Protein AF-A0A3N5LPF8-F1 (afdb_monomer_lite)

pLDDT: mean 89.68, std 9.03, range [42.31, 98.75]

Secondary structure (DSSP, 8-state):
---SS-HHHHHHHHHH-HHHHHHHHHHHHHHHHHHH-SS-SEEE---GGGTT-SS-SEEEEESS-BTTTB-SEEEEEEE--STTHHHHHHHHHHHHHHHS-HHHHHTSEEEEE--S-SSS--TT---HHHHHHHHHHHHTTT-SSEEEEE-HHHHHHHHTT-HHHHHHHHHHHHTPPTTSEE-HHHHHHHHHHTTTTSPPPTHHHHTT-HHHHHHHHHHHTTS-SEEEEE-S-TTHHHHHHHHHHHTS-HHHHHHHHHHEEEE--HHHHHHHTT-SS--EEEE-TTS--SSHHHHHHHHHHHHTT-EEEEEE-S-SS--TTEEE-PPPPHHHHHHHHHHTT--HHHHHHHHHHHTT-HHHHHHHHHT--PPPHHHHSTTHHHHHHHHHH-EEETT-HHHHHHHHHHHTS-HHHHHHHHHHHHTSTT-SEEEETTEEEE--HHHHHHHHGGG--HHHHHHHHHHHHHHHTPPPGGGGS-GGGGGGTTTTT---SS-HHHHHHHHHHHHHHHH-GGG-TTSPTTHHHHHHHHHHHHHSTT--HHHHHHTGGGHHHHHHH-HHHHHHHHHHHHTSSS-HHHHHHHT----TTT---SSHHHHHHHHHHHTSTTTHHHHHHHHHHHHHH----S-S--HHHHHHHHH-SSS-SS-S-HHHHHHHHHHHHHHSHHHHHHHHHHHS--TT------PPPSSS--S-TT--SS--HHHHHHHHHHHHHHHHHHHTT-HHHHHHHHTTGGGS-HHHHHHHHHHHTSHHHHTS-HHHHHHHHHHHHHHHHHHHH-TTSTT--

Radius of gyration: 37.41 Å; chains: 1; bounding box: 87×64×112 Å

Sequence (793 aa):
MLILITENQLDEWVRGNAEDAQGVIVELIWRLVAASSPNPRERRFPLPDSVGQPGPDGILDAVIGLEPFVPEGRSLWEIGTGLKAGAKATSDYKDVTKAVPEDTRRDATFIFVTPLSGRREWPHTWKGNAQAAWVKKRLKLNEWKDVRVIEATKMIDWLHHFPAVEVWLAQKIRNLPSGQVEIPEQRWNDLRSIGEPLPLIVDIFLANREPACAKLKDVLADTVVQLKLATHYPDQVTDFVAAYVASLDIESQVDAATRCLIVSGVDAWNTVCSYKTKHILIADAALDLNGDAGTKLIQKARRAGHSVVFGGPQGGIPDPASAPLPMPRPNQLREALVKSGYGEERARTLAQRSDGNLASLLRCLQNLSLLPEWAETSGAAELAIAAILGSWCDKLDGDRAAVEGLAGKQYGEWIGTMREIALRPGTPLVQRDGNWKFIARYEGWYTLGPKLFDEHLNRLLDIAISVLREDDPQFALPPEERYAASIHGKVLTHSHLLRNGIAESLALVGSHSRALESCTFGKAESTAALAVRKILAEADWVHWASVDSLLPLLAEAAPGEFLDAVERALHRNPCPFDALFAQEGRGITGGTNYLTGLLWALETLAWDGDYLVRVAICLAELAARDPGGQWANRPANSLTTVLLPWLPQTCASMSKRVAAARAVLVELPEVGWELLLGLLPQYHSVSFGTRKPAWRASIHDNWQQGVTNREYREQITAYSELAIGEARKDVSKLTALIEHLENLPQPAYDNLLQHLSSDPIAAMPEADRLRVWTGLVEFVTKHKKFPDAKWAM

Foldseek 3Di:
DDQLDDLCLLQVLLVVCVPCNQQLVLVLLLVLCCVQAVDWPDWDADHSVGPPDPDANIWTAGCDADPPNGDHGIEGEHEDADLQQVVSVVVVVVVNLVVDDQVVQLRYEYEYEYSHDLPDPDPSRVHPVNQVVSQVVVVVVSSHVGYYYQYNVNSSVSCVVPVVSSVVSSCVSLVADPPFKDALQVVQVVQQCLQPVLGAALLLLCAPFVQVLVLVVCQLVVVAQEAEAADLAFQSQSVNNSSSLVPDDPVSVVSRRVAEMEGQDPVRLVSVLPDLDEHEYEYHPNPDLPDPVNVVSSVSSVVSVYGYYGYDHPDDDDDPNYDYRDFHALVSQLVSVVVSVFFNLLSNQLSLLCRRPVVSSSCVSNVDPDQDPLCVDPCNLLVLLLLLQQKFAQVFVLRQVLSCLLNVHHSVVSVVSVVVQCNHRPAQWHDDPRMIGRHSSNSSLLSSLCSDELSNLVSLLVSLLVQLLDFQQLVVDDLVCSVVCVVVVRGGSTDPGRNQSSLQSLLCLQAVVVSNVRYDPCSSNVSSLSSLLSSLPVDALRSLLRCLQSLLSSCSNHVVSSLVSLVVLLPDVVRRLLVQLVQQDPDPVDGDRSCNSVLQNLLQCCQALVCVLSSLQSLLSQVVSRPDDDDPSHSLNSSLLCLAQFFHSYPHDLVSSLVSLVSSCVVPVVSSLVSLVSNFDDPPDDDPHGRHDSRHPSDPSPDHGTDDPVSSLVSNQSSLVVLLVVCLVDLVSLLVVLLCLLRHDPVSNVVNVPSCVDPVLVPDDPVSNVSNVVSNVVSVVVLVVCVVDPSRD

Structure (mmCIF, N/CA/C/O backbone):
data_AF-A0A3N5LPF8-F1
#
_entry.id   AF-A0A3N5LPF8-F1
#
loop_
_atom_site.group_PDB
_atom_site.id
_atom_site.type_symbol
_atom_site.label_atom_id
_atom_site.label_alt_id
_atom_site.label_comp_id
_atom_site.label_asym_id
_atom_site.label_entity_id
_atom_site.label_seq_id
_atom_site.pdbx_PDB_ins_code
_atom_site.Cartn_x
_atom_site.Cartn_y
_atom_site.Cartn_z
_atom_site.occupancy
_atom_site.B_iso_or_equiv
_atom_site.auth_seq_id
_atom_site.auth_comp_id
_atom_site.auth_asym_id
_atom_site.auth_atom_id
_atom_site.pdbx_PDB_model_num
ATOM 1 N N . MET A 1 1 ? -0.919 10.526 30.960 1.00 42.31 1 MET A N 1
ATOM 2 C CA . MET A 1 1 ? -0.931 9.457 31.974 1.00 42.31 1 MET A CA 1
ATOM 3 C C . MET A 1 1 ? -2.385 9.307 32.350 1.00 42.31 1 MET A C 1
ATOM 5 O O . MET A 1 1 ? -2.955 10.304 32.776 1.00 42.31 1 MET A O 1
ATOM 9 N N . LEU A 1 2 ? -2.981 8.156 32.030 1.00 47.66 2 LEU A N 1
ATOM 10 C CA . LEU A 1 2 ? -4.408 7.896 32.236 1.00 47.66 2 LEU A CA 1
ATOM 11 C C . LEU A 1 2 ? -4.765 8.098 33.712 1.00 47.66 2 LEU A C 1
ATOM 13 O O . LEU A 1 2 ? -4.044 7.604 34.572 1.00 47.66 2 LEU A O 1
ATOM 17 N N . ILE A 1 3 ? -5.866 8.801 33.980 1.00 59.84 3 ILE A N 1
ATOM 18 C CA . ILE A 1 3 ? -6.476 8.896 35.313 1.00 59.84 3 ILE A CA 1
ATOM 19 C C . ILE A 1 3 ? -7.918 8.399 35.171 1.00 59.84 3 ILE A C 1
ATOM 21 O O . ILE A 1 3 ? -8.792 9.127 34.701 1.00 59.84 3 ILE A O 1
ATOM 25 N N . LEU A 1 4 ? -8.169 7.145 35.545 1.00 65.06 4 LEU A N 1
ATOM 26 C CA . LEU A 1 4 ? -9.486 6.498 35.477 1.00 65.06 4 LEU A CA 1
ATOM 27 C C . LEU A 1 4 ? -10.303 6.722 36.753 1.00 65.06 4 LEU A C 1
ATOM 29 O O . LEU A 1 4 ? -11.541 6.783 36.700 1.00 65.06 4 LEU A O 1
ATOM 33 N N . ILE A 1 5 ? -9.617 6.830 37.895 1.00 75.88 5 ILE A N 1
ATOM 34 C CA . ILE A 1 5 ? -10.211 7.174 39.187 1.00 75.88 5 ILE A CA 1
ATOM 35 C C . ILE A 1 5 ? -9.432 8.311 39.829 1.00 75.88 5 ILE A C 1
ATOM 37 O O . ILE A 1 5 ? -8.234 8.233 40.074 1.00 75.88 5 ILE A O 1
ATOM 41 N N . THR A 1 6 ? -10.158 9.362 40.182 1.00 81.19 6 THR A N 1
ATOM 42 C CA . THR A 1 6 ? -9.629 10.464 40.980 1.00 81.19 6 THR A CA 1
ATOM 43 C C . THR A 1 6 ? -9.803 10.205 42.475 1.00 81.19 6 THR A C 1
ATOM 45 O O . THR A 1 6 ? -10.701 9.481 42.906 1.00 81.19 6 THR A O 1
ATOM 48 N N . GLU A 1 7 ? -9.001 10.899 43.285 1.00 85.25 7 GLU A N 1
ATOM 49 C CA . GLU A 1 7 ? -9.123 10.921 44.751 1.00 85.25 7 GLU A CA 1
ATOM 50 C C . GLU A 1 7 ? -10.566 11.222 45.198 1.00 85.25 7 GLU A C 1
ATOM 52 O O . GLU A 1 7 ? -11.069 10.636 46.153 1.00 85.25 7 GLU A O 1
ATOM 57 N N . ASN A 1 8 ? -11.252 12.106 44.466 1.00 81.25 8 ASN A N 1
ATOM 58 C CA . ASN A 1 8 ? -12.615 12.530 44.785 1.00 81.25 8 ASN A CA 1
ATOM 59 C C . ASN A 1 8 ? -13.629 11.429 44.522 1.00 81.25 8 ASN A C 1
ATOM 61 O O . ASN A 1 8 ? -14.480 11.187 45.364 1.00 81.25 8 ASN A O 1
ATOM 65 N N . GLN A 1 9 ? -13.520 10.761 43.373 1.00 81.62 9 GLN A N 1
ATOM 66 C CA . GLN A 1 9 ? -14.418 9.664 43.019 1.00 81.62 9 GLN A CA 1
ATOM 67 C C . GLN A 1 9 ? -14.288 8.514 44.017 1.00 81.62 9 GLN A C 1
ATOM 69 O O . GLN A 1 9 ? -15.295 7.918 44.387 1.00 81.62 9 GLN A O 1
ATOM 74 N N . LEU A 1 10 ? -13.067 8.236 44.487 1.00 87.69 10 LEU A N 1
ATOM 75 C CA . LEU A 1 10 ? -12.833 7.238 45.525 1.00 87.69 10 LEU A CA 1
ATOM 76 C C . LEU A 1 10 ? -13.474 7.644 46.865 1.00 87.69 10 LEU A C 1
ATOM 78 O O . LEU A 1 10 ? -14.215 6.848 47.438 1.00 87.69 10 LEU A O 1
ATOM 82 N N . ASP A 1 11 ? -13.244 8.873 47.345 1.00 88.00 11 ASP A N 1
ATOM 83 C CA . ASP A 1 11 ? -13.813 9.362 48.616 1.00 88.00 11 ASP A CA 1
ATOM 84 C C . ASP A 1 11 ? -15.355 9.426 48.558 1.00 88.00 11 ASP A C 1
ATOM 86 O O . ASP A 1 11 ? -16.041 8.873 49.419 1.00 88.00 11 ASP A O 1
ATOM 90 N N . GLU A 1 12 ? -15.916 10.024 47.500 1.00 85.31 12 GLU A N 1
ATOM 91 C CA . GLU A 1 12 ? -17.363 10.094 47.248 1.00 85.31 12 GLU A CA 1
ATOM 92 C C . GLU A 1 12 ? -18.008 8.711 47.247 1.00 85.31 12 GLU A C 1
ATOM 94 O O . GLU A 1 12 ? -19.018 8.497 47.924 1.00 85.31 12 GLU A O 1
ATOM 99 N N . TRP A 1 13 ? -17.409 7.761 46.526 1.00 86.62 13 TRP A N 1
ATOM 100 C CA . TRP A 1 13 ? -17.940 6.411 46.438 1.00 86.62 13 TRP A CA 1
ATOM 101 C C . TRP A 1 13 ? -17.911 5.699 47.789 1.00 86.62 13 TRP A C 1
ATOM 103 O O . TRP A 1 13 ? -18.925 5.124 48.183 1.00 86.62 13 TRP A O 1
ATOM 113 N N . VAL A 1 14 ? -16.806 5.784 48.537 1.00 88.19 14 VAL A N 1
ATOM 114 C CA . VAL A 1 14 ? -16.706 5.155 49.864 1.00 88.19 14 VAL A CA 1
ATOM 115 C C . VAL A 1 14 ? -17.751 5.719 50.823 1.00 88.19 14 VAL A C 1
ATOM 117 O O . VAL A 1 14 ? -18.382 4.964 51.562 1.00 88.19 14 VAL A O 1
ATOM 120 N N . ARG A 1 15 ? -17.992 7.035 50.796 1.00 85.94 15 ARG A N 1
ATOM 121 C CA . ARG A 1 15 ? -19.023 7.649 51.648 1.00 85.94 15 ARG A CA 1
ATOM 122 C C . ARG A 1 15 ? -20.441 7.288 51.234 1.00 85.94 15 ARG A C 1
ATOM 124 O O . ARG A 1 15 ? -21.304 7.196 52.104 1.00 85.94 15 ARG A O 1
ATOM 131 N N . GLY A 1 16 ? -20.680 7.105 49.938 1.00 82.50 16 GLY A N 1
ATOM 132 C CA . GLY A 1 16 ? -21.976 6.697 49.400 1.00 82.50 16 GLY A CA 1
ATOM 133 C C . GLY A 1 16 ? -22.294 5.210 49.583 1.00 82.50 16 GLY A C 1
ATOM 134 O O . GLY A 1 16 ? -23.467 4.855 49.570 1.00 82.50 16 GLY A O 1
ATOM 135 N N . ASN A 1 17 ? -21.281 4.356 49.772 1.00 83.25 17 ASN A N 1
ATOM 136 C CA . ASN A 1 17 ? -21.407 2.893 49.731 1.00 83.25 17 ASN A CA 1
ATOM 137 C C . ASN A 1 17 ? -20.705 2.224 50.925 1.00 83.25 17 ASN A C 1
ATOM 139 O O . ASN A 1 17 ? -19.929 1.287 50.762 1.00 83.25 17 ASN A O 1
ATOM 143 N N . ALA A 1 18 ? -20.946 2.726 52.140 1.00 79.00 18 ALA A N 1
ATOM 144 C CA . ALA A 1 18 ? -20.208 2.320 53.340 1.00 79.00 18 ALA A CA 1
ATOM 145 C C . ALA A 1 18 ? -20.266 0.807 53.656 1.00 79.00 18 ALA A C 1
ATOM 147 O O . ALA A 1 18 ? -19.317 0.288 54.241 1.00 79.00 18 ALA A O 1
ATOM 148 N N . GLU A 1 19 ? -21.345 0.111 53.279 1.00 72.44 19 GLU A N 1
ATOM 149 C CA . GLU A 1 19 ? -21.497 -1.340 53.490 1.00 72.44 19 GLU A CA 1
ATOM 150 C C . GLU A 1 19 ? -20.545 -2.156 52.597 1.00 72.44 19 GLU A C 1
ATOM 152 O O . GLU A 1 19 ? -19.872 -3.063 53.085 1.00 72.44 19 GLU A O 1
ATOM 157 N N . ASP A 1 20 ? -20.407 -1.777 51.324 1.00 76.69 20 ASP A N 1
ATOM 158 C CA . ASP A 1 20 ? -19.570 -2.485 50.344 1.00 76.69 20 ASP A CA 1
ATOM 159 C C . ASP A 1 20 ? -18.111 -1.999 50.340 1.00 76.69 20 ASP A C 1
ATOM 161 O O . ASP A 1 20 ? -17.184 -2.736 49.980 1.00 76.69 20 ASP A O 1
ATOM 165 N N . ALA A 1 21 ? -17.882 -0.747 50.749 1.00 85.06 21 ALA A N 1
ATOM 166 C CA . ALA A 1 21 ? -16.589 -0.084 50.636 1.00 85.06 21 ALA A CA 1
ATOM 167 C C . ALA A 1 21 ? -15.471 -0.813 51.389 1.00 85.06 21 ALA A C 1
ATOM 169 O O . ALA A 1 21 ? -14.359 -0.905 50.874 1.00 85.06 21 ALA A O 1
ATOM 170 N N . GLN A 1 22 ? -15.740 -1.366 52.576 1.00 84.62 22 GLN A N 1
ATOM 171 C CA . GLN A 1 22 ? -14.713 -2.074 53.348 1.00 84.62 22 GLN A CA 1
ATOM 172 C C . GLN A 1 22 ? -14.136 -3.257 52.557 1.00 84.62 22 GLN A C 1
ATOM 174 O O . GLN A 1 22 ? -12.918 -3.366 52.438 1.00 84.62 22 GLN A O 1
ATOM 179 N N . GLY A 1 23 ? -14.987 -4.100 51.964 1.00 82.56 23 GLY A N 1
ATOM 180 C CA . GLY A 1 23 ? -14.537 -5.259 51.189 1.00 82.56 23 GLY A CA 1
ATOM 181 C C . GLY A 1 23 ? -13.732 -4.852 49.953 1.00 82.56 23 GLY A C 1
ATOM 182 O O . GLY A 1 23 ? -12.638 -5.368 49.722 1.00 82.56 23 GLY A O 1
ATOM 183 N N . VAL A 1 24 ? -14.230 -3.869 49.197 1.00 86.69 24 VAL A N 1
ATOM 184 C CA . VAL A 1 24 ? -13.565 -3.390 47.973 1.00 86.69 24 VAL A CA 1
ATOM 185 C C . VAL A 1 24 ? -12.205 -2.761 48.274 1.00 86.69 24 VAL A C 1
ATOM 187 O O . VAL A 1 24 ? -11.245 -3.014 47.549 1.00 86.69 24 VAL A O 1
ATOM 190 N N . ILE A 1 25 ? -12.084 -1.974 49.346 1.00 91.12 25 ILE A N 1
ATOM 191 C CA . ILE A 1 25 ? -10.814 -1.327 49.701 1.00 91.12 25 ILE A CA 1
ATOM 192 C C . ILE A 1 25 ? -9.795 -2.341 50.232 1.00 91.12 25 ILE A C 1
ATOM 194 O O . ILE A 1 25 ? -8.613 -2.229 49.912 1.00 91.12 25 ILE A O 1
ATOM 198 N N . VAL A 1 26 ? -10.220 -3.367 50.973 1.00 88.50 26 VAL A N 1
ATOM 199 C CA . VAL A 1 26 ? -9.312 -4.448 51.390 1.00 88.50 26 VAL A CA 1
ATOM 200 C C . VAL A 1 26 ? -8.789 -5.223 50.173 1.00 88.50 26 VAL A C 1
ATOM 202 O O . VAL A 1 26 ? -7.582 -5.449 50.063 1.00 88.50 26 VAL A O 1
ATOM 205 N N . GLU A 1 27 ? -9.658 -5.563 49.214 1.00 87.19 27 GLU A N 1
ATOM 206 C CA . GLU A 1 27 ? -9.239 -6.219 47.968 1.00 87.19 27 GLU A CA 1
ATOM 207 C C . GLU A 1 27 ? -8.318 -5.320 47.125 1.00 87.19 27 GLU A C 1
ATOM 209 O O . GLU A 1 27 ? -7.317 -5.797 46.588 1.00 87.19 27 GLU A O 1
ATOM 214 N N . LEU A 1 28 ? -8.601 -4.014 47.054 1.00 90.56 28 LEU A N 1
ATOM 215 C CA . LEU A 1 28 ? -7.752 -3.029 46.383 1.00 90.56 28 LEU A CA 1
ATOM 216 C C . LEU A 1 28 ? -6.326 -3.041 46.946 1.00 90.56 28 LEU A C 1
ATOM 218 O O . LEU A 1 28 ? -5.365 -3.138 46.183 1.00 90.56 28 LEU A O 1
ATOM 222 N N . ILE A 1 29 ? -6.183 -2.977 48.273 1.00 92.75 29 ILE A N 1
ATOM 223 C CA . ILE A 1 29 ? -4.870 -3.002 48.928 1.00 92.75 29 ILE A CA 1
ATOM 224 C C . ILE A 1 29 ? -4.173 -4.338 48.701 1.00 92.75 29 ILE A C 1
ATOM 226 O O . ILE A 1 29 ? -2.986 -4.348 48.384 1.00 92.75 29 ILE A O 1
ATOM 230 N N . TRP A 1 30 ? -4.894 -5.459 48.766 1.00 89.50 30 TRP A N 1
ATOM 231 C CA . TRP A 1 30 ? -4.316 -6.760 48.439 1.00 89.50 30 TRP A CA 1
ATOM 232 C C . TRP A 1 30 ? -3.772 -6.809 47.002 1.00 89.50 30 TRP A C 1
ATOM 234 O O . TRP A 1 30 ? -2.640 -7.253 46.802 1.00 89.50 30 TRP A O 1
ATOM 244 N N . ARG A 1 31 ? -4.527 -6.312 46.011 1.00 85.25 31 ARG A N 1
ATOM 245 C CA . ARG A 1 31 ? -4.098 -6.249 44.600 1.00 85.25 31 ARG A CA 1
ATOM 246 C C . ARG A 1 31 ? -2.869 -5.360 44.421 1.00 85.25 31 ARG A C 1
ATOM 248 O O . ARG A 1 31 ? -1.916 -5.773 43.763 1.00 85.25 31 ARG A O 1
ATOM 255 N N . LEU A 1 32 ? -2.868 -4.175 45.033 1.00 88.56 32 LEU A N 1
ATOM 256 C CA . LEU A 1 32 ? -1.749 -3.232 44.980 1.00 88.56 32 LEU A CA 1
ATOM 257 C C . LEU A 1 32 ? -0.483 -3.808 45.630 1.00 88.56 32 LEU A C 1
ATOM 259 O O . LEU A 1 32 ? 0.592 -3.758 45.033 1.00 88.56 32 LEU A O 1
ATOM 263 N N . VAL A 1 33 ? -0.603 -4.431 46.805 1.00 88.69 33 VAL A N 1
ATOM 264 C CA . VAL A 1 33 ? 0.505 -5.129 47.475 1.00 88.69 33 VAL A CA 1
ATOM 265 C C . VAL A 1 33 ? 1.011 -6.298 46.632 1.00 88.69 33 VAL A C 1
ATOM 267 O O . VAL A 1 33 ? 2.219 -6.467 46.489 1.00 88.69 33 VAL A O 1
ATOM 270 N N . ALA A 1 34 ? 0.111 -7.095 46.052 1.00 82.06 34 ALA A N 1
ATOM 271 C CA . ALA A 1 34 ? 0.480 -8.239 45.227 1.00 82.06 34 ALA A CA 1
ATOM 272 C C . ALA A 1 34 ? 1.228 -7.836 43.952 1.00 82.06 34 ALA A C 1
ATOM 274 O O . ALA A 1 34 ? 2.175 -8.520 43.569 1.00 82.06 34 ALA A O 1
ATOM 275 N N . ALA A 1 35 ? 0.830 -6.724 43.333 1.00 75.88 35 ALA A N 1
ATOM 276 C CA . ALA A 1 35 ? 1.513 -6.166 42.174 1.00 75.88 35 ALA A CA 1
ATOM 277 C C . ALA A 1 35 ? 2.862 -5.522 42.546 1.00 75.88 35 ALA A C 1
ATOM 279 O O . ALA A 1 35 ? 3.827 -5.628 41.795 1.00 75.88 35 ALA A O 1
ATOM 280 N N . SER A 1 36 ? 2.948 -4.907 43.730 1.00 82.25 36 SER A N 1
ATOM 281 C CA . SER A 1 36 ? 4.159 -4.227 44.217 1.00 82.25 36 SER A CA 1
ATOM 282 C C . SER A 1 36 ? 5.222 -5.178 44.764 1.00 82.25 36 SER A C 1
ATOM 284 O O . SER A 1 36 ? 6.409 -4.873 44.709 1.00 82.25 36 SER A O 1
ATOM 286 N N . SER A 1 37 ? 4.811 -6.323 45.313 1.00 81.06 37 SER A N 1
ATOM 287 C CA . SER A 1 37 ? 5.696 -7.344 45.872 1.00 81.06 37 SER A CA 1
ATOM 288 C C . SER A 1 37 ? 5.219 -8.728 45.414 1.00 81.06 37 SER A C 1
ATOM 290 O O . SER A 1 37 ? 4.397 -9.359 46.087 1.00 81.06 37 SER A O 1
ATOM 292 N N . PRO A 1 38 ? 5.681 -9.203 44.242 1.00 65.50 38 PRO A N 1
ATOM 293 C CA . PRO A 1 38 ? 5.199 -10.453 43.658 1.00 65.50 38 PRO A CA 1
ATOM 294 C C . PRO A 1 38 ? 5.647 -11.701 44.437 1.00 65.50 38 PRO A C 1
ATOM 296 O O . PRO A 1 38 ? 4.899 -12.675 44.478 1.00 65.50 38 PRO A O 1
ATOM 299 N N . ASN A 1 39 ? 6.808 -11.657 45.109 1.00 72.00 39 ASN A N 1
ATOM 300 C CA . ASN A 1 39 ? 7.384 -12.782 45.866 1.00 72.00 39 ASN A CA 1
ATOM 301 C C . ASN A 1 39 ? 7.747 -12.400 47.320 1.00 72.00 39 ASN A C 1
ATOM 303 O O . ASN A 1 39 ? 8.930 -12.369 47.673 1.00 72.00 39 ASN A O 1
ATOM 307 N N . PRO A 1 40 ? 6.764 -12.073 48.174 1.00 86.94 40 PRO A N 1
ATOM 308 C CA . PRO A 1 40 ? 7.018 -11.793 49.580 1.00 86.94 40 PRO A CA 1
ATOM 309 C C . PRO A 1 40 ? 7.271 -13.099 50.351 1.00 86.94 40 PRO A C 1
ATOM 311 O O . PRO A 1 40 ? 6.819 -14.171 49.948 1.00 86.94 40 PRO A O 1
ATOM 314 N N . ARG A 1 41 ? 7.960 -13.013 51.492 1.00 88.62 41 ARG A N 1
ATOM 315 C CA . ARG A 1 41 ? 8.117 -14.135 52.437 1.00 88.62 41 ARG A CA 1
ATOM 316 C C . ARG A 1 41 ? 6.791 -14.506 53.100 1.00 88.62 41 ARG A C 1
ATOM 318 O O . ARG A 1 41 ? 6.573 -15.665 53.435 1.00 88.62 41 ARG A O 1
ATOM 325 N N . GLU A 1 42 ? 5.907 -13.529 53.266 1.00 91.06 42 GLU A N 1
ATOM 326 C CA . GLU A 1 42 ? 4.578 -13.697 53.848 1.00 91.06 42 GLU A CA 1
ATOM 327 C C . GLU A 1 42 ? 3.617 -12.673 53.232 1.00 91.06 42 GLU A C 1
ATOM 329 O O . GLU A 1 42 ? 3.978 -11.510 53.078 1.00 91.06 42 GLU A O 1
ATOM 334 N N . ARG A 1 43 ? 2.391 -13.081 52.882 1.00 89.19 43 ARG A N 1
ATOM 335 C CA . ARG A 1 43 ? 1.317 -12.171 52.446 1.00 89.19 43 ARG A CA 1
ATOM 336 C C . ARG A 1 43 ? -0.039 -12.717 52.873 1.00 89.19 43 ARG A C 1
ATOM 338 O O . ARG A 1 43 ? -0.498 -13.722 52.334 1.00 89.19 43 ARG A O 1
ATOM 345 N N . ARG A 1 44 ? -0.703 -12.017 53.788 1.00 88.94 44 ARG A N 1
ATOM 346 C CA . ARG A 1 44 ? -2.048 -12.320 54.283 1.00 88.94 44 ARG A CA 1
ATOM 347 C C . ARG A 1 44 ? -2.871 -11.039 54.291 1.00 88.94 44 ARG A C 1
ATOM 349 O O . ARG A 1 44 ? -2.606 -10.168 55.101 1.00 88.94 44 ARG A O 1
ATOM 356 N N . PHE A 1 45 ? -3.895 -10.963 53.451 1.00 86.19 45 PHE A N 1
ATOM 357 C CA . PHE A 1 45 ? -4.961 -9.962 53.544 1.00 86.19 45 PHE A CA 1
ATOM 358 C C . PHE A 1 45 ? -6.284 -10.724 53.379 1.00 86.19 45 PHE A C 1
ATOM 360 O O . PHE A 1 45 ? -6.430 -11.416 52.367 1.00 86.19 45 PHE A O 1
ATOM 367 N N . PRO A 1 46 ? -7.204 -10.703 54.359 1.00 75.88 46 PRO A N 1
ATOM 368 C CA . PRO A 1 46 ? -8.484 -11.393 54.245 1.00 75.88 46 PRO A CA 1
ATOM 369 C C . PRO A 1 46 ? -9.323 -10.749 53.137 1.00 75.88 46 PRO A C 1
ATOM 371 O O . PRO A 1 46 ? -9.643 -9.569 53.206 1.00 75.88 46 PRO A O 1
ATOM 374 N N . LEU A 1 47 ? -9.665 -11.516 52.103 1.00 71.50 47 LEU A N 1
ATOM 375 C CA . LEU A 1 47 ? -10.548 -11.065 51.023 1.00 71.50 47 LEU A CA 1
ATOM 376 C C . LEU A 1 47 ? -11.999 -10.872 51.535 1.00 71.50 47 LEU A C 1
ATOM 378 O O . LEU A 1 47 ? -12.299 -11.309 52.650 1.00 71.50 47 LEU A O 1
ATOM 382 N N . PRO A 1 48 ? -12.901 -10.225 50.763 1.00 58.38 48 PRO A N 1
ATOM 383 C CA . PRO A 1 48 ? -14.203 -9.733 51.241 1.00 58.38 48 PRO A CA 1
ATOM 384 C C . PRO A 1 48 ? -15.063 -10.748 52.017 1.00 58.38 48 PRO A C 1
ATOM 386 O O . PRO A 1 48 ? -15.689 -10.381 53.008 1.00 58.38 48 PRO A O 1
ATOM 389 N N . ASP A 1 49 ? -15.013 -12.032 51.650 1.00 58.44 49 ASP A N 1
ATOM 390 C CA . ASP A 1 49 ? -15.776 -13.115 52.295 1.00 58.44 49 ASP A CA 1
ATOM 391 C C . ASP A 1 49 ? -15.185 -13.583 53.646 1.00 58.44 49 ASP A C 1
ATOM 393 O O . ASP A 1 49 ? -15.631 -14.566 54.237 1.00 58.44 49 ASP A O 1
ATOM 397 N N . SER A 1 50 ? -14.125 -12.935 54.135 1.00 58.91 50 SER A N 1
ATOM 398 C CA . SER A 1 50 ? -13.398 -13.294 55.364 1.00 58.91 50 SER A CA 1
ATOM 399 C C . SER A 1 50 ? -13.030 -12.083 56.230 1.00 58.91 50 SER A C 1
ATOM 401 O O . SER A 1 50 ? -12.146 -12.172 57.086 1.00 58.91 50 SER A O 1
ATOM 403 N N . VAL A 1 51 ? -13.703 -10.948 56.027 1.00 59.88 51 VAL A N 1
ATOM 404 C CA . VAL A 1 51 ? -13.528 -9.741 56.848 1.00 59.88 51 VAL A CA 1
ATOM 405 C C . VAL A 1 51 ? -14.074 -9.988 58.264 1.00 59.88 51 VAL A C 1
ATOM 407 O O . VAL A 1 51 ? -15.136 -10.584 58.435 1.00 59.88 51 VAL A O 1
ATOM 410 N N . GLY A 1 52 ? -13.341 -9.547 59.295 1.00 60.25 52 GLY A N 1
ATOM 411 C CA . GLY A 1 52 ? -13.716 -9.723 60.710 1.00 60.25 52 GLY A CA 1
ATOM 412 C C . GLY A 1 52 ? -12.997 -10.860 61.450 1.00 60.25 52 GLY A C 1
ATOM 413 O O . GLY A 1 52 ? -13.354 -11.176 62.585 1.00 60.25 52 GLY A O 1
ATOM 414 N N . GLN A 1 53 ? -11.982 -11.477 60.838 1.00 66.69 53 GLN A N 1
ATOM 415 C CA . GLN A 1 53 ? -11.108 -12.422 61.536 1.00 66.69 53 GLN A CA 1
ATOM 416 C C . GLN A 1 53 ? -10.245 -11.724 62.602 1.00 66.69 53 GLN A C 1
ATOM 418 O O . GLN A 1 53 ? -9.838 -10.580 62.411 1.00 66.69 53 GLN A O 1
ATOM 423 N N . PRO A 1 54 ? -9.910 -12.408 63.712 1.00 64.88 54 PRO A N 1
ATOM 424 C CA . PRO A 1 54 ? -9.017 -11.854 64.720 1.00 64.88 54 PRO A CA 1
ATOM 425 C C . PRO A 1 54 ? -7.600 -11.614 64.161 1.00 64.88 54 PRO A C 1
ATOM 427 O O . PRO A 1 54 ? -7.030 -12.453 63.451 1.00 64.88 54 PRO A O 1
ATOM 430 N N . GLY A 1 55 ? -7.013 -10.472 64.526 1.00 76.31 55 GLY A N 1
ATOM 431 C CA . GLY A 1 55 ? -5.692 -10.020 64.074 1.00 76.31 55 GLY A CA 1
ATOM 432 C C . GLY A 1 55 ? -5.771 -8.815 63.125 1.00 76.31 55 GLY A C 1
ATOM 433 O O . GLY A 1 55 ? -6.862 -8.297 62.916 1.00 76.31 55 GLY A O 1
ATOM 434 N N . PRO A 1 56 ? -4.630 -8.363 62.575 1.00 83.31 56 PRO A N 1
ATOM 435 C CA . PRO A 1 56 ? -4.595 -7.216 61.671 1.00 83.31 56 PRO A CA 1
ATOM 436 C C . PRO A 1 56 ? -5.274 -7.513 60.327 1.00 83.31 56 PRO A C 1
ATOM 438 O O . PRO A 1 56 ? -5.273 -8.664 59.860 1.00 83.31 56 PRO A O 1
ATOM 441 N N . ASP A 1 57 ? -5.781 -6.458 59.683 1.00 86.12 57 ASP A N 1
ATOM 442 C CA . ASP A 1 57 ? -6.403 -6.508 58.349 1.00 86.12 57 ASP A CA 1
ATOM 443 C C . ASP A 1 57 ? -5.414 -6.945 57.253 1.00 86.12 57 ASP A C 1
ATOM 445 O O . ASP A 1 57 ? -5.818 -7.432 56.197 1.00 86.12 57 ASP A O 1
ATOM 449 N N . GLY A 1 58 ? -4.106 -6.831 57.495 1.00 89.94 58 GLY A N 1
ATOM 450 C CA . GLY A 1 58 ? -3.092 -7.406 56.622 1.00 89.94 58 GLY A CA 1
ATOM 451 C C . GLY A 1 58 ? -1.737 -7.644 57.285 1.00 89.94 58 GLY A C 1
ATOM 452 O O . GLY A 1 58 ? -1.346 -6.956 58.225 1.00 89.94 58 GLY A O 1
ATOM 453 N N . ILE A 1 59 ? -1.001 -8.628 56.772 1.00 92.88 59 ILE A N 1
ATOM 454 C CA . ILE A 1 59 ? 0.386 -8.940 57.130 1.00 92.88 59 ILE A CA 1
ATOM 455 C C . ILE A 1 59 ? 1.165 -9.148 55.835 1.00 92.88 59 ILE A C 1
ATOM 457 O O . ILE A 1 59 ? 0.739 -9.903 54.957 1.00 92.88 59 ILE A O 1
ATOM 461 N N . LEU A 1 60 ? 2.313 -8.491 55.717 1.00 93.75 60 LEU A N 1
ATOM 462 C CA . LEU A 1 60 ? 3.202 -8.613 54.569 1.00 93.75 60 LEU A CA 1
ATOM 463 C C . LEU A 1 60 ? 4.655 -8.636 55.040 1.00 93.75 60 LEU A C 1
ATOM 465 O O . LEU A 1 60 ? 5.057 -7.747 55.779 1.00 93.75 60 LEU A O 1
ATOM 469 N N . ASP A 1 61 ? 5.446 -9.600 54.583 1.00 94.12 61 ASP A N 1
ATOM 470 C CA . ASP A 1 61 ? 6.905 -9.611 54.733 1.00 94.12 61 ASP A CA 1
ATOM 471 C C . ASP A 1 61 ? 7.546 -9.523 53.344 1.00 94.12 61 ASP A C 1
ATOM 473 O O . ASP A 1 61 ? 7.655 -10.519 52.625 1.00 94.12 61 ASP A O 1
ATOM 477 N N . ALA A 1 62 ? 7.882 -8.302 52.927 1.00 90.75 62 ALA A N 1
ATOM 478 C CA . ALA A 1 62 ? 8.382 -8.014 51.587 1.00 90.75 62 ALA A CA 1
ATOM 479 C C . ALA A 1 62 ? 9.912 -8.128 51.528 1.00 90.75 62 ALA A C 1
ATOM 481 O O . ALA A 1 62 ? 10.619 -7.538 52.340 1.00 90.75 62 ALA A O 1
ATOM 482 N N . VAL A 1 63 ? 10.434 -8.844 50.526 1.00 85.00 63 VAL A N 1
ATOM 483 C CA . VAL A 1 63 ? 11.889 -8.971 50.304 1.00 85.00 63 VAL A CA 1
ATOM 484 C C . VAL A 1 63 ? 12.491 -7.679 49.747 1.00 85.00 63 VAL A C 1
ATOM 486 O O . VAL A 1 63 ? 13.617 -7.337 50.078 1.00 85.00 63 VAL A O 1
ATOM 489 N N . ILE A 1 64 ? 11.740 -6.978 48.895 1.00 83.25 64 ILE A N 1
ATOM 490 C CA . ILE A 1 64 ? 12.096 -5.679 48.319 1.00 83.25 64 ILE A CA 1
ATOM 491 C C . ILE A 1 64 ? 10.879 -4.771 48.501 1.00 83.25 64 ILE A C 1
ATOM 493 O O . ILE A 1 64 ? 9.760 -5.168 48.158 1.00 83.25 64 ILE A O 1
ATOM 497 N N . GLY A 1 65 ? 11.094 -3.587 49.075 1.00 86.25 65 GLY A N 1
ATOM 498 C CA . GLY A 1 65 ? 10.057 -2.569 49.238 1.00 86.25 65 GLY A CA 1
ATOM 499 C C . GLY A 1 65 ? 9.798 -1.765 47.958 1.00 86.25 65 GLY A C 1
ATOM 500 O O . GLY A 1 65 ? 10.657 -1.663 47.084 1.00 86.25 65 GLY A O 1
ATOM 501 N N . LEU A 1 66 ? 8.620 -1.150 47.880 1.00 88.00 66 LEU A N 1
ATOM 502 C CA . LEU A 1 66 ? 8.250 -0.140 46.890 1.00 88.00 66 LEU A CA 1
ATOM 503 C C . LEU A 1 66 ? 7.878 1.144 47.636 1.00 88.00 66 LEU A C 1
ATOM 505 O O . LEU A 1 66 ? 6.729 1.336 48.034 1.00 88.00 66 LEU A O 1
ATOM 509 N N . GLU A 1 67 ? 8.858 2.009 47.871 1.00 89.06 67 GLU A N 1
ATOM 510 C CA . GLU A 1 67 ? 8.644 3.270 48.584 1.00 89.06 67 GLU A CA 1
ATOM 511 C C . GLU A 1 67 ? 7.782 4.249 47.758 1.00 89.06 67 GLU A C 1
ATOM 513 O O . GLU A 1 67 ? 7.982 4.353 46.549 1.00 89.06 67 GLU A O 1
ATOM 518 N N . PRO A 1 68 ? 6.845 4.998 48.377 1.00 88.94 68 PRO A N 1
ATOM 519 C CA . PRO A 1 68 ? 6.540 5.049 49.812 1.00 88.94 68 PRO A CA 1
ATOM 520 C C . PRO A 1 68 ? 5.508 4.006 50.298 1.00 88.94 68 PRO A C 1
ATOM 522 O O . PRO A 1 68 ? 5.139 4.016 51.477 1.00 88.94 68 PRO A O 1
ATOM 525 N N . PHE A 1 69 ? 4.996 3.151 49.409 1.00 91.81 69 PHE A N 1
ATOM 526 C CA . PHE A 1 69 ? 3.790 2.342 49.625 1.00 91.81 69 PHE A CA 1
ATOM 527 C C . PHE A 1 69 ? 4.033 1.062 50.432 1.00 91.81 69 PHE A C 1
ATOM 529 O O . PHE A 1 69 ? 3.309 0.787 51.386 1.00 91.81 69 PHE A O 1
ATOM 536 N N . VAL A 1 70 ? 5.059 0.290 50.071 1.00 93.00 70 VAL A N 1
ATOM 537 C CA . VAL A 1 70 ? 5.380 -1.012 50.666 1.00 93.00 70 VAL A CA 1
ATOM 538 C C . VAL A 1 70 ? 6.789 -0.957 51.260 1.00 93.00 70 VAL A C 1
ATOM 540 O O . VAL A 1 70 ? 7.745 -0.854 50.495 1.00 93.00 70 VAL A O 1
ATOM 543 N N . PRO A 1 71 ? 6.961 -1.023 52.592 1.00 93.56 71 PRO A N 1
ATOM 544 C CA . PRO A 1 71 ? 8.287 -1.069 53.201 1.00 93.56 71 PRO A CA 1
ATOM 545 C C . PRO A 1 71 ? 8.956 -2.433 52.990 1.00 93.56 71 PRO A C 1
ATOM 547 O O . PRO A 1 71 ? 8.284 -3.454 52.846 1.00 93.56 71 PRO A O 1
ATOM 550 N N . GLU A 1 72 ? 10.287 -2.457 53.035 1.00 93.00 72 GLU A N 1
ATOM 551 C CA . GLU A 1 72 ? 11.057 -3.702 53.089 1.00 93.00 72 GLU A CA 1
ATOM 552 C C . GLU A 1 72 ? 10.971 -4.360 54.482 1.00 93.00 72 GLU A C 1
ATOM 554 O O . GLU A 1 72 ? 11.132 -3.706 55.524 1.00 93.00 72 GLU A O 1
ATOM 559 N N . GLY A 1 73 ? 10.764 -5.678 54.492 1.00 92.94 73 GLY A N 1
ATOM 560 C CA . GLY A 1 73 ? 10.572 -6.499 55.684 1.00 92.94 73 GLY A CA 1
ATOM 561 C C . GLY A 1 73 ? 9.108 -6.622 56.110 1.00 92.94 73 GLY A C 1
ATOM 562 O O . GLY A 1 73 ? 8.178 -6.407 55.328 1.00 92.94 73 GLY A O 1
ATOM 563 N N . ARG A 1 74 ? 8.898 -6.999 57.377 1.00 95.56 74 ARG A N 1
ATOM 564 C CA . ARG A 1 74 ? 7.569 -7.270 57.932 1.00 95.56 74 ARG A CA 1
ATOM 565 C C . ARG A 1 74 ? 6.773 -5.982 58.171 1.00 95.56 74 ARG A C 1
ATOM 567 O O . ARG A 1 74 ? 7.270 -5.015 58.740 1.00 95.56 74 ARG A O 1
ATOM 574 N N . SER A 1 75 ? 5.502 -5.991 57.792 1.00 96.06 75 SER A N 1
ATOM 575 C CA . SER A 1 75 ? 4.547 -4.904 57.991 1.00 96.06 75 SER A CA 1
ATOM 576 C C . SER A 1 75 ? 3.162 -5.435 58.352 1.00 96.06 75 SER A C 1
ATOM 578 O O . SER A 1 75 ? 2.738 -6.488 57.868 1.00 96.06 75 SER A O 1
ATOM 580 N N . LEU A 1 76 ? 2.473 -4.714 59.237 1.00 95.50 76 LEU A N 1
ATOM 581 C CA . LEU A 1 76 ? 1.112 -5.006 59.680 1.00 95.50 76 LEU A CA 1
ATOM 582 C C . LEU A 1 76 ? 0.197 -3.857 59.269 1.00 95.50 76 LEU A C 1
ATOM 584 O O . LEU A 1 76 ? 0.532 -2.690 59.477 1.00 95.50 76 LEU A O 1
ATOM 588 N N . TRP A 1 77 ? -0.939 -4.207 58.680 1.00 94.75 77 TRP A N 1
ATOM 589 C CA . TRP A 1 77 ? -1.831 -3.292 57.986 1.00 94.75 77 TRP A CA 1
ATOM 590 C C . TRP A 1 77 ? -3.197 -3.258 58.662 1.00 94.75 77 TRP A C 1
ATOM 592 O O . TRP A 1 77 ? -3.767 -4.302 58.963 1.00 94.75 77 TRP A O 1
ATOM 602 N N . GLU A 1 78 ? -3.717 -2.052 58.851 1.00 94.25 78 GLU A N 1
ATOM 603 C CA . GLU A 1 78 ? -5.055 -1.761 59.370 1.00 94.25 78 GLU A CA 1
ATOM 604 C C . GLU A 1 78 ? -5.784 -0.873 58.360 1.00 94.25 78 GLU A C 1
ATOM 606 O O . GLU A 1 78 ? -5.228 0.134 57.907 1.00 94.25 78 GLU A O 1
ATOM 611 N N . ILE A 1 79 ? -7.006 -1.240 57.973 1.00 91.75 79 ILE A N 1
ATOM 612 C CA . ILE A 1 79 ? -7.735 -0.618 56.863 1.00 91.75 79 ILE A CA 1
ATOM 613 C C . ILE A 1 79 ? -9.056 -0.045 57.384 1.00 91.75 79 ILE A C 1
ATOM 615 O O . ILE A 1 79 ? -10.008 -0.760 57.696 1.00 91.75 79 ILE A O 1
ATOM 619 N N . GLY A 1 80 ? -9.140 1.286 57.453 1.00 89.50 80 GLY A N 1
ATOM 620 C CA . GLY A 1 80 ? -10.326 1.994 57.930 1.00 89.50 80 GLY A CA 1
ATOM 621 C C . GLY A 1 80 ? -11.044 2.764 56.828 1.00 89.50 80 GLY A C 1
ATOM 622 O O . GLY A 1 80 ? -10.545 3.788 56.372 1.00 89.50 80 GLY A O 1
ATOM 623 N N . THR A 1 81 ? -12.260 2.344 56.466 1.00 86.62 81 THR A N 1
ATOM 624 C CA . THR A 1 81 ? -13.117 3.060 55.492 1.00 86.62 81 THR A CA 1
ATOM 625 C C . THR A 1 81 ? -14.121 4.033 56.131 1.00 86.62 81 THR A C 1
ATOM 627 O O . THR A 1 81 ? -14.781 4.805 55.441 1.00 86.62 81 THR A O 1
ATOM 630 N N . GLY A 1 82 ? -14.226 4.041 57.465 1.00 85.25 82 GLY A N 1
ATOM 631 C CA . GLY A 1 82 ? -15.187 4.867 58.199 1.00 85.25 82 GLY A CA 1
ATOM 632 C C . GLY A 1 82 ? -14.814 6.352 58.304 1.00 85.25 82 GLY A C 1
ATOM 633 O O . GLY A 1 82 ? -13.645 6.728 58.372 1.00 85.25 82 GLY A O 1
ATOM 634 N N . LEU A 1 83 ? -15.833 7.208 58.454 1.00 85.00 83 LEU A N 1
ATOM 635 C CA . LEU A 1 83 ? -15.705 8.677 58.478 1.00 85.00 83 LEU A CA 1
ATOM 636 C C . LEU A 1 83 ? -14.740 9.231 59.544 1.00 85.00 83 LEU A C 1
ATOM 638 O O . LEU A 1 83 ? -14.214 10.326 59.385 1.00 85.00 83 LEU A O 1
ATOM 642 N N . LYS A 1 84 ? -14.500 8.509 60.648 1.00 87.81 84 LYS A N 1
ATOM 643 C CA . LYS A 1 84 ? -13.611 8.934 61.749 1.00 87.81 84 LYS A CA 1
ATOM 644 C C . LYS A 1 84 ? -12.221 8.286 61.654 1.00 87.81 84 LYS A C 1
ATOM 646 O O . LYS A 1 84 ? -11.726 7.750 62.647 1.00 87.81 84 LYS A O 1
ATOM 651 N N . ALA A 1 85 ? -11.585 8.363 60.483 1.00 88.56 85 ALA A N 1
ATOM 652 C CA . ALA A 1 85 ? -10.321 7.681 60.176 1.00 88.56 85 ALA A CA 1
ATOM 653 C C . ALA A 1 85 ? -9.221 7.881 61.240 1.00 88.56 85 ALA A C 1
ATOM 655 O O . ALA A 1 85 ? -8.646 6.909 61.713 1.00 88.56 85 ALA A O 1
ATOM 656 N N . GLY A 1 86 ? -8.979 9.111 61.712 1.00 90.06 86 GLY A N 1
ATOM 657 C CA . GLY A 1 86 ? -7.938 9.364 62.724 1.00 90.06 86 GLY A CA 1
ATOM 658 C C . GLY A 1 86 ? -8.224 8.755 64.108 1.00 90.06 86 GLY A C 1
ATOM 659 O O . GLY A 1 86 ? -7.297 8.378 64.835 1.00 90.06 86 GLY A O 1
ATOM 660 N N . ALA A 1 87 ? -9.502 8.628 64.483 1.00 90.62 87 ALA A N 1
ATOM 661 C CA . ALA A 1 87 ? -9.895 7.946 65.716 1.00 90.62 87 ALA A CA 1
ATOM 662 C C . ALA A 1 87 ? -9.735 6.425 65.573 1.00 90.62 87 ALA A C 1
ATOM 664 O O . ALA A 1 87 ? -9.188 5.799 66.479 1.00 90.62 87 ALA A O 1
ATOM 665 N N . LYS A 1 88 ? -10.130 5.865 64.419 1.00 91.25 88 LYS A N 1
ATOM 666 C CA . LYS A 1 88 ? -9.943 4.447 64.073 1.00 91.25 88 LYS A CA 1
ATOM 667 C C . LYS A 1 88 ? -8.459 4.073 64.069 1.00 91.25 88 LYS A C 1
ATOM 669 O O . LYS A 1 88 ? -8.068 3.242 64.876 1.00 91.25 88 LYS A O 1
ATOM 674 N N . ALA A 1 89 ? -7.621 4.826 63.350 1.00 93.00 89 ALA A N 1
ATOM 675 C CA . ALA A 1 89 ? -6.165 4.655 63.342 1.00 93.00 89 ALA A CA 1
ATOM 676 C C . ALA A 1 89 ? -5.558 4.631 64.751 1.00 93.00 89 ALA A C 1
ATOM 678 O O . ALA A 1 89 ? -4.654 3.857 65.049 1.00 93.00 89 ALA A O 1
ATOM 679 N N . THR A 1 90 ? -6.057 5.487 65.649 1.00 94.06 90 THR A N 1
ATOM 680 C CA . THR A 1 90 ? -5.591 5.535 67.040 1.00 94.06 90 THR A CA 1
ATOM 681 C C . THR A 1 90 ? -6.025 4.321 67.858 1.00 94.06 90 THR A C 1
ATOM 683 O O . THR A 1 90 ? -5.263 3.909 68.734 1.00 94.06 90 THR A O 1
ATOM 686 N N . SER A 1 91 ? -7.234 3.804 67.628 1.00 93.25 91 SER A N 1
ATOM 687 C CA . SER A 1 91 ? -7.721 2.583 68.278 1.00 93.25 91 SER A CA 1
ATOM 688 C C . SER A 1 91 ? -6.907 1.388 67.806 1.00 93.25 91 SER A C 1
ATOM 690 O O . SER A 1 91 ? -6.250 0.752 68.622 1.00 93.25 91 SER A O 1
ATOM 692 N N . ASP A 1 92 ? -6.829 1.189 66.492 1.00 92.50 92 ASP A N 1
ATOM 693 C CA . ASP A 1 92 ? -6.181 0.020 65.898 1.00 92.50 92 ASP A CA 1
ATOM 694 C C . ASP A 1 92 ? -4.701 -0.032 66.237 1.00 92.50 92 ASP A C 1
ATOM 696 O O . ASP A 1 92 ? -4.193 -1.061 66.664 1.00 92.50 92 ASP A O 1
ATOM 700 N N . TYR A 1 93 ? -4.012 1.112 66.175 1.00 94.31 93 TYR A N 1
ATOM 701 C CA . TYR A 1 93 ? -2.622 1.186 66.608 1.00 94.31 93 TYR A CA 1
ATOM 702 C C . TYR A 1 93 ? -2.454 0.680 68.048 1.00 94.31 93 TYR A C 1
ATOM 704 O O . TYR A 1 93 ? -1.521 -0.068 68.325 1.00 94.31 93 TYR A O 1
ATOM 712 N N . LYS A 1 94 ? -3.335 1.065 68.983 1.00 93.31 94 LYS A N 1
ATOM 713 C CA . LYS A 1 94 ? -3.248 0.602 70.380 1.00 93.31 94 LYS A CA 1
ATOM 714 C C . LYS A 1 94 ? -3.546 -0.888 70.498 1.00 93.31 94 LYS A C 1
ATOM 716 O O . LYS A 1 94 ? -2.839 -1.577 71.232 1.00 93.31 94 LYS A O 1
ATOM 721 N N . ASP A 1 95 ? -4.570 -1.360 69.798 1.00 91.25 95 ASP A N 1
ATOM 722 C CA . ASP A 1 95 ? -5.026 -2.745 69.869 1.00 91.25 95 ASP A CA 1
ATOM 723 C C . ASP A 1 95 ? -3.969 -3.694 69.286 1.00 91.25 95 ASP A C 1
ATOM 725 O O . ASP A 1 95 ? -3.558 -4.642 69.958 1.00 91.25 95 ASP A O 1
ATOM 729 N N . VAL A 1 96 ? -3.413 -3.366 68.115 1.00 90.50 96 VAL A N 1
ATOM 730 C CA . VAL A 1 96 ? -2.308 -4.114 67.497 1.00 90.50 96 VAL A CA 1
ATOM 731 C C . VAL A 1 96 ? -1.036 -4.015 68.342 1.00 90.50 96 VAL A C 1
ATOM 733 O O . VAL A 1 96 ? -0.378 -5.026 68.573 1.00 90.50 96 VAL A O 1
ATOM 736 N N . THR A 1 97 ? -0.696 -2.836 68.882 1.00 92.44 97 THR A N 1
ATOM 737 C CA . THR A 1 97 ? 0.492 -2.683 69.750 1.00 92.44 97 THR A CA 1
ATOM 738 C C . THR A 1 97 ? 0.397 -3.544 71.009 1.00 92.44 97 THR A C 1
ATOM 740 O O . THR A 1 97 ? 1.400 -4.098 71.457 1.00 92.44 97 THR A O 1
ATOM 743 N N . LYS A 1 98 ? -0.808 -3.688 71.573 1.00 91.38 98 LYS A N 1
ATOM 744 C CA . LYS A 1 98 ? -1.064 -4.550 72.731 1.00 91.38 98 LYS A CA 1
ATOM 745 C C . LYS A 1 98 ? -1.035 -6.037 72.367 1.00 91.38 98 LYS A C 1
ATOM 747 O O . LYS A 1 98 ? -0.601 -6.843 73.185 1.00 91.38 98 LYS A O 1
ATOM 752 N N . ALA A 1 99 ? -1.526 -6.400 71.183 1.00 88.00 99 ALA A N 1
ATOM 753 C CA . ALA A 1 99 ? -1.643 -7.788 70.746 1.00 88.00 99 ALA A CA 1
ATOM 754 C C . ALA A 1 99 ? -0.325 -8.384 70.219 1.00 88.00 99 ALA A C 1
ATOM 756 O O . ALA A 1 99 ? -0.123 -9.593 70.318 1.00 88.00 99 ALA A O 1
ATOM 757 N N . VAL A 1 100 ? 0.570 -7.561 69.663 1.00 90.38 100 VAL A N 1
ATOM 758 C CA . VAL A 1 100 ? 1.808 -8.021 69.016 1.00 90.38 100 VAL A CA 1
ATOM 759 C C . VAL A 1 100 ? 3.003 -7.935 69.984 1.00 90.38 100 VAL A C 1
ATOM 761 O O . VAL A 1 100 ? 3.242 -6.868 70.565 1.00 90.38 100 VAL A O 1
ATOM 764 N N . PRO A 1 101 ? 3.790 -9.020 70.156 1.00 92.00 101 PRO A N 1
ATOM 765 C CA . PRO A 1 101 ? 4.974 -9.030 71.019 1.00 92.00 101 PRO A CA 1
ATOM 766 C C . PRO A 1 101 ? 6.000 -7.956 70.650 1.00 92.00 101 PRO A C 1
ATOM 768 O O . PRO A 1 101 ? 6.199 -7.652 69.475 1.00 92.00 101 PRO A O 1
ATOM 771 N N . GLU A 1 102 ? 6.688 -7.409 71.655 1.00 90.00 102 GLU A N 1
ATOM 772 C CA . GLU A 1 102 ? 7.617 -6.285 71.477 1.00 90.00 102 GLU A CA 1
ATOM 773 C C . GLU A 1 102 ? 8.731 -6.567 70.462 1.00 90.00 102 GLU A C 1
ATOM 775 O O . GLU A 1 102 ? 8.968 -5.728 69.594 1.00 90.00 102 GLU A O 1
ATOM 780 N N . ASP A 1 103 ? 9.338 -7.754 70.505 1.00 89.06 103 ASP A N 1
ATOM 781 C CA . ASP A 1 103 ? 10.403 -8.144 69.572 1.00 89.06 103 ASP A CA 1
ATOM 782 C C . ASP A 1 103 ? 9.920 -8.115 68.114 1.00 89.06 103 ASP A C 1
ATOM 784 O O . ASP A 1 103 ? 10.617 -7.637 67.228 1.00 89.06 103 ASP A O 1
ATOM 788 N N . THR A 1 104 ? 8.675 -8.537 67.863 1.00 87.62 104 THR A N 1
ATOM 789 C CA . THR A 1 104 ? 8.082 -8.483 66.517 1.00 87.62 104 THR A CA 1
ATOM 790 C C . THR A 1 104 ? 7.778 -7.051 66.088 1.00 87.62 104 THR A C 1
ATOM 792 O O . THR A 1 104 ? 7.962 -6.716 64.921 1.00 87.62 104 THR A O 1
ATOM 795 N N . ARG A 1 105 ? 7.321 -6.188 67.007 1.00 92.56 105 ARG A N 1
ATOM 796 C CA . ARG A 1 105 ? 7.009 -4.788 66.676 1.00 92.56 105 ARG A CA 1
ATOM 797 C C . ARG A 1 105 ? 8.262 -3.987 66.339 1.00 92.56 105 ARG A C 1
ATOM 799 O O . ARG A 1 105 ? 8.235 -3.200 65.396 1.00 92.56 105 ARG A O 1
ATOM 806 N N . ARG A 1 106 ? 9.365 -4.205 67.062 1.00 91.88 106 ARG A N 1
ATOM 807 C CA . ARG A 1 106 ? 10.644 -3.511 66.818 1.00 91.88 106 ARG A CA 1
ATOM 808 C C . ARG A 1 106 ? 11.238 -3.799 65.437 1.00 91.88 106 ARG A C 1
ATOM 810 O O . ARG A 1 106 ? 11.941 -2.940 64.913 1.00 91.88 106 ARG A O 1
ATOM 817 N N . ASP A 1 107 ? 10.878 -4.932 64.834 1.00 92.00 107 ASP A N 1
ATOM 818 C CA . ASP A 1 107 ? 11.315 -5.335 63.493 1.00 92.00 107 ASP A CA 1
ATOM 819 C C . ASP A 1 107 ? 10.249 -5.132 62.397 1.00 92.00 107 ASP A C 1
ATOM 821 O O . ASP A 1 107 ? 10.533 -5.367 61.219 1.00 92.00 107 ASP A O 1
ATOM 825 N N . ALA A 1 108 ? 9.043 -4.661 62.746 1.00 95.00 108 ALA A N 1
ATOM 826 C CA . ALA A 1 108 ? 7.922 -4.509 61.818 1.00 95.00 108 ALA A CA 1
ATOM 827 C C . ALA A 1 108 ? 7.416 -3.062 61.677 1.00 95.00 108 ALA A C 1
ATOM 829 O O . ALA A 1 108 ? 7.479 -2.257 62.607 1.00 95.00 108 ALA A O 1
ATOM 830 N N . THR A 1 109 ? 6.859 -2.738 60.509 1.00 96.56 109 THR A N 1
ATOM 831 C CA . THR A 1 109 ? 6.224 -1.441 60.223 1.00 96.56 109 THR A CA 1
ATOM 832 C C . THR A 1 109 ? 4.709 -1.512 60.416 1.00 96.56 109 THR A C 1
ATOM 834 O O . THR A 1 109 ? 4.052 -2.373 59.834 1.00 96.56 109 THR A O 1
ATOM 837 N N . PHE A 1 110 ? 4.131 -0.583 61.177 1.00 96.88 110 PHE A N 1
ATOM 838 C CA . PHE A 1 110 ? 2.675 -0.425 61.264 1.00 96.88 110 PHE A CA 1
ATOM 839 C C . PHE A 1 110 ? 2.168 0.487 60.141 1.00 96.88 110 PHE A C 1
ATOM 841 O O . PHE A 1 110 ? 2.680 1.595 59.963 1.00 96.88 110 PHE A O 1
ATOM 848 N N . ILE A 1 111 ? 1.143 0.060 59.405 1.00 96.75 111 ILE A N 1
ATOM 849 C CA . ILE A 1 111 ? 0.567 0.814 58.289 1.00 96.75 111 ILE A CA 1
ATOM 850 C C . ILE A 1 111 ? -0.935 0.960 58.488 1.00 96.75 111 ILE A C 1
ATOM 852 O O . ILE A 1 111 ? -1.657 -0.025 58.597 1.00 96.75 111 ILE A O 1
ATOM 856 N N . PHE A 1 112 ? -1.412 2.202 58.486 1.00 96.25 112 PHE A N 1
ATOM 857 C CA . PHE A 1 112 ? -2.840 2.494 58.460 1.00 96.25 112 PHE A CA 1
ATOM 858 C C . PHE A 1 112 ? -3.266 3.000 57.083 1.00 96.25 112 PHE A C 1
ATOM 860 O O . PHE A 1 112 ? -2.671 3.940 56.548 1.00 96.25 112 PHE A O 1
ATOM 867 N N . VAL A 1 113 ? -4.320 2.411 56.529 1.00 95.12 113 VAL A N 1
ATOM 868 C CA . VAL A 1 113 ? -4.885 2.776 55.230 1.00 95.12 113 VAL A CA 1
ATOM 869 C C . VAL A 1 113 ? -6.256 3.413 55.414 1.00 95.12 113 VAL A C 1
ATOM 871 O O . VAL A 1 113 ? -7.099 2.906 56.154 1.00 95.12 113 VAL A O 1
ATOM 874 N N . THR A 1 114 ? -6.499 4.511 54.701 1.00 93.12 114 THR A N 1
ATOM 875 C CA . THR A 1 114 ? -7.815 5.148 54.603 1.00 93.12 114 THR A CA 1
ATOM 876 C C . THR A 1 114 ? -8.089 5.583 53.162 1.00 93.12 114 THR A C 1
ATOM 878 O O . THR A 1 114 ? -7.300 6.341 52.606 1.00 93.12 114 THR A O 1
ATOM 881 N N . PRO A 1 115 ? -9.221 5.198 52.551 1.00 90.88 115 PRO A N 1
ATOM 882 C CA . PRO A 1 115 ? -9.585 5.652 51.209 1.00 90.88 115 PRO A CA 1
ATOM 883 C C . PRO A 1 115 ? -10.188 7.068 51.198 1.00 90.88 115 PRO A C 1
ATOM 885 O O . PRO A 1 115 ? -10.566 7.563 50.142 1.00 90.88 115 PRO A O 1
ATOM 888 N N . LEU A 1 116 ? -10.320 7.713 52.365 1.00 89.88 116 LEU A N 1
ATOM 889 C CA . LEU A 1 116 ? -10.787 9.095 52.488 1.00 89.88 116 LEU A CA 1
ATOM 890 C C . LEU A 1 116 ? -9.657 10.088 52.189 1.00 89.88 116 LEU A C 1
ATOM 892 O O . LEU A 1 116 ? -8.517 9.890 52.623 1.00 89.88 116 LEU A O 1
ATOM 896 N N . SER A 1 117 ? -9.995 11.181 51.506 1.00 85.00 117 SER A N 1
ATOM 897 C CA . SER A 1 117 ? -9.079 12.268 51.164 1.00 85.00 117 SER A CA 1
ATOM 898 C C . SER A 1 117 ? -8.512 12.938 52.410 1.00 85.00 117 SER A C 1
ATOM 900 O O . SER A 1 117 ? -9.255 13.343 53.303 1.00 85.00 117 SER A O 1
ATOM 902 N N . GLY A 1 118 ? -7.192 13.147 52.453 1.00 78.25 118 GLY A N 1
ATOM 903 C CA . GLY A 1 118 ? -6.547 13.986 53.472 1.00 78.25 118 GLY A CA 1
ATOM 904 C C . GLY A 1 118 ? -6.575 15.491 53.167 1.00 78.25 118 GLY A C 1
ATOM 905 O O . GLY A 1 118 ? -6.113 16.296 53.986 1.00 78.25 118 GLY A O 1
ATOM 906 N N . ARG A 1 119 ? -7.069 15.893 51.990 1.00 76.25 119 ARG A N 1
ATOM 907 C CA . ARG A 1 119 ? -6.958 17.264 51.461 1.00 76.25 119 ARG A CA 1
ATOM 908 C C . ARG A 1 119 ? -8.297 18.003 51.437 1.00 76.25 119 ARG A C 1
ATOM 910 O O . ARG A 1 119 ? -8.324 19.218 51.644 1.00 76.25 119 ARG A O 1
ATOM 917 N N . ARG A 1 120 ? -9.413 17.290 51.280 1.00 74.06 120 ARG A N 1
ATOM 918 C CA . ARG A 1 120 ? -10.762 17.869 51.146 1.00 74.06 120 ARG A CA 1
ATOM 919 C C . ARG A 1 120 ? -11.307 18.519 52.420 1.00 74.06 120 ARG A C 1
ATOM 921 O O . ARG A 1 120 ? -10.835 18.280 53.530 1.00 74.06 120 ARG A O 1
ATOM 928 N N . GLU A 1 121 ? -12.293 19.400 52.259 1.00 74.06 121 GLU A N 1
ATOM 929 C CA . GLU A 1 121 ? -13.001 20.103 53.348 1.00 74.06 121 GLU A CA 1
ATOM 930 C C . GLU A 1 121 ? -14.317 19.414 53.728 1.00 74.06 121 GLU A C 1
ATOM 932 O O . GLU A 1 121 ? -15.312 20.050 54.062 1.00 74.06 121 GLU A O 1
ATOM 937 N N . TRP A 1 122 ? -14.358 18.090 53.643 1.00 71.81 122 TRP A N 1
ATOM 938 C CA . TRP A 1 122 ? -15.554 17.343 54.001 1.00 71.81 122 TRP A CA 1
ATOM 939 C C . TRP A 1 122 ? -15.668 17.152 55.519 1.00 71.81 122 TRP A C 1
ATOM 941 O O . TRP A 1 122 ? -14.635 17.072 56.203 1.00 71.81 122 TRP A O 1
ATOM 951 N N . PRO A 1 123 ? -16.889 17.025 56.075 1.00 67.94 123 PRO A N 1
ATOM 952 C CA . PRO A 1 123 ? -17.071 16.682 57.479 1.00 67.94 123 PRO A CA 1
ATOM 953 C C . PRO A 1 123 ? -16.263 15.432 57.855 1.00 67.94 123 PRO A C 1
ATOM 955 O O . PRO A 1 123 ? -16.241 14.442 57.119 1.00 67.94 123 PRO A O 1
ATOM 958 N N . HIS A 1 124 ? -15.584 15.496 59.003 1.00 75.44 124 HIS A N 1
ATOM 959 C CA . HIS A 1 124 ? -14.731 14.432 59.556 1.00 75.44 124 HIS A CA 1
ATOM 960 C C . HIS A 1 124 ? -13.449 14.090 58.772 1.00 75.44 124 HIS A C 1
ATOM 962 O O . HIS A 1 124 ? -12.792 13.098 59.081 1.00 75.44 124 HIS A O 1
ATOM 968 N N . THR A 1 125 ? -13.025 14.930 57.825 1.00 81.62 125 THR A N 1
ATOM 969 C CA . THR A 1 125 ? -11.764 14.724 57.094 1.00 81.62 125 THR A CA 1
ATOM 970 C C . THR A 1 125 ? -10.542 14.734 58.018 1.00 81.62 125 THR A C 1
ATOM 972 O O . THR A 1 125 ? -10.286 15.706 58.735 1.00 81.62 125 THR A O 1
ATOM 975 N N . TRP A 1 126 ? -9.732 13.675 57.961 1.00 87.69 126 TRP A N 1
ATOM 976 C CA . TRP A 1 126 ? -8.463 13.607 58.681 1.00 87.69 126 TRP A CA 1
ATOM 977 C C . TRP A 1 126 ? -7.365 14.301 57.868 1.00 87.69 126 TRP A C 1
ATOM 979 O O . TRP A 1 126 ? -6.715 13.690 57.029 1.00 87.69 126 TRP A O 1
ATOM 989 N N . LYS A 1 127 ? -7.187 15.608 58.087 1.00 88.06 127 LYS A N 1
ATOM 990 C CA . LYS A 1 127 ? -6.289 16.458 57.285 1.00 88.06 127 LYS A CA 1
ATOM 991 C C . LYS A 1 127 ? -4.824 15.995 57.306 1.00 88.06 127 LYS A C 1
ATOM 993 O O . LYS A 1 127 ? -4.324 15.573 58.349 1.00 88.06 127 LYS A O 1
ATOM 998 N N . GLY A 1 128 ? -4.100 16.207 56.204 1.00 85.06 128 GLY A N 1
ATOM 999 C CA . GLY A 1 128 ? -2.685 15.822 56.055 1.00 85.06 128 GLY A CA 1
ATOM 1000 C C . GLY A 1 128 ? -1.757 16.298 57.186 1.00 85.06 128 GLY A C 1
ATOM 1001 O O . GLY A 1 128 ? -0.965 15.516 57.705 1.00 85.06 128 GLY A O 1
ATOM 1002 N N . ASN A 1 129 ? -1.910 17.537 57.669 1.00 87.38 129 ASN A N 1
ATOM 1003 C CA . ASN A 1 129 ? -1.116 18.047 58.801 1.00 87.38 129 ASN A CA 1
ATOM 1004 C C . ASN A 1 129 ? -1.394 17.274 60.104 1.00 87.38 129 ASN A C 1
ATOM 1006 O O . ASN A 1 129 ? -0.481 17.014 60.887 1.00 87.38 129 ASN A O 1
ATOM 1010 N N . ALA A 1 130 ? -2.652 16.883 60.329 1.00 89.69 130 ALA A N 1
ATOM 1011 C CA . ALA A 1 130 ? -3.049 16.087 61.486 1.00 89.69 130 ALA A CA 1
ATOM 1012 C C . ALA A 1 130 ? -2.562 14.634 61.366 1.00 89.69 130 ALA A C 1
ATOM 1014 O O . ALA A 1 130 ? -2.154 14.053 62.371 1.00 89.69 130 ALA A O 1
ATOM 1015 N N . GLN A 1 131 ? -2.545 14.067 60.155 1.00 90.88 131 GLN A N 1
ATOM 1016 C CA . GLN A 1 131 ? -1.936 12.761 59.880 1.00 90.88 131 GLN A CA 1
ATOM 1017 C C . GLN A 1 131 ? -0.427 12.781 60.160 1.00 90.88 131 GLN A C 1
ATOM 1019 O O . GLN A 1 131 ? 0.078 11.943 60.903 1.00 90.88 131 GLN A O 1
ATOM 1024 N N . ALA A 1 132 ? 0.293 13.784 59.646 1.00 90.81 132 ALA A N 1
ATOM 1025 C CA . ALA A 1 132 ? 1.731 13.935 59.868 1.00 90.81 132 ALA A CA 1
ATOM 1026 C C . ALA A 1 132 ? 2.071 14.114 61.359 1.00 90.81 132 ALA A C 1
ATOM 1028 O O . ALA A 1 132 ? 3.005 13.493 61.871 1.00 90.81 132 ALA A O 1
ATOM 1029 N N . ALA A 1 133 ? 1.285 14.919 62.084 1.00 92.50 133 ALA A N 1
ATOM 1030 C CA . ALA A 1 133 ? 1.426 15.070 63.530 1.00 92.50 133 ALA A CA 1
ATOM 1031 C C . ALA A 1 133 ? 1.166 13.750 64.280 1.00 92.50 133 ALA A C 1
ATOM 1033 O O . ALA A 1 133 ? 1.878 13.438 65.239 1.00 92.50 133 ALA A O 1
ATOM 1034 N N . TRP A 1 134 ? 0.180 12.965 63.835 1.00 95.44 134 TRP A N 1
ATOM 1035 C CA . TRP A 1 134 ? -0.142 11.658 64.404 1.00 95.44 134 TRP A CA 1
ATOM 1036 C C . TRP A 1 134 ? 1.001 10.653 64.210 1.00 95.44 134 TRP A C 1
ATOM 1038 O O . TRP A 1 134 ? 1.468 10.082 65.197 1.00 95.44 134 TRP A O 1
ATOM 1048 N N . VAL A 1 135 ? 1.527 10.523 62.987 1.00 94.62 135 VAL A N 1
ATOM 1049 C CA . VAL A 1 135 ? 2.676 9.652 62.674 1.00 94.62 135 VAL A CA 1
ATOM 1050 C C . VAL A 1 135 ? 3.897 10.053 63.502 1.00 94.62 135 VAL A C 1
ATOM 1052 O O . VAL A 1 135 ? 4.465 9.227 64.216 1.00 94.62 135 VAL A O 1
ATOM 1055 N N . LYS A 1 136 ? 4.248 11.347 63.515 1.00 94.06 136 LYS A N 1
ATOM 1056 C CA . LYS A 1 136 ? 5.391 11.866 64.287 1.00 94.06 136 LYS A CA 1
ATOM 1057 C C . LYS A 1 136 ? 5.267 11.573 65.783 1.00 94.06 136 LYS A C 1
ATOM 1059 O O . LYS A 1 136 ? 6.271 11.321 66.447 1.00 94.06 136 LYS A O 1
ATOM 1064 N N . LYS A 1 137 ? 4.051 11.626 66.336 1.00 94.00 137 LYS A N 1
ATOM 1065 C CA . LYS A 1 137 ? 3.802 11.298 67.744 1.00 94.00 137 LYS A CA 1
ATOM 1066 C C . LYS A 1 137 ? 4.017 9.809 68.029 1.00 94.00 137 LYS A C 1
ATOM 1068 O O . LYS A 1 137 ? 4.532 9.503 69.098 1.00 94.00 137 LYS A O 1
ATOM 1073 N N . ARG A 1 138 ? 3.637 8.909 67.116 1.00 94.94 138 ARG A N 1
ATOM 1074 C CA . ARG A 1 138 ? 3.790 7.452 67.288 1.00 94.94 138 ARG A CA 1
ATOM 1075 C C . ARG A 1 138 ? 5.211 6.964 67.065 1.00 94.94 138 ARG A C 1
ATOM 1077 O O . ARG A 1 138 ? 5.697 6.198 67.885 1.00 94.94 138 ARG A O 1
ATOM 1084 N N . LEU A 1 139 ? 5.913 7.507 66.074 1.00 92.94 139 LEU A N 1
ATOM 1085 C CA . LEU A 1 139 ? 7.335 7.218 65.874 1.00 92.94 139 LEU A CA 1
ATOM 1086 C C . LEU A 1 139 ? 8.169 7.530 67.127 1.00 92.94 139 LEU A C 1
ATOM 1088 O O . LEU A 1 139 ? 9.033 6.752 67.499 1.00 92.94 139 LEU A O 1
ATOM 1092 N N . LYS A 1 140 ? 7.854 8.613 67.856 1.00 93.31 140 LYS A N 1
ATOM 1093 C CA . LYS A 1 140 ? 8.534 8.965 69.120 1.00 93.31 140 LYS A CA 1
ATOM 1094 C C . LYS A 1 140 ? 8.330 7.970 70.265 1.00 93.31 140 LYS A C 1
ATOM 1096 O O . LYS A 1 140 ? 9.061 8.052 71.248 1.00 93.31 140 LYS A O 1
ATOM 1101 N N . LEU A 1 141 ? 7.326 7.098 70.185 1.00 91.31 141 LEU A N 1
ATOM 1102 C CA . LEU A 1 141 ? 7.093 6.076 71.205 1.00 91.31 141 LEU A CA 1
ATOM 1103 C C . LEU A 1 141 ? 8.047 4.887 71.046 1.00 91.31 141 LEU A C 1
ATOM 1105 O O . LEU A 1 141 ? 8.165 4.107 71.983 1.00 91.31 141 LEU A O 1
ATOM 1109 N N . ASN A 1 142 ? 8.738 4.769 69.901 1.00 89.94 142 ASN A N 1
ATOM 1110 C CA . ASN A 1 142 ? 9.668 3.679 69.583 1.00 89.94 142 ASN A CA 1
ATOM 1111 C C . ASN A 1 142 ? 9.063 2.277 69.796 1.00 89.94 142 ASN A C 1
ATOM 1113 O O . ASN A 1 142 ? 9.764 1.329 70.139 1.00 89.94 142 ASN A O 1
ATOM 1117 N N . GLU A 1 143 ? 7.746 2.148 69.619 1.00 92.44 143 GLU A N 1
ATOM 1118 C CA . GLU A 1 143 ? 7.033 0.879 69.788 1.00 92.44 143 GLU A CA 1
ATOM 1119 C C . GLU A 1 143 ? 7.109 -0.008 68.541 1.00 92.44 143 GLU A C 1
ATOM 1121 O O . GLU A 1 143 ? 6.941 -1.215 68.673 1.00 92.44 143 GLU A O 1
ATOM 1126 N N . TRP A 1 144 ? 7.350 0.576 67.364 1.00 96.12 144 TRP A N 1
ATOM 1127 C CA . TRP A 1 144 ? 7.428 -0.093 66.062 1.00 96.12 144 TRP A CA 1
ATOM 1128 C C . TRP A 1 144 ? 8.672 0.367 65.300 1.00 96.12 144 TRP A C 1
ATOM 1130 O O . TRP A 1 144 ? 9.147 1.479 65.547 1.00 96.12 144 TRP A O 1
ATOM 1140 N N . LYS A 1 145 ? 9.160 -0.438 64.346 1.00 94.50 145 LYS A N 1
ATOM 1141 C CA . LYS A 1 145 ? 10.270 -0.058 63.449 1.00 94.50 145 LYS A CA 1
ATOM 1142 C C . LYS A 1 145 ? 9.969 1.238 62.691 1.00 94.50 145 LYS A C 1
ATOM 1144 O O . LYS A 1 145 ? 10.826 2.106 62.569 1.00 94.50 145 LYS A O 1
ATOM 1149 N N . ASP A 1 146 ? 8.746 1.342 62.172 1.00 95.31 146 ASP A N 1
ATOM 1150 C CA . ASP A 1 146 ? 8.232 2.500 61.438 1.00 95.31 146 ASP A CA 1
ATOM 1151 C C . ASP A 1 146 ? 6.691 2.544 61.521 1.00 95.31 146 ASP A C 1
ATOM 1153 O O . ASP A 1 146 ? 6.043 1.543 61.843 1.00 95.31 146 ASP A O 1
ATOM 1157 N N . VAL A 1 147 ? 6.096 3.705 61.239 1.00 96.00 147 VAL A N 1
ATOM 1158 C CA . VAL A 1 147 ? 4.646 3.946 61.260 1.00 96.00 147 VAL A CA 1
ATOM 1159 C C . VAL A 1 147 ? 4.254 4.774 60.038 1.00 96.00 147 VAL A C 1
ATOM 1161 O O . VAL A 1 147 ? 4.703 5.911 59.889 1.00 96.00 147 VAL A O 1
ATOM 1164 N N . ARG A 1 148 ? 3.363 4.251 59.188 1.00 95.50 148 ARG A N 1
ATOM 1165 C CA . ARG A 1 148 ? 2.934 4.913 57.944 1.00 95.50 148 ARG A CA 1
ATOM 1166 C C . ARG A 1 148 ? 1.422 5.069 57.851 1.00 95.50 148 ARG A C 1
ATOM 1168 O O . ARG A 1 148 ? 0.655 4.287 58.405 1.00 95.50 148 ARG A O 1
ATOM 1175 N N . VAL A 1 149 ? 1.008 6.093 57.105 1.00 94.94 149 VAL A N 1
ATOM 1176 C CA . VAL A 1 149 ? -0.386 6.314 56.702 1.00 94.94 149 VAL A CA 1
ATOM 1177 C C . VAL A 1 149 ? -0.453 6.416 55.182 1.00 94.94 149 VAL A C 1
ATOM 1179 O O . VAL A 1 149 ? 0.288 7.209 54.581 1.00 94.94 149 VAL A O 1
ATOM 1182 N N . ILE A 1 150 ? -1.343 5.628 54.582 1.00 94.00 150 ILE A N 1
ATOM 1183 C CA . ILE A 1 150 ? -1.696 5.670 53.162 1.00 94.00 150 ILE A CA 1
ATOM 1184 C C . ILE A 1 150 ? -3.130 6.198 53.065 1.00 94.00 150 ILE A C 1
ATOM 1186 O O . ILE A 1 150 ? -4.074 5.513 53.448 1.00 94.00 150 ILE A O 1
ATOM 1190 N N . GLU A 1 151 ? -3.278 7.444 52.612 1.00 91.62 151 GLU A N 1
ATOM 1191 C CA . GLU A 1 151 ? -4.583 8.070 52.369 1.00 91.62 151 GLU A CA 1
ATOM 1192 C C . GLU A 1 151 ? -4.926 8.100 50.874 1.00 91.62 151 GLU A C 1
ATOM 1194 O O . GLU A 1 151 ? -4.085 7.737 50.049 1.00 91.62 151 GLU A O 1
ATOM 1199 N N . ALA A 1 152 ? -6.143 8.523 50.525 1.00 90.25 152 ALA A N 1
ATOM 1200 C CA . ALA A 1 152 ? -6.664 8.463 49.161 1.00 90.25 152 ALA A CA 1
ATOM 1201 C C . ALA A 1 152 ? -5.696 9.013 48.102 1.00 90.25 152 ALA A C 1
ATOM 1203 O O . ALA A 1 152 ? -5.487 8.356 47.088 1.00 90.25 152 ALA A O 1
ATOM 1204 N N . THR A 1 153 ? -5.045 10.160 48.342 1.00 89.25 153 THR A N 1
ATOM 1205 C CA . THR A 1 153 ? -4.094 10.734 47.370 1.00 89.25 153 THR A CA 1
ATOM 1206 C C . THR A 1 153 ? -2.943 9.768 47.089 1.00 89.25 153 THR A C 1
ATOM 1208 O O . THR A 1 153 ? -2.613 9.518 45.933 1.00 89.25 153 THR A O 1
ATOM 1211 N N . LYS A 1 154 ? -2.352 9.185 48.141 1.00 91.19 154 LYS A N 1
ATOM 1212 C CA . LYS A 1 154 ? -1.305 8.161 48.006 1.00 91.19 154 LYS A CA 1
ATOM 1213 C C . LYS A 1 154 ? -1.817 6.878 47.355 1.00 91.19 154 LYS A C 1
ATOM 1215 O O . LYS A 1 154 ? -1.050 6.224 46.667 1.00 91.19 154 LYS A O 1
ATOM 1220 N N . MET A 1 155 ? -3.077 6.499 47.563 1.00 92.06 155 MET A N 1
ATOM 1221 C CA . MET A 1 155 ? -3.659 5.329 46.894 1.00 92.06 155 MET A CA 1
ATOM 1222 C C . MET A 1 155 ? -3.811 5.553 45.391 1.00 92.06 155 MET A C 1
ATOM 1224 O O . MET A 1 155 ? -3.496 4.653 44.622 1.00 92.06 155 MET A O 1
ATOM 1228 N N . ILE A 1 156 ? -4.251 6.743 44.971 1.00 89.94 156 ILE A N 1
ATOM 1229 C CA . ILE A 1 156 ? -4.309 7.102 43.548 1.00 89.94 156 ILE A CA 1
ATOM 1230 C C . ILE A 1 156 ? -2.902 7.119 42.944 1.00 89.94 156 ILE A C 1
ATOM 1232 O O . ILE A 1 156 ? -2.676 6.521 41.898 1.00 89.94 156 ILE A O 1
ATOM 1236 N N . ASP A 1 157 ? -1.931 7.708 43.646 1.00 89.69 157 ASP A N 1
ATOM 1237 C CA . ASP A 1 157 ? -0.525 7.677 43.227 1.00 89.69 157 ASP A CA 1
ATOM 1238 C C . ASP A 1 157 ? 0.029 6.242 43.141 1.00 89.69 157 ASP A C 1
ATOM 1240 O O . ASP A 1 157 ? 0.813 5.914 42.257 1.00 89.69 157 ASP A O 1
ATOM 1244 N N . TRP A 1 158 ? -0.426 5.334 44.004 1.00 91.94 158 TRP A N 1
ATOM 1245 C CA . TRP A 1 158 ? -0.071 3.920 43.917 1.00 91.94 158 TRP A CA 1
ATOM 1246 C C . TRP A 1 158 ? -0.729 3.227 42.712 1.00 91.94 158 TRP A C 1
ATOM 1248 O O . TRP A 1 158 ? -0.061 2.496 41.984 1.00 91.94 158 TRP A O 1
ATOM 1258 N N . LEU A 1 159 ? -2.016 3.486 42.457 1.00 87.25 159 LEU A N 1
ATOM 1259 C CA . LEU A 1 159 ? -2.776 2.932 41.324 1.00 87.25 159 LEU A CA 1
ATOM 1260 C C . LEU A 1 159 ? -2.176 3.303 39.972 1.00 87.25 159 LEU A C 1
ATOM 1262 O O . LEU A 1 159 ? -2.112 2.468 39.076 1.00 87.25 159 LEU A O 1
ATOM 1266 N N . HIS A 1 160 ? -1.657 4.517 39.866 1.00 81.81 160 HIS A N 1
ATOM 1267 C CA . HIS A 1 160 ? -0.923 5.017 38.712 1.00 81.81 160 HIS A CA 1
ATOM 1268 C C . HIS A 1 160 ? 0.294 4.165 38.306 1.00 81.81 160 HIS A C 1
ATOM 1270 O O . HIS A 1 160 ? 0.683 4.166 37.139 1.00 81.81 160 HIS A O 1
ATOM 1276 N N . HIS A 1 161 ? 0.889 3.421 39.243 1.00 77.56 161 HIS A N 1
ATOM 1277 C CA . HIS A 1 161 ? 1.967 2.475 38.942 1.00 77.56 161 HIS A CA 1
ATOM 1278 C C . HIS A 1 161 ? 1.432 1.134 38.403 1.00 77.56 161 HIS A C 1
ATOM 1280 O O . HIS A 1 161 ? 2.189 0.365 37.812 1.00 77.56 161 HIS A O 1
ATOM 1286 N N . PHE A 1 162 ? 0.136 0.849 38.583 1.00 78.00 162 PHE A N 1
ATOM 1287 C CA . PHE A 1 162 ? -0.508 -0.428 38.259 1.00 78.00 162 PHE A CA 1
ATOM 1288 C C . PHE A 1 162 ? -1.867 -0.241 37.547 1.00 78.00 162 PHE A C 1
ATOM 1290 O O . PHE A 1 162 ? -2.917 -0.528 38.136 1.00 78.00 162 PHE A O 1
ATOM 1297 N N . PRO A 1 163 ? -1.875 0.142 36.252 1.00 68.00 163 PRO A N 1
ATOM 1298 C CA . PRO A 1 163 ? -3.100 0.443 35.498 1.00 68.00 163 PRO A CA 1
ATOM 1299 C C . PRO A 1 163 ? -4.158 -0.672 35.514 1.00 68.00 163 PRO A C 1
ATOM 1301 O O . PRO A 1 163 ? -5.354 -0.402 35.579 1.00 68.00 163 PRO A O 1
ATOM 1304 N N . ALA A 1 164 ? -3.743 -1.944 35.532 1.00 62.59 164 ALA A N 1
ATOM 1305 C CA . ALA A 1 164 ? -4.667 -3.080 35.610 1.00 62.59 164 ALA A CA 1
ATOM 1306 C C . ALA A 1 164 ? -5.504 -3.093 36.908 1.00 62.59 164 ALA A C 1
ATOM 1308 O O . ALA A 1 164 ? -6.658 -3.523 36.906 1.00 62.59 164 ALA A O 1
ATOM 1309 N N . VAL A 1 165 ? -4.937 -2.613 38.021 1.00 76.94 165 VAL A N 1
ATOM 1310 C CA . VAL A 1 165 ? -5.642 -2.504 39.308 1.00 76.94 165 VAL A CA 1
ATOM 1311 C C . VAL A 1 165 ? -6.567 -1.286 39.312 1.00 76.94 165 VAL A C 1
ATOM 1313 O O . VAL A 1 165 ? -7.672 -1.362 39.849 1.00 76.94 165 VAL A O 1
ATOM 1316 N N . GLU A 1 166 ? -6.159 -0.195 38.662 1.00 80.31 166 GLU A N 1
ATOM 1317 C CA . GLU A 1 166 ? -6.987 1.001 38.485 1.00 80.31 166 GLU A CA 1
ATOM 1318 C C . GLU A 1 166 ? -8.245 0.708 37.652 1.00 80.31 166 GLU A C 1
ATOM 1320 O O . GLU A 1 166 ? -9.351 1.061 38.064 1.00 80.31 166 GLU A O 1
ATOM 1325 N N . VAL A 1 167 ? -8.106 -0.028 36.542 1.00 70.00 167 VAL A N 1
ATOM 1326 C CA . VAL A 1 167 ? -9.235 -0.492 35.713 1.00 70.00 167 VAL A CA 1
ATOM 1327 C C . VAL A 1 167 ? -10.195 -1.363 36.526 1.00 70.00 167 VAL A C 1
ATOM 1329 O O . VAL A 1 167 ? -11.409 -1.160 36.473 1.00 70.00 167 VAL A O 1
ATOM 1332 N N . TRP A 1 168 ? -9.673 -2.309 37.314 1.00 81.19 168 TRP A N 1
ATOM 1333 C CA . TRP A 1 168 ? -10.502 -3.144 38.189 1.00 81.19 168 TRP A CA 1
ATOM 1334 C C . TRP A 1 168 ? -11.286 -2.300 39.204 1.00 81.19 168 TRP A C 1
ATOM 1336 O O . TRP A 1 168 ? -12.490 -2.502 39.380 1.00 81.19 168 TRP A O 1
ATOM 1346 N N . LEU A 1 169 ? -10.636 -1.322 39.842 1.00 84.38 169 LEU A N 1
ATOM 1347 C CA . LEU A 1 169 ? -11.299 -0.452 40.810 1.00 84.38 169 LEU A CA 1
ATOM 1348 C C . LEU A 1 169 ? -12.365 0.410 40.124 1.00 84.38 169 LEU A C 1
ATOM 1350 O O . LEU A 1 169 ? -13.452 0.581 40.671 1.00 84.38 169 LEU A O 1
ATOM 1354 N N . ALA A 1 170 ? -12.100 0.892 38.907 1.00 78.06 170 ALA A N 1
ATOM 1355 C CA . ALA A 1 170 ? -13.065 1.646 38.111 1.00 78.06 170 ALA A CA 1
ATOM 1356 C C . ALA A 1 170 ? -14.302 0.802 37.795 1.00 78.06 170 ALA A C 1
ATOM 1358 O O . ALA A 1 170 ? -15.422 1.292 37.930 1.00 78.06 170 ALA A O 1
ATOM 1359 N N . GLN A 1 171 ? -14.121 -0.479 37.466 1.00 72.88 171 GLN A N 1
ATOM 1360 C CA . GLN A 1 171 ? -15.227 -1.415 37.258 1.00 72.88 171 GLN A CA 1
ATOM 1361 C C . GLN A 1 171 ? -16.041 -1.639 38.539 1.00 72.88 171 GLN A C 1
ATOM 1363 O O . GLN A 1 171 ? -17.269 -1.638 38.476 1.00 72.88 171 GLN A O 1
ATOM 1368 N N . LYS A 1 172 ? -15.384 -1.769 39.702 1.00 77.31 172 LYS A N 1
ATOM 1369 C CA . LYS A 1 172 ? -16.058 -1.938 41.003 1.00 77.31 172 LYS A CA 1
ATOM 1370 C C . LYS 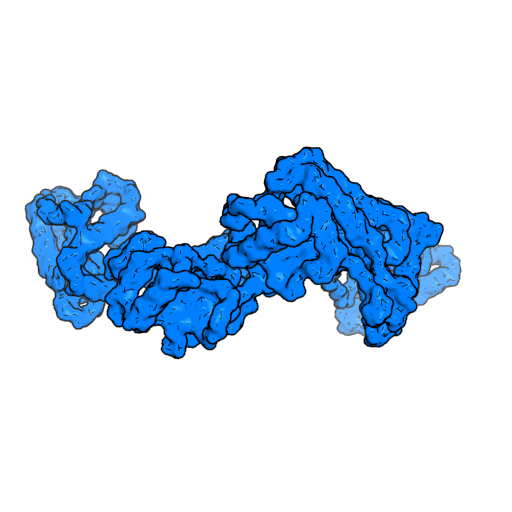A 1 172 ? -16.829 -0.694 41.436 1.00 77.31 172 LYS A C 1
ATOM 1372 O O . LYS A 1 172 ? -18.003 -0.800 41.769 1.00 77.31 172 LYS A O 1
ATOM 1377 N N . ILE A 1 173 ? -16.199 0.478 41.378 1.00 78.12 173 ILE A N 1
ATOM 1378 C CA . ILE A 1 173 ? -16.803 1.757 41.777 1.00 78.12 173 ILE A CA 1
ATOM 1379 C C . ILE A 1 173 ? -17.971 2.130 40.861 1.00 78.12 173 ILE A C 1
ATOM 1381 O O . ILE A 1 173 ? -18.971 2.682 41.318 1.00 78.12 173 ILE A O 1
ATOM 1385 N N . ARG A 1 174 ? -17.864 1.813 39.566 1.00 70.81 174 ARG A N 1
ATOM 1386 C CA . ARG A 1 174 ? -18.908 2.114 38.582 1.00 70.81 174 ARG A CA 1
ATOM 1387 C C . ARG A 1 174 ? -19.939 0.988 38.445 1.00 70.81 174 ARG A C 1
ATOM 1389 O O . ARG A 1 174 ? -20.976 1.223 37.848 1.00 70.81 174 ARG A O 1
ATOM 1396 N N . ASN A 1 175 ? -19.729 -0.198 39.017 1.00 64.88 175 ASN A N 1
ATOM 1397 C CA . ASN A 1 175 ? -20.595 -1.376 38.849 1.00 64.88 175 ASN A CA 1
ATOM 1398 C C . ASN A 1 175 ? -20.753 -1.823 37.377 1.00 64.88 175 ASN A C 1
ATOM 1400 O O . ASN A 1 175 ? -21.842 -2.184 36.937 1.00 64.88 175 ASN A O 1
ATOM 1404 N N . LEU A 1 176 ? -19.675 -1.751 36.589 1.00 62.69 176 LEU A N 1
ATOM 1405 C CA . LEU A 1 176 ? -19.681 -2.126 35.170 1.00 62.69 176 LEU A CA 1
ATOM 1406 C C . LEU A 1 176 ? -19.378 -3.627 34.998 1.00 62.69 176 LEU A C 1
ATOM 1408 O O . LEU A 1 176 ? -18.465 -4.126 35.662 1.00 62.69 176 LEU A O 1
ATOM 1412 N N . PRO A 1 177 ? -20.069 -4.355 34.096 1.00 60.97 177 PRO A N 1
ATOM 1413 C CA . PRO A 1 177 ? -19.704 -5.729 33.754 1.00 60.97 177 PRO A CA 1
ATOM 1414 C C . PRO A 1 177 ? -18.253 -5.803 33.259 1.00 60.97 177 PRO A C 1
ATOM 1416 O O . PRO A 1 177 ? -17.848 -5.038 32.379 1.00 60.97 177 PRO A O 1
ATOM 1419 N N . SER A 1 178 ? -17.458 -6.707 33.838 1.00 60.19 178 SER A N 1
ATOM 1420 C CA . SER A 1 178 ? -16.022 -6.815 33.558 1.00 60.19 178 SER A CA 1
ATOM 1421 C C . SER A 1 178 ? -15.762 -7.077 32.072 1.00 60.19 178 SER A C 1
ATOM 1423 O O . SER A 1 178 ? -16.247 -8.069 31.531 1.00 60.19 178 SER A O 1
ATOM 1425 N N . GLY A 1 179 ? -14.974 -6.210 31.432 1.00 70.12 179 GLY A N 1
ATOM 1426 C CA . GLY A 1 179 ? -14.497 -6.397 30.055 1.00 70.12 179 GLY A CA 1
ATOM 1427 C C . GLY A 1 179 ? -15.457 -5.982 28.933 1.00 70.12 179 GLY A C 1
ATOM 1428 O O . GLY A 1 179 ? -15.123 -6.192 27.774 1.00 70.12 179 GLY A O 1
ATOM 1429 N N . GLN A 1 180 ? -16.620 -5.392 29.241 1.00 81.94 180 GLN A N 1
ATOM 1430 C CA . GLN A 1 180 ? -17.580 -4.918 28.224 1.00 81.94 180 GLN A CA 1
ATOM 1431 C C . GLN A 1 180 ? -17.628 -3.390 28.060 1.00 81.94 180 GLN A C 1
ATOM 1433 O O . GLN A 1 180 ? -18.430 -2.883 27.272 1.00 81.94 180 GLN A O 1
ATOM 1438 N N . VAL A 1 181 ? -16.816 -2.656 28.829 1.00 83.06 181 VAL A N 1
ATOM 1439 C CA . VAL A 1 181 ? -16.722 -1.192 28.769 1.00 83.06 181 VAL A CA 1
ATOM 1440 C C . VAL A 1 181 ? -15.268 -0.752 28.748 1.00 83.06 181 VAL A C 1
ATOM 1442 O O . VAL A 1 181 ? -14.465 -1.202 29.564 1.00 83.06 181 VAL A O 1
ATOM 1445 N N . GLU A 1 182 ? -14.974 0.169 27.842 1.00 84.50 182 GLU A N 1
ATOM 1446 C CA . GLU A 1 182 ? -13.678 0.804 27.627 1.00 84.50 182 GLU A CA 1
ATOM 1447 C C . GLU A 1 182 ? -13.877 2.327 27.495 1.00 84.50 182 GLU A C 1
ATOM 1449 O O . GLU A 1 182 ? -14.973 2.793 27.173 1.00 84.50 182 GLU A O 1
ATOM 1454 N N . ILE A 1 183 ? -12.841 3.131 27.754 1.00 82.88 183 ILE A N 1
ATOM 1455 C CA . ILE A 1 183 ? -12.862 4.572 27.454 1.00 82.88 183 ILE A CA 1
ATOM 1456 C C . ILE A 1 183 ? -12.045 4.893 26.190 1.00 82.88 183 ILE A C 1
ATOM 1458 O O . ILE A 1 183 ? -11.049 4.218 25.929 1.00 82.88 183 ILE A O 1
ATOM 1462 N N . PRO A 1 184 ? -12.386 5.955 25.430 1.00 85.94 184 PRO A N 1
ATOM 1463 C CA . PRO A 1 184 ? -11.671 6.306 24.198 1.00 85.94 184 PRO A CA 1
ATOM 1464 C C . PRO A 1 184 ? -10.153 6.479 24.358 1.00 85.94 184 PRO A C 1
ATOM 1466 O O . PRO A 1 184 ? -9.402 6.124 23.456 1.00 85.94 184 PRO A O 1
ATOM 1469 N N . GLU A 1 185 ? -9.687 6.988 25.503 1.00 80.88 185 GLU A N 1
ATOM 1470 C CA . GLU A 1 185 ? -8.251 7.150 25.774 1.00 80.88 185 GLU A CA 1
ATOM 1471 C C . GLU A 1 185 ? -7.523 5.801 25.879 1.00 80.88 185 GLU A C 1
ATOM 1473 O O . GLU A 1 185 ? -6.411 5.662 25.371 1.00 80.88 185 GLU A O 1
ATOM 1478 N N . GLN A 1 186 ? -8.146 4.798 26.504 1.00 82.25 186 GLN A N 1
ATOM 1479 C CA . GLN A 1 186 ? -7.591 3.446 26.584 1.00 82.25 186 GLN A CA 1
ATOM 1480 C C . GLN A 1 186 ? -7.488 2.843 25.179 1.00 82.25 186 GLN A C 1
ATOM 1482 O O . GLN A 1 186 ? -6.389 2.480 24.761 1.00 82.25 186 GLN A O 1
ATOM 1487 N N . ARG A 1 187 ? -8.583 2.900 24.410 1.00 89.31 187 ARG A N 1
ATOM 1488 C CA . ARG A 1 187 ? -8.625 2.419 23.023 1.00 89.31 187 ARG A CA 1
ATOM 1489 C C . ARG A 1 187 ? -7.555 3.076 22.157 1.00 89.31 187 ARG A C 1
ATOM 1491 O O . ARG A 1 187 ? -6.885 2.411 21.373 1.00 89.31 187 ARG A O 1
ATOM 1498 N N . TRP A 1 188 ? -7.376 4.391 22.301 1.00 92.75 188 TRP A N 1
ATOM 1499 C CA . TRP A 1 188 ? -6.357 5.128 21.559 1.00 92.75 188 TRP A CA 1
ATOM 1500 C C . TRP A 1 188 ? -4.934 4.715 21.946 1.00 92.75 188 TRP A C 1
ATOM 1502 O O . TRP A 1 188 ? -4.072 4.609 21.074 1.00 92.75 188 TRP A O 1
ATOM 1512 N N . ASN A 1 189 ? -4.672 4.472 23.234 1.00 87.31 189 ASN A N 1
ATOM 1513 C CA . ASN A 1 189 ? -3.358 4.022 23.684 1.00 87.31 189 ASN A CA 1
ATOM 1514 C C . ASN A 1 189 ? -3.014 2.619 23.173 1.00 87.31 189 ASN A C 1
ATOM 1516 O O . ASN A 1 189 ? -1.879 2.401 22.744 1.00 87.31 189 ASN A O 1
ATOM 1520 N N . ASP A 1 190 ? -3.995 1.724 23.106 1.00 89.38 190 ASP A N 1
ATOM 1521 C CA . ASP A 1 190 ? -3.808 0.411 22.496 1.00 89.38 190 ASP A CA 1
ATOM 1522 C C . ASP A 1 190 ? -3.531 0.554 20.991 1.00 89.38 190 ASP A C 1
ATOM 1524 O O . ASP A 1 190 ? -2.520 0.052 20.497 1.00 89.38 190 ASP A O 1
ATOM 1528 N N . LEU A 1 191 ? -4.335 1.342 20.266 1.00 92.00 191 LEU A N 1
ATOM 1529 C CA . LEU A 1 191 ? -4.153 1.575 18.827 1.00 92.00 191 LEU A CA 1
ATOM 1530 C C . LEU A 1 191 ? -2.801 2.196 18.476 1.00 92.00 191 LEU A C 1
ATOM 1532 O O . LEU A 1 191 ? -2.122 1.713 17.571 1.00 92.00 191 LEU A O 1
ATOM 1536 N N . ARG A 1 192 ? -2.378 3.259 19.172 1.00 93.06 192 ARG A N 1
ATOM 1537 C CA . ARG A 1 192 ? -1.084 3.899 18.883 1.00 93.06 192 ARG A CA 1
ATOM 1538 C C . ARG A 1 192 ? 0.088 2.955 19.142 1.00 93.06 192 ARG A C 1
ATOM 1540 O O . ARG A 1 192 ? 1.078 3.045 18.419 1.00 93.06 192 ARG A O 1
ATOM 1547 N N . SER A 1 193 ? -0.029 2.060 20.132 1.00 89.94 193 SER A N 1
ATOM 1548 C CA . SER A 1 193 ? 1.035 1.120 20.508 1.00 89.94 193 SER A CA 1
ATOM 1549 C C . SER A 1 193 ? 1.290 0.052 19.440 1.00 89.94 193 SER A C 1
ATOM 1551 O O . SER A 1 193 ? 2.408 -0.438 19.317 1.00 89.94 193 SER A O 1
ATOM 1553 N N . ILE A 1 194 ? 0.302 -0.237 18.582 1.00 90.94 194 ILE A N 1
ATOM 1554 C CA . ILE A 1 194 ? 0.451 -1.171 17.453 1.00 90.94 194 ILE A CA 1
ATOM 1555 C C . ILE A 1 194 ? 1.585 -0.747 16.503 1.00 90.94 194 ILE A C 1
ATOM 1557 O O . ILE A 1 194 ? 2.224 -1.594 15.881 1.00 90.94 194 ILE A O 1
ATOM 1561 N N . GLY A 1 195 ? 1.844 0.558 16.385 1.00 86.50 195 GLY A N 1
ATOM 1562 C CA . GLY A 1 195 ? 2.919 1.085 15.544 1.00 86.50 195 GLY A CA 1
ATOM 1563 C C . GLY A 1 195 ? 4.324 0.987 16.151 1.00 86.50 195 GLY A C 1
ATOM 1564 O O . GLY A 1 195 ? 5.299 1.254 15.444 1.00 86.50 195 GLY A O 1
ATOM 1565 N N . GLU A 1 196 ? 4.465 0.632 17.436 1.00 85.44 196 GLU A N 1
ATOM 1566 C CA . GLU A 1 196 ? 5.750 0.700 18.142 1.00 85.44 196 GLU A CA 1
ATOM 1567 C C . GLU A 1 196 ? 6.888 -0.034 17.398 1.00 85.44 196 GLU A C 1
ATOM 1569 O O . GLU A 1 196 ? 6.694 -1.132 16.868 1.00 85.44 196 GLU A O 1
ATOM 1574 N N . PRO A 1 197 ? 8.094 0.572 17.311 1.00 83.88 197 PRO A N 1
ATOM 1575 C CA . PRO A 1 197 ? 8.563 1.758 18.045 1.00 83.88 197 PRO A CA 1
ATOM 1576 C C . PRO A 1 197 ? 8.099 3.115 17.478 1.00 83.88 197 PRO A C 1
ATOM 1578 O O . PRO A 1 197 ? 8.400 4.145 18.075 1.00 83.88 197 PRO A O 1
ATOM 1581 N N . LEU A 1 198 ? 7.391 3.141 16.343 1.00 89.69 198 LEU A N 1
ATOM 1582 C CA . LEU A 1 198 ? 6.866 4.358 15.713 1.00 89.69 198 LEU A CA 1
ATOM 1583 C C . LEU A 1 198 ? 5.352 4.458 15.968 1.00 89.69 198 LEU A C 1
ATOM 1585 O O . LEU A 1 198 ? 4.567 3.959 15.162 1.00 89.69 198 LEU A O 1
ATOM 1589 N N . PRO A 1 199 ? 4.910 5.060 17.087 1.00 91.19 199 PRO A N 1
ATOM 1590 C CA . PRO A 1 199 ? 3.502 5.042 17.466 1.00 91.19 199 PRO A CA 1
ATOM 1591 C C . PRO A 1 199 ? 2.625 5.690 16.392 1.00 91.19 199 PRO A C 1
ATOM 1593 O O . PRO A 1 199 ? 2.995 6.722 15.829 1.00 91.19 199 PRO A O 1
ATOM 1596 N N . LEU A 1 200 ? 1.452 5.106 16.140 1.00 95.25 200 LEU A N 1
ATOM 1597 C CA . LEU A 1 200 ? 0.507 5.643 15.158 1.00 95.25 200 LEU A CA 1
ATOM 1598 C C . LEU A 1 200 ? -0.049 6.996 15.616 1.00 95.25 200 LEU A C 1
ATOM 1600 O O . LEU A 1 200 ? -0.316 7.214 16.800 1.00 95.25 200 LEU A O 1
ATOM 1604 N N . ILE A 1 201 ? -0.257 7.898 14.659 1.00 96.25 201 ILE A N 1
ATOM 1605 C CA . ILE A 1 201 ? -0.823 9.231 14.895 1.00 96.25 201 ILE A CA 1
ATOM 1606 C C . ILE A 1 201 ? -2.299 9.298 14.494 1.00 96.25 201 ILE A C 1
ATOM 1608 O O . ILE A 1 201 ? -2.755 8.558 13.619 1.00 96.25 201 ILE A O 1
ATOM 1612 N N . VAL A 1 202 ? -3.046 10.221 15.108 1.00 96.75 202 VAL A N 1
ATOM 1613 C CA . VAL A 1 202 ? -4.496 10.388 14.886 1.00 96.75 202 VAL A CA 1
ATOM 1614 C C . VAL A 1 202 ? -4.851 10.630 13.414 1.00 96.75 202 VAL A C 1
ATOM 1616 O O . VAL A 1 202 ? -5.877 10.144 12.947 1.00 96.75 202 VAL A O 1
ATOM 1619 N N . ASP A 1 203 ? -3.972 11.290 12.652 1.00 96.38 203 ASP A N 1
ATOM 1620 C CA . ASP A 1 203 ? -4.182 11.613 11.233 1.00 96.38 203 ASP A CA 1
ATOM 1621 C C . ASP A 1 203 ? -4.475 10.376 10.369 1.00 96.38 203 ASP A C 1
ATOM 1623 O O . ASP A 1 203 ? -5.247 10.462 9.415 1.00 96.38 203 ASP A O 1
ATOM 1627 N N . ILE A 1 204 ? -3.921 9.211 10.730 1.00 96.38 204 ILE A N 1
ATOM 1628 C CA . ILE A 1 204 ? -4.155 7.936 10.033 1.00 96.38 204 ILE A CA 1
ATOM 1629 C C . ILE A 1 204 ? -5.639 7.541 10.095 1.00 96.38 204 ILE A C 1
ATOM 1631 O O . ILE A 1 204 ? -6.198 7.054 9.113 1.00 96.38 204 ILE A O 1
ATOM 1635 N N . PHE A 1 205 ? -6.290 7.782 11.234 1.00 96.62 205 PHE A N 1
ATOM 1636 C CA . PHE A 1 205 ? -7.668 7.367 11.511 1.00 96.62 205 PHE A CA 1
ATOM 1637 C C . PHE A 1 205 ? -8.705 8.458 11.216 1.00 96.62 205 PHE A C 1
ATOM 1639 O O . PHE A 1 205 ? -9.903 8.161 11.194 1.00 96.62 205 PHE A O 1
ATOM 1646 N N . LEU A 1 206 ? -8.261 9.699 10.982 1.00 96.69 206 LEU A N 1
ATOM 1647 C CA . LEU A 1 206 ? -9.112 10.861 10.698 1.00 96.69 206 LEU A CA 1
ATOM 1648 C C . LEU A 1 206 ? -9.088 11.303 9.226 1.00 96.69 206 LEU A C 1
ATOM 1650 O O . LEU A 1 206 ? -9.975 12.045 8.801 1.00 96.69 206 LEU A O 1
ATOM 1654 N N . ALA A 1 207 ? -8.116 10.849 8.431 1.00 95.19 207 ALA A N 1
ATOM 1655 C CA . ALA A 1 207 ? -8.025 11.190 7.014 1.00 95.19 207 ALA A CA 1
ATOM 1656 C C . ALA A 1 207 ? -9.299 10.802 6.237 1.00 95.19 207 ALA A C 1
ATOM 1658 O O . ALA A 1 207 ? -9.798 9.682 6.366 1.00 95.19 207 ALA A O 1
ATOM 1659 N N . ASN A 1 208 ? -9.791 11.720 5.389 1.00 94.81 208 ASN A N 1
ATOM 1660 C CA . ASN A 1 208 ? -10.996 11.558 4.557 1.00 94.81 208 ASN A CA 1
ATOM 1661 C C . ASN A 1 208 ? -12.315 11.454 5.359 1.00 94.81 208 ASN A C 1
ATOM 1663 O O . ASN A 1 208 ? -13.306 10.936 4.846 1.00 94.81 208 ASN A O 1
ATOM 1667 N N . ARG A 1 209 ? -12.343 11.893 6.629 1.00 96.06 209 ARG A N 1
ATOM 1668 C CA . ARG A 1 209 ? -13.484 11.718 7.557 1.00 96.06 209 ARG A CA 1
ATOM 1669 C C . ARG A 1 209 ? -13.998 13.030 8.157 1.00 96.06 209 ARG A C 1
ATOM 1671 O O . ARG A 1 209 ? -14.674 13.024 9.183 1.00 96.06 209 ARG A O 1
ATOM 1678 N N . GLU A 1 210 ? -13.750 14.159 7.502 1.00 96.12 210 GLU A N 1
ATOM 1679 C CA . GLU A 1 210 ? -14.129 15.498 7.972 1.00 96.12 210 GLU A CA 1
ATOM 1680 C C . GLU A 1 210 ? -15.634 15.634 8.302 1.00 96.12 210 GLU A C 1
ATOM 1682 O O . GLU A 1 210 ? -15.954 16.195 9.356 1.00 96.12 210 GLU A O 1
ATOM 1687 N N . PRO A 1 211 ? -16.581 15.082 7.506 1.00 95.50 211 PRO A N 1
ATOM 1688 C CA . PRO A 1 211 ? -18.004 15.120 7.854 1.00 95.50 211 PRO A CA 1
ATOM 1689 C C . PRO A 1 211 ? -18.341 14.352 9.141 1.00 95.50 211 PRO A C 1
ATOM 1691 O O . PRO A 1 211 ? -19.184 14.796 9.923 1.00 95.50 211 PRO A O 1
ATOM 1694 N N . ALA A 1 212 ? -17.679 13.214 9.379 1.00 96.81 212 ALA A N 1
ATOM 1695 C CA . ALA A 1 212 ? -17.851 12.433 10.601 1.00 96.81 212 ALA A CA 1
ATOM 1696 C C . ALA A 1 212 ? -17.267 13.173 11.814 1.00 96.81 212 ALA A C 1
ATOM 1698 O O . ALA A 1 212 ? -17.915 13.224 12.857 1.00 96.81 212 ALA A O 1
ATOM 1699 N N . CYS A 1 213 ? -16.102 13.817 11.662 1.00 96.94 213 CYS A N 1
ATOM 1700 C CA . CYS A 1 213 ? -15.496 14.656 12.701 1.00 96.94 213 CYS A CA 1
ATOM 1701 C C . CYS A 1 213 ? -16.426 15.805 13.116 1.00 96.94 213 CYS A C 1
ATOM 1703 O O . CYS A 1 213 ? -16.619 16.048 14.305 1.00 96.94 213 CYS A O 1
ATOM 1705 N N . ALA A 1 214 ? -17.041 16.489 12.145 1.00 95.75 214 ALA A N 1
ATOM 1706 C CA . ALA A 1 214 ? -17.980 17.577 12.416 1.00 95.75 214 ALA A CA 1
ATOM 1707 C C . ALA A 1 214 ? -19.207 17.096 13.210 1.00 95.75 214 ALA A C 1
ATOM 1709 O O . ALA A 1 214 ? -19.588 17.722 14.194 1.00 95.75 214 ALA A O 1
ATOM 1710 N N . LYS A 1 215 ? -19.789 15.950 12.838 1.00 95.75 215 LYS A N 1
ATOM 1711 C CA . LYS A 1 215 ? -20.940 15.388 13.559 1.00 95.75 215 LYS A CA 1
ATOM 1712 C C . LYS A 1 215 ? -20.583 14.839 14.935 1.00 95.75 215 LYS A C 1
ATOM 1714 O O . LYS A 1 215 ? -21.388 14.950 15.853 1.00 95.75 215 LYS A O 1
ATOM 1719 N N . LEU A 1 216 ? -19.395 14.265 15.106 1.00 95.44 216 LEU A N 1
ATOM 1720 C CA . LEU A 1 216 ? -18.946 13.809 16.419 1.00 95.44 216 LEU A CA 1
ATOM 1721 C C . LEU A 1 216 ? -18.720 14.993 17.369 1.00 95.44 216 LEU A C 1
ATOM 1723 O O . LEU A 1 216 ? -19.090 14.911 18.538 1.00 95.44 216 LEU A O 1
ATOM 1727 N N . LYS A 1 217 ? -18.221 16.126 16.854 1.00 94.00 217 LYS A N 1
ATOM 1728 C CA . LYS A 1 217 ? -18.151 17.391 17.600 1.00 94.00 217 LYS A CA 1
ATOM 1729 C C . LYS A 1 217 ? -19.519 17.819 18.134 1.00 94.00 217 LYS A C 1
ATOM 1731 O O . LYS A 1 217 ? -19.629 18.178 19.303 1.00 94.00 217 LYS A O 1
ATOM 1736 N N . ASP A 1 218 ? -20.552 17.749 17.296 1.00 93.38 218 ASP A N 1
ATOM 1737 C CA . ASP A 1 218 ? -21.931 18.078 17.678 1.00 93.38 218 ASP A CA 1
ATOM 1738 C C . ASP A 1 218 ? -22.455 17.158 18.799 1.00 93.38 218 ASP A C 1
ATOM 1740 O O . ASP A 1 218 ? -23.150 17.604 19.713 1.00 93.38 218 ASP A O 1
ATOM 1744 N N . VAL A 1 219 ? -22.080 15.873 18.778 1.00 93.00 219 VAL A N 1
ATOM 1745 C CA . VAL A 1 219 ? -22.432 14.924 19.847 1.00 93.00 219 VAL A CA 1
ATOM 1746 C C . VAL A 1 219 ? -21.736 15.269 21.164 1.00 93.00 219 VAL A C 1
ATOM 1748 O O . VAL A 1 219 ? -22.391 15.288 22.206 1.00 93.00 219 VAL A O 1
ATOM 1751 N N . LEU A 1 220 ? -20.434 15.579 21.138 1.00 87.00 220 LEU A N 1
ATOM 1752 C CA . LEU A 1 220 ? -19.684 15.986 22.338 1.00 87.00 220 LEU A CA 1
ATOM 1753 C C . LEU A 1 220 ? -20.236 17.291 22.941 1.00 87.00 220 LEU A C 1
ATOM 1755 O O . LEU A 1 220 ? -20.337 17.421 24.165 1.00 87.00 220 LEU A O 1
ATOM 1759 N N . ALA A 1 221 ? -20.661 18.217 22.076 1.00 87.12 221 ALA A N 1
ATOM 1760 C CA . ALA A 1 221 ? -21.301 19.482 22.432 1.00 87.12 221 ALA A CA 1
ATOM 1761 C C . ALA A 1 221 ? -22.784 19.348 22.834 1.00 87.12 221 ALA A C 1
ATOM 1763 O O . ALA A 1 221 ? -23.442 20.361 23.067 1.00 87.12 221 ALA A O 1
ATOM 1764 N N . ASP A 1 222 ? -23.324 18.125 22.906 1.00 83.50 222 ASP A N 1
ATOM 1765 C CA . ASP A 1 222 ? -24.718 17.831 23.255 1.00 83.50 222 ASP A CA 1
ATOM 1766 C C . ASP A 1 222 ? -25.783 18.443 22.322 1.00 83.50 222 ASP A C 1
ATOM 1768 O O . ASP A 1 222 ? -26.973 18.439 22.651 1.00 83.50 222 ASP A O 1
ATOM 1772 N N . THR A 1 223 ? -25.400 18.923 21.135 1.00 87.19 223 THR A N 1
ATOM 1773 C CA . THR A 1 223 ? -26.342 19.452 20.132 1.00 87.19 223 THR A CA 1
ATOM 1774 C C . THR A 1 223 ? -27.019 18.331 19.344 1.00 87.19 223 THR A C 1
ATOM 1776 O O . THR A 1 223 ? -28.125 18.504 18.829 1.00 87.19 223 THR A O 1
ATOM 1779 N N . VAL A 1 224 ? -26.384 17.157 19.295 1.00 89.12 224 VAL A N 1
ATOM 1780 C CA . VAL A 1 224 ? -26.889 15.944 18.653 1.00 89.12 224 VAL A CA 1
ATOM 1781 C C . VAL A 1 224 ? -26.840 14.781 19.649 1.00 89.12 224 VAL A C 1
ATOM 1783 O O . VAL A 1 224 ? -25.806 14.475 20.227 1.00 89.12 224 VAL A O 1
ATOM 1786 N N . VAL A 1 225 ? -27.971 14.099 19.848 1.00 90.25 225 VAL A N 1
ATOM 1787 C CA . VAL A 1 225 ? -28.098 12.996 20.829 1.00 90.25 225 VAL A CA 1
ATOM 1788 C C . VAL A 1 225 ? -27.932 11.602 20.216 1.00 90.25 225 VAL A C 1
ATOM 1790 O O . VAL A 1 225 ? -27.997 10.592 20.910 1.00 90.25 225 VAL A O 1
ATOM 1793 N N . GLN A 1 226 ? -27.762 11.520 18.901 1.00 93.25 226 GLN A N 1
ATOM 1794 C CA . GLN A 1 226 ? -27.601 10.266 18.175 1.00 93.25 226 GLN A CA 1
ATOM 1795 C C . GLN A 1 226 ? -26.721 10.517 16.954 1.00 93.25 226 GLN A C 1
ATOM 1797 O O . GLN A 1 226 ? -26.931 11.506 16.266 1.00 93.25 226 GLN A O 1
ATOM 1802 N N . LEU A 1 227 ? -25.778 9.628 16.663 1.00 95.00 227 LEU A N 1
ATOM 1803 C CA . LEU A 1 227 ? -24.965 9.672 15.456 1.00 95.00 227 LEU A CA 1
ATOM 1804 C C . LEU A 1 227 ? -24.803 8.268 14.873 1.00 95.00 227 LEU A C 1
ATOM 1806 O O . LEU A 1 227 ? -24.207 7.395 15.503 1.00 95.00 227 LEU A O 1
ATOM 1810 N N . LYS A 1 228 ? -25.298 8.072 13.649 1.00 94.06 228 LYS A N 1
ATOM 1811 C CA . LYS A 1 228 ? -25.019 6.876 12.846 1.00 94.06 228 LYS A CA 1
ATOM 1812 C C . LYS A 1 228 ? -23.848 7.147 11.903 1.00 94.06 228 LYS A C 1
ATOM 1814 O O . LYS A 1 228 ? -23.982 7.918 10.948 1.00 94.06 228 LYS A O 1
ATOM 1819 N N . LEU A 1 229 ? -22.734 6.460 12.113 1.00 95.06 229 LEU A N 1
ATOM 1820 C CA . LEU A 1 229 ? -21.606 6.450 11.187 1.00 95.06 229 LEU A CA 1
ATOM 1821 C C . LEU A 1 229 ? -21.846 5.391 10.108 1.00 95.06 229 LEU A C 1
ATOM 1823 O O . LEU A 1 229 ? -21.875 4.190 10.375 1.00 95.06 229 LEU A O 1
ATOM 1827 N N . ALA A 1 230 ? -22.066 5.851 8.879 1.00 92.69 230 ALA A N 1
ATOM 1828 C CA . ALA A 1 230 ? -22.386 5.000 7.748 1.00 92.69 230 ALA A CA 1
ATOM 1829 C C . ALA A 1 230 ? -21.100 4.414 7.144 1.00 92.69 230 ALA A C 1
ATOM 1831 O O . ALA A 1 230 ? -20.343 5.115 6.463 1.00 92.69 230 ALA A O 1
ATOM 1832 N N . THR A 1 231 ? -20.862 3.128 7.395 1.00 90.00 231 THR A N 1
ATOM 1833 C CA . THR A 1 231 ? -19.651 2.396 7.001 1.00 90.00 231 THR A CA 1
ATOM 1834 C C . THR A 1 231 ? -19.965 0.931 6.716 1.00 90.00 231 THR A C 1
ATOM 1836 O O . THR A 1 231 ? -20.901 0.366 7.273 1.00 90.00 231 THR A O 1
ATOM 1839 N N . HIS A 1 232 ? -19.164 0.311 5.851 1.00 85.94 232 HIS A N 1
ATOM 1840 C CA . HIS A 1 232 ? -19.161 -1.147 5.684 1.00 85.94 232 HIS A CA 1
ATOM 1841 C C . HIS A 1 232 ? -18.226 -1.832 6.694 1.00 85.94 232 HIS A C 1
ATOM 1843 O O . HIS A 1 232 ? -18.226 -3.050 6.784 1.00 85.94 232 HIS A O 1
ATOM 1849 N N . TYR A 1 233 ? -17.457 -1.067 7.475 1.00 87.50 233 TYR A N 1
ATOM 1850 C CA . TYR A 1 233 ? -16.441 -1.549 8.413 1.00 87.50 233 TYR A CA 1
ATOM 1851 C C . TYR A 1 233 ? -16.771 -1.057 9.831 1.00 87.50 233 TYR A C 1
ATOM 1853 O O . TYR A 1 233 ? -16.211 -0.045 10.267 1.00 87.50 233 TYR A O 1
ATOM 1861 N N . PRO A 1 234 ? -17.728 -1.700 10.529 1.00 86.06 234 PRO A N 1
ATOM 1862 C CA . PRO A 1 234 ? -18.210 -1.241 11.834 1.00 86.06 234 PRO A CA 1
ATOM 1863 C C . PRO A 1 234 ? -17.113 -1.223 12.907 1.00 86.06 234 PRO A C 1
ATOM 1865 O O . PRO A 1 234 ? -17.110 -0.310 13.728 1.00 86.06 234 PRO A O 1
ATOM 1868 N N . ASP A 1 235 ? -16.136 -2.133 12.837 1.00 85.06 235 ASP A N 1
ATOM 1869 C CA . ASP A 1 235 ? -15.003 -2.217 13.776 1.00 85.06 235 ASP A CA 1
ATOM 1870 C C . ASP A 1 235 ? -14.188 -0.918 13.865 1.00 85.06 235 ASP A C 1
ATOM 1872 O O . ASP A 1 235 ? -13.528 -0.654 14.862 1.00 85.06 235 ASP A O 1
ATOM 1876 N N . GLN A 1 236 ? -14.249 -0.066 12.837 1.00 91.25 236 GLN A N 1
ATOM 1877 C CA . GLN A 1 236 ? -13.494 1.188 12.800 1.00 91.25 236 GLN A CA 1
ATOM 1878 C C . GLN A 1 236 ? -14.174 2.349 13.518 1.00 91.25 236 GLN A C 1
ATOM 1880 O O . GLN A 1 236 ? -13.584 3.425 13.622 1.00 91.25 236 GLN A O 1
ATOM 1885 N N . VAL A 1 237 ? -15.422 2.187 13.958 1.00 94.75 237 VAL A N 1
ATOM 1886 C CA . VAL A 1 237 ? -16.166 3.261 14.625 1.00 94.75 237 VAL A CA 1
ATOM 1887 C C . VAL A 1 237 ? -15.505 3.638 15.942 1.00 94.75 237 VAL A C 1
ATOM 1889 O O . VAL A 1 237 ? -15.287 4.823 16.196 1.00 94.75 237 VAL A O 1
ATOM 1892 N N . THR A 1 238 ? -15.151 2.645 16.753 1.00 95.19 238 THR A N 1
ATOM 1893 C CA . THR A 1 238 ? -14.492 2.859 18.044 1.00 95.19 238 THR A CA 1
ATOM 1894 C C . THR A 1 238 ? -13.095 3.442 17.851 1.00 95.19 238 THR A C 1
ATOM 1896 O O . THR A 1 238 ? -12.760 4.420 18.518 1.00 95.19 238 THR A O 1
ATOM 1899 N N . ASP A 1 239 ? -12.338 2.948 16.867 1.00 95.94 239 ASP A N 1
ATOM 1900 C CA . ASP A 1 239 ? -11.012 3.474 16.513 1.00 95.94 239 ASP A CA 1
ATOM 1901 C C . ASP A 1 239 ? -11.065 4.936 16.054 1.00 95.94 239 ASP A C 1
ATOM 1903 O O . ASP A 1 239 ? -10.261 5.765 16.482 1.00 95.94 239 ASP A O 1
ATOM 1907 N N . PHE A 1 240 ? -12.041 5.273 15.208 1.00 97.50 240 PHE A N 1
ATOM 1908 C CA . PHE A 1 240 ? -12.269 6.638 14.743 1.00 97.50 240 PHE A CA 1
ATOM 1909 C C . PHE A 1 240 ? -12.610 7.581 15.900 1.00 97.50 240 PHE A C 1
ATOM 1911 O O . PHE A 1 240 ? -12.022 8.657 16.005 1.00 97.50 240 PHE A O 1
ATOM 1918 N N . VAL A 1 241 ? -13.544 7.189 16.775 1.00 96.94 241 VAL A N 1
ATOM 1919 C CA . VAL A 1 241 ? -13.936 8.014 17.926 1.00 96.94 241 VAL A CA 1
ATOM 1920 C C . VAL A 1 241 ? -12.755 8.203 18.879 1.00 96.94 241 VAL A C 1
ATOM 1922 O O . VAL A 1 241 ? -12.512 9.326 19.316 1.00 96.94 241 VAL A O 1
ATOM 1925 N N . ALA A 1 242 ? -11.997 7.141 19.164 1.00 95.62 242 ALA A N 1
ATOM 1926 C CA . ALA A 1 242 ? -10.807 7.194 20.009 1.00 95.62 242 ALA A CA 1
ATOM 1927 C C . ALA A 1 242 ? -9.748 8.158 19.454 1.00 95.62 242 ALA A C 1
ATOM 1929 O O . ALA A 1 242 ? -9.285 9.046 20.173 1.00 95.62 242 ALA A O 1
ATOM 1930 N N . ALA A 1 243 ? -9.436 8.052 18.160 1.00 97.00 243 ALA A N 1
ATOM 1931 C CA . ALA A 1 243 ? -8.510 8.960 17.490 1.00 97.00 243 ALA A CA 1
ATOM 1932 C C . ALA A 1 243 ? -9.020 10.410 17.467 1.00 97.00 243 ALA A C 1
ATOM 1934 O O . ALA A 1 243 ? -8.241 11.341 17.663 1.00 97.00 243 ALA A O 1
ATOM 1935 N N . TYR A 1 244 ? -10.326 10.617 17.264 1.00 97.44 244 TYR A N 1
ATOM 1936 C CA . TYR A 1 244 ? -10.916 11.954 17.278 1.00 97.44 244 TYR A CA 1
ATOM 1937 C C . TYR A 1 244 ? -10.803 12.595 18.659 1.00 97.44 244 TYR A C 1
ATOM 1939 O O . TYR A 1 244 ? -10.318 13.719 18.759 1.00 97.44 244 TYR A O 1
ATOM 1947 N N . VAL A 1 245 ? -11.177 11.879 19.725 1.00 91.94 245 VAL A N 1
ATOM 1948 C CA . VAL A 1 245 ? -11.038 12.373 21.103 1.00 91.94 245 VAL A CA 1
ATOM 1949 C C . VAL A 1 245 ? -9.578 12.709 21.410 1.00 91.94 245 VAL A C 1
ATOM 1951 O O . VAL A 1 245 ? -9.304 13.793 21.913 1.00 91.94 245 VAL A O 1
ATOM 1954 N N . ALA A 1 246 ? -8.633 11.847 21.026 1.00 91.75 246 ALA A N 1
ATOM 1955 C CA . ALA A 1 246 ? -7.203 12.093 21.215 1.00 91.75 246 ALA A CA 1
ATOM 1956 C C . ALA A 1 246 ? -6.646 13.282 20.404 1.00 91.75 246 ALA A C 1
ATOM 1958 O O . ALA A 1 246 ? -5.564 13.779 20.715 1.00 91.75 246 ALA A O 1
ATOM 1959 N N . SER A 1 247 ? -7.362 13.744 19.373 1.00 95.00 247 SER A N 1
ATOM 1960 C CA . SER A 1 247 ? -6.987 14.924 18.579 1.00 95.00 247 SER A CA 1
ATOM 1961 C C . SER A 1 247 ? -7.433 16.257 19.194 1.00 95.00 247 SER A C 1
ATOM 1963 O O . SER A 1 247 ? -6.996 17.314 18.736 1.00 95.00 247 SER A O 1
ATOM 1965 N N . LEU A 1 248 ? -8.304 16.224 20.210 1.00 89.31 248 LEU A N 1
ATOM 1966 C CA . LEU A 1 248 ? -8.818 17.421 20.879 1.00 89.31 248 LEU A CA 1
ATOM 1967 C C . LEU A 1 248 ? -7.771 18.049 21.809 1.00 89.31 248 LEU A C 1
ATOM 1969 O O . LEU A 1 248 ? -6.746 17.446 22.122 1.00 89.31 248 LEU A O 1
ATOM 1973 N N . ASP A 1 249 ? -8.044 19.263 22.281 1.00 81.81 249 ASP A N 1
ATOM 1974 C CA . ASP A 1 249 ? -7.269 19.896 23.345 1.00 81.81 249 ASP A CA 1
ATOM 1975 C C . ASP A 1 249 ? -7.457 19.173 24.695 1.00 81.81 249 ASP A C 1
ATOM 1977 O O . ASP A 1 249 ? -8.415 18.426 24.895 1.00 81.81 249 ASP A O 1
ATOM 1981 N N . ILE A 1 250 ? -6.534 19.398 25.634 1.00 69.94 250 ILE A N 1
ATOM 1982 C CA . ILE A 1 250 ? -6.469 18.663 26.909 1.00 69.94 250 ILE A CA 1
ATOM 1983 C C . ILE A 1 250 ? -7.767 18.795 27.724 1.00 69.94 250 ILE A C 1
ATOM 1985 O O . ILE A 1 250 ? -8.195 17.817 28.333 1.00 69.94 250 ILE A O 1
ATOM 1989 N N . GLU A 1 251 ? -8.411 19.967 27.738 1.00 66.81 251 GLU A N 1
ATOM 1990 C CA . GLU A 1 251 ? -9.648 20.165 28.507 1.00 66.81 251 GLU A CA 1
ATOM 1991 C C . GLU A 1 251 ? -10.791 19.330 27.920 1.00 66.81 251 GLU A C 1
ATOM 1993 O O . GLU A 1 251 ? -11.466 18.595 28.644 1.00 66.81 251 GLU A O 1
ATOM 1998 N N . SER A 1 252 ? -10.947 19.365 26.595 1.00 72.62 252 SER A N 1
ATOM 1999 C CA . SER A 1 252 ? -11.934 18.553 25.878 1.00 72.62 252 SER A CA 1
ATOM 2000 C C . SER A 1 252 ? -11.660 17.048 25.981 1.00 72.62 252 SER A C 1
ATOM 2002 O O . SER A 1 252 ? -12.602 16.257 26.036 1.00 72.62 252 SER A O 1
ATOM 2004 N N . GLN A 1 253 ? -10.391 16.628 26.036 1.00 66.94 253 GLN A N 1
ATOM 2005 C CA . GLN A 1 253 ? -10.022 15.227 26.274 1.00 66.94 253 GLN A CA 1
ATOM 2006 C C . GLN A 1 253 ? -10.479 14.751 27.653 1.00 66.94 253 GLN A C 1
ATOM 2008 O O . GLN A 1 253 ? -11.051 13.668 27.768 1.00 66.94 253 GLN A O 1
ATOM 2013 N N . VAL A 1 254 ? -10.265 15.566 28.691 1.00 63.62 254 VAL A N 1
ATOM 2014 C CA . VAL A 1 254 ? -10.697 15.248 30.058 1.00 63.62 254 VAL A CA 1
ATOM 2015 C C . VAL A 1 254 ? -12.224 15.184 30.142 1.00 63.62 254 VAL A C 1
ATOM 2017 O O . VAL A 1 254 ? -12.754 14.234 30.720 1.00 63.62 254 VAL A O 1
ATOM 2020 N N . ASP A 1 255 ? -12.947 16.124 29.522 1.00 67.00 255 ASP A N 1
ATOM 2021 C CA . ASP A 1 255 ? -14.416 16.059 29.450 1.00 67.00 255 ASP A CA 1
ATOM 2022 C C . ASP A 1 255 ? -14.881 14.768 28.758 1.00 67.00 255 ASP A C 1
ATOM 2024 O O . ASP A 1 255 ? -15.671 13.998 29.317 1.00 67.00 255 ASP A O 1
ATOM 2028 N N . ALA A 1 256 ? -14.315 14.461 27.587 1.00 69.25 256 ALA A N 1
ATOM 2029 C CA . ALA A 1 256 ? -14.638 13.255 26.838 1.00 69.25 256 ALA A CA 1
ATOM 2030 C C . ALA A 1 256 ? -14.333 11.974 27.632 1.00 69.25 256 ALA A C 1
ATOM 2032 O O . ALA A 1 256 ? -15.164 11.069 27.640 1.00 69.25 256 ALA A O 1
ATOM 2033 N N . ALA A 1 257 ? -13.210 11.899 28.354 1.00 65.00 257 ALA A N 1
ATOM 2034 C CA . ALA A 1 257 ? -12.840 10.742 29.176 1.00 65.00 257 ALA A CA 1
ATOM 2035 C C . ALA A 1 257 ? -13.835 10.468 30.320 1.00 65.00 257 ALA A C 1
ATOM 2037 O O . ALA A 1 257 ? -13.999 9.324 30.749 1.00 65.00 257 ALA A O 1
ATOM 2038 N N . THR A 1 258 ? -14.531 11.501 30.804 1.00 64.12 258 THR A N 1
ATOM 2039 C CA . THR A 1 258 ? -15.551 11.347 31.855 1.00 64.12 258 THR A CA 1
ATOM 2040 C C . THR A 1 258 ? -16.934 10.981 31.320 1.00 64.12 258 THR A C 1
ATOM 2042 O O . THR A 1 258 ? -17.722 10.374 32.047 1.00 64.12 258 THR A O 1
ATOM 2045 N N . ARG A 1 259 ? -17.237 11.321 30.061 1.00 76.06 259 ARG A N 1
ATOM 2046 C CA . ARG A 1 259 ? -18.582 11.187 29.476 1.00 76.06 259 ARG A CA 1
ATOM 2047 C C . ARG A 1 259 ? -18.696 10.085 28.428 1.00 76.06 259 ARG A C 1
ATOM 2049 O O . ARG A 1 259 ? -19.794 9.568 28.242 1.00 76.06 259 ARG A O 1
ATOM 2056 N N . CYS A 1 260 ? -17.615 9.729 27.742 1.00 84.31 260 CYS A N 1
ATOM 2057 C CA . CYS A 1 260 ? -17.620 8.769 26.641 1.00 84.31 260 CYS A CA 1
ATOM 2058 C C . CYS A 1 260 ? -17.287 7.359 27.123 1.00 84.31 260 CYS A C 1
ATOM 2060 O O . CYS A 1 260 ? -16.263 7.141 27.767 1.00 84.31 260 CYS A O 1
ATOM 2062 N N . LEU A 1 261 ? -18.129 6.394 26.756 1.00 88.12 261 LEU A N 1
ATOM 2063 C CA . LEU A 1 261 ? -17.948 4.983 27.082 1.00 88.12 261 LEU A CA 1
ATOM 2064 C C . LEU A 1 261 ? -18.115 4.150 25.812 1.00 88.12 261 LEU A C 1
ATOM 2066 O O . LEU A 1 261 ? -19.165 4.208 25.172 1.00 88.12 261 LEU A O 1
ATOM 2070 N N . ILE A 1 262 ? -17.089 3.381 25.460 1.00 92.56 262 ILE A N 1
ATOM 2071 C CA . ILE A 1 262 ? -17.154 2.342 24.432 1.00 92.56 262 ILE A CA 1
ATOM 2072 C C . ILE A 1 262 ? -17.767 1.105 25.081 1.00 92.56 262 ILE A C 1
ATOM 2074 O O . ILE A 1 262 ? -17.293 0.662 26.125 1.00 92.56 262 ILE A O 1
ATOM 2078 N N . VAL A 1 263 ? -18.838 0.570 24.499 1.00 92.19 263 VAL A N 1
ATOM 2079 C CA . VAL A 1 263 ? -19.615 -0.529 25.083 1.00 92.19 263 VAL A CA 1
ATOM 2080 C C . VAL A 1 263 ? -19.785 -1.649 24.063 1.00 92.19 263 VAL A C 1
ATOM 2082 O O . VAL A 1 263 ? -20.332 -1.424 22.985 1.00 92.19 263 VAL A O 1
ATOM 2085 N N . SER A 1 264 ? -19.360 -2.860 24.427 1.00 91.94 264 SER A N 1
ATOM 2086 C CA . SER A 1 264 ? -19.391 -4.048 23.559 1.00 91.94 264 SER A CA 1
ATOM 2087 C C . SER A 1 264 ? -20.454 -5.081 23.934 1.00 91.94 264 SER A C 1
ATOM 2089 O O . SER A 1 264 ? -20.693 -6.014 23.174 1.00 91.94 264 SER A O 1
ATOM 2091 N N . GLY A 1 265 ? -21.132 -4.923 25.078 1.00 90.62 265 GLY A N 1
ATOM 2092 C CA . GLY A 1 265 ? -22.119 -5.887 25.573 1.00 90.62 265 GLY A CA 1
ATOM 2093 C C . GLY A 1 265 ? -23.467 -5.279 25.963 1.00 90.62 265 GLY A C 1
ATOM 2094 O O . GLY A 1 265 ? -23.554 -4.152 26.454 1.00 90.62 265 GLY A O 1
ATOM 2095 N N . VAL A 1 266 ? -24.537 -6.058 25.770 1.00 91.06 266 VAL A N 1
ATOM 2096 C CA . VAL A 1 266 ? -25.923 -5.652 26.068 1.00 91.06 266 VAL A CA 1
ATOM 2097 C C . VAL A 1 266 ? -26.133 -5.400 27.564 1.00 91.06 266 VAL A C 1
ATOM 2099 O O . VAL A 1 266 ? -26.822 -4.448 27.937 1.00 91.06 266 VAL A O 1
ATOM 2102 N N . ASP A 1 267 ? -25.525 -6.214 28.427 1.00 87.69 267 ASP A N 1
ATOM 2103 C CA . ASP A 1 267 ? -25.623 -6.051 29.880 1.00 87.69 267 ASP A CA 1
ATOM 2104 C C . ASP A 1 267 ? -24.957 -4.752 30.328 1.00 87.69 267 ASP A C 1
ATOM 2106 O O . ASP A 1 267 ? -25.577 -3.953 31.029 1.00 87.69 267 ASP A O 1
ATOM 2110 N N . ALA A 1 268 ? -23.744 -4.479 29.839 1.00 86.19 268 ALA A N 1
ATOM 2111 C CA . ALA A 1 268 ? -23.060 -3.218 30.096 1.00 86.19 268 ALA A CA 1
ATOM 2112 C C . ALA A 1 268 ? -23.861 -2.014 29.591 1.00 86.19 268 ALA A C 1
ATOM 2114 O O . ALA A 1 268 ? -24.033 -1.042 30.327 1.00 86.19 268 ALA A O 1
ATOM 2115 N N . TRP A 1 269 ? -24.432 -2.099 28.388 1.00 90.69 269 TRP A N 1
ATOM 2116 C CA . TRP A 1 269 ? -25.297 -1.053 27.844 1.00 90.69 269 TRP A CA 1
ATOM 2117 C C . TRP A 1 269 ? -26.486 -0.765 28.765 1.00 90.69 269 TRP A C 1
ATOM 2119 O O . TRP A 1 269 ? -26.781 0.386 29.092 1.00 90.69 269 TRP A O 1
ATOM 2129 N N . ASN A 1 270 ? -27.163 -1.822 29.218 1.00 88.38 270 ASN A N 1
ATOM 2130 C CA . ASN A 1 270 ? -28.308 -1.724 30.115 1.00 88.38 270 ASN A CA 1
ATOM 2131 C C . ASN A 1 270 ? -27.943 -1.122 31.474 1.00 88.38 270 ASN A C 1
ATOM 2133 O O . ASN A 1 270 ? -28.731 -0.332 31.999 1.00 88.38 270 ASN A O 1
ATOM 2137 N N . THR A 1 271 ? -26.778 -1.481 32.010 1.00 82.25 271 THR A N 1
ATOM 2138 C CA . THR A 1 271 ? -26.248 -0.949 33.265 1.00 82.25 271 THR A CA 1
ATOM 2139 C C . THR A 1 271 ? -25.930 0.534 33.144 1.00 82.25 271 THR A C 1
ATOM 2141 O O . THR A 1 271 ? -26.396 1.313 33.974 1.00 82.25 271 THR A O 1
ATOM 2144 N N . VAL A 1 272 ? -25.237 0.966 32.084 1.00 81.12 272 VAL A N 1
ATOM 2145 C CA . VAL A 1 272 ? -24.934 2.394 31.899 1.00 81.12 272 VAL A CA 1
ATOM 2146 C C . VAL A 1 272 ? -26.216 3.212 31.726 1.00 81.12 272 VAL A C 1
ATOM 2148 O O . VAL A 1 272 ? -26.336 4.283 32.314 1.00 81.12 272 VAL A O 1
ATOM 2151 N N . CYS A 1 273 ? -27.221 2.667 31.029 1.00 85.38 273 CYS A N 1
ATOM 2152 C CA . CYS A 1 273 ? -28.542 3.297 30.898 1.00 85.38 273 CYS A CA 1
ATOM 2153 C C . CYS A 1 273 ? -29.304 3.475 32.227 1.00 85.38 273 CYS A C 1
ATOM 2155 O O . CYS A 1 273 ? -30.353 4.117 32.241 1.00 85.38 273 CYS A O 1
ATOM 2157 N N . SER A 1 274 ? -28.857 2.856 33.325 1.00 77.62 274 SER A N 1
ATOM 2158 C CA . SER A 1 274 ? -29.448 3.045 34.658 1.00 77.62 274 SER A CA 1
ATOM 2159 C C . SER A 1 274 ? -28.848 4.226 35.427 1.00 77.62 274 SER A C 1
ATOM 2161 O O . SER A 1 274 ? -29.408 4.645 36.444 1.00 77.62 274 SER A O 1
ATOM 2163 N N . TYR A 1 275 ? -27.724 4.778 34.961 1.00 72.25 275 TYR A N 1
ATOM 2164 C CA . TYR A 1 275 ? -27.076 5.905 35.617 1.00 72.25 275 TYR A CA 1
ATOM 2165 C C . TYR A 1 275 ? -27.855 7.202 35.414 1.00 72.25 275 TYR A C 1
ATOM 2167 O O . TYR A 1 275 ? -28.403 7.476 34.353 1.00 72.25 275 TYR A O 1
ATOM 2175 N N . LYS A 1 276 ? -27.862 8.044 36.453 1.00 64.50 276 LYS A N 1
ATOM 2176 C CA . LYS A 1 276 ? -28.489 9.376 36.407 1.00 64.50 276 LYS A CA 1
ATOM 2177 C C . LYS A 1 276 ? -27.643 10.408 35.661 1.00 64.50 276 LYS A C 1
ATOM 2179 O O . LYS A 1 276 ? -28.162 11.442 35.252 1.00 64.50 276 LYS A O 1
ATOM 2184 N N . THR A 1 277 ? -26.340 10.166 35.548 1.00 63.09 277 THR A N 1
ATOM 2185 C CA . THR A 1 277 ? -25.409 11.050 34.851 1.00 63.09 277 THR A CA 1
ATOM 2186 C C . THR A 1 277 ? -25.458 10.791 33.353 1.00 63.09 277 THR A C 1
ATOM 2188 O O . THR A 1 277 ? -25.476 9.649 32.889 1.00 63.09 277 THR A O 1
ATOM 2191 N N . LYS A 1 278 ? -25.481 11.878 32.582 1.00 76.56 278 LYS A N 1
ATOM 2192 C CA . LYS A 1 278 ? -25.472 11.817 31.124 1.00 76.56 278 LYS A CA 1
ATOM 2193 C C . LYS A 1 278 ? -24.117 11.311 30.627 1.00 76.56 278 LYS A C 1
ATOM 2195 O O . LYS A 1 278 ? -23.076 11.772 31.079 1.00 76.56 278 LYS A O 1
ATOM 2200 N N . HIS A 1 279 ? -24.163 10.403 29.657 1.00 84.56 279 HIS A N 1
ATOM 2201 C CA . HIS A 1 279 ? -22.995 9.803 29.010 1.00 84.56 279 HIS A CA 1
ATOM 2202 C C . HIS A 1 279 ? -23.207 9.773 27.493 1.00 84.56 279 HIS A C 1
ATOM 2204 O O . HIS A 1 279 ? -24.333 9.934 27.013 1.00 84.56 279 HIS A O 1
ATOM 2210 N N . ILE A 1 280 ? -22.126 9.541 26.760 1.00 90.75 280 ILE A N 1
ATOM 2211 C CA . ILE A 1 280 ? -22.087 9.302 25.323 1.00 90.75 280 ILE A CA 1
ATOM 2212 C C . ILE A 1 280 ? -21.664 7.845 25.136 1.00 90.75 280 ILE A C 1
ATOM 2214 O O . ILE A 1 280 ? -20.531 7.472 25.436 1.00 90.75 280 ILE A O 1
ATOM 2218 N N . LEU A 1 281 ? -22.599 7.015 24.684 1.00 94.31 281 LEU A N 1
ATOM 2219 C CA . LEU A 1 281 ? -22.384 5.592 24.458 1.00 94.31 281 LEU A CA 1
ATOM 2220 C C . LEU A 1 281 ? -21.900 5.361 23.032 1.00 94.31 281 LEU A C 1
ATOM 2222 O O . LEU A 1 281 ? -22.619 5.671 22.083 1.00 94.31 281 LEU A O 1
ATOM 2226 N N . ILE A 1 282 ? -20.706 4.802 22.887 1.00 95.75 282 ILE A N 1
ATOM 2227 C CA . ILE A 1 282 ? -20.128 4.412 21.604 1.00 95.75 282 ILE A CA 1
ATOM 2228 C C . ILE A 1 282 ? -20.258 2.898 21.489 1.00 95.75 282 ILE A C 1
ATOM 2230 O O . ILE A 1 282 ? -19.658 2.158 22.264 1.00 95.75 282 ILE A O 1
ATOM 2234 N N . ALA A 1 283 ? -21.080 2.436 20.556 1.00 95.19 283 ALA A N 1
ATOM 2235 C CA . ALA A 1 283 ? -21.274 1.011 20.339 1.00 95.19 283 ALA A CA 1
ATOM 2236 C C . ALA A 1 283 ? -20.053 0.412 19.634 1.00 95.19 283 ALA A C 1
ATOM 2238 O O . ALA A 1 283 ? -19.684 0.857 18.544 1.00 95.19 283 ALA A O 1
ATOM 2239 N N . ASP A 1 284 ? -19.447 -0.592 20.262 1.00 93.44 284 ASP A N 1
ATOM 2240 C CA . ASP A 1 284 ? -18.480 -1.463 19.601 1.00 93.44 284 ASP A CA 1
ATOM 2241 C C . ASP A 1 284 ? -19.193 -2.394 18.607 1.00 93.44 284 ASP A C 1
ATOM 2243 O O . ASP A 1 284 ? -20.384 -2.674 18.754 1.00 93.44 284 ASP A O 1
ATOM 2247 N N . ALA A 1 285 ? -18.480 -2.876 17.589 1.00 87.75 285 ALA A N 1
ATOM 2248 C CA . ALA A 1 285 ? -19.055 -3.715 16.541 1.00 87.75 285 ALA A CA 1
ATOM 2249 C C . ALA A 1 285 ? -19.622 -5.048 17.056 1.00 87.75 285 ALA A C 1
ATOM 2251 O O . ALA A 1 285 ? -20.564 -5.571 16.460 1.00 87.75 285 ALA A O 1
ATOM 2252 N N . ALA A 1 286 ? -19.120 -5.560 18.188 1.00 86.44 286 ALA A N 1
ATOM 2253 C CA . ALA A 1 286 ? -19.697 -6.729 18.854 1.00 86.44 286 ALA A CA 1
ATOM 2254 C C . ALA A 1 286 ? -21.145 -6.495 19.336 1.00 86.44 286 ALA A C 1
ATOM 2256 O O . ALA A 1 286 ? -21.916 -7.444 19.501 1.00 86.44 286 ALA A O 1
ATOM 2257 N N . LEU A 1 287 ? -21.534 -5.232 19.543 1.00 86.31 287 LEU A N 1
ATOM 2258 C CA . LEU A 1 287 ? -22.880 -4.825 19.917 1.00 86.31 287 LEU A CA 1
ATOM 2259 C C . LEU A 1 287 ? -23.672 -4.447 18.655 1.00 86.31 287 LEU A C 1
ATOM 2261 O O . LEU A 1 287 ? -23.788 -3.272 18.310 1.00 86.31 287 LEU A O 1
ATOM 2265 N N . ASP A 1 288 ? -24.232 -5.438 17.954 1.00 79.62 288 ASP A N 1
ATOM 2266 C CA . ASP A 1 288 ? -25.018 -5.175 16.741 1.00 79.62 288 ASP A CA 1
ATOM 2267 C C . ASP A 1 288 ? -26.284 -4.351 17.049 1.00 79.62 288 ASP A C 1
ATOM 2269 O O . ASP A 1 288 ? -27.274 -4.837 17.609 1.00 79.62 288 ASP A O 1
ATOM 2273 N N . LEU A 1 289 ? -26.250 -3.073 16.658 1.00 84.12 289 LEU A N 1
ATOM 2274 C CA . LEU A 1 289 ? -27.352 -2.132 16.835 1.00 84.12 289 LEU A CA 1
ATOM 2275 C C . LEU A 1 289 ? -28.227 -1.948 15.584 1.00 84.12 289 LEU A C 1
ATOM 2277 O O . LEU A 1 289 ? -29.172 -1.158 15.624 1.00 84.12 289 LEU A O 1
ATOM 2281 N N . ASN A 1 290 ? -27.962 -2.665 14.488 1.00 78.12 290 ASN A N 1
ATOM 2282 C CA . ASN A 1 290 ? -28.639 -2.437 13.207 1.00 78.12 290 ASN A CA 1
ATOM 2283 C C . ASN A 1 290 ? -29.999 -3.153 13.072 1.00 78.12 290 ASN A C 1
ATOM 2285 O O . ASN A 1 290 ? -30.693 -2.955 12.075 1.00 78.12 290 ASN A O 1
ATOM 2289 N N . GLY A 1 291 ? -30.408 -3.940 14.074 1.00 81.19 291 GLY A N 1
ATOM 2290 C CA . GLY A 1 291 ? -31.691 -4.657 14.109 1.00 81.19 291 GLY A CA 1
ATOM 2291 C C . GLY A 1 291 ? -32.717 -4.135 15.129 1.00 81.19 291 GLY A C 1
ATOM 2292 O O . GLY A 1 291 ? -32.516 -3.137 15.829 1.00 81.19 291 GLY A O 1
ATOM 2293 N N . ASP A 1 292 ? -33.829 -4.864 15.269 1.00 83.88 292 ASP A N 1
ATOM 2294 C CA . ASP A 1 292 ? -34.924 -4.534 16.200 1.00 83.88 292 ASP A CA 1
ATOM 2295 C C . ASP A 1 292 ? -34.469 -4.480 17.666 1.00 83.88 292 ASP A C 1
ATOM 2297 O O . ASP A 1 292 ? -34.895 -3.614 18.437 1.00 83.88 292 ASP A O 1
ATOM 2301 N N . ALA A 1 293 ? -33.593 -5.407 18.066 1.00 85.62 293 ALA A N 1
ATOM 2302 C CA . ALA A 1 293 ? -32.996 -5.415 19.400 1.00 85.62 293 ALA A CA 1
ATOM 2303 C C . ALA A 1 293 ? -32.130 -4.164 19.624 1.00 85.62 293 ALA A C 1
ATOM 2305 O O . ALA A 1 293 ? -32.276 -3.488 20.645 1.00 85.62 293 ALA A O 1
ATOM 2306 N N . GLY A 1 294 ? -31.319 -3.802 18.628 1.00 87.38 294 GLY A N 1
ATOM 2307 C CA . GLY A 1 294 ? -30.503 -2.591 18.620 1.00 87.38 294 GLY A CA 1
ATOM 2308 C C . GLY A 1 294 ? -31.324 -1.314 18.758 1.00 87.38 294 GLY A C 1
ATOM 2309 O O . GLY A 1 294 ? -31.045 -0.469 19.609 1.00 87.38 294 GLY A O 1
ATOM 2310 N N . THR A 1 295 ? -32.425 -1.218 18.014 1.00 87.75 295 THR A N 1
ATOM 2311 C CA . THR A 1 295 ? -33.350 -0.079 18.090 1.00 87.75 295 THR A CA 1
ATOM 2312 C C . THR A 1 295 ? -33.903 0.107 19.507 1.00 87.75 295 THR A C 1
ATOM 2314 O O . THR A 1 295 ? -33.978 1.234 20.004 1.00 87.75 295 THR A O 1
ATOM 2317 N N . LYS A 1 296 ? -34.240 -0.986 20.209 1.00 92.00 296 LYS A N 1
ATOM 2318 C CA . LYS A 1 296 ? -34.684 -0.925 21.613 1.00 92.00 296 LYS A CA 1
ATOM 2319 C C . LYS A 1 296 ? -33.579 -0.411 22.541 1.00 92.00 296 LYS A C 1
ATOM 2321 O O . LYS A 1 296 ? -33.877 0.388 23.429 1.00 92.00 296 LYS A O 1
ATOM 2326 N N . LEU A 1 297 ? -32.327 -0.820 22.329 1.00 93.88 297 LEU A N 1
ATOM 2327 C CA . LEU A 1 297 ? -31.173 -0.365 23.116 1.00 93.88 297 LEU A CA 1
ATOM 2328 C C . LEU A 1 297 ? -30.880 1.124 22.905 1.00 93.88 297 LEU A C 1
ATOM 2330 O O . LEU A 1 297 ? -30.706 1.854 23.885 1.00 93.88 297 LEU A O 1
ATOM 2334 N N . ILE A 1 298 ? -30.919 1.595 21.655 1.00 93.00 298 ILE A N 1
ATOM 2335 C CA . ILE A 1 298 ? -30.766 3.018 21.315 1.00 93.00 298 ILE A CA 1
ATOM 2336 C C . ILE A 1 298 ? -31.866 3.843 21.994 1.00 93.00 298 ILE A C 1
ATOM 2338 O O . ILE A 1 298 ? -31.589 4.850 22.645 1.00 93.00 298 ILE A O 1
ATOM 2342 N N . GLN A 1 299 ? -33.126 3.405 21.899 1.00 92.31 299 GLN A N 1
ATOM 2343 C CA . GLN A 1 299 ? -34.248 4.102 22.536 1.00 92.31 299 GLN A CA 1
ATOM 2344 C C . GLN A 1 299 ? -34.140 4.112 24.062 1.00 92.31 299 GLN A C 1
ATOM 2346 O O . GLN A 1 299 ? -34.463 5.121 24.691 1.00 92.31 299 GLN A O 1
ATOM 2351 N N . LYS A 1 300 ? -33.668 3.019 24.670 1.00 93.44 300 LYS A N 1
ATOM 2352 C CA . LYS A 1 300 ? -33.439 2.944 26.116 1.00 93.44 300 LYS A CA 1
ATOM 2353 C C . LYS A 1 300 ? -32.391 3.965 26.568 1.00 93.44 300 LYS A C 1
ATOM 2355 O O . LYS A 1 300 ? -32.672 4.725 27.490 1.00 93.44 300 LYS A O 1
ATOM 2360 N N . ALA A 1 301 ? -31.251 4.040 25.878 1.00 93.19 301 ALA A N 1
ATOM 2361 C CA . ALA A 1 301 ? -30.198 5.013 26.169 1.00 93.19 301 ALA A CA 1
ATOM 2362 C C . ALA A 1 301 ? -30.702 6.458 26.049 1.00 93.19 301 ALA A C 1
ATOM 2364 O O . ALA A 1 301 ? -30.508 7.269 26.954 1.00 93.19 301 ALA A O 1
ATOM 2365 N N . ARG A 1 302 ? -31.444 6.758 24.977 1.00 93.56 302 ARG A N 1
ATOM 2366 C CA . ARG A 1 302 ? -32.016 8.091 24.755 1.00 93.56 302 ARG A CA 1
ATOM 2367 C C . ARG A 1 302 ? -33.047 8.484 25.812 1.00 93.56 302 ARG A C 1
ATOM 2369 O O . ARG A 1 302 ? -33.051 9.628 26.255 1.00 93.56 302 ARG A O 1
ATOM 2376 N N . ARG A 1 303 ? -33.909 7.556 26.244 1.00 92.94 303 ARG A N 1
ATOM 2377 C CA . ARG A 1 303 ? -34.881 7.802 27.330 1.00 92.94 303 ARG A CA 1
ATOM 2378 C C . ARG A 1 303 ? -34.204 8.068 28.673 1.00 92.94 303 ARG A C 1
ATOM 2380 O O . ARG A 1 303 ? -34.746 8.825 29.469 1.00 92.94 303 ARG A O 1
ATOM 2387 N N . ALA A 1 304 ? -33.036 7.475 28.901 1.00 86.62 304 ALA A N 1
ATOM 2388 C CA . ALA A 1 304 ? -32.197 7.746 30.063 1.00 86.62 304 ALA A CA 1
ATOM 2389 C C . ALA A 1 304 ? -31.355 9.036 29.924 1.00 86.62 304 ALA A C 1
ATOM 2391 O O . ALA A 1 304 ? -30.651 9.414 30.853 1.00 86.62 304 ALA A O 1
ATOM 2392 N N . GLY A 1 305 ? -31.457 9.753 28.797 1.00 85.94 305 GLY A N 1
ATOM 2393 C CA . GLY A 1 305 ? -30.783 11.034 28.571 1.00 85.94 305 GLY A CA 1
ATOM 2394 C C . GLY A 1 305 ? -29.364 10.926 28.005 1.00 85.94 305 GLY A C 1
ATOM 2395 O O . GLY A 1 305 ? -28.694 11.951 27.893 1.00 85.94 305 GLY A O 1
ATOM 2396 N N . HIS A 1 306 ? -28.907 9.726 27.632 1.00 89.12 306 HIS A N 1
ATOM 2397 C CA . HIS A 1 306 ? -27.596 9.513 27.013 1.00 89.12 306 HIS A CA 1
ATOM 2398 C C . HIS A 1 306 ? -27.610 9.826 25.512 1.00 89.12 306 HIS A C 1
ATOM 2400 O O . HIS A 1 306 ? -28.634 9.668 24.837 1.00 89.12 306 HIS A O 1
ATOM 2406 N N . SER A 1 307 ? -26.447 10.215 24.989 1.00 94.06 307 SER A N 1
ATOM 2407 C CA . SER A 1 307 ? -26.197 10.293 23.548 1.00 94.06 307 SER A CA 1
ATOM 2408 C C . SER A 1 307 ? -25.638 8.964 23.035 1.00 94.06 307 SER A C 1
ATOM 2410 O O . SER A 1 307 ? -24.993 8.237 23.790 1.00 94.06 307 SER A O 1
ATOM 2412 N N . VAL A 1 308 ? -25.865 8.635 21.761 1.00 95.81 308 VAL A N 1
ATOM 2413 C CA . VAL A 1 308 ? -25.443 7.349 21.176 1.00 95.81 308 VAL A CA 1
ATOM 2414 C C . VAL A 1 308 ? -24.674 7.548 19.871 1.00 95.81 308 VAL A C 1
ATOM 2416 O O . VAL A 1 308 ? -25.161 8.238 18.981 1.00 95.81 308 VAL A O 1
ATOM 2419 N N . VAL A 1 309 ? -23.519 6.900 19.727 1.00 96.25 309 VAL A N 1
ATOM 2420 C CA . VAL A 1 309 ? -22.732 6.808 18.488 1.00 96.25 309 VAL A CA 1
ATOM 2421 C C . VAL A 1 309 ? -22.622 5.338 18.090 1.00 96.25 309 VAL A C 1
ATOM 2423 O O . VAL A 1 309 ? -22.256 4.506 18.915 1.00 96.25 309 VAL A O 1
ATOM 2426 N N . PHE A 1 310 ? -22.941 4.999 16.843 1.00 94.44 310 PHE A N 1
ATOM 2427 C CA . PHE A 1 310 ? -22.892 3.612 16.370 1.00 94.44 310 PHE A CA 1
ATOM 2428 C C . PHE A 1 310 ? -22.604 3.510 14.872 1.00 94.44 310 PHE A C 1
ATOM 2430 O O . PHE A 1 310 ? -22.838 4.454 14.112 1.00 94.44 310 PHE A O 1
ATOM 2437 N N . GLY A 1 311 ? -22.093 2.351 14.457 1.00 92.00 311 GLY A N 1
ATOM 2438 C CA . GLY A 1 311 ? -21.829 2.012 13.062 1.00 92.00 311 GLY A CA 1
ATOM 2439 C C . GLY A 1 311 ? -22.973 1.255 12.407 1.00 92.00 311 GLY A C 1
ATOM 2440 O O . GLY A 1 311 ? -23.628 0.425 13.034 1.00 92.00 311 GLY A O 1
ATOM 2441 N N . GLY A 1 312 ? -23.177 1.493 11.117 1.00 87.62 312 GLY A N 1
ATOM 2442 C CA . GLY A 1 312 ? -24.086 0.675 10.324 1.00 87.62 312 GLY A CA 1
ATOM 2443 C C . GLY A 1 312 ? -23.890 0.856 8.825 1.00 87.62 312 GLY A C 1
ATOM 2444 O O . GLY A 1 312 ? -23.300 1.856 8.402 1.00 87.62 312 GLY A O 1
ATOM 2445 N N . PRO A 1 313 ? -24.418 -0.071 8.010 1.00 83.19 313 PRO A N 1
ATOM 2446 C CA . PRO A 1 313 ? -24.299 0.004 6.564 1.00 83.19 313 PRO A CA 1
ATOM 2447 C C . PRO A 1 313 ? -24.957 1.273 6.015 1.00 83.19 313 PRO A C 1
ATOM 2449 O O . PRO A 1 313 ? -25.860 1.873 6.625 1.00 83.19 313 PRO A O 1
ATOM 2452 N N . GLN A 1 314 ? -24.497 1.677 4.832 1.00 78.81 314 GLN A N 1
ATOM 2453 C CA . GLN A 1 314 ? -25.148 2.734 4.066 1.00 78.81 314 GLN A CA 1
ATOM 2454 C C . GLN A 1 314 ? -26.546 2.284 3.627 1.00 78.81 314 GLN A C 1
ATOM 2456 O O . GLN A 1 314 ? -26.760 1.121 3.295 1.00 78.81 314 GLN A O 1
ATOM 2461 N N . GLY A 1 315 ? -27.496 3.220 3.627 1.00 75.38 315 GLY A N 1
ATOM 2462 C CA . GLY A 1 315 ? -28.895 2.963 3.288 1.00 75.38 315 GLY A CA 1
ATOM 2463 C C . GLY A 1 315 ? -29.855 3.172 4.460 1.00 75.38 315 GLY A C 1
ATOM 2464 O O . GLY A 1 315 ? -29.464 3.602 5.551 1.00 75.38 315 GLY A O 1
ATOM 2465 N N . GLY A 1 316 ? -31.130 2.879 4.203 1.00 77.62 316 GLY A N 1
ATOM 2466 C CA . GLY A 1 316 ? -32.249 3.207 5.086 1.00 77.62 316 GLY A CA 1
ATOM 2467 C C . GLY A 1 316 ? -32.852 4.585 4.798 1.00 77.62 316 GLY A C 1
ATOM 2468 O O . GLY A 1 316 ? -32.495 5.254 3.828 1.00 77.62 316 GLY A O 1
ATOM 2469 N N . ILE A 1 317 ? -33.802 4.994 5.641 1.00 78.56 317 ILE A N 1
ATOM 2470 C CA . ILE A 1 317 ? -34.422 6.322 5.559 1.00 78.56 317 ILE A CA 1
ATOM 2471 C C . ILE A 1 317 ? -33.342 7.375 5.863 1.00 78.56 317 ILE A C 1
ATOM 2473 O O . ILE A 1 317 ? -32.627 7.208 6.854 1.00 78.56 317 ILE A O 1
ATOM 2477 N N . PRO A 1 318 ? -33.207 8.441 5.048 1.00 81.31 318 PRO A N 1
ATOM 2478 C CA . PRO A 1 318 ? -32.245 9.505 5.309 1.00 81.31 318 PRO A CA 1
ATOM 2479 C C . PRO A 1 318 ? -32.404 10.077 6.720 1.00 81.31 318 PRO A C 1
ATOM 2481 O O . PRO A 1 318 ? -33.469 10.578 7.078 1.00 81.31 318 PRO A O 1
ATOM 2484 N N . ASP A 1 319 ? -31.330 10.011 7.503 1.00 81.75 319 ASP A N 1
ATOM 2485 C CA . ASP A 1 319 ? -31.270 10.539 8.863 1.00 81.75 319 ASP A CA 1
ATOM 2486 C C . ASP A 1 319 ? -30.252 11.695 8.913 1.00 81.75 319 ASP A C 1
ATOM 2488 O O . ASP A 1 319 ? -29.067 11.470 8.646 1.00 81.75 319 ASP A O 1
ATOM 2492 N N . PRO A 1 320 ? -30.659 12.936 9.249 1.00 85.19 320 PRO A N 1
ATOM 2493 C CA . PRO A 1 320 ? -29.733 14.062 9.417 1.00 85.19 320 PRO A CA 1
ATOM 2494 C C . PRO A 1 320 ? -28.728 13.867 10.569 1.00 85.19 320 PRO A C 1
ATOM 2496 O O . PRO A 1 320 ? -27.741 14.607 10.664 1.00 85.19 320 PRO A O 1
ATOM 2499 N N . ALA A 1 321 ? -28.952 12.870 11.427 1.00 87.50 321 ALA A N 1
ATOM 2500 C CA . ALA A 1 321 ? -28.013 12.372 12.422 1.00 87.50 321 ALA A CA 1
ATOM 2501 C C . ALA A 1 321 ? -27.063 11.281 11.876 1.00 87.50 321 ALA A C 1
ATOM 2503 O O . ALA A 1 321 ? -26.449 10.552 12.652 1.00 87.50 321 ALA A O 1
ATOM 2504 N N . SER A 1 322 ? -26.908 11.151 10.554 1.00 93.06 322 SER A N 1
ATOM 2505 C CA . SER A 1 322 ? -25.940 10.240 9.937 1.00 93.06 322 SER A CA 1
ATOM 2506 C C . SER A 1 322 ? -24.799 10.976 9.227 1.00 93.06 322 SER A C 1
ATOM 2508 O O . SER A 1 322 ? -24.995 12.044 8.647 1.00 93.06 322 SER A O 1
ATOM 2510 N N . ALA A 1 323 ? -23.600 10.390 9.261 1.00 94.94 323 ALA A N 1
ATOM 2511 C CA . ALA A 1 323 ? -22.433 10.845 8.507 1.00 94.94 323 ALA A CA 1
ATOM 2512 C C . ALA A 1 323 ? -21.699 9.662 7.859 1.00 94.94 323 ALA A C 1
ATOM 2514 O O . ALA A 1 323 ? -21.624 8.594 8.469 1.00 94.94 323 ALA A O 1
ATOM 2515 N N . PRO A 1 324 ? -21.130 9.825 6.651 1.00 94.12 324 PRO A N 1
ATOM 2516 C CA . PRO A 1 324 ? -20.294 8.796 6.047 1.00 94.12 324 PRO A CA 1
ATOM 2517 C C . PRO A 1 324 ? -18.977 8.649 6.816 1.00 94.12 324 PRO A C 1
ATOM 2519 O O . PRO A 1 324 ? -18.362 9.645 7.193 1.00 94.12 324 PRO A O 1
ATOM 2522 N N . LEU A 1 325 ? -18.516 7.410 6.981 1.00 94.38 325 LEU A N 1
ATOM 2523 C CA . LEU A 1 325 ? -17.205 7.091 7.545 1.00 94.38 325 LEU A CA 1
ATOM 2524 C C . LEU A 1 325 ? -16.396 6.272 6.521 1.00 94.38 325 LEU A C 1
ATOM 2526 O O . LEU A 1 325 ? -16.345 5.044 6.611 1.00 94.38 325 LEU A O 1
ATOM 2530 N N . PRO A 1 326 ? -15.826 6.921 5.487 1.00 92.38 326 PRO A N 1
ATOM 2531 C CA . PRO A 1 326 ? -15.075 6.229 4.445 1.00 92.38 326 PRO A CA 1
ATOM 2532 C C . PRO A 1 326 ? -13.662 5.839 4.913 1.00 92.38 326 PRO A C 1
ATOM 2534 O O . PRO A 1 326 ? -13.134 6.342 5.910 1.00 92.38 326 PRO A O 1
ATOM 2537 N N . MET A 1 327 ? -13.027 4.946 4.155 1.00 90.56 327 MET A N 1
ATOM 2538 C CA . MET A 1 327 ? -11.599 4.649 4.297 1.00 90.56 327 MET A CA 1
ATOM 2539 C C . MET A 1 327 ? -10.738 5.816 3.790 1.00 90.56 327 MET A C 1
ATOM 2541 O O . MET A 1 327 ? -11.158 6.524 2.861 1.00 90.56 327 MET A O 1
ATOM 2545 N N . PRO A 1 328 ? -9.533 6.021 4.350 1.00 93.06 328 PRO A N 1
ATOM 2546 C CA . PRO A 1 328 ? -8.547 6.903 3.740 1.00 93.06 328 PRO A CA 1
ATOM 2547 C C . PRO A 1 328 ? -8.127 6.377 2.365 1.00 93.06 328 PRO A C 1
ATOM 2549 O O . PRO A 1 328 ? -8.118 5.173 2.111 1.00 93.06 328 PRO A O 1
ATOM 2552 N N . ARG A 1 329 ? -7.747 7.281 1.459 1.00 92.56 329 ARG A N 1
ATOM 2553 C CA . ARG A 1 329 ? -7.134 6.880 0.183 1.00 92.56 329 ARG A CA 1
ATOM 2554 C C . ARG A 1 329 ? -5.691 6.412 0.426 1.00 92.56 329 ARG A C 1
ATOM 2556 O O . ARG A 1 329 ? -5.036 6.988 1.297 1.00 92.56 329 ARG A O 1
ATOM 2563 N N . PRO A 1 330 ? -5.137 5.487 -0.382 1.00 91.81 330 PRO A N 1
ATOM 2564 C CA . PRO A 1 330 ? -3.755 5.021 -0.218 1.00 91.81 330 PRO A CA 1
ATOM 2565 C C . PRO A 1 330 ? -2.719 6.154 -0.123 1.00 91.81 330 PRO A C 1
ATOM 2567 O O . PRO A 1 330 ? -1.852 6.127 0.743 1.00 91.81 330 PRO A O 1
ATOM 2570 N N . ASN A 1 331 ? -2.847 7.212 -0.931 1.00 93.44 331 ASN A N 1
ATOM 2571 C CA . ASN A 1 331 ? -1.924 8.354 -0.866 1.00 93.44 331 ASN A CA 1
ATOM 2572 C C . ASN A 1 331 ? -2.006 9.119 0.464 1.00 93.44 331 ASN A C 1
ATOM 2574 O O . ASN A 1 331 ? -0.970 9.470 1.020 1.00 93.44 331 ASN A O 1
ATOM 2578 N N . GLN A 1 332 ? -3.216 9.319 0.996 1.00 95.25 332 GLN A N 1
ATOM 2579 C CA . GLN A 1 332 ? -3.421 9.978 2.291 1.00 95.25 332 GLN A CA 1
ATOM 2580 C C . GLN A 1 332 ? -2.859 9.122 3.429 1.00 95.25 332 GLN A C 1
ATOM 2582 O O . GLN A 1 332 ? -2.219 9.639 4.340 1.00 95.25 332 GLN A O 1
ATOM 2587 N N . LEU A 1 333 ? -3.053 7.801 3.350 1.00 95.56 333 LEU A N 1
ATOM 2588 C CA . LEU A 1 333 ? -2.496 6.870 4.323 1.00 95.56 333 LEU A CA 1
ATOM 2589 C C . LEU A 1 333 ? -0.960 6.871 4.288 1.00 95.56 333 LEU A C 1
ATOM 2591 O O . LEU A 1 333 ? -0.324 6.935 5.338 1.00 95.56 333 LEU A O 1
ATOM 2595 N N . ARG A 1 334 ? -0.356 6.868 3.093 1.00 95.56 334 ARG A N 1
ATOM 2596 C CA . ARG A 1 334 ? 1.099 6.989 2.919 1.00 95.56 334 ARG A CA 1
ATOM 2597 C C . ARG A 1 334 ? 1.628 8.272 3.563 1.00 95.56 334 ARG A C 1
ATOM 2599 O O . ARG A 1 334 ? 2.586 8.212 4.324 1.00 95.56 334 ARG A O 1
ATOM 2606 N N . GLU A 1 335 ? 1.008 9.415 3.280 1.00 95.69 335 GLU A N 1
ATOM 2607 C CA . GLU A 1 335 ? 1.403 10.713 3.844 1.00 95.69 335 GLU A CA 1
ATOM 2608 C C . GLU A 1 335 ? 1.307 10.731 5.375 1.00 95.69 335 GLU A C 1
ATOM 2610 O O . GLU A 1 335 ? 2.239 11.178 6.047 1.00 95.69 335 GLU A O 1
ATOM 2615 N N . ALA A 1 336 ? 0.228 10.178 5.935 1.00 95.75 336 ALA A N 1
ATOM 2616 C CA . ALA A 1 336 ? 0.047 10.076 7.380 1.00 95.75 336 ALA A CA 1
ATOM 2617 C C . ALA A 1 336 ? 1.094 9.156 8.039 1.00 95.75 336 ALA A C 1
ATOM 2619 O O . ALA A 1 336 ? 1.638 9.496 9.089 1.00 95.75 336 ALA A O 1
ATOM 2620 N N . LEU A 1 337 ? 1.442 8.029 7.408 1.00 95.38 337 LEU A N 1
ATOM 2621 C CA . LEU A 1 337 ? 2.499 7.131 7.888 1.00 95.38 337 LEU A CA 1
ATOM 2622 C C . LEU A 1 337 ? 3.884 7.794 7.837 1.00 95.38 337 LEU A C 1
ATOM 2624 O O . LEU A 1 337 ? 4.642 7.689 8.799 1.00 95.38 337 LEU A O 1
ATOM 2628 N N . VAL A 1 338 ? 4.206 8.532 6.769 1.00 95.31 338 VAL A N 1
ATOM 2629 C CA . VAL A 1 338 ? 5.459 9.308 6.692 1.00 95.31 338 VAL A CA 1
ATOM 2630 C C . VAL A 1 338 ? 5.515 10.353 7.805 1.00 95.31 338 VAL A C 1
ATOM 2632 O O . VAL A 1 338 ? 6.523 10.464 8.501 1.00 95.31 338 VAL A O 1
ATOM 2635 N N . LYS A 1 339 ? 4.410 11.070 8.050 1.00 94.81 339 LYS A N 1
ATOM 2636 C CA . LYS A 1 339 ? 4.306 12.026 9.163 1.00 94.81 339 LYS A CA 1
ATOM 2637 C C . LYS A 1 339 ? 4.481 11.357 10.535 1.00 94.81 339 LYS A C 1
ATOM 2639 O O . LYS A 1 339 ? 5.001 11.982 11.453 1.00 94.81 339 LYS A O 1
ATOM 2644 N N . SER A 1 340 ? 4.099 10.086 10.657 1.00 92.38 340 SER A N 1
ATOM 2645 C CA . SER A 1 340 ? 4.295 9.248 11.848 1.00 92.38 340 SER A CA 1
ATOM 2646 C C . SER A 1 340 ? 5.741 8.747 12.025 1.00 92.38 340 SER A C 1
ATOM 2648 O O . SER A 1 340 ? 6.032 8.065 13.005 1.00 92.38 340 SER A O 1
ATOM 2650 N N . GLY A 1 341 ? 6.651 9.064 11.094 1.00 92.94 341 GLY A N 1
ATOM 2651 C CA . GLY A 1 341 ? 8.071 8.703 11.147 1.00 92.94 341 GLY A CA 1
ATOM 2652 C C . GLY A 1 341 ? 8.453 7.440 10.370 1.00 92.94 341 GLY A C 1
ATOM 2653 O O . GLY A 1 341 ? 9.612 7.029 10.421 1.00 92.94 341 GLY A O 1
ATOM 2654 N N . TYR A 1 342 ? 7.522 6.812 9.641 1.00 93.00 342 TYR A N 1
ATOM 2655 C CA . TYR A 1 342 ? 7.859 5.686 8.766 1.00 93.00 342 TYR A CA 1
ATOM 2656 C C . TYR A 1 342 ? 8.659 6.175 7.551 1.00 93.00 342 TYR A C 1
ATOM 2658 O O . TYR A 1 342 ? 8.358 7.218 6.972 1.00 93.00 342 TYR A O 1
ATOM 2666 N N . GLY A 1 343 ? 9.657 5.391 7.127 1.00 92.38 343 GLY A N 1
ATOM 2667 C CA . GLY A 1 343 ? 10.375 5.646 5.876 1.00 92.38 343 GLY A CA 1
ATOM 2668 C C . GLY A 1 343 ? 9.431 5.624 4.669 1.00 92.38 343 GLY A C 1
ATOM 2669 O O . GLY A 1 343 ? 8.444 4.884 4.668 1.00 92.38 343 GLY A O 1
ATOM 2670 N N . GLU A 1 344 ? 9.739 6.417 3.639 1.00 90.88 344 GLU A N 1
ATOM 2671 C CA . GLU A 1 344 ? 8.837 6.640 2.501 1.00 90.88 344 GLU A CA 1
ATOM 2672 C C . GLU A 1 344 ? 8.428 5.340 1.791 1.00 90.88 344 GLU A C 1
ATOM 2674 O O . GLU A 1 344 ? 7.244 5.147 1.506 1.00 90.88 344 GLU A O 1
ATOM 2679 N N . GLU A 1 345 ? 9.367 4.410 1.585 1.00 91.00 345 GLU A N 1
ATOM 2680 C CA . GLU A 1 345 ? 9.057 3.119 0.960 1.00 91.00 345 GLU A CA 1
ATOM 2681 C C . GLU A 1 345 ? 8.197 2.225 1.835 1.00 91.00 345 GLU A C 1
ATOM 2683 O O . GLU A 1 345 ? 7.197 1.694 1.361 1.00 91.00 345 GLU A O 1
ATOM 2688 N N . ARG A 1 346 ? 8.514 2.106 3.127 1.00 91.81 346 ARG A N 1
ATOM 2689 C CA . ARG A 1 346 ? 7.683 1.324 4.046 1.00 91.81 346 ARG A CA 1
ATOM 2690 C C . ARG A 1 346 ? 6.261 1.878 4.119 1.00 91.81 346 ARG A C 1
ATOM 2692 O O . ARG A 1 346 ? 5.303 1.108 4.088 1.00 91.81 346 ARG A O 1
ATOM 2699 N N . ALA A 1 347 ? 6.112 3.202 4.184 1.00 93.94 347 ALA A N 1
ATOM 2700 C CA . ALA A 1 347 ? 4.811 3.862 4.172 1.00 93.94 347 ALA A CA 1
ATOM 2701 C C . ALA A 1 347 ? 4.048 3.592 2.864 1.00 93.94 347 ALA A C 1
ATOM 2703 O O . ALA A 1 347 ? 2.853 3.293 2.902 1.00 93.94 347 ALA A O 1
ATOM 2704 N N . ARG A 1 348 ? 4.734 3.644 1.711 1.00 92.69 348 ARG A N 1
ATOM 2705 C CA . ARG A 1 348 ? 4.156 3.312 0.400 1.00 92.69 348 ARG A CA 1
ATOM 2706 C C . ARG A 1 348 ? 3.687 1.858 0.350 1.00 92.69 348 ARG A C 1
ATOM 2708 O O . ARG A 1 348 ? 2.536 1.620 -0.007 1.00 92.69 348 ARG A O 1
ATOM 2715 N N . THR A 1 349 ? 4.534 0.908 0.746 1.00 90.94 349 THR A N 1
ATOM 2716 C CA . THR A 1 349 ? 4.215 -0.527 0.761 1.00 90.94 349 THR A CA 1
ATOM 2717 C C . THR A 1 349 ? 3.015 -0.821 1.660 1.00 90.94 349 THR A C 1
ATOM 2719 O O . THR A 1 349 ? 2.089 -1.512 1.239 1.00 90.94 349 THR A O 1
ATOM 2722 N N . LEU A 1 350 ? 2.977 -0.271 2.879 1.00 91.56 350 LEU A N 1
ATOM 2723 C CA . LEU A 1 350 ? 1.854 -0.460 3.806 1.00 91.56 350 LEU A CA 1
ATOM 2724 C C . LEU A 1 350 ? 0.548 0.128 3.260 1.00 91.56 350 LEU A C 1
ATOM 2726 O O . LEU A 1 350 ? -0.493 -0.530 3.310 1.00 91.56 350 LEU A O 1
ATOM 2730 N N . ALA A 1 351 ? 0.595 1.340 2.704 1.00 92.88 351 ALA A N 1
ATOM 2731 C CA . ALA A 1 351 ? -0.576 1.980 2.115 1.00 92.88 351 ALA A CA 1
ATOM 2732 C C . ALA A 1 351 ? -1.107 1.220 0.892 1.00 92.88 351 ALA A C 1
ATOM 2734 O O . ALA A 1 351 ? -2.317 1.092 0.719 1.00 92.88 351 ALA A O 1
ATOM 2735 N N . GLN A 1 352 ? -0.205 0.680 0.071 1.00 89.31 352 GLN A N 1
ATOM 2736 C CA . GLN A 1 352 ? -0.556 -0.119 -1.095 1.00 89.31 352 GLN A CA 1
ATOM 2737 C C . GLN A 1 352 ? -1.154 -1.477 -0.712 1.00 89.31 352 GLN A C 1
ATOM 2739 O O . GLN A 1 352 ? -2.208 -1.844 -1.224 1.00 89.31 352 GLN A O 1
ATOM 2744 N N . ARG A 1 353 ? -0.523 -2.212 0.213 1.00 88.25 353 ARG A N 1
ATOM 2745 C CA . ARG A 1 353 ? -1.006 -3.533 0.655 1.00 88.25 353 ARG A CA 1
ATOM 2746 C C . ARG A 1 353 ? -2.359 -3.457 1.357 1.00 88.25 353 ARG A C 1
ATOM 2748 O O . ARG A 1 353 ? -3.187 -4.346 1.183 1.00 88.25 353 ARG A O 1
ATOM 2755 N N . SER A 1 354 ? -2.583 -2.399 2.132 1.00 88.88 354 SER A N 1
ATOM 2756 C CA . SER A 1 354 ? -3.861 -2.177 2.813 1.00 88.88 354 SER A CA 1
ATOM 2757 C C . SER A 1 354 ? -4.947 -1.597 1.902 1.00 88.88 354 SER A C 1
ATOM 2759 O O . SER A 1 354 ? -6.118 -1.679 2.257 1.00 88.88 354 SER A O 1
ATOM 2761 N N . ASP A 1 355 ? -4.594 -1.001 0.755 1.00 87.38 355 ASP A N 1
ATOM 2762 C CA . ASP A 1 355 ? -5.512 -0.246 -0.119 1.00 87.38 355 ASP A CA 1
ATOM 2763 C C . ASP A 1 355 ? -6.361 0.784 0.666 1.00 87.38 355 ASP A C 1
ATOM 2765 O O . ASP A 1 355 ? -7.535 1.016 0.382 1.00 87.38 355 ASP A O 1
ATOM 2769 N N . GLY A 1 356 ? -5.778 1.372 1.721 1.00 86.81 356 GLY A N 1
ATOM 2770 C CA . GLY A 1 356 ? -6.466 2.301 2.626 1.00 86.81 356 GLY A CA 1
ATOM 2771 C C . GLY A 1 356 ? -7.339 1.650 3.709 1.00 86.81 356 GLY A C 1
ATOM 2772 O O . GLY A 1 356 ? -7.861 2.356 4.572 1.00 86.81 356 GLY A O 1
ATOM 2773 N N . ASN A 1 357 ? -7.492 0.323 3.730 1.00 88.94 357 ASN A N 1
ATOM 2774 C CA . ASN A 1 357 ? -8.214 -0.375 4.791 1.00 88.94 357 ASN A CA 1
ATOM 2775 C C . ASN A 1 357 ? -7.405 -0.366 6.098 1.00 88.94 357 ASN A C 1
ATOM 2777 O O . ASN A 1 357 ? -6.396 -1.059 6.226 1.00 88.94 357 ASN A O 1
ATOM 2781 N N . LEU A 1 358 ? -7.873 0.392 7.094 1.00 91.31 358 LEU A N 1
ATOM 2782 C CA . LEU A 1 358 ? -7.170 0.525 8.373 1.00 91.31 358 LEU A CA 1
ATOM 2783 C C . LEU A 1 358 ? -7.058 -0.797 9.147 1.00 91.31 358 LEU A C 1
ATOM 2785 O O . LEU A 1 358 ? -6.043 -1.024 9.790 1.00 91.31 358 LEU A O 1
ATOM 2789 N N . ALA A 1 359 ? -8.032 -1.704 9.051 1.00 87.69 359 ALA A N 1
ATOM 2790 C CA . ALA A 1 359 ? -7.932 -2.998 9.726 1.00 87.69 359 ALA A CA 1
ATOM 2791 C C . ALA A 1 359 ? -6.848 -3.876 9.074 1.00 87.69 359 ALA A C 1
ATOM 2793 O O . ALA A 1 359 ? -6.035 -4.485 9.772 1.00 87.69 359 ALA A O 1
ATOM 2794 N N . SER A 1 360 ? -6.782 -3.879 7.737 1.00 87.44 360 SER A N 1
ATOM 2795 C CA . SER A 1 360 ? -5.713 -4.554 6.989 1.00 87.44 360 SER A CA 1
ATOM 2796 C C . SER A 1 360 ? -4.346 -3.919 7.272 1.00 87.44 360 SER A C 1
ATOM 2798 O O . SER A 1 360 ? -3.357 -4.636 7.408 1.00 87.44 360 SER A O 1
ATOM 2800 N N . LEU A 1 361 ? -4.273 -2.589 7.426 1.00 91.25 361 LEU A N 1
ATOM 2801 C CA . LEU A 1 361 ? -3.058 -1.881 7.845 1.00 91.25 361 LEU A CA 1
ATOM 2802 C C . LEU A 1 361 ? -2.576 -2.349 9.223 1.00 91.25 361 LEU A C 1
ATOM 2804 O O . LEU A 1 361 ? -1.398 -2.675 9.361 1.00 91.25 361 LEU A O 1
ATOM 2808 N N . LEU A 1 362 ? -3.461 -2.392 10.225 1.00 90.50 362 LEU A N 1
ATOM 2809 C CA . LEU A 1 362 ? -3.105 -2.835 11.576 1.00 90.50 362 LEU A CA 1
ATOM 2810 C C . LEU A 1 362 ? -2.569 -4.273 11.558 1.00 90.50 362 LEU A C 1
ATOM 2812 O O . LEU A 1 362 ? -1.502 -4.532 12.111 1.00 90.50 362 LEU A O 1
ATOM 2816 N N . ARG A 1 363 ? -3.214 -5.183 10.816 1.00 86.31 363 ARG A N 1
ATOM 2817 C CA . ARG A 1 363 ? -2.713 -6.557 10.633 1.00 86.31 363 ARG A CA 1
ATOM 2818 C C . ARG A 1 363 ? -1.353 -6.604 9.931 1.00 86.31 363 ARG A C 1
ATOM 2820 O O . ARG A 1 363 ? -0.473 -7.343 10.373 1.00 86.31 363 ARG A O 1
ATOM 2827 N N . CYS A 1 364 ? -1.148 -5.782 8.896 1.00 85.81 364 CYS A N 1
ATOM 2828 C CA . CYS A 1 364 ? 0.146 -5.656 8.216 1.00 85.81 364 CYS A CA 1
ATOM 2829 C C . CYS A 1 364 ? 1.253 -5.161 9.159 1.00 85.81 364 CYS A C 1
ATOM 2831 O O . CYS A 1 364 ? 2.383 -5.629 9.062 1.00 85.81 364 CYS A O 1
ATOM 2833 N N . LEU A 1 365 ? 0.950 -4.229 10.066 1.00 88.69 365 LEU A N 1
ATOM 2834 C CA . LEU A 1 365 ? 1.912 -3.709 11.043 1.00 88.69 365 LEU A CA 1
ATOM 2835 C C . LEU A 1 365 ? 2.283 -4.751 12.101 1.00 88.69 365 LEU A C 1
ATOM 2837 O O . LEU A 1 365 ? 3.456 -4.878 12.449 1.00 88.69 365 LEU A O 1
ATOM 2841 N N . GLN A 1 366 ? 1.302 -5.518 12.576 1.00 84.06 366 GLN A N 1
ATOM 2842 C CA . GLN A 1 366 ? 1.497 -6.531 13.616 1.00 84.06 366 GLN A CA 1
ATOM 2843 C C . GLN A 1 366 ? 2.042 -7.863 13.074 1.00 84.06 366 GLN A C 1
ATOM 2845 O O . GLN A 1 366 ? 2.357 -8.753 13.860 1.00 84.06 366 GLN A O 1
ATOM 2850 N N . ASN A 1 367 ? 2.140 -8.022 11.748 1.00 78.56 367 ASN A N 1
ATOM 2851 C CA . ASN A 1 367 ? 2.427 -9.297 11.077 1.00 78.56 367 ASN A CA 1
ATOM 2852 C C . ASN A 1 367 ? 1.494 -10.437 11.531 1.00 78.56 367 ASN A C 1
ATOM 2854 O O . ASN A 1 367 ? 1.891 -11.603 11.583 1.00 78.56 367 ASN A O 1
ATOM 2858 N N . LEU A 1 368 ? 0.248 -10.106 11.880 1.00 73.50 368 LEU A N 1
ATOM 2859 C CA . LEU A 1 368 ? -0.735 -11.090 12.318 1.00 73.50 368 LEU A CA 1
ATOM 2860 C C . LEU A 1 368 ? -1.353 -11.780 11.106 1.00 73.50 368 LEU A C 1
ATOM 2862 O O . LEU A 1 368 ? -1.955 -11.137 10.251 1.00 73.50 368 LEU A O 1
ATOM 2866 N N . SER A 1 369 ? -1.263 -13.108 11.077 1.00 64.19 369 SER A N 1
ATOM 2867 C CA . SER A 1 369 ? -1.951 -13.957 10.094 1.00 64.19 369 SER A CA 1
ATOM 2868 C C . SER A 1 369 ? -3.362 -14.316 10.573 1.00 64.19 369 SER A C 1
ATOM 2870 O O . SER A 1 369 ? -3.739 -15.484 10.604 1.00 64.19 369 SER A O 1
ATOM 2872 N N . LEU A 1 370 ? -4.122 -13.319 11.031 1.00 68.44 370 LEU A N 1
ATOM 2873 C CA . LEU A 1 370 ? -5.517 -13.519 11.417 1.00 68.44 370 LEU A CA 1
ATOM 2874 C C . LEU A 1 370 ? -6.375 -13.529 10.155 1.00 68.44 370 LEU A C 1
ATOM 2876 O O . LEU A 1 370 ? -6.371 -12.553 9.403 1.00 68.44 370 LEU A O 1
ATOM 2880 N N . LEU A 1 371 ? -7.101 -14.625 9.933 1.00 74.69 371 LEU A N 1
ATOM 2881 C CA . LEU A 1 371 ? -8.060 -14.717 8.841 1.00 74.69 371 LEU A CA 1
ATOM 2882 C C . LEU A 1 371 ? -9.268 -13.829 9.172 1.00 74.69 371 LEU A C 1
ATOM 2884 O O . LEU A 1 371 ? -9.870 -13.986 10.235 1.00 74.69 371 LEU A O 1
ATOM 2888 N N . PRO A 1 372 ? -9.632 -12.880 8.297 1.00 78.50 372 PRO A N 1
ATOM 2889 C CA . PRO A 1 372 ? -10.883 -12.157 8.442 1.00 78.50 372 PRO A CA 1
ATOM 2890 C C . PRO A 1 372 ? -12.077 -13.106 8.309 1.00 78.50 372 PRO A C 1
ATOM 2892 O O . PRO A 1 372 ? -12.047 -14.039 7.506 1.00 78.50 372 PRO A O 1
ATOM 2895 N N . GLU A 1 373 ? -13.167 -12.811 9.018 1.00 80.50 373 GLU A N 1
ATOM 2896 C CA . GLU A 1 373 ? -14.379 -13.643 9.041 1.00 80.50 373 GLU A CA 1
ATOM 2897 C C . GLU A 1 373 ? -14.890 -13.989 7.630 1.00 80.50 373 GLU A C 1
ATOM 2899 O O . GLU A 1 373 ? -15.237 -15.135 7.344 1.00 80.50 373 GLU A O 1
ATOM 2904 N N . TRP A 1 374 ? -14.862 -13.024 6.701 1.00 83.56 374 TRP A N 1
ATOM 2905 C CA . TRP A 1 374 ? -15.326 -13.218 5.323 1.00 83.56 374 TRP A CA 1
ATOM 2906 C C . TRP A 1 374 ? -14.580 -14.328 4.567 1.00 83.56 374 TRP A C 1
ATOM 2908 O O . TRP A 1 374 ? -15.156 -14.917 3.650 1.00 83.56 374 TRP A O 1
ATOM 2918 N N . ALA A 1 375 ? -13.348 -14.660 4.960 1.00 81.81 375 ALA A N 1
ATOM 2919 C CA . ALA A 1 375 ? -12.561 -15.725 4.347 1.00 81.81 375 ALA A CA 1
ATOM 2920 C C . ALA A 1 375 ? -12.836 -17.122 4.916 1.00 81.81 375 ALA A C 1
ATOM 2922 O O . ALA A 1 375 ? -12.447 -18.121 4.307 1.00 81.81 375 ALA A O 1
ATOM 2923 N N . GLU A 1 376 ? -13.522 -17.207 6.053 1.00 77.38 376 GLU A N 1
ATOM 2924 C CA . GLU A 1 376 ? -13.897 -18.473 6.686 1.00 77.38 376 GLU A CA 1
ATOM 2925 C C . GLU A 1 376 ? -15.330 -18.903 6.332 1.00 77.38 376 GLU A C 1
ATOM 2927 O O . GLU A 1 376 ? -15.693 -20.070 6.478 1.00 77.38 376 GLU A O 1
ATOM 2932 N N . THR A 1 377 ? -16.154 -17.981 5.821 1.00 72.94 377 THR A N 1
ATOM 2933 C CA . THR A 1 377 ? -17.561 -18.265 5.498 1.00 72.94 377 THR A CA 1
ATOM 2934 C C . THR A 1 377 ? -17.756 -19.178 4.278 1.00 72.94 377 THR A C 1
ATOM 2936 O O . THR A 1 377 ? -16.894 -19.309 3.407 1.00 72.94 377 THR A O 1
ATOM 2939 N N . SER A 1 378 ? -18.965 -19.741 4.144 1.00 68.44 378 SER A N 1
ATOM 2940 C CA . SER A 1 378 ? -19.398 -20.614 3.036 1.00 68.44 378 SER A CA 1
ATOM 2941 C C . SER A 1 378 ? -19.308 -20.002 1.624 1.00 68.44 378 SER A C 1
ATOM 2943 O O . SER A 1 378 ? -19.518 -20.712 0.646 1.00 68.44 378 SER A O 1
ATOM 2945 N N . GLY A 1 379 ? -18.968 -18.713 1.498 1.00 83.81 379 GLY A N 1
ATOM 2946 C CA . GLY A 1 379 ? -18.761 -18.013 0.226 1.00 83.81 379 GLY A CA 1
ATOM 2947 C C . GLY A 1 379 ? -17.295 -17.783 -0.160 1.00 83.81 379 GLY A C 1
ATOM 2948 O O . GLY A 1 379 ? -17.040 -17.224 -1.224 1.00 83.81 379 GLY A O 1
ATOM 2949 N N . ALA A 1 380 ? -16.326 -18.193 0.666 1.00 89.19 380 ALA A N 1
ATOM 2950 C CA . ALA A 1 380 ? -14.915 -17.843 0.480 1.00 89.19 380 ALA A CA 1
ATOM 2951 C C . ALA A 1 380 ? -14.308 -18.356 -0.841 1.00 89.19 380 ALA A C 1
ATOM 2953 O O . ALA A 1 380 ? -13.503 -17.661 -1.453 1.00 89.19 380 ALA A O 1
ATOM 2954 N N . ALA A 1 381 ? -14.712 -19.540 -1.316 1.00 91.62 381 ALA A N 1
ATOM 2955 C CA . ALA A 1 381 ? -14.241 -20.076 -2.599 1.00 91.62 381 ALA A CA 1
ATOM 2956 C C . ALA A 1 381 ? -14.713 -19.222 -3.791 1.00 91.62 381 ALA A C 1
ATOM 2958 O O . ALA A 1 381 ? -13.934 -18.911 -4.687 1.00 91.62 381 ALA A O 1
ATOM 2959 N N . GLU A 1 382 ? -15.967 -18.770 -3.766 1.00 93.56 382 GLU A N 1
ATOM 2960 C CA . GLU A 1 382 ? -16.515 -17.888 -4.802 1.00 93.56 382 GLU A CA 1
ATOM 2961 C C . GLU A 1 382 ? -15.914 -16.479 -4.718 1.00 93.56 382 GLU A C 1
ATOM 2963 O O . GLU A 1 382 ? -15.635 -15.835 -5.729 1.00 93.56 382 GLU A O 1
ATOM 2968 N N . LEU A 1 383 ? -15.639 -16.016 -3.499 1.00 94.75 383 LEU A N 1
ATOM 2969 C CA . LEU A 1 383 ? -14.933 -14.766 -3.261 1.00 94.75 383 LEU A CA 1
ATOM 2970 C C . LEU A 1 383 ? -13.477 -14.826 -3.760 1.00 94.75 383 LEU A C 1
ATOM 2972 O O . LEU A 1 383 ? -12.960 -13.813 -4.225 1.00 94.75 383 LEU A O 1
ATOM 2976 N N . ALA A 1 384 ? -12.831 -15.998 -3.742 1.00 95.25 384 ALA A N 1
ATOM 2977 C CA . ALA A 1 384 ? -11.505 -16.201 -4.331 1.00 95.25 384 ALA A CA 1
ATOM 2978 C C . ALA A 1 384 ? -11.520 -16.007 -5.859 1.00 95.25 384 ALA A C 1
ATOM 2980 O O . ALA A 1 384 ? -10.589 -15.431 -6.417 1.00 95.25 384 ALA A O 1
ATOM 2981 N N . ILE A 1 385 ? -12.606 -16.397 -6.536 1.00 96.31 385 ILE A N 1
ATOM 2982 C CA . ILE A 1 385 ? -12.809 -16.118 -7.966 1.00 96.31 385 ILE A CA 1
ATOM 2983 C C . ILE A 1 385 ? -12.950 -14.607 -8.201 1.00 96.31 385 ILE A C 1
ATOM 2985 O O . ILE A 1 385 ? -12.286 -14.058 -9.082 1.00 96.31 385 ILE A O 1
ATOM 2989 N N . ALA A 1 386 ? -13.726 -13.897 -7.373 1.00 96.56 386 ALA A N 1
ATOM 2990 C CA . ALA A 1 386 ? -13.793 -12.431 -7.425 1.00 96.56 386 ALA A CA 1
ATOM 2991 C C . ALA A 1 386 ? -12.423 -11.776 -7.152 1.00 96.56 386 ALA A C 1
ATOM 2993 O O . ALA A 1 386 ? -12.078 -10.773 -7.779 1.00 96.56 386 ALA A O 1
ATOM 2994 N N . ALA A 1 387 ? -11.610 -12.376 -6.278 1.00 95.88 387 ALA A N 1
ATOM 2995 C CA . ALA A 1 387 ? -10.228 -11.979 -6.032 1.00 95.88 387 ALA A CA 1
ATOM 2996 C C . ALA A 1 387 ? -9.272 -12.323 -7.189 1.00 95.88 387 ALA A C 1
ATOM 2998 O O . ALA A 1 387 ? -8.198 -11.744 -7.260 1.00 95.88 387 ALA A O 1
ATOM 2999 N N . ILE A 1 388 ? -9.619 -13.191 -8.138 1.00 96.94 388 ILE A N 1
ATOM 3000 C CA . ILE A 1 388 ? -8.854 -13.341 -9.388 1.00 96.94 388 ILE A CA 1
ATOM 3001 C C . ILE A 1 388 ? -9.337 -12.338 -10.445 1.00 96.94 388 ILE A C 1
ATOM 3003 O O . ILE A 1 388 ? -8.526 -11.793 -11.188 1.00 96.94 388 ILE A O 1
ATOM 3007 N N . LEU A 1 389 ? -10.633 -12.044 -10.514 1.00 97.19 389 LEU A N 1
ATOM 3008 C CA . LEU A 1 389 ? -11.163 -11.042 -11.451 1.00 97.19 389 LEU A CA 1
ATOM 3009 C C . LEU A 1 389 ? -10.671 -9.634 -11.106 1.00 97.19 389 LEU A C 1
ATOM 3011 O O . LEU A 1 389 ? -10.341 -8.844 -11.984 1.00 97.19 389 LEU A O 1
ATOM 3015 N N . GLY A 1 390 ? -10.633 -9.322 -9.811 1.00 96.38 390 GLY A N 1
ATOM 3016 C CA . GLY A 1 390 ? -10.214 -8.042 -9.253 1.00 96.38 390 GLY A CA 1
ATOM 3017 C C . GLY A 1 390 ? -11.197 -6.912 -9.449 1.00 96.38 390 GLY A C 1
ATOM 3018 O O . GLY A 1 390 ? -11.583 -6.268 -8.476 1.00 96.38 390 GLY A O 1
ATOM 3019 N N . SER A 1 391 ? -11.642 -6.656 -10.668 1.00 97.12 391 SER A N 1
ATOM 3020 C CA . SER A 1 391 ? -12.730 -5.723 -10.945 1.00 97.12 391 SER A CA 1
ATOM 3021 C C . SER A 1 391 ? -13.425 -6.114 -12.241 1.00 97.12 391 SER A C 1
ATOM 3023 O O . SER A 1 391 ? -12.797 -6.701 -13.108 1.00 97.12 391 SER A O 1
ATOM 3025 N N . TRP A 1 392 ? -14.711 -5.812 -12.386 1.00 97.88 392 TRP A N 1
ATOM 3026 C CA . TRP A 1 392 ? -15.444 -6.034 -13.638 1.00 97.88 392 TRP A CA 1
ATOM 3027 C C . TRP A 1 392 ? -16.678 -5.131 -13.709 1.00 97.88 392 TRP A C 1
ATOM 3029 O O . TRP A 1 392 ? -17.134 -4.595 -12.695 1.00 97.88 392 TRP A O 1
ATOM 3039 N N . CYS A 1 393 ? -17.226 -4.966 -14.910 1.00 97.44 393 CYS A N 1
ATOM 3040 C CA . CYS A 1 393 ? -18.458 -4.236 -15.165 1.00 97.44 393 CYS A CA 1
ATOM 3041 C C . CYS A 1 393 ? -19.582 -5.208 -15.531 1.00 97.44 393 CYS A C 1
ATOM 3043 O O . CYS A 1 393 ? -19.559 -5.841 -16.581 1.00 97.44 393 CYS A O 1
ATOM 3045 N N . ASP A 1 394 ? -20.618 -5.293 -14.699 1.00 95.25 394 ASP A N 1
ATOM 3046 C CA . ASP A 1 394 ? -21.766 -6.166 -14.944 1.00 95.25 394 ASP A CA 1
ATOM 3047 C C . ASP A 1 394 ? -22.673 -5.699 -16.086 1.00 95.25 394 ASP A C 1
ATOM 3049 O O . ASP A 1 394 ? -23.622 -6.402 -16.413 1.00 95.25 394 ASP A O 1
ATOM 3053 N N . LYS A 1 395 ? -22.406 -4.540 -16.697 1.00 95.38 395 LYS A N 1
ATOM 3054 C CA . LYS A 1 395 ? -23.164 -4.009 -17.838 1.00 95.38 395 LYS A CA 1
ATOM 3055 C C . LYS A 1 395 ? -22.619 -4.480 -19.186 1.00 95.38 395 LYS A C 1
ATOM 3057 O O . LYS A 1 395 ? -23.343 -4.380 -20.171 1.00 95.38 395 LYS A O 1
ATOM 3062 N N . LEU A 1 396 ? -21.377 -4.969 -19.236 1.00 96.12 396 LEU A N 1
ATOM 3063 C CA . LEU A 1 396 ? -20.745 -5.453 -20.462 1.00 96.12 396 LEU A CA 1
ATOM 3064 C C . LEU A 1 396 ? -20.809 -6.977 -20.530 1.00 96.12 396 LEU A C 1
ATOM 3066 O O . LEU A 1 396 ? -20.393 -7.671 -19.604 1.00 96.12 396 LEU A O 1
ATOM 3070 N N . ASP A 1 397 ? -21.302 -7.503 -21.649 1.00 96.75 397 ASP A N 1
ATOM 3071 C CA . ASP A 1 397 ? -21.431 -8.951 -21.833 1.00 96.75 397 ASP A CA 1
ATOM 3072 C C . ASP A 1 397 ? -20.069 -9.650 -21.956 1.00 96.75 397 ASP A C 1
ATOM 3074 O O . ASP A 1 397 ? -19.939 -10.788 -21.512 1.00 96.75 397 ASP A O 1
ATOM 3078 N N . GLY A 1 398 ? -19.037 -8.960 -22.462 1.00 97.31 398 GLY A N 1
ATOM 3079 C CA . GLY A 1 398 ? -17.661 -9.471 -22.471 1.00 97.31 398 GLY A CA 1
ATOM 3080 C C . GLY A 1 398 ? -17.141 -9.760 -21.063 1.00 97.31 398 GLY A C 1
ATOM 3081 O O . GLY A 1 398 ? -16.610 -10.836 -20.794 1.00 97.31 398 GLY A O 1
ATOM 3082 N N . ASP A 1 399 ? -17.376 -8.839 -20.127 1.00 98.25 399 ASP A N 1
ATOM 3083 C CA . ASP A 1 399 ? -17.002 -9.031 -18.726 1.00 98.25 399 ASP A CA 1
ATOM 3084 C C . ASP A 1 399 ? -17.770 -10.190 -18.090 1.00 98.25 399 ASP A C 1
ATOM 3086 O O . ASP A 1 399 ? -17.176 -11.014 -17.396 1.00 98.25 399 ASP A O 1
ATOM 3090 N N . ARG A 1 400 ? -19.079 -10.294 -18.352 1.00 98.00 400 ARG A N 1
ATOM 3091 C CA . ARG A 1 400 ? -19.895 -11.415 -17.863 1.00 98.00 400 ARG A CA 1
ATOM 3092 C C . ARG A 1 400 ? -19.366 -12.752 -18.376 1.00 98.00 400 ARG A C 1
ATOM 3094 O O . ARG A 1 400 ? -19.198 -13.664 -17.576 1.00 98.00 400 ARG A O 1
ATOM 3101 N N . ALA A 1 401 ? -19.042 -12.851 -19.665 1.00 97.88 401 ALA A N 1
ATOM 3102 C CA . ALA A 1 401 ? -18.500 -14.069 -20.261 1.00 97.88 401 ALA A CA 1
ATOM 3103 C C . ALA A 1 401 ? -17.143 -14.464 -19.649 1.00 97.88 401 ALA A C 1
ATOM 3105 O O . ALA A 1 401 ? -16.903 -15.640 -19.372 1.00 97.88 401 ALA A O 1
ATOM 3106 N N . ALA A 1 402 ? -16.269 -13.491 -19.371 1.00 97.62 402 ALA A N 1
ATOM 3107 C CA . ALA A 1 402 ? -15.008 -13.746 -18.677 1.00 97.62 402 ALA A CA 1
ATOM 3108 C C . ALA A 1 402 ? -15.231 -14.260 -17.242 1.00 97.62 402 ALA A C 1
ATOM 3110 O O . ALA A 1 402 ? -14.574 -15.208 -16.812 1.00 97.62 402 ALA A O 1
ATOM 3111 N N . VAL A 1 403 ? -16.192 -13.685 -16.512 1.00 97.56 403 VAL A N 1
ATOM 3112 C CA . VAL A 1 403 ? -16.582 -14.163 -15.176 1.00 97.56 403 VAL A CA 1
ATOM 3113 C C . VAL A 1 403 ? -17.079 -15.609 -15.235 1.00 97.56 403 VAL A C 1
ATOM 3115 O O . VAL A 1 403 ? -16.639 -16.435 -14.436 1.00 97.56 403 VAL A O 1
ATOM 3118 N N . GLU A 1 404 ? -17.947 -15.934 -16.193 1.00 97.31 404 GLU A N 1
ATOM 3119 C CA . GLU A 1 404 ? -18.473 -17.291 -16.386 1.00 97.31 404 GLU A CA 1
ATOM 3120 C C . GLU A 1 404 ? -17.363 -18.298 -16.690 1.00 97.31 404 GLU A C 1
ATOM 3122 O O . GLU A 1 404 ? -17.329 -19.378 -16.096 1.00 97.31 404 GLU A O 1
ATOM 3127 N N . GLY A 1 405 ? -16.418 -17.923 -17.558 1.00 96.25 405 GLY A N 1
ATOM 3128 C CA . GLY A 1 405 ? -15.261 -18.750 -17.887 1.00 96.25 405 GLY A CA 1
ATOM 3129 C C . GLY A 1 405 ? -14.397 -19.072 -16.666 1.00 96.25 405 GLY A C 1
ATOM 3130 O O . GLY A 1 405 ? -13.876 -20.181 -16.556 1.00 96.25 405 GLY A O 1
ATOM 3131 N N . LEU A 1 406 ? -14.261 -18.129 -15.727 1.00 95.69 406 LEU A N 1
ATOM 3132 C CA . LEU A 1 406 ? -13.423 -18.321 -14.546 1.00 95.69 406 LEU A CA 1
ATOM 3133 C C . LEU A 1 406 ? -14.159 -19.114 -13.466 1.00 95.69 406 LEU A C 1
ATOM 3135 O O . LEU A 1 406 ? -13.622 -20.085 -12.925 1.00 95.69 406 LEU A O 1
ATOM 3139 N N . ALA A 1 407 ? -15.400 -18.715 -13.178 1.00 94.94 407 ALA A N 1
ATOM 3140 C CA . ALA A 1 407 ? -16.240 -19.343 -12.168 1.00 94.94 407 ALA A CA 1
ATOM 3141 C C . ALA A 1 407 ? -16.673 -20.761 -12.567 1.00 94.94 407 ALA A C 1
ATOM 3143 O O . ALA A 1 407 ? -16.878 -21.616 -11.707 1.00 94.94 407 ALA A O 1
ATOM 3144 N N . GLY A 1 408 ? -16.790 -21.039 -13.869 1.00 94.00 408 GLY A N 1
ATOM 3145 C CA . GLY A 1 408 ? -17.360 -22.287 -14.381 1.00 94.00 408 GLY A CA 1
ATOM 3146 C C . GLY A 1 408 ? -18.869 -22.396 -14.133 1.00 94.00 408 GLY A C 1
ATOM 3147 O O . GLY A 1 408 ? -19.398 -23.503 -14.053 1.00 94.00 408 GLY A O 1
ATOM 3148 N N . LYS A 1 409 ? -19.552 -21.257 -13.970 1.00 94.75 409 LYS A N 1
ATOM 3149 C CA . LYS A 1 409 ? -20.990 -21.130 -13.681 1.00 94.75 409 LYS A CA 1
ATOM 3150 C C . LYS A 1 409 ? -21.587 -20.014 -14.521 1.00 94.75 409 LYS A C 1
ATOM 3152 O O . LYS A 1 409 ? -20.864 -19.116 -14.940 1.00 94.75 409 LYS A O 1
ATOM 3157 N N . GLN A 1 410 ? -22.905 -20.035 -14.713 1.00 96.31 410 GLN A N 1
ATOM 3158 C CA . GLN A 1 410 ? -23.599 -18.915 -15.349 1.00 96.31 410 GLN A CA 1
ATOM 3159 C C . GLN A 1 410 ? -23.514 -17.656 -14.482 1.00 96.31 410 GLN A C 1
ATOM 3161 O O . GLN A 1 410 ? -23.604 -17.722 -13.252 1.00 96.31 410 GLN A O 1
ATOM 3166 N N . TYR A 1 411 ? -23.418 -16.493 -15.126 1.00 96.25 411 TYR A N 1
ATOM 3167 C CA . TYR A 1 411 ? -23.203 -15.218 -14.453 1.00 96.25 411 TYR A CA 1
ATOM 3168 C C . TYR A 1 411 ? -24.313 -14.924 -13.446 1.00 96.25 411 TYR A C 1
ATOM 3170 O O . TYR A 1 411 ? -24.045 -14.498 -12.326 1.00 96.25 411 TYR A O 1
ATOM 3178 N N . GLY A 1 412 ? -25.564 -15.200 -13.827 1.00 94.50 412 GLY A N 1
ATOM 3179 C CA . GLY A 1 412 ? -26.737 -14.991 -12.978 1.00 94.50 412 GLY A CA 1
ATOM 3180 C C . GLY A 1 412 ? -26.722 -15.815 -11.687 1.00 94.50 412 GLY A C 1
ATOM 3181 O O . GLY A 1 412 ? -27.178 -15.324 -10.657 1.00 94.50 412 GLY A O 1
ATOM 3182 N N . GLU A 1 413 ? -26.166 -17.029 -11.726 1.00 94.31 413 GLU A N 1
ATOM 3183 C CA . GLU A 1 413 ? -26.003 -17.884 -10.545 1.00 94.31 413 GLU A CA 1
ATOM 3184 C C . GLU A 1 413 ? -24.886 -17.343 -9.646 1.00 94.31 413 GLU A C 1
ATOM 3186 O O . GLU A 1 413 ? -25.089 -17.113 -8.453 1.00 94.31 413 GLU A O 1
ATOM 3191 N N . TRP A 1 414 ? -23.718 -17.070 -10.230 1.00 95.19 414 TRP A N 1
ATOM 3192 C CA . TRP A 1 414 ? -22.540 -16.628 -9.487 1.00 95.19 414 TRP A CA 1
ATOM 3193 C C . TRP A 1 414 ? -22.727 -15.250 -8.833 1.00 95.19 414 TRP A C 1
ATOM 3195 O O . TRP A 1 414 ? -22.407 -15.051 -7.656 1.00 95.19 414 TRP A O 1
ATOM 3205 N N . ILE A 1 415 ? -23.309 -14.295 -9.566 1.00 95.25 415 ILE A N 1
ATOM 3206 C CA . ILE A 1 415 ? -23.508 -12.926 -9.078 1.00 95.25 415 ILE A CA 1
ATOM 3207 C C . ILE A 1 415 ? -24.521 -12.855 -7.926 1.00 95.25 415 ILE A C 1
ATOM 3209 O O . ILE A 1 415 ? -24.460 -11.922 -7.126 1.00 95.25 415 ILE A O 1
ATOM 3213 N N . GLY A 1 416 ? -25.435 -13.829 -7.811 1.00 93.12 416 GLY A N 1
ATOM 3214 C CA . GLY A 1 416 ? -26.355 -13.942 -6.676 1.00 93.12 416 GLY A CA 1
ATOM 3215 C C . GLY A 1 416 ? -25.594 -14.062 -5.356 1.00 93.12 416 GLY A C 1
ATOM 3216 O O . GLY A 1 416 ? -25.778 -13.241 -4.458 1.00 93.12 416 GLY A O 1
ATOM 3217 N N . THR A 1 417 ? -24.642 -14.995 -5.300 1.00 92.56 417 THR A N 1
ATOM 3218 C CA . THR A 1 417 ? -23.748 -15.190 -4.150 1.00 92.56 417 THR A CA 1
ATOM 3219 C C . THR A 1 417 ? -22.900 -13.946 -3.869 1.00 92.56 417 THR A C 1
ATOM 3221 O O . THR A 1 417 ? -22.763 -13.531 -2.720 1.00 92.56 417 THR A O 1
ATOM 3224 N N . MET A 1 418 ? -22.356 -13.300 -4.907 1.00 93.94 418 MET A N 1
ATOM 3225 C CA . MET A 1 418 ? -21.523 -12.099 -4.736 1.00 93.94 418 MET A CA 1
ATOM 3226 C C . MET A 1 418 ? -22.297 -10.903 -4.176 1.00 93.94 418 MET A C 1
ATOM 3228 O O . MET A 1 418 ? -21.755 -10.150 -3.369 1.00 93.94 418 MET A O 1
ATOM 3232 N N . ARG A 1 419 ? -23.568 -10.730 -4.562 1.00 93.00 419 ARG A N 1
ATOM 3233 C CA . ARG A 1 419 ? -24.442 -9.680 -4.012 1.00 93.00 419 ARG A CA 1
ATOM 3234 C C . ARG A 1 419 ? -24.678 -9.867 -2.523 1.00 93.00 419 ARG A C 1
ATOM 3236 O O . ARG A 1 419 ? -24.597 -8.894 -1.782 1.00 93.00 419 ARG A O 1
ATOM 3243 N N . GLU A 1 420 ? -24.908 -11.097 -2.078 1.00 90.19 420 GLU A N 1
ATOM 3244 C CA . GLU A 1 420 ? -25.033 -11.388 -0.649 1.00 90.19 420 GLU A CA 1
ATOM 3245 C C . GLU A 1 420 ? -23.725 -11.123 0.097 1.00 90.19 420 GLU A C 1
ATOM 3247 O O . GLU A 1 420 ? -23.741 -10.509 1.161 1.00 90.19 420 GLU A O 1
ATOM 3252 N N . ILE A 1 421 ? -22.586 -11.534 -0.472 1.00 89.75 421 ILE A N 1
ATOM 3253 C CA . ILE A 1 421 ? -21.265 -11.311 0.130 1.00 89.75 421 ILE A CA 1
ATOM 3254 C C . ILE A 1 421 ? -20.931 -9.819 0.226 1.00 89.75 421 ILE A C 1
ATOM 3256 O O . ILE A 1 421 ? -20.418 -9.399 1.258 1.00 89.75 421 ILE A O 1
ATOM 3260 N N . ALA A 1 422 ? -21.229 -9.015 -0.799 1.00 90.12 422 ALA A N 1
ATOM 3261 C CA . ALA A 1 422 ? -20.947 -7.576 -0.814 1.00 90.12 422 ALA A CA 1
ATOM 3262 C C . ALA A 1 422 ? -21.773 -6.776 0.209 1.00 90.12 422 ALA A C 1
ATOM 3264 O O . ALA A 1 422 ? -21.364 -5.693 0.619 1.00 90.12 422 ALA A O 1
ATOM 3265 N N . LEU A 1 423 ? -22.924 -7.303 0.640 1.00 86.88 423 LEU A N 1
ATOM 3266 C CA . LEU A 1 423 ? -23.754 -6.685 1.679 1.00 86.88 423 LEU A CA 1
ATOM 3267 C C . LEU A 1 423 ? -23.275 -7.002 3.103 1.00 86.88 423 LEU A C 1
ATOM 3269 O O . LEU A 1 423 ? -23.744 -6.373 4.053 1.00 86.88 423 LEU A O 1
ATOM 3273 N N . ARG A 1 424 ? -22.365 -7.971 3.277 1.00 85.19 424 ARG A N 1
ATOM 3274 C CA . ARG A 1 424 ? -21.849 -8.336 4.602 1.00 85.19 424 ARG A CA 1
ATOM 3275 C C . ARG A 1 424 ? -20.884 -7.267 5.124 1.00 85.19 424 ARG A C 1
ATOM 3277 O O . ARG A 1 424 ? -20.057 -6.769 4.356 1.00 85.19 424 ARG A O 1
ATOM 3284 N N . PRO A 1 425 ? -20.926 -6.939 6.426 1.00 82.00 425 PRO A N 1
ATOM 3285 C CA . PRO A 1 425 ? -19.926 -6.071 7.037 1.00 82.00 425 PRO A CA 1
ATOM 3286 C C . PRO A 1 425 ? -18.504 -6.615 6.837 1.00 82.00 425 PRO A C 1
ATOM 3288 O O . PRO A 1 425 ? -18.275 -7.821 6.846 1.00 82.00 425 PRO A O 1
ATOM 3291 N N . GLY A 1 426 ? -17.541 -5.722 6.638 1.00 81.88 426 GLY A N 1
ATOM 3292 C CA . GLY A 1 426 ? -16.115 -6.041 6.580 1.00 81.88 426 GLY A CA 1
ATOM 3293 C C . GLY A 1 426 ? -15.631 -6.717 5.294 1.00 81.88 426 GLY A C 1
ATOM 3294 O O . GLY A 1 426 ? -14.423 -6.886 5.135 1.00 81.88 426 GLY A O 1
ATOM 3295 N N . THR A 1 427 ? -16.528 -7.080 4.372 1.00 87.31 427 THR A N 1
ATOM 3296 C CA . THR A 1 427 ? -16.174 -7.748 3.112 1.00 87.31 427 THR A CA 1
ATOM 3297 C C . THR A 1 427 ? -15.245 -6.883 2.238 1.00 87.31 427 THR A C 1
ATOM 3299 O O . THR A 1 427 ? -15.399 -5.656 2.180 1.00 87.31 427 THR A O 1
ATOM 3302 N N . PRO A 1 428 ? -14.273 -7.485 1.527 1.00 88.94 428 PRO A N 1
ATOM 3303 C CA . PRO A 1 428 ? -13.408 -6.779 0.588 1.00 88.94 428 PRO A CA 1
ATOM 3304 C C . PRO A 1 428 ? -14.076 -6.584 -0.782 1.00 88.94 428 PRO A C 1
ATOM 3306 O O . PRO A 1 428 ? -13.418 -6.160 -1.724 1.00 88.94 428 PRO A O 1
ATOM 3309 N N . LEU A 1 429 ? -15.364 -6.900 -0.937 1.00 92.06 429 LEU A N 1
ATOM 3310 C CA . LEU A 1 429 ? -16.078 -6.761 -2.203 1.00 92.06 429 LEU A CA 1
ATOM 3311 C C . LEU A 1 429 ? -17.000 -5.540 -2.179 1.00 92.06 429 LEU A C 1
ATOM 3313 O O . LEU A 1 429 ? -17.953 -5.492 -1.408 1.00 92.06 429 LEU A O 1
ATOM 3317 N N . VAL A 1 430 ? -16.745 -4.575 -3.061 1.00 90.50 430 VAL A N 1
ATOM 3318 C CA . VAL A 1 430 ? -17.578 -3.375 -3.209 1.00 90.50 430 VAL A CA 1
ATOM 3319 C C . VAL A 1 430 ? -18.250 -3.338 -4.575 1.00 90.50 430 VAL A C 1
ATOM 3321 O O . VAL A 1 430 ? -17.682 -3.773 -5.580 1.00 90.50 430 VAL A O 1
ATOM 3324 N N . GLN A 1 431 ? -19.458 -2.778 -4.611 1.00 91.50 431 GLN A N 1
ATOM 3325 C CA . GLN A 1 431 ? -20.246 -2.619 -5.827 1.00 91.50 431 GLN A CA 1
ATOM 3326 C C . GLN A 1 431 ? -20.801 -1.200 -5.928 1.00 91.50 431 GLN A C 1
ATOM 3328 O O . GLN A 1 431 ? -21.287 -0.635 -4.947 1.00 91.50 431 GLN A O 1
ATOM 3333 N N . ARG A 1 432 ? -20.731 -0.615 -7.128 1.00 90.12 432 ARG A N 1
ATOM 3334 C CA . ARG A 1 432 ? -21.384 0.658 -7.442 1.00 90.12 432 ARG A CA 1
ATOM 3335 C C . ARG A 1 432 ? -21.674 0.778 -8.931 1.00 90.12 432 ARG A C 1
ATOM 3337 O O . ARG A 1 432 ? -20.766 0.689 -9.748 1.00 90.12 432 ARG A O 1
ATOM 3344 N N . ASP A 1 433 ? -22.930 1.060 -9.269 1.00 91.00 433 ASP A N 1
ATOM 3345 C CA . ASP A 1 433 ? -23.383 1.298 -10.650 1.00 91.00 433 ASP A CA 1
ATOM 3346 C C . ASP A 1 433 ? -22.994 0.177 -11.637 1.00 91.00 433 ASP A C 1
ATOM 3348 O O . ASP A 1 433 ? -22.587 0.412 -12.774 1.00 91.00 433 ASP A O 1
ATOM 3352 N N . GLY A 1 434 ? -23.086 -1.068 -11.170 1.00 92.25 434 GLY A N 1
ATOM 3353 C CA . GLY A 1 434 ? -22.718 -2.248 -11.950 1.00 92.25 434 GLY A CA 1
ATOM 3354 C C . GLY A 1 434 ? -21.217 -2.542 -12.001 1.00 92.25 434 GLY A C 1
ATOM 3355 O O . GLY A 1 434 ? -20.809 -3.594 -12.482 1.00 92.25 434 GLY A O 1
ATOM 3356 N N . ASN A 1 435 ? -20.380 -1.661 -11.454 1.00 96.56 435 ASN A N 1
ATOM 3357 C CA . ASN A 1 435 ? -18.953 -1.911 -11.309 1.00 96.56 435 ASN A CA 1
ATOM 3358 C C . ASN A 1 435 ? -18.689 -2.627 -9.991 1.00 96.56 435 ASN A C 1
ATOM 3360 O O . ASN A 1 435 ? -19.107 -2.166 -8.926 1.00 96.56 435 ASN A O 1
ATOM 3364 N N . TRP A 1 436 ? -17.967 -3.730 -10.078 1.00 97.12 436 TRP A N 1
ATOM 3365 C CA . TRP A 1 436 ? -17.547 -4.542 -8.951 1.00 97.12 436 TRP A CA 1
ATOM 3366 C C . TRP A 1 436 ? -16.043 -4.419 -8.779 1.00 97.12 436 TRP A C 1
ATOM 3368 O O . TRP A 1 436 ? -15.306 -4.385 -9.766 1.00 97.12 436 TRP A O 1
ATOM 3378 N N . LYS A 1 437 ? -15.586 -4.351 -7.530 1.00 95.12 437 LYS A N 1
ATOM 3379 C CA . LYS A 1 437 ? -14.164 -4.300 -7.197 1.00 95.12 437 LYS A CA 1
ATOM 3380 C C . LYS A 1 437 ? -13.888 -5.092 -5.928 1.00 95.12 437 LYS A C 1
ATOM 3382 O O . LYS A 1 437 ? -14.526 -4.876 -4.902 1.00 95.12 437 LYS A O 1
ATOM 3387 N N . PHE A 1 438 ? -12.893 -5.963 -6.000 1.00 94.00 438 PHE A N 1
ATOM 3388 C CA . PHE A 1 438 ? -12.250 -6.547 -4.837 1.00 94.00 438 PHE A CA 1
ATOM 3389 C C . PHE A 1 438 ? -11.184 -5.562 -4.332 1.00 94.00 438 PHE A C 1
ATOM 3391 O O . PHE A 1 438 ? -10.215 -5.278 -5.034 1.00 94.00 438 PHE A O 1
ATOM 3398 N N . ILE A 1 439 ? -11.369 -4.996 -3.146 1.00 87.81 439 ILE A N 1
ATOM 3399 C CA . ILE A 1 439 ? -10.401 -4.111 -2.483 1.00 87.81 439 ILE A CA 1
ATOM 3400 C C . ILE A 1 439 ? -9.440 -4.917 -1.598 1.00 87.81 439 ILE A C 1
ATOM 3402 O O . ILE A 1 439 ? -9.677 -6.093 -1.343 1.00 87.81 439 ILE A O 1
ATOM 3406 N N . ALA A 1 440 ? -8.354 -4.300 -1.118 1.00 85.12 440 ALA A N 1
ATOM 3407 C CA . ALA A 1 440 ? -7.355 -4.971 -0.265 1.00 85.12 440 ALA A CA 1
ATOM 3408 C C . ALA A 1 440 ? -6.810 -6.275 -0.892 1.00 85.12 440 ALA A C 1
ATOM 3410 O O . ALA A 1 440 ? -6.703 -7.324 -0.255 1.00 85.12 440 ALA A O 1
ATOM 3411 N N . ARG A 1 441 ? -6.462 -6.190 -2.182 1.00 90.69 441 ARG A N 1
ATOM 3412 C CA . ARG A 1 441 ? -6.028 -7.305 -3.041 1.00 90.69 441 ARG A CA 1
ATOM 3413 C C . ARG A 1 441 ? -4.904 -8.133 -2.420 1.00 90.69 441 ARG A C 1
ATOM 3415 O O . ARG A 1 441 ? -4.945 -9.351 -2.515 1.00 90.69 441 ARG A O 1
ATOM 3422 N N . TYR A 1 442 ? -3.948 -7.486 -1.749 1.00 90.31 442 TYR A N 1
ATOM 3423 C CA . TYR A 1 442 ? -2.838 -8.162 -1.073 1.00 90.31 442 TYR A CA 1
ATOM 3424 C C . TYR A 1 442 ? -3.324 -9.127 0.016 1.00 90.31 442 TYR A C 1
ATOM 3426 O O . TYR A 1 442 ? -2.965 -10.301 0.009 1.00 90.31 442 TYR A O 1
ATOM 3434 N N . GLU A 1 443 ? -4.157 -8.639 0.939 1.00 88.06 443 GLU A N 1
ATOM 3435 C CA . GLU A 1 443 ? -4.723 -9.453 2.016 1.00 88.06 443 GLU A CA 1
ATOM 3436 C C . GLU A 1 443 ? -5.607 -10.558 1.436 1.00 88.06 443 GLU A C 1
ATOM 3438 O O . GLU A 1 443 ? -5.386 -11.730 1.722 1.00 88.06 443 GLU A O 1
ATOM 3443 N N . GLY A 1 444 ? -6.522 -10.202 0.528 1.00 90.38 444 GLY A N 1
ATOM 3444 C CA . GLY A 1 444 ? -7.370 -11.169 -0.167 1.00 90.38 444 GLY A CA 1
ATOM 3445 C C . GLY A 1 444 ? -6.586 -12.298 -0.826 1.00 90.38 444 GLY A C 1
ATOM 3446 O O . GLY A 1 444 ? -6.981 -13.453 -0.709 1.00 90.38 444 GLY A O 1
ATOM 3447 N N . TRP A 1 445 ? -5.455 -11.985 -1.460 1.00 93.31 445 TRP A N 1
ATOM 3448 C CA . TRP A 1 445 ? -4.622 -12.975 -2.135 1.00 93.31 445 TRP A CA 1
ATOM 3449 C C . TRP A 1 445 ? -4.031 -14.003 -1.169 1.00 93.31 445 TRP A C 1
ATOM 3451 O O . TRP A 1 445 ? -4.136 -15.201 -1.416 1.00 93.31 445 TRP A O 1
ATOM 3461 N N . TYR A 1 446 ? -3.464 -13.558 -0.045 1.00 90.75 446 TYR A N 1
ATOM 3462 C CA . TYR A 1 446 ? -2.891 -14.459 0.962 1.00 90.75 446 TYR A CA 1
ATOM 3463 C C . TYR A 1 446 ? -3.953 -15.224 1.752 1.00 90.75 446 TYR A C 1
ATOM 3465 O O . TYR A 1 446 ? -3.746 -16.378 2.111 1.00 90.75 446 TYR A O 1
ATOM 3473 N N . THR A 1 447 ? -5.099 -14.602 2.008 1.00 89.88 447 THR A N 1
ATOM 3474 C CA . THR A 1 447 ? -6.174 -15.211 2.791 1.00 89.88 447 THR A CA 1
ATOM 3475 C C . THR A 1 447 ? -6.990 -16.218 1.967 1.00 89.88 447 THR A C 1
ATOM 3477 O O . THR A 1 447 ? -7.372 -17.269 2.477 1.00 89.88 447 THR A O 1
ATOM 3480 N N . LEU A 1 448 ? -7.253 -15.930 0.687 1.00 93.56 448 LEU A N 1
ATOM 3481 C CA . LEU A 1 448 ? -8.071 -16.775 -0.196 1.00 93.56 448 LEU A CA 1
ATOM 3482 C C . LEU A 1 448 ? -7.241 -17.694 -1.098 1.00 93.56 448 LEU A C 1
ATOM 3484 O O . LEU A 1 448 ? -7.790 -18.640 -1.661 1.00 93.56 448 LEU A O 1
ATOM 3488 N N . GLY A 1 449 ? -5.934 -17.458 -1.217 1.00 94.06 449 GLY A N 1
ATOM 3489 C CA . GLY A 1 449 ? -5.013 -18.255 -2.027 1.00 94.06 449 GLY A CA 1
ATOM 3490 C C . GLY A 1 449 ? -5.071 -19.770 -1.774 1.00 94.06 449 GLY A C 1
ATOM 3491 O O . GLY A 1 449 ? -5.114 -20.519 -2.753 1.00 94.06 449 GLY A O 1
ATOM 3492 N N . PRO A 1 450 ? -5.220 -20.260 -0.524 1.00 93.25 450 PRO A N 1
ATOM 3493 C CA . PRO A 1 450 ? -5.418 -21.688 -0.253 1.00 93.25 450 PRO A CA 1
ATOM 3494 C C . PRO A 1 450 ? -6.691 -22.298 -0.872 1.00 93.25 450 PRO A C 1
ATOM 3496 O O . PRO A 1 450 ? -6.833 -23.520 -0.910 1.00 93.25 450 PRO A O 1
ATOM 3499 N N . LYS A 1 451 ? -7.643 -21.482 -1.344 1.00 94.06 451 LYS A N 1
ATOM 3500 C CA . LYS A 1 451 ? -8.855 -21.931 -2.055 1.00 94.06 451 LYS A CA 1
ATOM 3501 C C . LYS A 1 451 ? -8.667 -22.008 -3.573 1.00 94.06 451 LYS A C 1
ATOM 3503 O O . LYS A 1 451 ? -9.579 -22.450 -4.269 1.00 94.06 451 LYS A O 1
ATOM 3508 N N . LEU A 1 452 ? -7.515 -21.581 -4.087 1.00 96.19 452 LEU A N 1
ATOM 3509 C CA . LEU A 1 452 ? -7.190 -21.590 -5.508 1.00 96.19 452 LEU A CA 1
ATOM 3510 C C . LEU A 1 452 ? -6.370 -22.834 -5.866 1.00 96.19 452 LEU A C 1
ATOM 3512 O O . LEU A 1 452 ? -5.492 -23.261 -5.126 1.00 96.19 452 LEU A O 1
ATOM 3516 N N . PHE A 1 453 ? -6.659 -23.404 -7.032 1.00 96.81 453 PHE A N 1
ATOM 3517 C CA . PHE A 1 453 ? -6.128 -24.691 -7.495 1.00 96.81 453 PHE A CA 1
ATOM 3518 C C . PHE A 1 453 ? -5.679 -24.562 -8.951 1.00 96.81 453 PHE A C 1
ATOM 3520 O O . PHE A 1 453 ? -6.057 -23.606 -9.633 1.00 96.81 453 PHE A O 1
ATOM 3527 N N . ASP A 1 454 ? -4.952 -25.557 -9.456 1.00 98.06 454 ASP A N 1
ATOM 3528 C CA . ASP A 1 454 ? -4.428 -25.586 -10.828 1.00 98.06 454 ASP A CA 1
ATOM 3529 C C . ASP A 1 454 ? -5.491 -25.308 -11.900 1.00 98.06 454 ASP A C 1
ATOM 3531 O O . ASP A 1 454 ? -5.205 -24.649 -12.900 1.00 98.06 454 ASP A O 1
ATOM 3535 N N . GLU A 1 455 ? -6.724 -25.776 -11.690 1.00 97.19 455 GLU A N 1
ATOM 3536 C CA . GLU A 1 455 ? -7.852 -25.509 -12.584 1.00 97.19 455 GLU A CA 1
ATOM 3537 C C . GLU A 1 455 ? -8.172 -24.011 -12.688 1.00 97.19 455 GLU A C 1
ATOM 3539 O O . GLU A 1 455 ? -8.352 -23.497 -13.792 1.00 97.19 455 GLU A O 1
ATOM 3544 N N . HIS A 1 456 ? -8.171 -23.290 -11.564 1.00 97.50 456 HIS A N 1
ATOM 3545 C CA . HIS A 1 456 ? -8.399 -21.846 -11.539 1.00 97.50 456 HIS A CA 1
ATOM 3546 C C . HIS A 1 456 ? -7.289 -21.090 -12.280 1.00 97.50 456 HIS A C 1
ATOM 3548 O O . HIS A 1 456 ? -7.576 -20.140 -13.005 1.00 97.50 456 HIS A O 1
ATOM 3554 N N . LEU A 1 457 ? -6.034 -21.538 -12.161 1.00 98.06 457 LEU A N 1
ATOM 3555 C CA . LEU A 1 457 ? -4.906 -20.947 -12.888 1.00 98.06 457 LEU A CA 1
ATOM 3556 C C . LEU A 1 457 ? -4.969 -21.218 -14.396 1.00 98.06 457 LEU A C 1
ATOM 3558 O O . LEU A 1 457 ? -4.650 -20.332 -15.186 1.00 98.06 457 LEU A O 1
ATOM 3562 N N . ASN A 1 458 ? -5.426 -22.404 -14.809 1.00 98.31 458 ASN A N 1
ATOM 3563 C CA . ASN A 1 458 ? -5.664 -22.700 -16.224 1.00 98.31 458 ASN A CA 1
ATOM 3564 C C . ASN A 1 458 ? -6.761 -21.793 -16.804 1.00 98.31 458 ASN A C 1
ATOM 3566 O O . ASN A 1 458 ? -6.550 -21.173 -17.842 1.00 98.31 458 ASN A O 1
ATOM 3570 N N . ARG A 1 459 ? -7.895 -21.648 -16.104 1.00 98.19 459 ARG A N 1
ATOM 3571 C CA . ARG A 1 459 ? -8.986 -20.758 -16.536 1.00 98.19 459 ARG A CA 1
ATOM 3572 C C . ARG A 1 459 ? -8.548 -19.290 -16.572 1.00 98.19 459 ARG A C 1
ATOM 3574 O O . ARG A 1 459 ? -8.865 -18.584 -17.526 1.00 98.19 459 ARG A O 1
ATOM 3581 N N . LEU A 1 460 ? -7.777 -18.836 -15.577 1.00 98.25 460 LEU A N 1
ATOM 3582 C CA . LEU A 1 460 ? -7.187 -17.494 -15.571 1.00 98.25 460 LEU A CA 1
ATOM 3583 C C . LEU A 1 460 ? -6.290 -17.273 -16.792 1.00 98.25 460 LEU A C 1
ATOM 3585 O O . LEU A 1 460 ? -6.383 -16.220 -17.412 1.00 98.25 460 LEU A O 1
ATOM 3589 N N . LEU A 1 461 ? -5.441 -18.239 -17.153 1.00 98.44 461 LEU A N 1
ATOM 3590 C CA . LEU A 1 461 ? -4.594 -18.137 -18.341 1.00 98.44 461 LEU A CA 1
ATOM 3591 C C . LEU A 1 461 ? -5.426 -17.938 -19.612 1.00 98.44 461 LEU A C 1
ATOM 3593 O O . LEU A 1 461 ? -5.135 -17.030 -20.390 1.00 98.44 461 LEU A O 1
ATOM 3597 N N . ASP A 1 462 ? -6.449 -18.767 -19.811 1.00 98.06 462 ASP A N 1
ATOM 3598 C CA . ASP A 1 462 ? -7.294 -18.714 -21.007 1.00 98.06 462 ASP A CA 1
ATOM 3599 C C . ASP A 1 462 ? -8.018 -17.365 -21.118 1.00 98.06 462 ASP A C 1
ATOM 3601 O O . ASP A 1 462 ? -8.003 -16.721 -22.172 1.00 98.06 462 ASP A O 1
ATOM 3605 N N . ILE A 1 463 ? -8.572 -16.882 -20.005 1.00 97.94 463 ILE A N 1
ATOM 3606 C CA . ILE A 1 463 ? -9.260 -15.588 -19.946 1.00 97.94 463 ILE A CA 1
ATOM 3607 C C . ILE A 1 463 ? -8.278 -14.439 -20.117 1.00 97.94 463 ILE A C 1
ATOM 3609 O O . ILE A 1 463 ? -8.568 -13.505 -20.855 1.00 97.94 463 ILE A O 1
ATOM 3613 N N . ALA A 1 464 ? -7.103 -14.498 -19.494 1.00 98.31 464 ALA A N 1
ATOM 3614 C CA . ALA A 1 464 ? -6.098 -13.457 -19.642 1.00 98.31 464 ALA A CA 1
ATOM 3615 C C . ALA A 1 464 ? -5.666 -13.296 -21.098 1.00 98.31 464 ALA A C 1
ATOM 3617 O O . ALA A 1 464 ? -5.557 -12.172 -21.577 1.00 98.31 464 ALA A O 1
ATOM 3618 N N . ILE A 1 465 ? -5.491 -14.398 -21.827 1.00 98.06 465 ILE A N 1
ATOM 3619 C CA . ILE A 1 465 ? -5.195 -14.344 -23.260 1.00 98.06 465 ILE A CA 1
ATOM 3620 C C . ILE A 1 465 ? -6.379 -13.741 -24.018 1.00 98.06 465 ILE A C 1
ATOM 3622 O O . ILE A 1 465 ? -6.176 -12.817 -24.798 1.00 98.06 465 ILE A O 1
ATOM 3626 N N . SER A 1 466 ? -7.602 -14.223 -23.783 1.00 97.19 466 SER A N 1
ATOM 3627 C CA . SER A 1 466 ? -8.799 -13.744 -24.488 1.00 97.19 466 SER A CA 1
ATOM 3628 C C . SER A 1 466 ? -9.071 -12.253 -24.264 1.00 97.19 466 SER A C 1
ATOM 3630 O O . SER A 1 466 ? -9.425 -11.542 -25.200 1.00 97.19 466 SER A O 1
ATOM 3632 N N . VAL A 1 467 ? -8.916 -11.779 -23.028 1.00 98.12 467 VAL A N 1
ATOM 3633 C CA . VAL A 1 467 ? -9.242 -10.409 -22.619 1.00 98.12 467 VAL A CA 1
ATOM 3634 C C . VAL A 1 467 ? -8.106 -9.448 -22.955 1.00 98.12 467 VAL A C 1
ATOM 3636 O O . VAL A 1 467 ? -8.363 -8.341 -23.417 1.00 98.12 467 VAL A O 1
ATOM 3639 N N . LEU A 1 468 ? -6.847 -9.842 -22.732 1.00 98.25 468 LEU A N 1
ATOM 3640 C CA . LEU A 1 468 ? -5.702 -8.939 -22.882 1.00 98.25 468 LEU A CA 1
ATOM 3641 C C . LEU A 1 468 ? -5.093 -8.950 -24.284 1.00 98.25 468 LEU A C 1
ATOM 3643 O O . LEU A 1 468 ? -4.373 -8.011 -24.595 1.00 98.25 468 LEU A O 1
ATOM 3647 N N . ARG A 1 469 ? -5.407 -9.935 -25.143 1.00 97.38 469 ARG A N 1
ATOM 3648 C CA . ARG A 1 469 ? -5.088 -9.878 -26.585 1.00 97.38 469 ARG A CA 1
ATOM 3649 C C . ARG A 1 469 ? -6.093 -9.084 -27.416 1.00 97.38 469 ARG A C 1
ATOM 3651 O O . ARG A 1 469 ? -5.902 -8.955 -28.619 1.00 97.38 469 ARG A O 1
ATOM 3658 N N . GLU A 1 470 ? -7.163 -8.578 -26.809 1.00 96.69 470 GLU A N 1
ATOM 3659 C CA . GLU A 1 470 ? -8.083 -7.692 -27.511 1.00 96.69 470 GLU A CA 1
ATOM 3660 C C . GLU A 1 470 ? -7.395 -6.350 -27.796 1.00 96.69 470 GLU A C 1
ATOM 3662 O O . GLU A 1 470 ? -7.015 -5.624 -26.865 1.00 96.69 470 GLU A O 1
ATOM 3667 N N . ASP A 1 471 ? -7.279 -6.053 -29.089 1.00 96.75 471 ASP A N 1
ATOM 3668 C CA . ASP A 1 471 ? -6.832 -4.772 -29.617 1.00 96.75 471 ASP A CA 1
ATOM 3669 C C . ASP A 1 471 ? -7.930 -3.723 -29.466 1.00 96.75 471 ASP A C 1
ATOM 3671 O O . ASP A 1 471 ? -9.110 -3.993 -29.699 1.00 96.75 471 ASP A O 1
ATOM 3675 N N . ASP A 1 472 ? -7.541 -2.509 -29.096 1.00 95.50 472 ASP A N 1
ATOM 3676 C CA . ASP A 1 472 ? -8.470 -1.412 -28.905 1.00 95.50 472 ASP A CA 1
ATOM 3677 C C . ASP A 1 472 ? -9.002 -0.924 -30.262 1.00 95.50 472 ASP A C 1
ATOM 3679 O O . ASP A 1 472 ? -8.235 -0.406 -31.090 1.00 95.50 472 ASP A O 1
ATOM 3683 N N . PRO A 1 473 ? -10.323 -1.034 -30.513 1.00 95.50 473 PRO A N 1
ATOM 3684 C CA . PRO A 1 473 ? -10.907 -0.633 -31.784 1.00 95.50 473 PRO A CA 1
ATOM 3685 C C . PRO A 1 473 ? -10.699 0.847 -32.118 1.00 95.50 473 PRO A C 1
ATOM 3687 O O . PRO A 1 473 ? -10.868 1.220 -33.284 1.00 95.50 473 PRO A O 1
ATOM 3690 N N . GLN A 1 474 ? -10.326 1.693 -31.146 1.00 93.50 474 GLN A N 1
ATOM 3691 C CA . GLN A 1 474 ? -9.995 3.097 -31.394 1.00 93.50 474 GLN A CA 1
ATOM 3692 C C . GLN A 1 474 ? -8.863 3.260 -32.419 1.00 93.50 474 GLN A C 1
ATOM 3694 O O . GLN A 1 474 ? -8.854 4.236 -33.164 1.00 93.50 474 GLN A O 1
ATOM 3699 N N . PHE A 1 475 ? -7.928 2.307 -32.517 1.00 92.81 475 PHE A N 1
ATOM 3700 C CA . PHE A 1 475 ? -6.796 2.401 -33.448 1.00 92.81 475 PHE A CA 1
ATOM 3701 C C . PHE A 1 475 ? -7.183 2.159 -34.910 1.00 92.81 475 PHE A C 1
ATOM 3703 O O . PHE A 1 475 ? -6.393 2.447 -35.807 1.00 92.81 475 PHE A O 1
ATOM 3710 N N . ALA A 1 476 ? -8.419 1.717 -35.167 1.00 92.44 476 ALA A N 1
ATOM 3711 C CA . ALA A 1 476 ? -9.003 1.731 -36.505 1.00 92.44 476 ALA A CA 1
ATOM 3712 C C . ALA A 1 476 ? -9.418 3.144 -36.963 1.00 92.44 476 ALA A C 1
ATOM 3714 O O . ALA A 1 476 ? -9.754 3.319 -38.134 1.00 92.44 476 ALA A O 1
ATOM 3715 N N . LEU A 1 477 ? -9.437 4.129 -36.055 1.00 90.75 477 LEU A N 1
ATOM 3716 C CA . LEU A 1 477 ? -9.745 5.526 -36.354 1.00 90.75 477 LEU A CA 1
ATOM 3717 C C . LEU A 1 477 ? -8.463 6.353 -36.560 1.00 90.75 477 LEU A C 1
ATOM 3719 O O . LEU A 1 477 ? -7.431 6.080 -35.921 1.00 90.75 477 LEU A O 1
ATOM 3723 N N . PRO A 1 478 ? -8.527 7.407 -37.397 1.00 88.12 478 PRO A N 1
ATOM 3724 C CA . PRO A 1 478 ? -7.479 8.419 -37.476 1.00 88.12 478 PRO A CA 1
ATOM 3725 C C . PRO A 1 478 ? -7.178 9.034 -36.096 1.00 88.12 478 PRO A C 1
ATOM 3727 O O . PRO A 1 478 ? -8.104 9.170 -35.292 1.00 88.12 478 PRO A O 1
ATOM 3730 N N . PRO A 1 479 ? -5.919 9.415 -35.792 1.00 85.38 479 PRO A N 1
ATOM 3731 C CA . PRO A 1 479 ? -5.525 9.951 -34.483 1.00 85.38 479 PRO A CA 1
ATOM 3732 C C . PRO A 1 479 ? -6.434 11.066 -33.944 1.00 85.38 479 PRO A C 1
ATOM 3734 O O . PRO A 1 479 ? -6.769 11.079 -32.761 1.00 85.38 479 PRO A O 1
ATOM 3737 N N . GLU A 1 480 ? -6.870 11.969 -34.815 1.00 83.94 480 GLU A N 1
ATOM 3738 C CA . GLU A 1 480 ? -7.738 13.103 -34.510 1.00 83.94 480 GLU A CA 1
ATOM 3739 C C . GLU A 1 480 ? -9.185 12.721 -34.169 1.00 83.94 480 GLU A C 1
ATOM 3741 O O . GLU A 1 480 ? -9.880 13.535 -33.575 1.00 83.94 480 GLU A O 1
ATOM 3746 N N . GLU A 1 481 ? -9.640 11.505 -34.479 1.00 86.44 481 GLU A N 1
ATOM 3747 C CA . GLU A 1 481 ? -11.005 11.029 -34.195 1.00 86.44 481 GLU A CA 1
ATOM 3748 C C . GLU A 1 481 ? -11.074 10.103 -32.968 1.00 86.44 481 GLU A C 1
ATOM 3750 O O . GLU A 1 481 ? -12.158 9.823 -32.451 1.00 86.44 481 GLU A O 1
ATOM 3755 N N . ARG A 1 482 ? -9.926 9.649 -32.443 1.00 88.19 482 ARG A N 1
ATOM 3756 C CA . ARG A 1 482 ? -9.872 8.656 -31.350 1.00 88.19 482 ARG A CA 1
ATOM 3757 C C . ARG A 1 482 ? -10.524 9.132 -30.055 1.00 88.19 482 ARG A C 1
ATOM 3759 O O . ARG A 1 482 ? -11.125 8.327 -29.350 1.00 88.19 482 ARG A O 1
ATOM 3766 N N . TYR A 1 483 ? -10.492 10.435 -29.762 1.00 84.38 483 TYR A N 1
ATOM 3767 C CA . TYR A 1 483 ? -11.169 10.996 -28.582 1.00 84.38 483 TYR A CA 1
ATOM 3768 C C . TYR A 1 483 ? -12.693 10.764 -28.601 1.00 84.38 483 TYR A C 1
ATOM 3770 O O . TYR A 1 483 ? -13.334 10.773 -27.551 1.00 84.38 483 TYR A O 1
ATOM 3778 N N . ALA A 1 484 ? -13.270 10.548 -29.788 1.00 87.25 484 ALA A N 1
ATOM 3779 C CA . ALA A 1 484 ? -14.684 10.283 -30.015 1.00 87.25 484 ALA A CA 1
ATOM 3780 C C . ALA A 1 484 ? -14.971 8.801 -30.332 1.00 87.25 484 ALA A C 1
ATOM 3782 O O . ALA A 1 484 ? -16.070 8.481 -30.784 1.00 87.25 484 ALA A O 1
ATOM 3783 N N . ALA A 1 485 ? -14.031 7.878 -30.088 1.00 90.69 485 ALA A N 1
ATOM 3784 C CA . ALA A 1 485 ? -14.152 6.467 -30.474 1.00 90.69 485 ALA A CA 1
ATOM 3785 C C . ALA A 1 485 ? -15.464 5.800 -30.017 1.00 90.69 485 ALA A C 1
ATOM 3787 O O . ALA A 1 485 ? -16.078 5.047 -30.776 1.00 90.69 485 ALA A O 1
ATOM 3788 N N . SER A 1 486 ? -15.958 6.145 -28.823 1.00 90.00 486 SER A N 1
ATOM 3789 C CA . SER A 1 486 ? -17.237 5.644 -28.307 1.00 90.00 486 SER A CA 1
ATOM 3790 C C . SER A 1 486 ? -18.449 6.075 -29.142 1.00 90.00 486 SER A C 1
ATOM 3792 O O . SER A 1 486 ? -19.368 5.280 -29.328 1.00 90.00 486 SER A O 1
ATOM 3794 N N . ILE A 1 487 ? -18.433 7.285 -29.711 1.00 91.69 487 ILE A N 1
ATOM 3795 C CA . ILE A 1 487 ? -19.473 7.787 -30.627 1.00 91.69 487 ILE A CA 1
ATOM 3796 C C . ILE A 1 487 ? -19.458 6.983 -31.935 1.00 91.69 487 ILE A C 1
ATOM 3798 O O . ILE A 1 487 ? -20.512 6.700 -32.500 1.00 91.69 487 ILE A O 1
ATOM 3802 N N . HIS A 1 488 ? -18.276 6.549 -32.377 1.00 87.94 488 HIS A N 1
ATOM 3803 C CA . HIS A 1 488 ? -18.097 5.694 -33.554 1.00 87.94 488 HIS A CA 1
ATOM 3804 C C . HIS A 1 488 ? -18.348 4.199 -33.280 1.00 87.94 488 HIS A C 1
ATOM 3806 O O . HIS A 1 488 ? -18.122 3.370 -34.163 1.00 87.94 488 HIS A O 1
ATOM 3812 N N . GLY A 1 489 ? -18.783 3.826 -32.069 1.00 91.31 489 GLY A N 1
ATOM 3813 C CA . GLY A 1 489 ? -18.973 2.426 -31.673 1.00 91.31 489 GLY A CA 1
ATOM 3814 C C . GLY A 1 489 ? -17.670 1.621 -31.600 1.00 91.31 489 GLY A C 1
ATOM 3815 O O . GLY A 1 489 ? -17.704 0.393 -31.577 1.00 91.31 489 GLY A O 1
ATOM 3816 N N . LYS A 1 490 ? -16.515 2.296 -31.578 1.00 94.06 490 LYS A N 1
ATOM 3817 C CA . LYS A 1 490 ? -15.184 1.701 -31.430 1.00 94.06 490 LYS A CA 1
ATOM 3818 C C . LYS A 1 490 ? -14.847 1.600 -29.946 1.00 94.06 490 LYS A C 1
ATOM 3820 O O . LYS A 1 490 ? -14.066 2.382 -29.419 1.00 94.06 490 LYS A O 1
ATOM 3825 N N . VAL A 1 491 ? -15.509 0.665 -29.272 1.00 93.69 491 VAL A N 1
ATOM 3826 C CA . VAL A 1 491 ? -15.343 0.397 -27.839 1.00 93.69 491 VAL A CA 1
ATOM 3827 C C . VAL A 1 491 ? -14.849 -1.026 -27.627 1.00 93.69 491 VAL A C 1
ATOM 3829 O O . VAL A 1 491 ? -15.209 -1.922 -28.387 1.00 93.69 491 VAL A O 1
ATOM 3832 N N . LEU A 1 492 ? -14.041 -1.223 -26.589 1.00 95.25 492 LEU A N 1
ATOM 3833 C CA . LEU A 1 492 ? -13.618 -2.550 -26.157 1.00 95.25 492 LEU A CA 1
ATOM 3834 C C . LEU A 1 492 ? -14.823 -3.398 -25.729 1.00 95.25 492 LEU A C 1
ATOM 3836 O O . LEU A 1 492 ? -15.775 -2.906 -25.119 1.00 95.25 492 LEU A O 1
ATOM 3840 N N . THR A 1 493 ? -14.733 -4.689 -26.016 1.00 97.12 493 THR A N 1
ATOM 3841 C CA . THR A 1 493 ? -15.664 -5.731 -25.577 1.00 97.12 493 THR A CA 1
ATOM 3842 C C . THR A 1 493 ? -15.560 -5.936 -24.070 1.00 97.12 493 THR A C 1
ATOM 3844 O O . THR A 1 493 ? -16.580 -6.092 -23.395 1.00 97.12 493 THR A O 1
ATOM 3847 N N . HIS A 1 494 ? -14.331 -5.914 -23.542 1.00 97.69 494 HIS A N 1
ATOM 3848 C CA . HIS A 1 494 ? -14.048 -6.046 -22.116 1.00 97.69 494 HIS A CA 1
ATOM 3849 C C . HIS A 1 494 ? -13.718 -4.689 -21.491 1.00 97.69 494 HIS A C 1
ATOM 3851 O O . HIS A 1 494 ? -12.976 -3.879 -22.052 1.00 97.69 494 HIS A O 1
ATOM 3857 N N . SER A 1 495 ? -14.226 -4.441 -20.286 1.00 97.31 495 SER A N 1
ATOM 3858 C CA . SER A 1 495 ? -13.979 -3.198 -19.565 1.00 97.31 495 SER A CA 1
ATOM 3859 C C . SER A 1 495 ? -12.502 -3.030 -19.205 1.00 97.31 495 SER A C 1
ATOM 3861 O O . SER A 1 495 ? -11.783 -3.987 -18.901 1.00 97.31 495 SER A O 1
ATOM 3863 N N . HIS A 1 496 ? -12.057 -1.775 -19.106 1.00 96.75 496 HIS A N 1
ATOM 3864 C CA . HIS A 1 496 ? -10.752 -1.466 -18.518 1.00 96.75 496 HIS A CA 1
ATOM 3865 C C . HIS A 1 496 ? -10.630 -1.950 -17.062 1.00 96.75 496 HIS A C 1
ATOM 3867 O O . HIS A 1 496 ? -9.521 -2.244 -16.621 1.00 96.75 496 HIS A O 1
ATOM 3873 N N . LEU A 1 497 ? -11.747 -2.066 -16.326 1.00 97.38 497 LEU A N 1
ATOM 3874 C CA . LEU A 1 497 ? -11.762 -2.605 -14.962 1.00 97.38 497 LEU A CA 1
ATOM 3875 C C . LEU A 1 497 ? -11.312 -4.068 -14.948 1.00 97.38 497 LEU A C 1
ATOM 3877 O O . LEU A 1 497 ? -10.409 -4.412 -14.188 1.00 97.38 497 LEU A O 1
ATOM 3881 N N . LEU A 1 498 ? -11.894 -4.895 -15.821 1.00 98.38 498 LEU A N 1
ATOM 3882 C CA . LEU A 1 498 ? -11.544 -6.307 -15.949 1.00 98.38 498 LEU A CA 1
ATOM 3883 C C . LEU A 1 498 ? -10.139 -6.500 -16.504 1.00 98.38 498 LEU A C 1
ATOM 3885 O O . LEU A 1 498 ? -9.360 -7.267 -15.941 1.00 98.38 498 LEU A O 1
ATOM 3889 N N . ARG A 1 499 ? -9.780 -5.765 -17.562 1.00 98.44 499 ARG A N 1
ATOM 3890 C CA . ARG A 1 499 ? -8.427 -5.819 -18.135 1.00 98.44 499 ARG A CA 1
ATOM 3891 C C . ARG A 1 499 ? -7.361 -5.505 -17.075 1.00 98.44 499 ARG A C 1
ATOM 3893 O O . ARG A 1 499 ? -6.397 -6.255 -16.934 1.00 98.44 499 ARG A O 1
ATOM 3900 N N . ASN A 1 500 ? -7.560 -4.449 -16.281 1.00 97.81 500 ASN A N 1
ATOM 3901 C CA . ASN A 1 500 ? -6.649 -4.103 -15.190 1.00 97.81 500 ASN A CA 1
ATOM 3902 C C . ASN A 1 500 ? -6.661 -5.147 -14.063 1.00 97.81 500 ASN A C 1
ATOM 3904 O O . ASN A 1 500 ? -5.597 -5.536 -13.592 1.00 97.81 500 ASN A O 1
ATOM 3908 N N . GLY A 1 501 ? -7.839 -5.628 -13.651 1.00 97.62 501 GLY A N 1
ATOM 3909 C CA . GLY A 1 501 ? -7.971 -6.638 -12.599 1.00 97.62 501 GLY A CA 1
ATOM 3910 C C . GLY A 1 501 ? -7.266 -7.956 -12.937 1.00 97.62 501 GLY A C 1
ATOM 3911 O O . GLY A 1 501 ? -6.547 -8.498 -12.098 1.00 97.62 501 GLY A O 1
ATOM 3912 N N . ILE A 1 502 ? -7.371 -8.419 -14.187 1.00 98.31 502 ILE A N 1
ATOM 3913 C CA . ILE A 1 502 ? -6.658 -9.606 -14.676 1.00 98.31 502 ILE A CA 1
ATOM 3914 C C . ILE A 1 502 ? -5.147 -9.364 -14.724 1.00 98.31 502 ILE A C 1
ATOM 3916 O O . ILE A 1 502 ? -4.388 -10.209 -14.251 1.00 98.31 502 ILE A O 1
ATOM 3920 N N . ALA A 1 503 ? -4.693 -8.232 -15.274 1.00 98.38 503 ALA A N 1
ATOM 3921 C CA . ALA A 1 503 ? -3.264 -7.911 -15.325 1.00 98.38 503 ALA A CA 1
ATOM 3922 C C . ALA A 1 503 ? -2.652 -7.847 -13.913 1.00 98.38 503 ALA A C 1
ATOM 3924 O O . ALA A 1 503 ? -1.558 -8.359 -13.676 1.00 98.38 503 ALA A O 1
ATOM 3925 N N . GLU A 1 504 ? -3.389 -7.288 -12.954 1.00 97.31 504 GLU A N 1
ATOM 3926 C CA . GLU A 1 504 ? -3.006 -7.241 -11.545 1.00 97.31 504 GLU A CA 1
ATOM 3927 C C . GLU A 1 504 ? -2.953 -8.639 -10.916 1.00 97.31 504 GLU A C 1
ATOM 3929 O O . GLU A 1 504 ? -2.012 -8.955 -10.192 1.00 97.31 504 GLU A O 1
ATOM 3934 N N . SER A 1 505 ? -3.915 -9.508 -11.233 1.00 97.75 505 SER A N 1
ATOM 3935 C CA . SER A 1 505 ? -3.888 -10.908 -10.802 1.00 97.75 505 SER A CA 1
ATOM 3936 C C . SER A 1 505 ? -2.700 -11.668 -11.383 1.00 97.75 505 SER A C 1
ATOM 3938 O O . SER A 1 505 ? -2.075 -12.432 -10.659 1.00 97.75 505 SER A O 1
ATOM 3940 N N . LEU A 1 506 ? -2.323 -11.444 -12.646 1.00 98.38 506 LEU A N 1
ATOM 3941 C CA . LEU A 1 506 ? -1.100 -12.033 -13.205 1.00 98.38 506 LEU A CA 1
ATOM 3942 C C . LEU A 1 506 ? 0.152 -11.550 -12.461 1.00 98.38 506 LEU A C 1
ATOM 3944 O O . LEU A 1 506 ? 1.039 -12.360 -12.183 1.00 98.38 506 LEU A O 1
ATOM 3948 N N . ALA A 1 507 ? 0.207 -10.264 -12.096 1.00 97.62 507 ALA A N 1
ATOM 3949 C CA . ALA A 1 507 ? 1.291 -9.725 -11.278 1.00 97.62 507 ALA A CA 1
ATOM 3950 C C . ALA A 1 507 ? 1.360 -10.429 -9.913 1.00 97.62 507 ALA A C 1
ATOM 3952 O O . ALA A 1 507 ? 2.424 -10.916 -9.539 1.00 97.62 507 ALA A O 1
ATOM 3953 N N . LEU A 1 508 ? 0.222 -10.582 -9.225 1.00 97.00 508 LEU A N 1
ATOM 3954 C CA . LEU A 1 508 ? 0.113 -11.311 -7.956 1.00 97.00 508 LEU A CA 1
ATOM 3955 C C . LEU A 1 508 ? 0.496 -12.794 -8.081 1.00 97.00 508 LEU A C 1
ATOM 3957 O O . LEU A 1 508 ? 1.215 -13.311 -7.229 1.00 97.00 508 LEU A O 1
ATOM 3961 N N . VAL A 1 509 ? 0.068 -13.483 -9.144 1.00 97.38 509 VAL A N 1
ATOM 3962 C CA . VAL A 1 509 ? 0.452 -14.880 -9.421 1.00 97.38 509 VAL A CA 1
ATOM 3963 C C . VAL A 1 509 ? 1.973 -14.998 -9.573 1.00 97.38 509 VAL A C 1
ATOM 3965 O O . VAL A 1 509 ? 2.576 -15.918 -9.023 1.00 97.38 509 VAL A O 1
ATOM 3968 N N . GLY A 1 510 ? 2.596 -14.064 -10.296 1.00 96.06 510 GLY A N 1
ATOM 3969 C CA . GLY A 1 510 ? 4.029 -14.078 -10.584 1.00 96.06 510 GLY A CA 1
ATOM 3970 C C . GLY A 1 510 ? 4.935 -13.588 -9.449 1.00 96.06 510 GLY A C 1
ATOM 3971 O O . GLY A 1 510 ? 6.095 -13.999 -9.381 1.00 96.06 510 GLY A O 1
ATOM 3972 N N . SER A 1 511 ? 4.443 -12.717 -8.560 1.00 94.62 511 SER A N 1
ATOM 3973 C CA . SER A 1 511 ? 5.230 -12.146 -7.454 1.00 94.62 511 SER A CA 1
ATOM 3974 C C . SER A 1 511 ? 4.889 -12.715 -6.073 1.00 94.62 511 SER A C 1
ATOM 3976 O O . SER A 1 511 ? 5.743 -12.700 -5.186 1.00 94.62 511 SER A O 1
ATOM 3978 N N . HIS A 1 512 ? 3.677 -13.243 -5.885 1.00 94.50 512 HIS A N 1
ATOM 3979 C CA . HIS A 1 512 ? 3.164 -13.801 -4.628 1.00 94.50 512 HIS A CA 1
ATOM 3980 C C . HIS A 1 512 ? 2.659 -15.242 -4.797 1.00 94.50 512 HIS A C 1
ATOM 3982 O O . HIS A 1 512 ? 1.668 -15.641 -4.181 1.00 94.50 512 HIS A O 1
ATOM 3988 N N . SER A 1 513 ? 3.362 -16.057 -5.587 1.00 93.94 513 SER A N 1
ATOM 3989 C CA . SER A 1 513 ? 3.019 -17.467 -5.836 1.00 93.94 513 SER A CA 1
ATOM 3990 C C . SER A 1 513 ? 2.853 -18.302 -4.561 1.00 93.94 513 SER A C 1
ATOM 3992 O O . SER A 1 513 ? 2.024 -19.206 -4.519 1.00 93.94 513 SER A O 1
ATOM 3994 N N . ARG A 1 514 ? 3.576 -17.957 -3.485 1.00 92.69 514 ARG A N 1
ATOM 3995 C CA . ARG A 1 514 ? 3.501 -18.632 -2.176 1.00 92.69 514 ARG A CA 1
ATOM 3996 C C . ARG A 1 514 ? 2.122 -18.587 -1.517 1.00 92.69 514 ARG A C 1
ATOM 3998 O O . ARG A 1 514 ? 1.861 -19.423 -0.667 1.00 92.69 514 ARG A O 1
ATOM 4005 N N . ALA A 1 515 ? 1.263 -17.636 -1.883 1.00 92.69 515 ALA A N 1
ATOM 4006 C CA . ALA A 1 515 ? -0.110 -17.588 -1.380 1.00 92.69 515 ALA A CA 1
ATOM 4007 C C . ALA A 1 515 ? -0.976 -18.747 -1.916 1.00 92.69 515 ALA A C 1
ATOM 4009 O O . ALA A 1 515 ? -1.982 -19.108 -1.313 1.00 92.69 515 ALA A O 1
ATOM 4010 N N . LEU A 1 516 ? -0.596 -19.336 -3.054 1.00 95.50 516 LEU A N 1
ATOM 4011 C CA . LEU A 1 516 ? -1.359 -20.362 -3.764 1.00 95.50 516 LEU A CA 1
ATOM 4012 C C . LEU A 1 516 ? -0.945 -21.771 -3.315 1.00 95.50 516 LEU A C 1
ATOM 4014 O O . LEU A 1 516 ? -0.527 -22.599 -4.121 1.00 95.50 516 LEU A O 1
ATOM 4018 N N . GLU A 1 517 ? -1.049 -22.035 -2.012 1.00 93.19 517 GLU A N 1
ATOM 4019 C CA . GLU A 1 517 ? -0.544 -23.257 -1.359 1.00 93.19 517 GLU A CA 1
ATOM 4020 C C . GLU A 1 517 ? -1.159 -24.561 -1.898 1.00 93.19 517 GLU A C 1
ATOM 4022 O O . GLU A 1 517 ? -0.523 -25.612 -1.859 1.00 93.19 517 GLU A O 1
ATOM 4027 N N . SER A 1 518 ? -2.386 -24.490 -2.420 1.00 96.06 518 SER A N 1
ATOM 4028 C CA . SER A 1 518 ? -3.125 -25.635 -2.969 1.00 96.06 518 SER A CA 1
ATOM 4029 C C . SER A 1 518 ? -2.813 -25.922 -4.446 1.00 96.06 518 SER A C 1
ATOM 4031 O O . SER A 1 518 ? -3.345 -26.881 -5.009 1.00 96.06 518 SER A O 1
ATOM 4033 N N . CYS A 1 519 ? -1.977 -25.105 -5.094 1.00 96.38 519 CYS A N 1
ATOM 4034 C CA . CYS A 1 519 ? -1.535 -25.324 -6.470 1.00 96.38 519 CYS A CA 1
ATOM 4035 C C . CYS A 1 519 ? -0.272 -26.195 -6.526 1.00 96.38 519 CYS A C 1
ATOM 4037 O O . CYS A 1 519 ? 0.546 -26.218 -5.605 1.00 96.38 519 CYS A O 1
ATOM 4039 N N . THR A 1 520 ? -0.070 -26.883 -7.650 1.00 96.56 520 THR A N 1
ATOM 4040 C CA . THR A 1 520 ? 1.155 -27.647 -7.903 1.00 96.56 520 THR A CA 1
ATOM 4041 C C . THR A 1 520 ? 2.376 -26.723 -7.871 1.00 96.56 520 THR A C 1
ATOM 4043 O O . THR A 1 520 ? 2.347 -25.602 -8.386 1.00 96.56 520 THR A O 1
ATOM 4046 N N . PHE A 1 521 ? 3.485 -27.199 -7.299 1.00 94.81 521 PHE A N 1
ATOM 4047 C CA . PHE A 1 521 ? 4.736 -26.442 -7.224 1.00 94.81 521 PHE A CA 1
ATOM 4048 C C . PHE A 1 521 ? 5.170 -25.909 -8.605 1.00 94.81 521 PHE A C 1
ATOM 4050 O O . PHE A 1 521 ? 5.261 -26.667 -9.571 1.00 94.81 521 PHE A O 1
ATOM 4057 N N . GLY A 1 522 ? 5.429 -24.601 -8.702 1.00 94.62 522 GLY A N 1
ATOM 4058 C CA . GLY A 1 522 ? 5.818 -23.921 -9.946 1.00 94.62 522 GLY A CA 1
ATOM 4059 C C . GLY A 1 522 ? 4.669 -23.633 -10.925 1.00 94.62 522 GLY A C 1
ATOM 4060 O O . GLY A 1 522 ? 4.890 -23.035 -11.985 1.00 94.62 522 GLY A O 1
ATOM 4061 N N . LYS A 1 523 ? 3.430 -24.048 -10.619 1.00 97.31 523 LYS A N 1
ATOM 4062 C CA . LYS A 1 523 ? 2.267 -23.818 -11.492 1.00 97.31 523 LYS A CA 1
ATOM 4063 C C . LYS A 1 523 ? 1.930 -22.335 -11.618 1.00 97.31 523 LYS A C 1
ATOM 4065 O O . LYS A 1 523 ? 1.616 -21.880 -12.715 1.00 97.31 523 LYS A O 1
ATOM 4070 N N . ALA A 1 524 ? 2.006 -21.585 -10.524 1.00 96.94 524 ALA A N 1
ATOM 4071 C CA . ALA A 1 524 ? 1.727 -20.154 -10.506 1.00 96.94 524 ALA A CA 1
ATOM 4072 C C . ALA A 1 524 ? 2.702 -19.390 -11.416 1.00 96.94 524 ALA A C 1
ATOM 4074 O O . ALA A 1 524 ? 2.289 -18.751 -12.383 1.00 96.94 524 ALA A O 1
ATOM 4075 N N . GLU A 1 525 ? 4.004 -19.551 -11.184 1.00 96.31 525 GLU A N 1
ATOM 4076 C CA . GLU A 1 525 ? 5.063 -18.881 -11.937 1.00 96.31 525 GLU A CA 1
ATOM 4077 C C . GLU A 1 525 ? 5.012 -19.239 -13.427 1.00 96.31 525 GLU A C 1
ATOM 4079 O O . GLU A 1 525 ? 5.099 -18.356 -14.281 1.00 96.31 525 GLU A O 1
ATOM 4084 N N . SER A 1 526 ? 4.804 -20.520 -13.755 1.00 97.69 526 SER A N 1
ATOM 4085 C CA . SER A 1 526 ? 4.663 -20.955 -15.151 1.00 97.69 526 SER A CA 1
ATOM 4086 C C . SER A 1 526 ? 3.403 -20.404 -15.822 1.00 97.69 526 SER A C 1
ATOM 4088 O O . SER A 1 526 ? 3.448 -20.074 -17.006 1.00 97.69 526 SER A O 1
ATOM 4090 N N . THR A 1 527 ? 2.300 -20.253 -15.084 1.00 98.44 527 THR A N 1
ATOM 4091 C CA . THR A 1 527 ? 1.063 -19.639 -15.590 1.00 98.44 527 THR A CA 1
ATOM 4092 C C . THR A 1 527 ? 1.281 -18.162 -15.913 1.00 98.44 527 THR A C 1
ATOM 4094 O O . THR A 1 527 ? 0.947 -17.734 -17.017 1.00 98.44 527 THR A O 1
ATOM 4097 N N . ALA A 1 528 ? 1.895 -17.396 -15.002 1.00 98.19 528 ALA A N 1
ATOM 4098 C CA . ALA A 1 528 ? 2.217 -15.986 -15.235 1.00 98.19 528 ALA A CA 1
ATOM 4099 C C . ALA A 1 528 ? 3.175 -15.808 -16.425 1.00 98.19 528 ALA A C 1
ATOM 4101 O O . ALA A 1 528 ? 2.905 -15.007 -17.321 1.00 98.19 528 ALA A O 1
ATOM 4102 N N . ALA A 1 529 ? 4.245 -16.608 -16.486 1.00 98.50 529 ALA A N 1
ATOM 4103 C CA . ALA A 1 529 ? 5.199 -16.591 -17.593 1.00 98.50 529 ALA A CA 1
ATOM 4104 C C . ALA A 1 529 ? 4.527 -16.900 -18.941 1.00 98.50 529 ALA A C 1
ATOM 4106 O O . ALA A 1 529 ? 4.702 -16.168 -19.917 1.00 98.50 529 ALA A O 1
ATOM 4107 N N . LEU A 1 530 ? 3.704 -17.952 -18.996 1.00 98.62 530 LEU A N 1
ATOM 4108 C CA . LEU A 1 530 ? 3.004 -18.340 -20.218 1.00 98.62 530 LEU A CA 1
ATOM 4109 C C . LEU A 1 530 ? 1.966 -17.298 -20.649 1.00 98.62 530 LEU A C 1
ATOM 4111 O O . LEU A 1 530 ? 1.816 -17.069 -21.850 1.00 98.62 530 LEU A O 1
ATOM 4115 N N . ALA A 1 531 ? 1.272 -16.666 -19.698 1.00 98.62 531 ALA A N 1
ATOM 4116 C CA . ALA A 1 531 ? 0.324 -15.594 -19.977 1.00 98.62 531 ALA A CA 1
ATOM 4117 C C . ALA A 1 531 ? 1.029 -14.405 -20.637 1.00 98.62 531 ALA A C 1
ATOM 4119 O O . ALA A 1 531 ? 0.667 -14.042 -21.753 1.00 98.62 531 ALA A O 1
ATOM 4120 N N . VAL A 1 532 ? 2.080 -13.861 -20.010 1.00 98.75 532 VAL A N 1
ATOM 4121 C CA . VAL A 1 532 ? 2.843 -12.720 -20.551 1.00 98.75 532 VAL A CA 1
ATOM 4122 C C . VAL A 1 532 ? 3.405 -13.047 -21.932 1.00 98.75 532 VAL A C 1
ATOM 4124 O O . VAL A 1 532 ? 3.208 -12.277 -22.874 1.00 98.75 532 VAL A O 1
ATOM 4127 N N . ARG A 1 533 ? 4.013 -14.231 -22.088 1.00 98.56 533 ARG A N 1
ATOM 4128 C CA . ARG A 1 533 ? 4.537 -14.695 -23.377 1.00 98.56 533 ARG A CA 1
ATOM 4129 C C . ARG A 1 533 ? 3.464 -14.704 -24.460 1.00 98.56 533 ARG A C 1
ATOM 4131 O O . ARG A 1 533 ? 3.722 -14.245 -25.565 1.00 98.56 533 ARG A O 1
ATOM 4138 N N . LYS A 1 534 ? 2.285 -15.266 -24.175 1.00 98.50 534 LYS A N 1
ATOM 4139 C CA . LYS A 1 534 ? 1.201 -15.406 -25.158 1.00 98.50 534 LYS A CA 1
ATOM 4140 C C . LYS A 1 534 ? 0.485 -14.092 -25.443 1.00 98.50 534 LYS A C 1
ATOM 4142 O O . LYS A 1 534 ? 0.075 -13.893 -26.582 1.00 98.50 534 LYS A O 1
ATOM 4147 N N . ILE A 1 535 ? 0.330 -13.217 -24.451 1.00 98.50 535 ILE A N 1
ATOM 4148 C CA . ILE A 1 535 ? -0.286 -11.897 -24.631 1.00 98.50 535 ILE A CA 1
ATOM 4149 C C . ILE A 1 535 ? 0.572 -11.068 -25.590 1.00 98.50 535 ILE A C 1
ATOM 4151 O O . ILE A 1 535 ? 0.065 -10.608 -26.603 1.00 98.50 535 ILE A O 1
ATOM 4155 N N . LEU A 1 536 ? 1.886 -11.003 -25.357 1.00 98.19 536 LEU A N 1
ATOM 4156 C CA . LEU A 1 536 ? 2.809 -10.184 -26.153 1.00 98.19 536 LEU A CA 1
ATOM 4157 C C . LEU A 1 536 ? 3.390 -10.904 -27.388 1.00 98.19 536 LEU A C 1
ATOM 4159 O O . LEU A 1 536 ? 4.235 -10.352 -28.095 1.00 98.19 536 LEU A O 1
ATOM 4163 N N . ALA A 1 537 ? 2.966 -12.141 -27.663 1.00 95.50 537 ALA A N 1
ATOM 4164 C CA . ALA A 1 537 ? 3.477 -12.923 -28.786 1.00 95.50 537 ALA A CA 1
ATOM 4165 C C . ALA A 1 537 ? 3.146 -12.259 -30.130 1.00 95.50 537 ALA A C 1
ATOM 4167 O O . ALA A 1 537 ? 1.972 -12.111 -30.477 1.00 95.50 537 ALA A O 1
ATOM 4168 N N . GLU A 1 538 ? 4.203 -11.934 -30.883 1.00 92.00 538 GLU A N 1
ATOM 4169 C CA . GLU A 1 538 ? 4.164 -11.331 -32.225 1.00 92.00 538 GLU A CA 1
ATOM 4170 C C . GLU A 1 538 ? 3.380 -10.010 -32.314 1.00 92.00 538 GLU A C 1
ATOM 4172 O O . GLU A 1 538 ? 2.977 -9.608 -33.408 1.00 92.00 538 GLU A O 1
ATOM 4177 N N . ALA A 1 539 ? 3.226 -9.321 -31.179 1.00 94.69 539 ALA A N 1
ATOM 4178 C CA . ALA A 1 539 ? 2.495 -8.069 -31.048 1.00 94.69 539 ALA A CA 1
ATOM 4179 C C . ALA A 1 539 ? 2.973 -7.000 -32.044 1.00 94.69 539 ALA A C 1
ATOM 4181 O O . ALA A 1 539 ? 4.175 -6.739 -32.184 1.00 94.69 539 ALA A O 1
ATOM 4182 N N . ASP A 1 540 ? 2.017 -6.383 -32.733 1.00 95.88 540 ASP A N 1
ATOM 4183 C CA . ASP A 1 540 ? 2.241 -5.202 -33.556 1.00 95.88 540 ASP A CA 1
ATOM 4184 C C . ASP A 1 540 ? 2.041 -3.917 -32.735 1.00 95.88 540 ASP A C 1
ATOM 4186 O O . ASP A 1 540 ? 1.789 -3.950 -31.528 1.00 95.88 540 ASP A O 1
ATOM 4190 N N . TRP A 1 541 ? 2.189 -2.762 -33.382 1.00 95.62 541 TRP A N 1
ATOM 4191 C CA . TRP A 1 541 ? 2.088 -1.471 -32.704 1.00 95.62 541 TRP A CA 1
ATOM 4192 C C . TRP A 1 541 ? 0.692 -1.219 -32.110 1.00 95.62 541 TRP A C 1
ATOM 4194 O O . TRP A 1 541 ? 0.595 -0.579 -31.065 1.00 95.62 541 TRP A O 1
ATOM 4204 N N . VAL A 1 542 ? -0.372 -1.735 -32.740 1.00 96.31 542 VAL A N 1
ATOM 4205 C CA . VAL A 1 542 ? -1.751 -1.594 -32.251 1.00 96.31 542 VAL A CA 1
ATOM 4206 C C . VAL A 1 542 ? -1.900 -2.365 -30.953 1.00 96.31 542 VAL A C 1
ATOM 4208 O O . VAL A 1 542 ? -2.414 -1.825 -29.971 1.00 96.31 542 VAL A O 1
ATOM 4211 N N . HIS A 1 543 ? -1.394 -3.596 -30.920 1.00 97.44 543 HIS A N 1
ATOM 4212 C CA . HIS A 1 543 ? -1.464 -4.419 -29.729 1.00 97.44 543 HIS A CA 1
ATOM 4213 C C . HIS A 1 543 ? -0.711 -3.782 -28.557 1.00 97.44 543 HIS A C 1
ATOM 4215 O O . HIS A 1 543 ? -1.290 -3.595 -27.487 1.00 97.44 543 HIS A O 1
ATOM 4221 N N . TRP A 1 544 ? 0.542 -3.356 -28.769 1.00 97.31 544 TRP A N 1
ATOM 4222 C CA . TRP A 1 544 ? 1.329 -2.664 -27.740 1.00 97.31 544 TRP A CA 1
ATOM 4223 C C . TRP A 1 544 ? 0.622 -1.408 -27.208 1.00 97.31 544 TRP A C 1
ATOM 4225 O O . TRP A 1 544 ? 0.596 -1.204 -25.995 1.00 97.31 544 TRP A O 1
ATOM 4235 N N . ALA A 1 545 ? -0.014 -0.614 -28.078 1.00 95.44 545 ALA A N 1
ATOM 4236 C CA . ALA A 1 545 ? -0.805 0.544 -27.660 1.00 95.44 545 ALA A CA 1
ATOM 4237 C C . ALA A 1 545 ? -2.059 0.149 -26.853 1.00 95.44 545 ALA A C 1
ATOM 4239 O O . ALA A 1 545 ? -2.445 0.839 -25.911 1.00 95.44 545 ALA A O 1
ATOM 4240 N N . SER A 1 546 ? -2.688 -0.976 -27.201 1.00 96.06 546 SER A N 1
ATOM 4241 C CA . SER A 1 546 ? -3.926 -1.480 -26.582 1.00 96.06 546 SER A CA 1
ATOM 4242 C C . SER A 1 546 ? -3.722 -2.035 -25.172 1.00 96.06 546 SER A C 1
ATOM 4244 O O . SER A 1 546 ? -4.665 -2.095 -24.373 1.00 96.06 546 SER A O 1
ATOM 4246 N N . VAL A 1 547 ? -2.496 -2.452 -24.852 1.00 96.81 547 VAL A N 1
ATOM 4247 C CA . VAL A 1 547 ? -2.110 -2.916 -23.514 1.00 96.81 547 VAL A CA 1
ATOM 4248 C C . VAL A 1 547 ? -1.218 -1.926 -22.766 1.00 96.81 547 VAL A C 1
ATOM 4250 O O . VAL A 1 547 ? -0.770 -2.273 -21.679 1.00 96.81 547 VAL A O 1
ATOM 4253 N N . ASP A 1 548 ? -0.997 -0.708 -23.284 1.00 95.19 548 ASP A N 1
ATOM 4254 C CA . ASP A 1 548 ? -0.043 0.279 -22.743 1.00 95.19 548 ASP A CA 1
ATOM 4255 C C . ASP A 1 548 ? -0.139 0.406 -21.214 1.00 95.19 548 ASP A C 1
ATOM 4257 O O . ASP A 1 548 ? 0.792 0.054 -20.489 1.00 95.19 548 ASP A O 1
ATOM 4261 N N . SER A 1 549 ? -1.312 0.765 -20.690 1.00 94.88 549 SER A N 1
ATOM 4262 C CA . SER A 1 549 ? -1.526 0.953 -19.246 1.00 94.88 549 SER A CA 1
ATOM 4263 C C . SER A 1 549 ? -1.356 -0.316 -18.394 1.00 94.88 549 SER A C 1
ATOM 4265 O O . SER A 1 549 ? -1.219 -0.220 -17.174 1.00 94.88 549 SER A O 1
ATOM 4267 N N . LEU A 1 550 ? -1.336 -1.497 -19.018 1.00 97.75 550 LEU A N 1
ATOM 4268 C CA . LEU A 1 550 ? -1.225 -2.809 -18.375 1.00 97.75 550 LEU A CA 1
ATOM 4269 C C . LEU A 1 550 ? 0.206 -3.363 -18.410 1.00 97.75 550 LEU A C 1
ATOM 4271 O O . LEU A 1 550 ? 0.540 -4.227 -17.594 1.00 97.75 550 LEU A O 1
ATOM 4275 N N . LEU A 1 551 ? 1.060 -2.863 -19.313 1.00 98.31 551 LEU A N 1
ATOM 4276 C CA . LEU A 1 551 ? 2.446 -3.317 -19.482 1.00 98.31 551 LEU A CA 1
ATOM 4277 C C . LEU A 1 551 ? 3.242 -3.344 -18.170 1.00 98.31 551 LEU A C 1
ATOM 4279 O O . LEU A 1 551 ? 3.949 -4.330 -17.953 1.00 98.31 551 LEU A O 1
ATOM 4283 N N . PRO A 1 552 ? 3.116 -2.365 -17.249 1.00 97.94 552 PRO A N 1
ATOM 4284 C CA . PRO A 1 552 ? 3.861 -2.432 -15.999 1.00 97.94 552 PRO A CA 1
ATOM 4285 C C . PRO A 1 552 ? 3.464 -3.617 -15.106 1.00 97.94 552 PRO A C 1
ATOM 4287 O O . PRO A 1 552 ? 4.322 -4.200 -14.451 1.00 97.94 552 PRO A O 1
ATOM 4290 N N . LEU A 1 553 ? 2.188 -4.018 -15.101 1.00 98.25 553 LEU A N 1
ATOM 4291 C CA . LEU A 1 553 ? 1.725 -5.192 -14.349 1.00 98.25 553 LEU A CA 1
ATOM 4292 C C . LEU A 1 553 ? 2.177 -6.497 -15.019 1.00 98.25 553 LEU A C 1
ATOM 4294 O O . LEU A 1 553 ? 2.599 -7.424 -14.330 1.00 98.25 553 LEU A O 1
ATOM 4298 N N . LEU A 1 554 ? 2.162 -6.554 -16.356 1.00 98.56 554 LEU A N 1
ATOM 4299 C CA . LEU A 1 554 ? 2.690 -7.698 -17.112 1.00 98.56 554 LEU A CA 1
ATOM 4300 C C . LEU A 1 554 ? 4.201 -7.875 -16.899 1.00 98.56 554 LEU A C 1
ATOM 4302 O O . LEU A 1 554 ? 4.677 -9.001 -16.751 1.00 98.56 554 LEU A O 1
ATOM 4306 N N . ALA A 1 555 ? 4.945 -6.771 -16.818 1.00 98.44 555 ALA A N 1
ATOM 4307 C CA . ALA A 1 555 ? 6.362 -6.792 -16.484 1.00 98.44 555 ALA A CA 1
ATOM 4308 C C . ALA A 1 555 ? 6.608 -7.349 -15.076 1.00 98.44 555 ALA A C 1
ATOM 4310 O O . ALA A 1 555 ? 7.486 -8.188 -14.896 1.00 98.44 555 ALA A O 1
ATOM 4311 N N . GLU A 1 556 ? 5.810 -6.958 -14.080 1.00 97.75 556 GLU A N 1
ATOM 4312 C CA . GLU A 1 556 ? 5.929 -7.512 -12.724 1.00 97.75 556 GLU A CA 1
ATOM 4313 C C . GLU A 1 556 ? 5.547 -9.002 -12.644 1.00 97.75 556 GLU A C 1
ATOM 4315 O O . GLU A 1 556 ? 6.179 -9.753 -11.885 1.00 97.75 556 GLU A O 1
ATOM 4320 N N . ALA A 1 557 ? 4.565 -9.432 -13.448 1.00 98.00 557 ALA A N 1
ATOM 4321 C CA . ALA A 1 557 ? 4.100 -10.816 -13.529 1.00 98.00 557 ALA A CA 1
ATOM 4322 C C . ALA A 1 557 ? 5.206 -11.776 -13.985 1.00 98.00 557 ALA A C 1
ATOM 4324 O O . ALA A 1 557 ? 5.471 -12.777 -13.319 1.00 98.00 557 ALA A O 1
ATOM 4325 N N . ALA A 1 558 ? 5.893 -11.464 -15.085 1.00 98.12 558 ALA A N 1
ATOM 4326 C CA . ALA A 1 558 ? 6.998 -12.279 -15.583 1.00 98.12 558 ALA A CA 1
ATOM 4327 C C . ALA A 1 558 ? 8.085 -11.405 -16.237 1.00 98.12 558 ALA A C 1
ATOM 4329 O O . ALA A 1 558 ? 8.112 -11.285 -17.464 1.00 98.12 558 ALA A O 1
ATOM 4330 N N . PRO A 1 559 ? 9.017 -10.835 -15.444 1.00 98.31 559 PRO A N 1
ATOM 4331 C CA . PRO A 1 559 ? 10.016 -9.883 -15.936 1.00 98.31 559 PRO A CA 1
ATOM 4332 C C . PRO A 1 559 ? 10.851 -10.399 -17.109 1.00 98.31 559 PRO A C 1
ATOM 4334 O O . PRO A 1 559 ? 11.084 -9.676 -18.072 1.00 98.31 559 PRO A O 1
ATOM 4337 N N . GLY A 1 560 ? 11.277 -11.666 -17.041 1.00 98.25 560 GLY A N 1
ATOM 4338 C CA . GLY A 1 560 ? 12.062 -12.299 -18.101 1.00 98.25 560 GLY A CA 1
ATOM 4339 C C . GLY A 1 560 ? 11.290 -12.390 -19.417 1.00 98.25 560 GLY A C 1
ATOM 4340 O O . GLY A 1 560 ? 11.764 -11.892 -20.428 1.00 98.25 560 GLY A O 1
ATOM 4341 N N . GLU A 1 561 ? 10.074 -12.943 -19.387 1.00 98.56 561 GLU A N 1
ATOM 4342 C CA . GLU A 1 561 ? 9.228 -13.090 -20.583 1.00 98.56 561 GLU A CA 1
ATOM 4343 C C . GLU A 1 561 ? 8.818 -11.739 -21.178 1.00 98.56 561 GLU A C 1
ATOM 4345 O O . GLU A 1 561 ? 8.709 -11.604 -22.397 1.00 98.56 561 GLU A O 1
ATOM 4350 N N . PHE A 1 562 ? 8.605 -10.734 -20.323 1.00 98.75 562 PHE A N 1
ATOM 4351 C CA . PHE A 1 562 ? 8.334 -9.368 -20.750 1.00 98.75 562 PHE A CA 1
ATOM 4352 C C . PHE A 1 562 ? 9.530 -8.767 -21.498 1.00 98.75 562 PHE A C 1
ATOM 4354 O O . PHE A 1 562 ? 9.368 -8.294 -22.621 1.00 98.75 562 PHE A O 1
ATOM 4361 N N . LEU A 1 563 ? 10.733 -8.821 -20.914 1.00 98.75 563 LEU 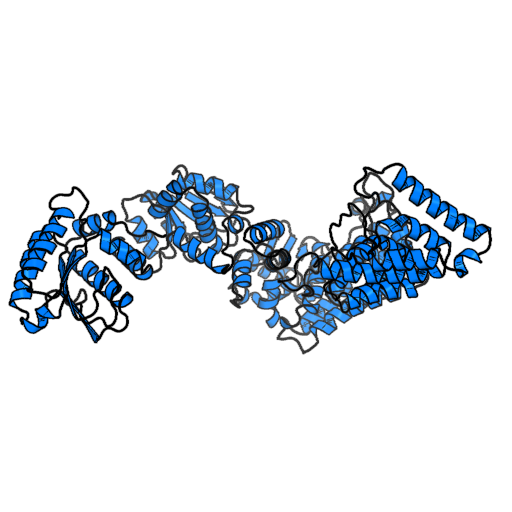A N 1
ATOM 4362 C CA . LEU A 1 563 ? 11.947 -8.312 -21.559 1.00 98.75 563 LEU A CA 1
ATOM 4363 C C . LEU A 1 563 ? 12.250 -9.067 -22.857 1.00 98.75 563 LEU A C 1
ATOM 4365 O O . LEU A 1 563 ? 12.523 -8.430 -23.867 1.00 98.75 563 LEU A O 1
ATOM 4369 N N . ASP A 1 564 ? 12.085 -10.393 -22.878 1.00 98.62 564 ASP A N 1
ATOM 4370 C CA . ASP A 1 564 ? 12.239 -11.198 -24.095 1.00 98.62 564 ASP A CA 1
ATOM 4371 C C . ASP A 1 564 ? 11.250 -10.764 -25.197 1.00 98.62 564 ASP A C 1
ATOM 4373 O O . ASP A 1 564 ? 11.543 -10.862 -26.391 1.00 98.62 564 ASP A O 1
ATOM 4377 N N . ALA A 1 565 ? 10.038 -10.328 -24.837 1.00 98.44 565 ALA A N 1
ATOM 4378 C CA . ALA A 1 565 ? 9.066 -9.801 -25.794 1.00 98.44 565 ALA A CA 1
ATOM 4379 C C . ALA A 1 565 ? 9.469 -8.414 -26.325 1.00 98.44 565 ALA A C 1
ATOM 4381 O O . ALA A 1 565 ? 9.390 -8.190 -27.533 1.00 98.44 565 ALA A O 1
ATOM 4382 N N . VAL A 1 566 ? 9.940 -7.516 -25.454 1.00 98.56 566 VAL A N 1
ATOM 4383 C CA . VAL A 1 566 ? 10.424 -6.178 -25.838 1.00 98.56 566 VAL A CA 1
ATOM 4384 C C . VAL A 1 566 ? 11.654 -6.278 -26.742 1.00 98.56 566 VAL A C 1
ATOM 4386 O O . VAL A 1 566 ? 11.666 -5.688 -27.819 1.00 98.56 566 VAL A O 1
ATOM 4389 N N . GLU A 1 567 ? 12.647 -7.079 -26.359 1.00 98.25 567 GLU A N 1
ATOM 4390 C CA . GLU A 1 567 ? 13.872 -7.306 -27.135 1.00 98.25 567 GLU A CA 1
ATOM 4391 C C . GLU A 1 567 ? 13.545 -7.883 -28.520 1.00 98.25 567 GLU A C 1
ATOM 4393 O O . GLU A 1 567 ? 14.020 -7.376 -29.536 1.00 98.25 567 GLU A O 1
ATOM 4398 N N . ARG A 1 568 ? 12.664 -8.892 -28.605 1.00 97.69 568 ARG A N 1
ATOM 4399 C CA . ARG A 1 568 ? 12.221 -9.432 -29.904 1.00 97.69 568 ARG A CA 1
ATOM 4400 C C . ARG A 1 568 ? 11.487 -8.399 -30.755 1.00 97.69 568 ARG A C 1
ATOM 4402 O O . ARG A 1 568 ? 11.653 -8.404 -31.973 1.00 97.69 568 ARG A O 1
ATOM 4409 N N . ALA A 1 569 ? 10.676 -7.539 -30.143 1.00 97.56 569 ALA A N 1
ATOM 4410 C CA . ALA A 1 569 ? 9.974 -6.477 -30.852 1.00 97.56 569 ALA A CA 1
ATOM 4411 C C . ALA A 1 569 ? 10.949 -5.420 -31.404 1.00 97.56 569 ALA A C 1
ATOM 4413 O O . ALA A 1 569 ? 10.825 -5.056 -32.572 1.00 97.56 569 ALA A O 1
ATOM 4414 N N . LEU A 1 570 ? 11.955 -5.003 -30.624 1.00 97.00 570 LEU A N 1
ATOM 4415 C CA . LEU A 1 570 ? 13.000 -4.057 -31.048 1.00 97.00 570 LEU A CA 1
ATOM 4416 C C . LEU A 1 570 ? 13.801 -4.553 -32.261 1.00 97.00 570 LEU A C 1
ATOM 4418 O O . LEU A 1 570 ? 14.129 -3.772 -33.156 1.00 97.00 570 LEU A O 1
ATOM 4422 N N . HIS A 1 571 ? 14.050 -5.863 -32.323 1.00 95.00 571 HIS A N 1
ATOM 4423 C CA . HIS A 1 571 ? 14.792 -6.512 -33.406 1.00 95.00 571 HIS A CA 1
ATOM 4424 C C . HIS A 1 571 ? 13.928 -6.900 -34.619 1.00 95.00 571 HIS A C 1
ATOM 4426 O O . HIS A 1 571 ? 14.444 -7.429 -35.609 1.00 95.00 571 HIS A O 1
ATOM 4432 N N . ARG A 1 572 ? 12.612 -6.654 -34.581 1.00 95.19 572 ARG A N 1
ATOM 4433 C CA . ARG A 1 572 ? 11.716 -6.925 -35.712 1.00 95.19 572 ARG A CA 1
ATOM 4434 C C . ARG A 1 572 ? 11.849 -5.833 -36.775 1.00 95.19 572 ARG A C 1
ATOM 4436 O O . ARG A 1 572 ? 12.066 -4.666 -36.466 1.00 95.19 572 ARG A O 1
ATOM 4443 N N . ASN A 1 573 ? 11.665 -6.210 -38.041 1.00 90.94 573 ASN A N 1
ATOM 4444 C CA . ASN A 1 573 ? 11.584 -5.270 -39.156 1.00 90.94 573 ASN A CA 1
ATOM 4445 C C . ASN A 1 573 ? 10.242 -5.433 -39.905 1.00 90.94 573 ASN A C 1
ATOM 4447 O O . ASN A 1 573 ? 10.016 -6.502 -40.480 1.00 90.94 573 ASN A O 1
ATOM 4451 N N . PRO A 1 574 ? 9.355 -4.419 -39.914 1.00 92.19 574 PRO A N 1
ATOM 4452 C CA . PRO A 1 574 ? 9.466 -3.151 -39.184 1.00 92.19 574 PRO A CA 1
ATOM 4453 C C . PRO A 1 574 ? 9.329 -3.340 -37.662 1.00 92.19 574 PRO A C 1
ATOM 4455 O O . PRO A 1 574 ? 8.648 -4.261 -37.204 1.00 92.19 574 PRO A O 1
ATOM 4458 N N . CYS A 1 575 ? 9.968 -2.462 -36.886 1.00 96.06 575 CYS A N 1
ATOM 4459 C CA . CYS A 1 575 ? 9.834 -2.448 -35.430 1.00 96.06 575 CYS A CA 1
ATOM 4460 C C . CYS A 1 575 ? 8.490 -1.798 -35.054 1.00 96.06 575 CYS A C 1
ATOM 4462 O O . CYS A 1 575 ? 8.188 -0.703 -35.540 1.00 96.06 575 CYS A O 1
ATOM 4464 N N . PRO A 1 576 ? 7.665 -2.422 -34.191 1.00 96.50 576 PRO A N 1
ATOM 4465 C CA . PRO A 1 576 ? 6.376 -1.854 -33.798 1.00 96.50 576 PRO A CA 1
ATOM 4466 C C . PRO A 1 576 ? 6.521 -0.542 -33.010 1.00 96.50 576 PRO A C 1
ATOM 4468 O O . PRO A 1 576 ? 5.630 0.303 -33.072 1.00 96.50 576 PRO A O 1
ATOM 4471 N N . PHE A 1 577 ? 7.643 -0.331 -32.312 1.00 95.94 577 PHE A N 1
ATOM 4472 C CA . PHE A 1 577 ? 7.873 0.891 -31.537 1.00 95.94 577 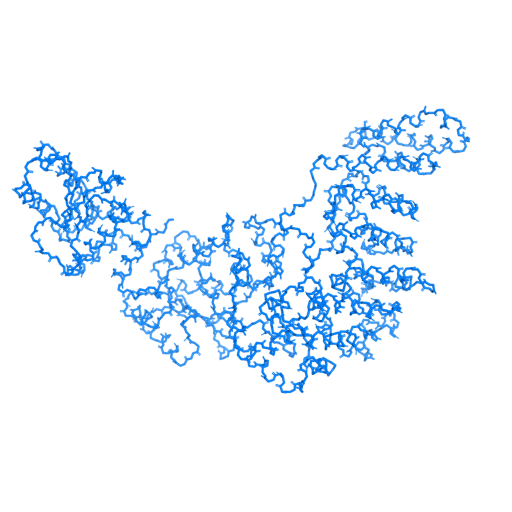PHE A CA 1
ATOM 4473 C C . PHE A 1 577 ? 8.098 2.126 -32.420 1.00 95.94 577 PHE A C 1
ATOM 4475 O O . PHE A 1 577 ? 7.692 3.217 -32.034 1.00 95.94 577 PHE A O 1
ATOM 4482 N N . ASP A 1 578 ? 8.626 1.962 -33.639 1.00 94.56 578 ASP A N 1
ATOM 4483 C CA . ASP A 1 578 ? 8.750 3.071 -34.601 1.00 94.56 578 ASP A CA 1
ATOM 4484 C C . ASP A 1 578 ? 7.369 3.612 -34.989 1.00 94.56 578 ASP A C 1
ATOM 4486 O O . ASP A 1 578 ? 7.139 4.821 -35.045 1.00 94.56 578 ASP A O 1
ATOM 4490 N N . ALA A 1 579 ? 6.420 2.700 -35.223 1.00 92.38 579 ALA A N 1
ATOM 4491 C CA . ALA A 1 579 ? 5.045 3.064 -35.527 1.00 92.38 579 ALA A CA 1
ATOM 4492 C C . ALA A 1 579 ? 4.360 3.716 -34.318 1.00 92.38 579 ALA A C 1
ATOM 4494 O O . ALA A 1 579 ? 3.638 4.690 -34.508 1.00 92.38 579 ALA A O 1
ATOM 4495 N N . LEU A 1 580 ? 4.626 3.243 -33.093 1.00 91.38 580 LEU A N 1
ATOM 4496 C CA . LEU A 1 580 ? 4.126 3.873 -31.864 1.00 91.38 580 LEU A CA 1
ATOM 4497 C C . LEU A 1 580 ? 4.634 5.305 -31.690 1.00 91.38 580 LEU A C 1
ATOM 4499 O O . LEU A 1 580 ? 3.825 6.190 -31.416 1.00 91.38 580 LEU A O 1
ATOM 4503 N N . PHE A 1 581 ? 5.929 5.558 -31.905 1.00 90.88 581 PHE A N 1
ATOM 4504 C CA . PHE A 1 581 ? 6.468 6.922 -31.895 1.00 90.88 581 PHE A CA 1
ATOM 4505 C C . PHE A 1 581 ? 5.769 7.805 -32.934 1.00 90.88 581 PHE A C 1
ATOM 4507 O O . PHE A 1 581 ? 5.417 8.947 -32.648 1.00 90.88 581 PHE A O 1
ATOM 4514 N N . ALA A 1 582 ? 5.486 7.267 -34.123 1.00 89.06 582 ALA A N 1
ATOM 4515 C CA . ALA A 1 582 ? 4.761 7.994 -35.161 1.00 89.06 582 ALA A CA 1
ATOM 4516 C C . ALA A 1 582 ? 3.290 8.301 -34.800 1.00 89.06 582 ALA A C 1
ATOM 4518 O O . ALA A 1 582 ? 2.700 9.194 -35.408 1.00 89.06 582 ALA A O 1
ATOM 4519 N N . GLN A 1 583 ? 2.696 7.600 -33.824 1.00 86.50 583 GLN A N 1
ATOM 4520 C CA . GLN A 1 583 ? 1.346 7.890 -33.321 1.00 86.50 583 GLN A CA 1
ATOM 4521 C C . GLN A 1 583 ? 1.304 9.010 -32.265 1.00 86.50 583 GLN A C 1
ATOM 4523 O O . GLN A 1 583 ? 0.209 9.376 -31.833 1.00 86.50 583 GLN A O 1
ATOM 4528 N N . GLU A 1 584 ? 2.448 9.557 -31.835 1.00 81.06 584 GLU A N 1
ATOM 4529 C CA . GLU A 1 584 ? 2.507 10.660 -30.868 1.00 81.06 584 GLU A CA 1
ATOM 4530 C C . GLU A 1 584 ? 1.770 11.902 -31.415 1.00 81.06 584 GLU A C 1
ATOM 4532 O O . GLU A 1 584 ? 2.166 12.516 -32.410 1.00 81.06 584 GLU A O 1
ATOM 4537 N N . GLY A 1 585 ? 0.666 12.283 -30.764 1.00 69.94 585 GLY A N 1
ATOM 4538 C CA . GLY A 1 585 ? -0.149 13.428 -31.182 1.00 69.94 585 GLY A CA 1
ATOM 4539 C C . GLY A 1 585 ? 0.533 14.780 -30.922 1.00 69.94 585 GLY A C 1
ATOM 4540 O O . GLY A 1 585 ? 1.136 14.986 -29.873 1.00 69.94 585 GLY A O 1
ATOM 4541 N N . ARG A 1 586 ? 0.379 15.744 -31.846 1.00 57.66 586 ARG A N 1
ATOM 4542 C CA . ARG A 1 586 ? 1.009 17.089 -31.790 1.00 57.66 586 ARG A CA 1
ATOM 4543 C C . ARG A 1 586 ? 0.086 18.230 -31.298 1.00 57.66 586 ARG A C 1
ATOM 4545 O O . ARG A 1 586 ? 0.320 19.387 -31.634 1.00 57.66 586 ARG A O 1
ATOM 4552 N N . GLY A 1 587 ? -0.993 17.937 -30.563 1.00 47.19 587 GLY A N 1
ATOM 4553 C CA . GLY A 1 587 ? -2.108 18.880 -30.343 1.00 47.19 587 GLY A CA 1
ATOM 4554 C C . GLY A 1 587 ? -2.314 19.418 -28.914 1.00 47.19 587 GLY A C 1
ATOM 4555 O O . GLY A 1 587 ? -2.055 18.733 -27.930 1.00 47.19 587 GLY A O 1
ATOM 4556 N N . ILE A 1 588 ? -2.885 20.632 -28.824 1.00 43.78 588 ILE A N 1
ATOM 4557 C CA . ILE A 1 588 ? -3.297 21.343 -27.586 1.00 43.78 588 ILE A CA 1
ATOM 4558 C C . ILE A 1 588 ? -4.532 20.691 -26.921 1.00 43.78 588 ILE A C 1
ATOM 4560 O O . ILE A 1 588 ? -4.745 20.843 -25.722 1.00 43.78 588 ILE A O 1
ATOM 4564 N N . THR A 1 589 ? -5.327 19.911 -27.662 1.00 44.25 589 THR A N 1
ATOM 4565 C CA . THR A 1 589 ? -6.510 19.178 -27.162 1.00 44.25 589 THR A CA 1
ATOM 4566 C C . THR A 1 589 ? -6.186 17.778 -26.621 1.00 44.25 589 THR A C 1
ATOM 4568 O O . THR A 1 589 ? -7.061 16.919 -26.584 1.00 44.25 589 THR A O 1
ATOM 4571 N N . GLY A 1 590 ? -4.943 17.549 -26.186 1.00 46.41 590 GLY A N 1
ATOM 4572 C CA . GLY A 1 590 ? -4.490 16.274 -25.631 1.00 46.41 590 GLY A CA 1
ATOM 4573 C C . GLY A 1 590 ? -3.862 15.374 -26.690 1.00 46.41 590 GLY A C 1
ATOM 4574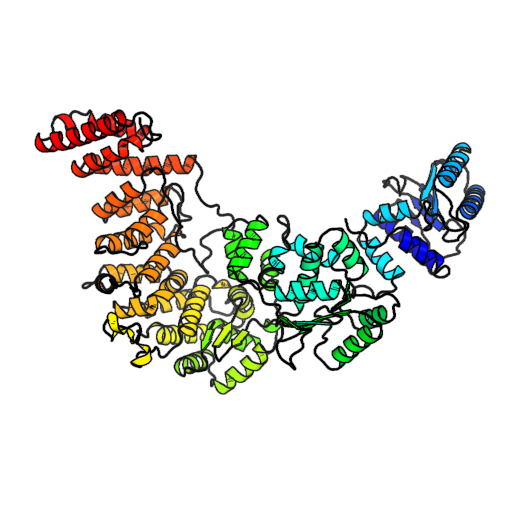 O O . GLY A 1 590 ? -4.515 14.499 -27.252 1.00 46.41 590 GLY A O 1
ATOM 4575 N N . GLY A 1 591 ? -2.566 15.562 -26.951 1.00 58.06 591 GLY A N 1
ATOM 4576 C CA . GLY A 1 591 ? -1.765 14.477 -27.517 1.00 58.06 591 GLY A CA 1
ATOM 4577 C C . GLY A 1 591 ? -1.849 13.251 -26.599 1.00 58.06 591 GLY A C 1
ATOM 4578 O O . GLY A 1 591 ? -1.861 13.396 -25.379 1.00 58.06 591 GLY A O 1
ATOM 4579 N N . THR A 1 592 ? -1.941 12.053 -27.172 1.00 69.38 592 THR A N 1
ATOM 4580 C CA . THR A 1 592 ? -1.830 10.796 -26.418 1.00 69.38 592 THR A CA 1
ATOM 4581 C C . THR A 1 592 ? -0.485 10.168 -26.758 1.00 69.38 592 THR A C 1
ATOM 4583 O O . THR A 1 592 ? -0.106 10.123 -27.928 1.00 69.38 592 THR A O 1
ATOM 4586 N N . ASN A 1 593 ? 0.252 9.739 -25.737 1.00 78.31 593 ASN A N 1
ATOM 4587 C CA . ASN A 1 593 ? 1.493 8.990 -25.885 1.00 78.31 593 ASN A CA 1
ATOM 4588 C C . ASN A 1 593 ? 1.207 7.528 -25.514 1.00 78.31 593 ASN A C 1
ATOM 4590 O O . ASN A 1 593 ? 0.792 7.260 -24.393 1.00 78.31 593 ASN A O 1
ATOM 4594 N N . TYR A 1 594 ? 1.411 6.612 -26.461 1.00 85.31 594 TYR A N 1
ATOM 4595 C CA . TYR A 1 594 ? 1.137 5.176 -26.310 1.00 85.31 594 TYR A CA 1
ATOM 4596 C C . TYR A 1 594 ? 2.398 4.352 -25.979 1.00 85.31 594 TYR A C 1
ATOM 4598 O O . TYR A 1 594 ? 2.414 3.142 -26.179 1.00 85.31 594 TYR A O 1
ATOM 4606 N N . LEU A 1 595 ? 3.480 5.014 -25.547 1.00 88.25 595 LEU A N 1
ATOM 4607 C CA . LEU A 1 595 ? 4.709 4.389 -25.040 1.00 88.25 595 LEU A CA 1
ATOM 4608 C C . LEU A 1 595 ? 4.856 4.519 -23.519 1.00 88.25 595 LEU A C 1
ATOM 4610 O O . LEU A 1 595 ? 5.779 3.938 -22.943 1.00 88.25 595 LEU A O 1
ATOM 4614 N N . THR A 1 596 ? 3.994 5.293 -22.853 1.00 90.19 596 THR A N 1
ATOM 4615 C CA . THR A 1 596 ? 4.133 5.591 -21.421 1.00 90.19 596 THR A CA 1
ATOM 4616 C C . THR A 1 596 ? 4.154 4.337 -20.565 1.00 90.19 596 THR A C 1
ATOM 4618 O O . THR A 1 596 ? 4.976 4.226 -19.658 1.00 90.19 596 THR A O 1
ATOM 4621 N N . GLY A 1 597 ? 3.301 3.371 -20.884 1.00 94.81 597 GLY A N 1
ATOM 4622 C CA . GLY A 1 597 ? 3.232 2.091 -20.213 1.00 94.81 597 GLY A CA 1
ATOM 4623 C C . GLY A 1 597 ? 4.475 1.234 -20.405 1.00 94.81 597 GLY A C 1
ATOM 4624 O O . GLY A 1 597 ? 4.938 0.622 -19.444 1.00 94.81 597 GLY A O 1
ATOM 4625 N N . LEU A 1 598 ? 5.063 1.228 -21.607 1.00 97.44 598 LEU A N 1
ATOM 4626 C CA . LEU A 1 598 ? 6.311 0.506 -21.878 1.00 97.44 598 LEU A CA 1
ATOM 4627 C C . LEU A 1 598 ? 7.476 1.098 -21.079 1.00 97.44 598 LEU A C 1
ATOM 4629 O O . LEU A 1 598 ? 8.228 0.355 -20.445 1.00 97.44 598 LEU A O 1
ATOM 4633 N N . LEU A 1 599 ? 7.604 2.428 -21.069 1.00 97.00 599 LEU A N 1
ATOM 4634 C CA . LEU A 1 599 ? 8.633 3.113 -20.285 1.00 97.00 599 LEU A CA 1
ATOM 4635 C C . LEU A 1 599 ? 8.459 2.829 -18.795 1.00 97.00 599 LEU A C 1
ATOM 4637 O O . LEU A 1 599 ? 9.401 2.410 -18.132 1.00 97.00 599 LEU A O 1
ATOM 4641 N N . TRP A 1 600 ? 7.236 2.946 -18.284 1.00 97.31 600 TRP A N 1
ATOM 4642 C CA . TRP A 1 600 ? 6.901 2.615 -16.903 1.00 97.31 600 TRP A CA 1
ATOM 4643 C C . TRP A 1 600 ? 7.160 1.154 -16.541 1.00 97.31 600 TRP A C 1
ATOM 4645 O O . TRP A 1 600 ? 7.545 0.868 -15.407 1.00 97.31 600 TRP A O 1
ATOM 4655 N N . ALA A 1 601 ? 6.969 0.223 -17.472 1.00 98.31 601 ALA A N 1
ATOM 4656 C CA . ALA A 1 601 ? 7.287 -1.183 -17.276 1.00 98.31 601 ALA A CA 1
ATOM 4657 C C . ALA A 1 601 ? 8.802 -1.405 -17.153 1.00 98.31 601 ALA A C 1
ATOM 4659 O O . ALA A 1 601 ? 9.253 -2.039 -16.200 1.00 98.31 601 ALA A O 1
ATOM 4660 N N . LEU A 1 602 ? 9.594 -0.818 -18.055 1.00 98.62 602 LEU A N 1
ATOM 4661 C CA . LEU A 1 602 ? 11.058 -0.874 -18.010 1.00 98.62 602 LEU A CA 1
ATOM 4662 C C . LEU A 1 602 ? 11.612 -0.202 -16.745 1.00 98.62 602 LEU A C 1
ATOM 4664 O O . LEU A 1 602 ? 12.427 -0.789 -16.039 1.00 98.62 602 LEU A O 1
ATOM 4668 N N . GLU A 1 603 ? 11.103 0.977 -16.396 1.00 98.00 603 GLU A N 1
ATOM 4669 C CA . GLU A 1 603 ? 11.401 1.678 -15.143 1.00 98.00 603 GLU A CA 1
ATOM 4670 C C . GLU A 1 603 ? 11.104 0.829 -13.905 1.00 98.00 603 GLU A C 1
ATOM 4672 O O . GLU A 1 603 ? 11.906 0.783 -12.973 1.00 98.00 603 GLU A O 1
ATOM 4677 N N . THR A 1 604 ? 9.975 0.120 -13.911 1.00 97.38 604 THR A N 1
ATOM 4678 C CA . THR A 1 604 ? 9.586 -0.778 -12.821 1.00 97.38 604 THR A CA 1
ATOM 4679 C C . THR A 1 604 ? 10.590 -1.919 -12.669 1.00 97.38 604 THR A C 1
ATOM 4681 O O . THR A 1 604 ? 11.008 -2.222 -11.552 1.00 97.38 604 THR A O 1
ATOM 4684 N N . LEU A 1 605 ? 11.022 -2.527 -13.778 1.00 98.38 605 LEU A N 1
ATOM 4685 C CA . LEU A 1 605 ? 12.011 -3.608 -13.761 1.00 98.38 605 LEU A CA 1
ATOM 4686 C C . LEU A 1 605 ? 13.423 -3.129 -13.410 1.00 98.38 605 LEU A C 1
ATOM 4688 O O . LEU A 1 605 ? 14.189 -3.902 -12.840 1.00 98.38 605 LEU A O 1
ATOM 4692 N N . ALA A 1 606 ? 13.762 -1.865 -13.681 1.00 97.88 606 ALA A N 1
ATOM 4693 C CA . ALA A 1 606 ? 15.057 -1.287 -13.320 1.00 97.88 606 ALA A CA 1
ATOM 4694 C C . ALA A 1 606 ? 15.324 -1.308 -11.806 1.00 97.88 606 ALA A C 1
ATOM 4696 O O . ALA A 1 606 ? 16.485 -1.318 -11.386 1.00 97.88 606 ALA A O 1
ATOM 4697 N N . TRP A 1 607 ? 14.269 -1.338 -10.982 1.00 97.06 607 TRP A N 1
ATOM 4698 C CA . TRP A 1 607 ? 14.395 -1.450 -9.529 1.00 97.06 607 TRP A CA 1
ATOM 4699 C C . TRP A 1 607 ? 15.052 -2.750 -9.080 1.00 97.06 607 TRP A C 1
ATOM 4701 O O . TRP A 1 607 ? 15.756 -2.754 -8.070 1.00 97.06 607 TRP A O 1
ATOM 4711 N N . ASP A 1 608 ? 14.888 -3.819 -9.852 1.00 96.00 608 ASP A N 1
ATOM 4712 C CA . ASP A 1 608 ? 15.553 -5.088 -9.620 1.00 96.00 608 ASP A CA 1
ATOM 4713 C C . ASP A 1 608 ? 16.920 -5.108 -10.321 1.00 96.00 608 ASP A C 1
ATOM 4715 O O . ASP A 1 608 ? 17.048 -5.050 -11.549 1.00 96.00 608 ASP A O 1
ATOM 4719 N N . GLY A 1 609 ? 17.977 -5.195 -9.514 1.00 95.31 609 GLY A N 1
ATOM 4720 C CA . GLY A 1 609 ? 19.345 -5.146 -10.008 1.00 95.31 609 GLY A CA 1
ATOM 4721 C C . GLY A 1 609 ? 19.735 -6.318 -10.910 1.00 95.31 609 GLY A C 1
ATOM 4722 O O . GLY A 1 609 ? 20.799 -6.252 -11.526 1.00 95.31 609 GLY A O 1
ATOM 4723 N N . ASP A 1 610 ? 18.944 -7.387 -10.992 1.00 96.19 610 ASP A N 1
ATOM 4724 C CA . ASP A 1 610 ? 19.201 -8.496 -11.916 1.00 96.19 610 ASP A CA 1
ATOM 4725 C C . ASP A 1 610 ? 18.735 -8.193 -13.347 1.00 96.19 610 ASP A C 1
ATOM 4727 O O . ASP A 1 610 ? 19.299 -8.733 -14.300 1.00 96.19 610 ASP A O 1
ATOM 4731 N N . TYR A 1 611 ? 17.796 -7.257 -13.523 1.00 97.88 611 TYR A N 1
ATOM 4732 C CA . TYR A 1 611 ? 17.297 -6.843 -14.840 1.00 97.88 611 TYR A CA 1
ATOM 4733 C C . TYR A 1 611 ? 17.892 -5.521 -15.343 1.00 97.88 611 TYR A C 1
ATOM 4735 O O . TYR A 1 611 ? 17.758 -5.214 -16.528 1.00 97.88 611 TYR A O 1
ATOM 4743 N N . LEU A 1 612 ? 18.597 -4.764 -14.490 1.00 98.44 612 LEU A N 1
ATOM 4744 C CA . LEU A 1 612 ? 19.078 -3.408 -14.796 1.00 98.44 612 LEU A CA 1
ATOM 4745 C C . LEU A 1 612 ? 19.824 -3.285 -16.136 1.00 98.44 612 LEU A C 1
ATOM 4747 O O . LEU A 1 612 ? 19.561 -2.354 -16.889 1.00 98.44 612 LEU A O 1
ATOM 4751 N N . VAL A 1 613 ? 20.754 -4.197 -16.442 1.00 98.31 613 VAL A N 1
ATOM 4752 C CA . VAL A 1 613 ? 21.554 -4.112 -17.681 1.00 98.31 613 VAL A CA 1
ATOM 4753 C C . VAL A 1 613 ? 20.674 -4.297 -18.918 1.00 98.31 613 VAL A C 1
ATOM 4755 O O . VAL A 1 613 ? 20.763 -3.502 -19.848 1.00 98.31 613 VAL A O 1
ATOM 4758 N N . ARG A 1 614 ? 19.787 -5.301 -18.910 1.00 98.44 614 ARG A N 1
ATOM 4759 C CA . ARG A 1 614 ? 18.853 -5.557 -20.019 1.00 98.44 614 ARG A CA 1
ATOM 4760 C C . ARG A 1 614 ? 17.901 -4.384 -20.225 1.00 98.44 614 ARG A C 1
ATOM 4762 O O . ARG A 1 614 ? 17.705 -3.938 -21.350 1.00 98.44 614 ARG A O 1
ATOM 4769 N N . VAL A 1 615 ? 17.367 -3.843 -19.129 1.00 98.69 615 VAL A N 1
ATOM 4770 C CA . VAL A 1 615 ? 16.506 -2.655 -19.153 1.00 98.69 615 VAL A CA 1
ATOM 4771 C C . VAL A 1 615 ? 17.242 -1.448 -19.736 1.00 98.69 615 VAL A C 1
ATOM 4773 O O . VAL A 1 615 ? 16.683 -0.751 -20.579 1.00 98.69 615 VAL A O 1
ATOM 4776 N N . ALA A 1 616 ? 18.489 -1.210 -19.321 1.00 98.69 616 ALA A N 1
ATOM 4777 C CA . ALA A 1 616 ? 19.287 -0.094 -19.818 1.00 98.69 616 ALA A CA 1
ATOM 4778 C C . ALA A 1 616 ? 19.520 -0.188 -21.334 1.00 98.69 616 ALA A C 1
ATOM 4780 O O . ALA A 1 616 ? 19.374 0.814 -22.030 1.00 98.69 616 ALA A O 1
ATOM 4781 N N . ILE A 1 617 ? 19.807 -1.390 -21.847 1.00 98.69 617 ILE A N 1
ATOM 4782 C CA . ILE A 1 617 ? 19.944 -1.641 -23.289 1.00 98.69 617 ILE A CA 1
ATOM 4783 C C . ILE A 1 617 ? 18.610 -1.406 -24.007 1.00 98.69 617 ILE A C 1
ATOM 4785 O O . ILE A 1 617 ? 18.579 -0.644 -24.966 1.00 98.69 617 ILE A O 1
ATOM 4789 N N . CYS A 1 618 ? 17.492 -1.951 -23.510 1.00 98.62 618 CYS A N 1
ATOM 4790 C CA . CYS A 1 618 ? 16.170 -1.733 -24.116 1.00 98.62 618 CYS A CA 1
ATOM 4791 C C . CYS A 1 618 ? 15.802 -0.241 -24.198 1.00 98.62 618 CYS A C 1
ATOM 4793 O O . CYS A 1 618 ? 15.337 0.232 -25.234 1.00 98.62 618 CYS A O 1
ATOM 4795 N N . LEU A 1 619 ? 16.020 0.519 -23.117 1.00 98.62 619 LEU A N 1
ATOM 4796 C CA . LEU A 1 619 ? 15.775 1.965 -23.100 1.00 98.62 619 LEU A CA 1
ATOM 4797 C C . LEU A 1 619 ? 16.698 2.711 -24.070 1.00 98.62 619 LEU A C 1
ATOM 4799 O O . LEU A 1 619 ? 16.262 3.670 -24.702 1.00 98.62 619 LEU A O 1
ATOM 4803 N N . ALA A 1 620 ? 17.949 2.273 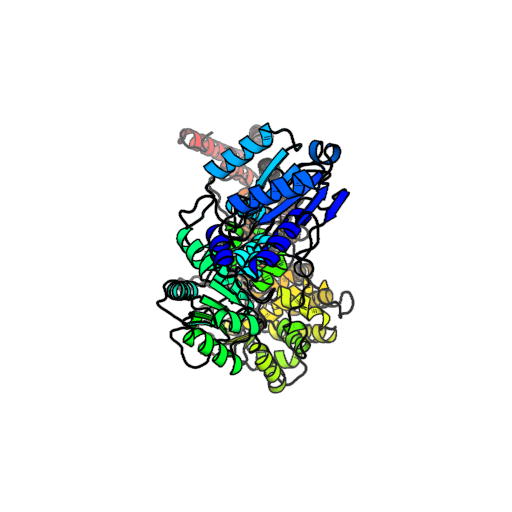-24.206 1.00 98.56 620 ALA A N 1
ATOM 4804 C CA . ALA A 1 620 ? 18.894 2.871 -25.135 1.00 98.56 620 ALA A CA 1
ATOM 4805 C C . ALA A 1 620 ? 18.546 2.567 -26.604 1.00 98.56 620 ALA A C 1
ATOM 4807 O O . ALA A 1 620 ? 18.617 3.465 -27.441 1.00 98.56 620 ALA A O 1
ATOM 4808 N N . GLU A 1 621 ? 18.112 1.345 -26.927 1.00 98.31 621 GLU A N 1
ATOM 4809 C CA . GLU A 1 621 ? 17.633 0.993 -28.271 1.00 98.31 621 GLU A CA 1
ATOM 4810 C C . GLU A 1 621 ? 16.375 1.787 -28.633 1.00 98.31 621 GLU A C 1
ATOM 4812 O O . GLU A 1 621 ? 16.265 2.296 -29.746 1.00 98.31 621 GLU A O 1
ATOM 4817 N N . LEU A 1 622 ? 15.448 1.958 -27.683 1.00 97.69 622 LEU A N 1
ATOM 4818 C CA . LEU A 1 622 ? 14.290 2.836 -27.860 1.00 97.69 622 LEU A CA 1
ATOM 4819 C C . LEU A 1 622 ? 14.718 4.295 -28.072 1.00 97.69 622 LEU A C 1
ATOM 4821 O O . LEU A 1 622 ? 14.179 4.956 -28.954 1.00 97.69 622 LEU A O 1
ATOM 4825 N N . ALA A 1 623 ? 15.696 4.794 -27.308 1.00 97.12 623 ALA A N 1
ATOM 4826 C CA . ALA A 1 623 ? 16.213 6.157 -27.446 1.00 97.12 623 ALA A CA 1
ATOM 4827 C C . ALA A 1 623 ? 16.867 6.400 -28.815 1.00 97.12 623 ALA A C 1
ATOM 4829 O O . ALA A 1 623 ? 16.685 7.465 -29.392 1.00 97.12 623 ALA A O 1
ATOM 4830 N N . ALA A 1 624 ? 17.578 5.411 -29.366 1.00 96.88 624 ALA A N 1
ATOM 4831 C CA . ALA A 1 624 ? 18.194 5.513 -30.690 1.00 96.88 624 ALA A CA 1
ATOM 4832 C C . ALA A 1 624 ? 17.169 5.628 -31.834 1.00 96.88 624 ALA A C 1
ATOM 4834 O O . ALA A 1 624 ? 17.505 6.095 -32.922 1.00 96.88 624 ALA A O 1
ATOM 4835 N N . ARG A 1 625 ? 15.930 5.181 -31.601 1.00 94.62 625 ARG A N 1
ATOM 4836 C CA . ARG A 1 625 ? 14.829 5.181 -32.579 1.00 94.62 625 ARG A CA 1
ATOM 4837 C C . ARG A 1 625 ? 13.846 6.329 -32.369 1.00 94.62 625 ARG A C 1
ATOM 4839 O O . ARG A 1 625 ? 12.989 6.562 -33.217 1.00 94.62 625 ARG A O 1
ATOM 4846 N N . ASP A 1 626 ? 13.953 7.021 -31.241 1.00 93.31 626 ASP A N 1
ATOM 4847 C CA . ASP A 1 626 ? 13.052 8.090 -30.848 1.00 93.31 626 ASP A CA 1
ATOM 4848 C C . ASP A 1 626 ? 13.228 9.317 -31.773 1.00 93.31 626 ASP A C 1
ATOM 4850 O O . ASP A 1 626 ? 14.299 9.928 -31.783 1.00 93.31 626 ASP A O 1
ATOM 4854 N N . PRO A 1 627 ? 12.197 9.733 -32.538 1.00 90.69 627 PRO A N 1
ATOM 4855 C CA . PRO A 1 627 ? 12.276 10.906 -33.411 1.00 90.69 627 PRO A CA 1
ATOM 4856 C C . PRO A 1 627 ? 12.245 12.245 -32.647 1.00 90.69 627 PRO A C 1
ATOM 4858 O O . PRO A 1 627 ? 12.251 13.311 -33.270 1.00 90.69 627 PRO A O 1
ATOM 4861 N N . GLY A 1 628 ? 12.173 12.209 -31.314 1.00 85.81 628 GLY A N 1
ATOM 4862 C CA . GLY A 1 628 ? 11.946 13.369 -30.464 1.00 85.81 628 GLY A CA 1
ATOM 4863 C C . GLY A 1 628 ? 10.475 13.794 -30.432 1.00 85.81 628 GLY A C 1
ATOM 4864 O O . GLY A 1 628 ? 9.607 13.214 -31.081 1.00 85.81 628 GLY A O 1
ATOM 4865 N N . GLY A 1 629 ? 10.172 14.825 -29.644 1.00 82.12 629 GLY A N 1
ATOM 4866 C CA . GLY A 1 629 ? 8.808 15.322 -29.456 1.00 82.12 629 GLY A CA 1
ATOM 4867 C C . GLY A 1 629 ? 8.681 16.172 -28.194 1.00 82.12 629 GLY A C 1
ATOM 4868 O O . GLY A 1 629 ? 9.680 16.669 -27.679 1.00 82.12 629 GLY A O 1
ATOM 4869 N N . GLN A 1 630 ? 7.454 16.377 -27.711 1.00 77.75 630 GLN A N 1
ATOM 4870 C CA . GLN A 1 630 ? 7.173 17.361 -26.647 1.00 77.75 630 GLN A CA 1
ATOM 4871 C C . GLN A 1 630 ? 6.988 16.750 -25.251 1.00 77.75 630 GLN A C 1
ATOM 4873 O O . GLN A 1 630 ? 6.963 17.479 -24.260 1.00 77.75 630 GLN A O 1
ATOM 4878 N N . TRP A 1 631 ? 6.861 15.426 -25.147 1.00 78.75 631 TRP A N 1
ATOM 4879 C CA . TRP A 1 631 ? 6.726 14.753 -23.855 1.00 78.75 631 TRP A CA 1
ATOM 4880 C C . TRP A 1 631 ? 8.056 14.692 -23.115 1.00 78.75 631 TRP A C 1
ATOM 4882 O O . TRP A 1 631 ? 9.081 14.367 -23.706 1.00 78.75 631 TRP A O 1
ATOM 4892 N N . ALA A 1 632 ? 8.020 14.950 -21.806 1.00 77.50 632 ALA A N 1
ATOM 4893 C CA . ALA A 1 632 ? 9.191 14.827 -20.942 1.00 77.50 632 ALA A CA 1
ATOM 4894 C C . ALA A 1 632 ? 9.571 13.359 -20.672 1.00 77.50 632 ALA A C 1
ATOM 4896 O O . ALA A 1 632 ? 10.752 13.049 -20.542 1.00 77.50 632 ALA A O 1
ATOM 4897 N N . ASN A 1 633 ? 8.593 12.450 -20.598 1.00 79.19 633 ASN A N 1
ATOM 4898 C CA . ASN A 1 633 ? 8.848 11.024 -20.391 1.00 79.19 633 ASN A CA 1
ATOM 4899 C C . ASN A 1 633 ? 9.224 10.354 -21.725 1.00 79.19 633 ASN A C 1
ATOM 4901 O O . ASN A 1 633 ? 8.342 9.989 -22.504 1.00 79.19 633 ASN A O 1
ATOM 4905 N N . ARG A 1 634 ? 10.530 10.259 -22.000 1.00 91.25 634 ARG A N 1
ATOM 4906 C CA . ARG A 1 634 ? 11.121 9.644 -23.203 1.00 91.25 634 ARG A CA 1
ATOM 4907 C C . ARG A 1 634 ? 12.202 8.634 -22.802 1.00 91.25 634 ARG A C 1
ATOM 4909 O O . ARG A 1 634 ? 12.771 8.786 -21.717 1.00 91.25 634 ARG A O 1
ATOM 4916 N N . PRO A 1 635 ? 12.559 7.661 -23.662 1.00 95.75 635 PRO A N 1
ATOM 4917 C CA . PRO A 1 635 ? 13.468 6.576 -23.289 1.00 95.75 635 PRO A CA 1
ATOM 4918 C C . PRO A 1 635 ? 14.826 7.046 -22.745 1.00 95.75 635 PRO A C 1
ATOM 4920 O O . PRO A 1 635 ? 15.287 6.529 -21.728 1.00 95.75 635 PRO A O 1
ATOM 4923 N N . ALA A 1 636 ? 15.434 8.072 -23.357 1.00 95.62 636 ALA A N 1
ATOM 4924 C CA . ALA A 1 636 ? 16.707 8.639 -22.897 1.00 95.62 636 ALA A CA 1
ATOM 4925 C C . ALA A 1 636 ? 16.603 9.253 -21.485 1.00 95.62 636 ALA A C 1
ATOM 4927 O O . ALA A 1 636 ? 17.507 9.096 -20.657 1.00 95.62 636 ALA A O 1
ATOM 4928 N N . ASN A 1 637 ? 15.473 9.899 -21.179 1.00 94.50 637 ASN A N 1
ATOM 4929 C CA . ASN A 1 637 ? 15.222 10.498 -19.869 1.00 94.50 637 ASN A CA 1
ATOM 4930 C C . ASN A 1 637 ? 14.979 9.422 -18.808 1.00 94.50 637 ASN A C 1
ATOM 4932 O O . ASN A 1 637 ? 15.550 9.521 -17.721 1.00 94.50 637 ASN A O 1
ATOM 4936 N N . SER A 1 638 ? 14.207 8.373 -19.113 1.00 96.31 638 SER A N 1
ATOM 4937 C CA . SER A 1 638 ? 14.043 7.221 -18.214 1.00 96.31 638 SER A CA 1
ATOM 4938 C C . SER A 1 638 ? 15.390 6.544 -17.941 1.00 96.31 638 SER A C 1
ATOM 4940 O O . SER A 1 638 ? 15.730 6.313 -16.782 1.00 96.31 638 SER A O 1
ATOM 4942 N N . LEU A 1 639 ? 16.207 6.309 -18.977 1.00 98.06 639 LEU A N 1
ATOM 4943 C CA . LEU A 1 639 ? 17.544 5.714 -18.849 1.00 98.06 639 LEU A CA 1
ATOM 4944 C C . LEU A 1 639 ? 18.459 6.537 -17.935 1.00 98.06 639 LEU A C 1
ATOM 4946 O O . LEU A 1 639 ? 19.078 5.996 -17.016 1.00 98.06 639 LEU A O 1
ATOM 4950 N N . THR A 1 640 ? 18.500 7.852 -18.155 1.00 96.88 640 THR A N 1
ATOM 4951 C CA . THR A 1 640 ? 19.291 8.779 -17.337 1.00 96.88 640 THR A CA 1
ATOM 4952 C C . THR A 1 640 ? 18.795 8.778 -15.896 1.00 96.88 640 THR A C 1
ATOM 4954 O O . THR A 1 640 ? 19.586 8.602 -14.971 1.00 96.88 640 THR A O 1
ATOM 4957 N N . THR A 1 641 ? 17.478 8.887 -15.696 1.00 96.12 641 THR A N 1
ATOM 4958 C CA . THR A 1 641 ? 16.843 8.938 -14.371 1.00 96.12 641 THR A CA 1
ATOM 4959 C C . THR A 1 641 ? 17.121 7.677 -13.551 1.00 96.12 641 THR A C 1
ATOM 4961 O O . THR A 1 641 ? 17.404 7.776 -12.356 1.00 96.12 641 THR A O 1
ATOM 4964 N N . VAL A 1 642 ? 17.108 6.497 -14.180 1.00 97.19 642 VAL A N 1
ATOM 4965 C CA . VAL A 1 642 ? 17.452 5.223 -13.528 1.00 97.19 642 VAL A CA 1
ATOM 4966 C C . VAL A 1 642 ? 18.882 5.229 -12.980 1.00 97.19 642 VAL A C 1
ATOM 4968 O O . VAL A 1 642 ? 19.118 4.747 -11.868 1.00 97.19 642 VAL A O 1
ATOM 4971 N N . LEU A 1 643 ? 19.833 5.780 -13.738 1.00 97.25 643 LEU A N 1
ATOM 4972 C CA . LEU A 1 643 ? 21.268 5.684 -13.456 1.00 97.25 643 LEU A CA 1
ATOM 4973 C C . LEU A 1 643 ? 21.864 6.907 -12.741 1.00 97.25 643 LEU A C 1
ATOM 4975 O O . LEU A 1 643 ? 23.063 6.891 -12.447 1.00 97.25 643 LEU A O 1
ATOM 4979 N N . LEU A 1 644 ? 21.054 7.924 -12.412 1.00 95.62 644 LEU A N 1
ATOM 4980 C CA . LEU A 1 644 ? 21.508 9.142 -11.730 1.00 95.62 644 LEU A CA 1
ATOM 4981 C C . LEU A 1 644 ? 22.396 8.817 -10.515 1.00 95.62 644 LEU A C 1
ATOM 4983 O O . LEU A 1 644 ? 21.998 8.030 -9.651 1.00 95.62 644 LEU A O 1
ATOM 4987 N N . PRO A 1 645 ? 23.582 9.442 -10.385 1.00 94.00 645 PRO A N 1
ATOM 4988 C CA . PRO A 1 645 ? 24.515 9.102 -9.314 1.00 94.00 645 PRO A CA 1
ATOM 4989 C C . PRO A 1 645 ? 24.033 9.544 -7.929 1.00 94.00 645 PRO A C 1
ATOM 4991 O O . PRO A 1 645 ? 24.380 8.903 -6.945 1.00 94.00 645 PRO A O 1
ATOM 4994 N N . TRP A 1 646 ? 23.247 10.622 -7.834 1.00 92.44 646 TRP A N 1
ATOM 4995 C CA . TRP A 1 646 ? 22.754 11.176 -6.563 1.00 92.44 646 TRP A CA 1
ATOM 4996 C C . TRP A 1 646 ? 21.377 10.637 -6.147 1.00 92.44 646 TRP A C 1
ATOM 4998 O O . TRP A 1 646 ? 21.044 10.658 -4.962 1.00 92.44 646 TRP A O 1
ATOM 5008 N N . LEU A 1 647 ? 20.585 10.145 -7.105 1.00 93.44 647 LEU A N 1
ATOM 5009 C CA . LEU A 1 647 ? 19.242 9.603 -6.882 1.00 93.44 647 LEU A CA 1
ATOM 5010 C C . LEU A 1 647 ? 18.959 8.417 -7.822 1.00 93.44 647 LEU A C 1
ATOM 5012 O O . LEU A 1 647 ? 18.069 8.489 -8.671 1.00 93.44 647 LEU A O 1
ATOM 5016 N N . PRO A 1 648 ? 19.707 7.312 -7.688 1.00 94.44 648 PRO A N 1
ATOM 5017 C CA . PRO A 1 648 ? 19.515 6.138 -8.527 1.00 94.44 648 PRO A CA 1
ATOM 5018 C C . PRO A 1 648 ? 18.122 5.549 -8.290 1.00 94.44 648 PRO A C 1
ATOM 5020 O O . PRO A 1 648 ? 17.730 5.306 -7.147 1.00 94.44 648 PRO A O 1
ATOM 5023 N N . GLN A 1 649 ? 17.379 5.289 -9.364 1.00 95.62 649 GLN A N 1
ATOM 5024 C CA . GLN A 1 649 ? 16.069 4.630 -9.290 1.00 95.62 649 GLN A CA 1
ATOM 5025 C C . GLN A 1 649 ? 16.212 3.120 -9.488 1.00 95.62 649 GLN A C 1
ATOM 5027 O O . GLN A 1 649 ? 15.610 2.513 -10.370 1.00 95.62 649 GLN A O 1
ATOM 5032 N N . THR A 1 650 ? 17.105 2.527 -8.698 1.00 95.38 650 THR A N 1
ATOM 5033 C CA . THR A 1 650 ? 17.399 1.096 -8.724 1.00 95.38 650 THR A CA 1
ATOM 5034 C C . THR A 1 650 ? 17.982 0.627 -7.396 1.00 95.38 650 THR A C 1
ATOM 5036 O O . THR A 1 650 ? 18.721 1.367 -6.741 1.00 95.38 650 THR A O 1
ATOM 5039 N N . CYS A 1 651 ? 17.699 -0.620 -7.009 1.00 94.56 651 CYS A N 1
ATOM 5040 C CA . CYS A 1 651 ? 18.361 -1.280 -5.881 1.00 94.56 651 CYS A CA 1
ATOM 5041 C C . CYS A 1 651 ? 19.695 -1.947 -6.275 1.00 94.56 651 CYS A C 1
ATOM 5043 O O . CYS A 1 651 ? 20.341 -2.577 -5.437 1.00 94.56 651 CYS A O 1
ATOM 5045 N N . ALA A 1 652 ? 20.133 -1.821 -7.532 1.00 94.62 652 ALA A N 1
ATOM 5046 C CA . ALA A 1 652 ? 21.415 -2.349 -7.980 1.00 94.62 652 ALA A CA 1
ATOM 5047 C C . ALA A 1 652 ? 22.609 -1.669 -7.286 1.00 94.62 652 ALA A C 1
ATOM 5049 O O . ALA A 1 652 ? 22.610 -0.462 -7.026 1.00 94.62 652 ALA A O 1
ATOM 5050 N N . SER A 1 653 ? 23.677 -2.442 -7.066 1.00 94.00 653 SER A N 1
ATOM 5051 C CA . SER A 1 653 ? 24.951 -1.921 -6.566 1.00 94.00 653 SER A CA 1
ATOM 5052 C C . SER A 1 653 ? 25.564 -0.899 -7.528 1.00 94.00 653 SER A C 1
ATOM 5054 O O . SER A 1 653 ? 25.341 -0.950 -8.740 1.00 94.00 653 SER A O 1
ATOM 5056 N N . MET A 1 654 ? 26.429 -0.020 -7.010 1.00 95.06 654 MET A N 1
ATOM 5057 C CA . MET A 1 654 ? 27.193 0.927 -7.836 1.00 95.06 654 MET A CA 1
ATOM 5058 C C . MET A 1 654 ? 27.924 0.222 -8.990 1.00 95.06 654 MET A C 1
ATOM 5060 O O . MET A 1 654 ? 27.876 0.685 -10.126 1.00 95.06 654 MET A O 1
ATOM 5064 N N . SER A 1 655 ? 28.545 -0.933 -8.725 1.00 95.56 655 SER A N 1
ATOM 5065 C CA . SER A 1 655 ? 29.236 -1.724 -9.749 1.00 95.56 655 SER A CA 1
ATOM 5066 C C . SER A 1 655 ? 28.306 -2.163 -10.884 1.00 95.56 655 SER A C 1
ATOM 5068 O O . SER A 1 655 ? 28.677 -2.038 -12.050 1.00 95.56 655 SER A O 1
ATOM 5070 N N . LYS A 1 656 ? 27.081 -2.608 -10.568 1.00 96.81 656 LYS A N 1
ATOM 5071 C CA . LYS A 1 656 ? 26.063 -2.954 -11.570 1.00 96.81 656 LYS A CA 1
ATOM 5072 C C . LYS A 1 656 ? 25.573 -1.715 -12.333 1.00 96.81 656 LYS A C 1
ATOM 5074 O O . LYS A 1 656 ? 25.408 -1.800 -13.546 1.00 96.81 656 LYS A O 1
ATOM 5079 N N . ARG A 1 657 ? 25.410 -0.557 -11.677 1.00 97.81 657 ARG A N 1
ATOM 5080 C CA . ARG A 1 657 ? 25.048 0.712 -12.350 1.00 97.81 657 ARG A CA 1
ATOM 5081 C C . ARG A 1 657 ? 26.113 1.176 -13.345 1.00 97.81 657 ARG A C 1
ATOM 5083 O O . ARG A 1 657 ? 25.785 1.593 -14.452 1.00 97.81 657 ARG A O 1
ATOM 5090 N N . VAL A 1 658 ? 27.390 1.073 -12.974 1.00 97.81 658 VAL A N 1
ATOM 5091 C CA . VAL A 1 658 ? 28.516 1.380 -13.873 1.00 97.81 658 VAL A CA 1
ATOM 5092 C C . VAL A 1 658 ? 28.592 0.370 -15.018 1.00 97.81 658 VAL A C 1
ATOM 5094 O O . VAL A 1 658 ? 28.821 0.760 -16.160 1.00 97.81 658 VAL A O 1
ATOM 5097 N N . ALA A 1 659 ? 28.358 -0.916 -14.742 1.00 98.00 659 ALA A N 1
ATOM 5098 C CA . ALA A 1 659 ? 28.300 -1.945 -15.776 1.00 98.00 659 ALA A CA 1
ATOM 5099 C C . ALA A 1 659 ? 27.160 -1.701 -16.779 1.00 98.00 659 ALA A C 1
ATOM 5101 O O . ALA A 1 659 ? 27.383 -1.854 -17.974 1.00 98.00 659 ALA A O 1
ATOM 5102 N N . ALA A 1 660 ? 25.983 -1.264 -16.319 1.00 98.44 660 ALA A N 1
ATOM 5103 C CA . ALA A 1 660 ? 24.860 -0.917 -17.189 1.00 98.44 660 ALA A CA 1
ATOM 5104 C C . ALA A 1 660 ? 25.189 0.273 -18.107 1.00 98.44 660 ALA A C 1
ATOM 5106 O O . ALA A 1 660 ? 25.017 0.165 -19.318 1.00 98.44 660 ALA A O 1
ATOM 5107 N N . ALA A 1 661 ? 25.746 1.364 -17.565 1.00 98.31 661 ALA A N 1
ATOM 5108 C CA . ALA A 1 661 ? 26.180 2.508 -18.376 1.00 98.31 661 ALA A CA 1
ATOM 5109 C C . ALA A 1 661 ? 27.255 2.112 -19.406 1.00 98.31 661 ALA A C 1
ATOM 5111 O O . ALA A 1 661 ? 27.193 2.514 -20.564 1.00 98.31 661 ALA A O 1
ATOM 5112 N N . ARG A 1 662 ? 28.216 1.267 -19.005 1.00 98.25 662 ARG A N 1
ATOM 5113 C CA . ARG A 1 662 ? 29.238 0.726 -19.911 1.00 98.25 662 ARG A CA 1
ATOM 5114 C C . ARG A 1 662 ? 28.630 -0.146 -21.010 1.00 98.25 662 ARG A C 1
ATOM 5116 O O . ARG A 1 662 ? 29.072 -0.047 -22.145 1.00 98.25 662 ARG A O 1
ATOM 5123 N N . ALA A 1 663 ? 27.660 -0.998 -20.683 1.00 98.31 663 ALA A N 1
ATOM 5124 C CA . ALA A 1 663 ? 26.995 -1.847 -21.667 1.00 98.31 663 ALA A CA 1
ATOM 5125 C C . ALA A 1 663 ? 26.277 -0.998 -22.723 1.00 98.31 663 ALA A C 1
ATOM 5127 O O . ALA A 1 663 ? 26.496 -1.205 -23.910 1.00 98.31 663 ALA A O 1
ATOM 5128 N N . VAL A 1 664 ? 25.525 0.027 -22.299 1.00 98.62 664 VAL A N 1
ATOM 5129 C CA . VAL A 1 664 ? 24.891 0.982 -23.224 1.00 98.62 664 VAL A CA 1
ATOM 5130 C C . VAL A 1 664 ? 25.929 1.661 -24.115 1.00 98.62 664 VAL A C 1
ATOM 5132 O O . VAL A 1 664 ? 25.728 1.760 -25.317 1.00 98.62 664 VAL A O 1
ATOM 5135 N N . LEU A 1 665 ? 27.057 2.089 -23.549 1.00 97.25 665 LEU A N 1
ATOM 5136 C CA . LEU A 1 665 ? 28.126 2.734 -24.307 1.00 97.25 665 LEU A CA 1
ATOM 5137 C C . LEU A 1 665 ? 28.774 1.823 -25.361 1.00 97.25 665 LEU A C 1
ATOM 5139 O O . LEU A 1 665 ? 29.198 2.307 -26.406 1.00 97.25 665 LEU A O 1
ATOM 5143 N N . VAL A 1 666 ? 28.871 0.521 -25.087 1.00 97.19 666 VAL A N 1
ATOM 5144 C CA . VAL A 1 666 ? 29.435 -0.458 -26.025 1.00 97.19 666 VAL A CA 1
ATOM 5145 C C . VAL A 1 666 ? 28.443 -0.789 -27.138 1.00 97.19 666 VAL A C 1
ATOM 5147 O O . VAL A 1 666 ? 28.829 -0.787 -28.303 1.00 97.19 666 VAL A O 1
ATOM 5150 N N . GLU A 1 667 ? 27.184 -1.055 -26.790 1.00 97.00 667 GLU A N 1
ATOM 5151 C CA . GLU A 1 667 ? 26.165 -1.494 -27.752 1.00 97.00 667 GLU A CA 1
ATOM 5152 C C . GLU A 1 667 ? 25.607 -0.326 -28.585 1.00 97.00 667 GLU A C 1
ATOM 5154 O O . GLU A 1 667 ? 25.369 -0.466 -29.783 1.00 97.00 667 GLU A O 1
ATOM 5159 N N . LEU A 1 668 ? 25.426 0.851 -27.972 1.00 97.62 668 LEU A N 1
ATOM 5160 C CA . LEU A 1 668 ? 24.822 2.045 -28.578 1.00 97.62 668 LEU A CA 1
ATOM 5161 C C . LEU A 1 668 ? 25.676 3.295 -28.279 1.00 97.62 668 LEU A C 1
ATOM 5163 O O . LEU A 1 668 ? 25.288 4.120 -27.448 1.00 97.62 668 LEU A O 1
ATOM 5167 N N . PRO A 1 669 ? 26.830 3.479 -28.953 1.00 96.31 669 PRO A N 1
ATOM 5168 C CA . PRO A 1 669 ? 27.833 4.482 -28.574 1.00 96.31 669 PRO A CA 1
ATOM 5169 C C . PRO A 1 669 ? 27.346 5.932 -28.524 1.00 96.31 669 PRO A C 1
ATOM 5171 O O . PRO A 1 669 ? 27.785 6.691 -27.662 1.00 96.31 669 PRO A O 1
ATOM 5174 N N . GLU A 1 670 ? 26.443 6.326 -29.424 1.00 95.75 670 GLU A N 1
ATOM 5175 C CA . GLU A 1 670 ? 25.916 7.696 -29.461 1.00 95.75 670 GLU A CA 1
ATOM 5176 C C . GLU A 1 670 ? 24.931 7.950 -28.315 1.00 95.75 670 GLU A C 1
ATOM 5178 O O . GLU A 1 670 ? 25.076 8.922 -27.582 1.00 95.75 670 GLU A O 1
ATOM 5183 N N . VAL A 1 671 ? 24.000 7.023 -28.065 1.00 97.50 671 VAL A N 1
ATOM 5184 C CA . VAL A 1 671 ? 23.089 7.112 -26.910 1.00 97.50 671 VAL A CA 1
ATOM 5185 C C . VAL A 1 671 ? 23.861 7.006 -25.594 1.00 97.50 671 VAL A C 1
ATOM 5187 O O . VAL A 1 671 ? 23.566 7.719 -24.639 1.00 97.50 671 VAL A O 1
ATOM 5190 N N . GLY A 1 672 ? 24.867 6.134 -25.534 1.00 97.50 672 GLY A N 1
ATOM 5191 C CA . GLY A 1 672 ? 25.724 5.977 -24.364 1.00 97.50 672 GLY A CA 1
ATOM 5192 C C . GLY A 1 672 ? 26.572 7.209 -24.071 1.00 97.50 672 GLY A C 1
ATOM 5193 O O . GLY A 1 672 ? 26.791 7.523 -22.903 1.00 97.50 672 GLY A O 1
ATOM 5194 N N . TRP A 1 673 ? 27.008 7.936 -25.101 1.00 97.31 673 TRP A N 1
ATOM 5195 C CA . TRP A 1 673 ? 27.688 9.215 -24.926 1.00 97.31 673 TRP A CA 1
ATOM 5196 C C . TRP A 1 673 ? 26.764 10.267 -24.301 1.00 97.31 673 TRP A C 1
ATOM 5198 O O . TRP A 1 673 ? 27.112 10.839 -23.267 1.00 97.31 673 TRP A O 1
ATOM 5208 N N . GLU A 1 674 ? 25.563 10.451 -24.856 1.00 95.94 674 GLU A N 1
ATOM 5209 C CA . GLU A 1 674 ? 24.559 11.374 -24.306 1.00 95.94 674 GLU A CA 1
ATOM 5210 C C . GLU A 1 674 ? 24.159 10.999 -22.870 1.00 95.94 674 GLU A C 1
ATOM 5212 O O . GLU A 1 674 ? 24.053 11.861 -21.996 1.00 95.94 674 GLU A O 1
ATOM 5217 N N . LEU A 1 675 ? 24.023 9.697 -22.588 1.00 97.12 675 LEU A N 1
ATOM 5218 C CA . LEU A 1 675 ? 23.797 9.191 -21.236 1.00 97.12 675 LEU A CA 1
ATOM 5219 C C . LEU A 1 675 ? 24.919 9.619 -20.285 1.00 97.12 675 LEU A C 1
ATOM 5221 O O . LEU A 1 675 ? 24.635 10.112 -19.197 1.00 97.12 675 LEU A O 1
ATOM 5225 N N . LEU A 1 676 ? 26.189 9.432 -20.659 1.00 96.19 676 LEU A N 1
ATOM 5226 C CA . LEU A 1 676 ? 27.307 9.807 -19.792 1.00 96.19 676 LEU A CA 1
ATOM 5227 C C . LEU A 1 676 ? 27.299 11.304 -19.482 1.00 96.19 676 LEU A C 1
ATOM 5229 O O . LEU A 1 676 ? 27.455 11.654 -18.315 1.00 96.19 676 LEU A O 1
ATOM 5233 N N . LEU A 1 677 ? 27.049 12.166 -20.474 1.00 93.88 677 LEU A N 1
ATOM 5234 C CA . LEU A 1 677 ? 26.919 13.612 -20.257 1.00 93.88 677 LEU A CA 1
ATOM 5235 C C . LEU A 1 677 ? 25.766 13.952 -19.297 1.00 93.88 677 LEU A C 1
ATOM 5237 O O . LEU A 1 677 ? 25.930 14.782 -18.399 1.00 93.88 677 LEU A O 1
ATOM 5241 N N . GLY A 1 678 ? 24.628 13.262 -19.421 1.00 93.06 678 GLY A N 1
ATOM 5242 C CA . GLY A 1 678 ? 23.489 13.392 -18.505 1.00 93.06 678 GLY A CA 1
ATOM 5243 C C . GLY A 1 678 ? 23.760 12.900 -17.075 1.00 93.06 678 GLY A C 1
ATOM 5244 O O . GLY A 1 678 ? 23.081 13.323 -16.139 1.00 93.06 678 GLY A O 1
ATOM 5245 N N . LEU A 1 679 ? 24.757 12.029 -16.888 1.00 94.88 679 LEU A N 1
ATOM 5246 C CA . LEU A 1 679 ? 25.157 11.479 -15.588 1.00 94.88 679 LEU A CA 1
ATOM 5247 C C . LEU A 1 679 ? 26.312 12.241 -14.920 1.00 94.88 679 LEU A C 1
ATOM 5249 O O . LEU A 1 679 ? 26.603 11.982 -13.745 1.00 94.88 679 LEU A O 1
ATOM 5253 N N . LEU A 1 680 ? 26.972 13.162 -15.630 1.00 92.44 680 LEU A N 1
ATOM 5254 C CA . LEU A 1 680 ? 27.979 14.046 -15.043 1.00 92.44 680 LEU A CA 1
ATOM 5255 C C . LEU A 1 680 ? 27.338 15.039 -14.056 1.00 92.44 680 LEU A C 1
ATOM 5257 O O . LEU A 1 680 ? 26.134 15.302 -14.121 1.00 92.44 680 LEU A O 1
ATOM 5261 N N . PRO A 1 681 ? 28.115 15.611 -13.118 1.00 86.12 681 PRO A N 1
ATOM 5262 C CA . PRO A 1 681 ? 27.580 16.584 -12.174 1.00 86.12 681 PRO A CA 1
ATOM 5263 C C . PRO A 1 681 ? 27.028 17.819 -12.894 1.00 86.12 681 PRO A C 1
ATOM 5265 O O . PRO A 1 681 ? 27.657 18.362 -13.798 1.00 86.12 681 PRO A O 1
ATOM 5268 N N . GLN A 1 682 ? 25.846 18.274 -12.478 1.00 80.75 682 GLN A N 1
ATOM 5269 C CA . GLN A 1 682 ? 25.188 19.461 -13.025 1.00 80.75 682 GLN A CA 1
ATOM 5270 C C . GLN A 1 682 ? 24.614 20.313 -11.891 1.00 80.75 682 GLN A C 1
ATOM 5272 O O . GLN A 1 682 ? 23.960 19.797 -10.975 1.00 80.75 682 GLN A O 1
ATOM 5277 N N . TYR A 1 683 ? 24.821 21.629 -11.960 1.00 69.50 683 TYR A N 1
ATOM 5278 C CA . TYR A 1 683 ? 24.199 22.574 -11.035 1.00 69.50 683 TYR A CA 1
ATOM 5279 C C . TYR A 1 683 ? 22.679 22.626 -11.274 1.00 69.50 683 TYR A C 1
ATOM 5281 O O . TYR A 1 683 ? 22.234 22.834 -12.397 1.00 69.50 683 TYR A O 1
ATOM 5289 N N . HIS A 1 684 ? 21.887 22.481 -10.205 1.00 71.25 684 HIS A N 1
ATOM 5290 C CA . HIS A 1 684 ? 20.414 22.577 -10.213 1.00 71.25 684 HIS A CA 1
ATOM 5291 C C . HIS A 1 684 ? 19.644 21.459 -10.945 1.00 71.25 684 HIS A C 1
ATOM 5293 O O . HIS A 1 684 ? 18.529 21.691 -11.411 1.00 71.25 684 HIS A O 1
ATOM 5299 N N . SER A 1 685 ? 20.181 20.236 -10.995 1.00 79.75 685 SER A N 1
ATOM 5300 C CA . SER A 1 685 ? 19.408 19.082 -11.478 1.00 79.75 685 SER A CA 1
ATOM 5301 C C . SER A 1 685 ? 18.242 18.733 -10.535 1.00 79.75 685 SER A C 1
ATOM 5303 O O . SER A 1 685 ? 18.354 18.815 -9.311 1.00 79.75 685 SER A O 1
ATOM 5305 N N . VAL A 1 686 ? 17.101 18.355 -11.119 1.00 84.88 686 VAL A N 1
ATOM 5306 C CA . VAL A 1 686 ? 15.895 17.898 -10.413 1.00 84.88 686 VAL A CA 1
ATOM 5307 C C . VAL A 1 686 ? 15.428 16.603 -11.065 1.00 84.88 686 VAL A C 1
ATOM 5309 O O . VAL A 1 686 ? 15.502 16.454 -12.281 1.00 84.88 686 VAL A O 1
ATOM 5312 N N . SER A 1 687 ? 14.937 15.669 -10.257 1.00 88.81 687 SER A N 1
ATOM 5313 C CA . SER A 1 687 ? 14.338 14.425 -10.726 1.00 88.81 687 SER A CA 1
ATOM 5314 C C . SER A 1 687 ? 13.097 14.114 -9.899 1.00 88.81 687 SER A C 1
ATOM 5316 O O . SER A 1 687 ? 13.085 14.323 -8.686 1.00 88.81 687 SER A O 1
ATOM 5318 N N . PHE A 1 688 ? 12.062 13.608 -10.568 1.00 85.19 688 PHE A N 1
ATOM 5319 C CA . PHE A 1 688 ? 10.824 13.132 -9.943 1.00 85.19 688 PHE A CA 1
ATOM 5320 C C . PHE A 1 688 ? 10.831 11.612 -9.708 1.00 85.19 688 PHE A C 1
ATOM 5322 O O . PHE A 1 688 ? 9.839 11.058 -9.241 1.00 85.19 688 PHE A O 1
ATOM 5329 N N . GLY A 1 689 ? 11.956 10.947 -9.999 1.00 91.38 689 GLY A N 1
ATOM 5330 C CA . GLY A 1 689 ? 12.100 9.497 -9.913 1.00 91.38 689 GLY A CA 1
ATOM 5331 C C . GLY A 1 689 ? 11.424 8.743 -11.059 1.00 91.38 689 GLY A C 1
ATOM 5332 O O . GLY A 1 689 ? 10.978 9.340 -12.037 1.00 91.38 689 GLY A O 1
ATOM 5333 N N . THR A 1 690 ? 11.373 7.417 -10.938 1.00 93.06 690 THR A N 1
ATOM 5334 C CA . THR A 1 690 ? 10.719 6.520 -11.905 1.00 93.06 690 THR A CA 1
ATOM 5335 C C . THR A 1 690 ? 9.593 5.722 -11.252 1.00 93.06 690 THR A C 1
ATOM 5337 O O . THR A 1 690 ? 9.458 5.693 -10.020 1.00 93.06 690 THR A O 1
ATOM 5340 N N . ARG A 1 691 ? 8.769 5.042 -12.062 1.00 93.81 691 ARG A N 1
ATOM 5341 C CA . ARG A 1 691 ? 7.727 4.150 -11.532 1.00 93.81 691 ARG A CA 1
ATOM 5342 C C . ARG A 1 691 ? 8.341 3.023 -10.687 1.00 93.81 691 ARG A C 1
ATOM 5344 O O . ARG A 1 691 ? 9.262 2.338 -11.119 1.00 93.81 691 ARG A O 1
ATOM 5351 N N . LYS A 1 692 ? 7.788 2.807 -9.488 1.00 93.94 692 LYS A N 1
ATOM 5352 C CA . LYS A 1 692 ? 8.161 1.714 -8.571 1.00 93.94 692 LYS A CA 1
ATOM 5353 C C . LYS A 1 692 ? 7.255 0.487 -8.757 1.00 93.94 692 LYS A C 1
ATOM 5355 O O . LYS A 1 692 ? 6.084 0.669 -9.104 1.00 93.94 692 LYS A O 1
ATOM 5360 N N . PRO A 1 693 ? 7.748 -0.734 -8.472 1.00 93.94 693 PRO A N 1
ATOM 5361 C CA . PRO A 1 693 ? 6.927 -1.941 -8.459 1.00 93.94 693 PRO A CA 1
ATOM 5362 C C . PRO A 1 693 ? 5.740 -1.839 -7.505 1.00 93.94 693 PRO A C 1
ATOM 5364 O O . PRO A 1 693 ? 5.851 -1.322 -6.384 1.00 93.94 693 PRO A O 1
ATOM 5367 N N . ALA A 1 694 ? 4.603 -2.347 -7.969 1.00 91.00 694 ALA A N 1
ATOM 5368 C CA . ALA A 1 694 ? 3.364 -2.402 -7.219 1.00 91.00 694 ALA A CA 1
ATOM 5369 C C . ALA A 1 694 ? 3.264 -3.664 -6.346 1.00 91.00 694 ALA A C 1
ATOM 5371 O O . ALA A 1 694 ? 2.851 -3.591 -5.191 1.00 91.00 694 ALA A O 1
ATOM 5372 N N . TRP A 1 695 ? 3.655 -4.811 -6.893 1.00 92.50 695 TRP A N 1
ATOM 5373 C CA . TRP A 1 695 ? 3.479 -6.130 -6.286 1.00 92.50 695 TRP A CA 1
ATOM 5374 C C . TRP A 1 695 ? 4.808 -6.827 -6.042 1.00 92.50 695 TRP A C 1
ATOM 5376 O O . TRP A 1 695 ? 5.009 -7.450 -5.000 1.00 92.50 695 TRP A O 1
ATOM 5386 N N . ARG A 1 696 ? 5.758 -6.716 -6.972 1.00 90.81 696 ARG A N 1
ATOM 5387 C CA . ARG A 1 696 ? 7.055 -7.373 -6.812 1.00 90.81 696 ARG A CA 1
ATOM 5388 C C . ARG A 1 696 ? 7.875 -6.672 -5.725 1.00 90.81 696 ARG A C 1
ATOM 5390 O O . ARG A 1 696 ? 8.125 -5.473 -5.787 1.00 90.81 696 ARG A O 1
ATOM 5397 N N . ALA A 1 697 ? 8.327 -7.433 -4.729 1.00 85.88 697 ALA A N 1
ATOM 5398 C CA . ALA A 1 697 ? 9.093 -6.927 -3.587 1.00 85.88 697 ALA A CA 1
ATOM 5399 C C . ALA A 1 697 ? 10.578 -6.658 -3.925 1.00 85.88 697 ALA A C 1
ATOM 5401 O O . ALA A 1 697 ? 11.472 -7.117 -3.219 1.00 85.88 697 ALA A O 1
ATOM 5402 N N . SER A 1 698 ? 10.847 -5.939 -5.020 1.00 87.06 698 SER A N 1
ATOM 5403 C CA . SER A 1 698 ? 12.212 -5.603 -5.461 1.00 87.06 698 SER A CA 1
ATOM 5404 C C . SER A 1 698 ? 12.873 -4.536 -4.582 1.00 87.06 698 SER A C 1
ATOM 5406 O O . SER A 1 698 ? 14.096 -4.483 -4.493 1.00 87.06 698 SER A O 1
ATOM 5408 N N . ILE A 1 699 ? 12.070 -3.694 -3.921 1.00 91.50 699 ILE A N 1
ATOM 5409 C CA . ILE A 1 699 ? 12.532 -2.632 -3.022 1.00 91.50 699 ILE A CA 1
ATOM 5410 C C . ILE A 1 699 ? 12.290 -3.080 -1.581 1.00 91.50 699 ILE A C 1
ATOM 5412 O O . ILE A 1 699 ? 11.164 -3.406 -1.209 1.00 91.50 699 ILE A O 1
ATOM 5416 N N . HIS A 1 700 ? 13.343 -3.098 -0.767 1.00 87.75 700 HIS A N 1
ATOM 5417 C CA . HIS A 1 700 ? 13.232 -3.457 0.645 1.00 87.75 700 HIS A CA 1
ATOM 5418 C C . HIS A 1 700 ? 12.634 -2.298 1.466 1.00 87.75 700 HIS A C 1
ATOM 5420 O O . HIS A 1 700 ? 12.945 -1.137 1.216 1.00 87.75 700 HIS A O 1
ATOM 5426 N N . ASP A 1 701 ? 11.841 -2.595 2.501 1.00 84.38 701 ASP A N 1
ATOM 5427 C CA . ASP A 1 701 ? 11.125 -1.578 3.299 1.00 84.38 701 ASP A CA 1
ATOM 5428 C C . ASP A 1 701 ? 12.047 -0.571 4.015 1.00 84.38 701 ASP A C 1
ATOM 5430 O O . ASP A 1 701 ? 11.620 0.525 4.376 1.00 84.38 701 ASP A O 1
ATOM 5434 N N . ASN A 1 702 ? 13.313 -0.930 4.248 1.00 84.19 702 ASN A N 1
ATOM 5435 C CA . ASN A 1 702 ? 14.309 -0.036 4.851 1.00 84.19 702 ASN A CA 1
ATOM 5436 C C . ASN A 1 702 ? 15.067 0.829 3.829 1.00 84.19 702 ASN A C 1
ATOM 5438 O O . ASN A 1 702 ? 15.933 1.602 4.247 1.00 84.19 702 ASN A O 1
ATOM 5442 N N . TRP A 1 703 ? 14.776 0.690 2.529 1.00 88.56 703 TRP A N 1
ATOM 5443 C CA . TRP A 1 703 ? 15.427 1.464 1.480 1.00 88.56 703 TRP A CA 1
ATOM 5444 C C . TRP A 1 703 ? 15.247 2.957 1.752 1.00 88.56 703 TRP A C 1
ATOM 5446 O O . TRP A 1 703 ? 14.154 3.423 2.081 1.00 88.56 703 TRP A O 1
ATOM 5456 N N . GLN A 1 704 ? 16.348 3.693 1.644 1.00 82.94 704 GLN A N 1
ATOM 5457 C CA . GLN A 1 704 ? 16.382 5.136 1.835 1.00 82.94 704 GLN A CA 1
ATOM 5458 C C . GLN A 1 704 ? 16.618 5.807 0.494 1.00 82.94 704 GLN A C 1
ATOM 5460 O O . GLN A 1 704 ? 17.378 5.311 -0.338 1.00 82.94 704 GLN A O 1
ATOM 5465 N N . GLN A 1 705 ? 15.974 6.950 0.305 1.00 82.50 705 GLN A N 1
ATOM 5466 C CA . GLN A 1 705 ? 16.117 7.720 -0.914 1.00 82.50 705 GLN A CA 1
ATOM 5467 C C . GLN A 1 705 ? 17.507 8.363 -1.002 1.00 82.50 705 GLN A C 1
ATOM 5469 O O . GLN A 1 705 ? 17.975 8.993 -0.055 1.00 82.50 705 GLN A O 1
ATOM 5474 N N . GLY A 1 706 ? 18.131 8.246 -2.174 1.00 84.00 706 GLY A N 1
ATOM 5475 C CA . GLY A 1 706 ? 19.431 8.844 -2.470 1.00 84.00 706 GLY A CA 1
ATOM 5476 C C . GLY A 1 706 ? 20.612 7.934 -2.135 1.00 84.00 706 GLY A C 1
ATOM 5477 O O . GLY A 1 706 ? 20.468 6.729 -1.944 1.00 84.00 706 GLY A O 1
ATOM 5478 N N . VAL A 1 707 ? 21.806 8.521 -2.118 1.00 87.94 707 VAL A N 1
ATOM 5479 C CA . VAL A 1 707 ? 23.068 7.826 -1.828 1.00 87.94 707 VAL A CA 1
ATOM 5480 C C . VAL A 1 707 ? 23.897 8.609 -0.820 1.00 87.94 707 VAL A C 1
ATOM 5482 O O . VAL A 1 707 ? 23.711 9.812 -0.625 1.00 87.94 707 VAL A O 1
ATOM 5485 N N . THR A 1 708 ? 24.863 7.944 -0.197 1.00 91.00 708 THR A N 1
ATOM 5486 C CA . THR A 1 708 ? 25.847 8.635 0.636 1.00 91.00 708 THR A CA 1
ATOM 5487 C C . THR A 1 708 ? 26.769 9.518 -0.212 1.00 91.00 708 THR A C 1
ATOM 5489 O O . THR A 1 708 ? 27.059 9.223 -1.372 1.00 91.00 708 THR A O 1
ATOM 5492 N N . ASN A 1 709 ? 27.335 10.569 0.394 1.00 89.50 709 ASN A N 1
ATOM 5493 C CA . ASN A 1 709 ? 28.328 11.427 -0.270 1.00 89.50 709 ASN A CA 1
ATOM 5494 C C . ASN A 1 709 ? 29.534 10.644 -0.820 1.00 89.50 709 ASN A C 1
ATOM 5496 O O . ASN A 1 709 ? 30.155 11.072 -1.792 1.00 89.50 709 ASN A O 1
ATOM 5500 N N . ARG A 1 710 ? 29.888 9.515 -0.191 1.00 91.81 710 ARG A N 1
ATOM 5501 C CA . ARG A 1 710 ? 30.963 8.636 -0.661 1.00 91.81 710 ARG A CA 1
ATOM 5502 C C . ARG A 1 710 ? 30.556 7.905 -1.939 1.00 91.81 710 ARG A C 1
ATOM 5504 O O . ARG A 1 710 ? 31.263 8.023 -2.930 1.00 91.81 710 ARG A O 1
ATOM 5511 N N . GLU A 1 711 ? 29.412 7.222 -1.928 1.00 91.31 711 GLU A N 1
ATOM 5512 C CA . GLU A 1 711 ? 28.895 6.496 -3.100 1.00 91.31 711 GLU A CA 1
ATOM 5513 C C . GLU A 1 711 ? 28.679 7.431 -4.293 1.00 91.31 711 GLU A C 1
ATOM 5515 O O . GLU A 1 711 ? 29.052 7.095 -5.414 1.00 91.31 711 GLU A O 1
ATOM 5520 N N . TYR A 1 712 ? 28.151 8.633 -4.045 1.00 93.00 712 TYR A N 1
ATOM 5521 C CA . TYR A 1 712 ? 28.009 9.676 -5.060 1.00 93.00 712 TYR A CA 1
ATOM 5522 C C . TYR A 1 712 ? 29.351 10.010 -5.734 1.00 93.00 712 TYR A C 1
ATOM 5524 O O . TYR A 1 712 ? 29.461 9.978 -6.960 1.00 93.00 712 TYR A O 1
ATOM 5532 N N . ARG A 1 713 ? 30.397 10.290 -4.939 1.00 91.19 713 ARG A N 1
ATOM 5533 C CA . ARG A 1 713 ? 31.742 10.627 -5.445 1.00 91.19 713 ARG A CA 1
ATOM 5534 C C . ARG A 1 713 ? 32.400 9.472 -6.197 1.00 91.19 713 ARG A C 1
ATOM 5536 O O . ARG A 1 713 ? 33.041 9.703 -7.222 1.00 91.19 713 ARG A O 1
ATOM 5543 N N . GLU A 1 714 ? 32.256 8.251 -5.693 1.00 93.69 714 GLU A N 1
ATOM 5544 C CA . GLU A 1 714 ? 32.808 7.048 -6.324 1.00 93.69 714 GLU A CA 1
ATOM 5545 C C . GLU A 1 714 ? 32.140 6.787 -7.682 1.00 93.69 714 GLU A C 1
ATOM 5547 O O . GLU A 1 714 ? 32.829 6.573 -8.680 1.00 93.69 714 GLU A O 1
ATOM 5552 N N . GLN A 1 715 ? 30.810 6.894 -7.756 1.00 95.06 715 GLN A N 1
ATOM 5553 C CA . GLN A 1 715 ? 30.072 6.672 -8.998 1.00 95.06 715 GLN A CA 1
ATOM 5554 C C . GLN A 1 715 ? 30.344 7.754 -10.047 1.00 95.06 715 GLN A C 1
ATOM 5556 O O . GLN A 1 715 ? 30.535 7.428 -11.216 1.00 95.06 715 GLN A O 1
ATOM 5561 N N . ILE A 1 716 ? 30.411 9.027 -9.645 1.00 94.31 716 ILE A N 1
ATOM 5562 C CA . ILE A 1 716 ? 30.752 10.115 -10.572 1.00 94.31 716 ILE A CA 1
ATOM 5563 C C . ILE A 1 716 ? 32.161 9.959 -11.116 1.00 94.31 716 ILE A C 1
ATOM 5565 O O . ILE A 1 716 ? 32.363 10.168 -12.310 1.00 94.31 716 ILE A O 1
ATOM 5569 N N . THR A 1 717 ? 33.129 9.586 -10.276 1.00 94.12 717 THR A N 1
ATOM 5570 C CA . THR A 1 717 ? 34.492 9.307 -10.747 1.00 94.12 717 THR A CA 1
ATOM 5571 C C . THR A 1 717 ? 34.465 8.219 -11.820 1.00 94.12 717 THR A C 1
ATOM 5573 O O . THR A 1 717 ? 35.003 8.429 -12.902 1.00 94.12 717 THR A O 1
ATOM 5576 N N . ALA A 1 718 ? 33.740 7.119 -11.587 1.00 96.00 718 ALA A N 1
ATOM 5577 C CA . ALA A 1 718 ? 33.617 6.036 -12.562 1.00 96.00 718 ALA A CA 1
ATOM 5578 C C . ALA A 1 718 ? 32.951 6.476 -13.883 1.00 96.00 718 ALA A C 1
ATOM 5580 O O . ALA A 1 718 ? 33.424 6.111 -14.960 1.00 96.00 718 ALA A O 1
ATOM 5581 N N . TYR A 1 719 ? 31.878 7.272 -13.834 1.00 96.50 719 TYR A N 1
ATOM 5582 C CA . TYR A 1 719 ? 31.247 7.818 -15.044 1.00 96.50 719 TYR A CA 1
ATOM 5583 C C . TYR A 1 719 ? 32.140 8.829 -15.771 1.00 96.50 719 TYR A C 1
ATOM 5585 O O . TYR A 1 719 ? 32.206 8.811 -16.999 1.00 96.50 719 TYR A O 1
ATOM 5593 N N . SER A 1 720 ? 32.889 9.647 -15.033 1.00 95.62 720 SER A N 1
ATOM 5594 C CA . SER A 1 720 ? 33.838 10.607 -15.609 1.00 95.62 720 SER A CA 1
ATOM 5595 C C . SER A 1 720 ? 34.992 9.895 -16.315 1.00 95.62 720 SER A C 1
ATOM 5597 O O . SER A 1 720 ? 35.381 10.287 -17.409 1.00 95.62 720 SER A O 1
ATOM 5599 N N . GLU A 1 721 ? 35.513 8.811 -15.738 1.00 94.81 721 GLU A N 1
ATOM 5600 C CA . GLU A 1 721 ? 36.546 7.982 -16.369 1.00 94.81 721 GLU A CA 1
ATOM 5601 C C . GLU A 1 721 ? 36.052 7.323 -17.663 1.00 94.81 721 GLU A C 1
ATOM 5603 O O . GLU A 1 721 ? 36.794 7.278 -18.647 1.00 94.81 721 GLU A O 1
ATOM 5608 N N . LEU A 1 722 ? 34.798 6.851 -17.691 1.00 95.69 722 LEU A N 1
ATOM 5609 C CA . LEU A 1 722 ? 34.166 6.356 -18.918 1.00 95.69 722 LEU A CA 1
ATOM 5610 C C . LEU A 1 722 ? 34.076 7.455 -19.982 1.00 95.69 722 LEU A C 1
ATOM 5612 O O . LEU A 1 722 ? 34.498 7.232 -21.116 1.00 95.69 722 LEU A O 1
ATOM 5616 N N . ALA A 1 723 ? 33.592 8.643 -19.609 1.00 95.62 723 ALA A N 1
ATOM 5617 C CA . ALA A 1 723 ? 33.453 9.773 -20.526 1.00 95.62 723 ALA A CA 1
ATOM 5618 C C . ALA A 1 723 ? 34.811 10.218 -21.092 1.00 95.62 723 ALA A C 1
ATOM 5620 O O . ALA A 1 723 ? 34.954 10.387 -22.301 1.00 95.62 723 ALA A O 1
ATOM 5621 N N . ILE A 1 724 ? 35.842 10.322 -20.247 1.00 94.69 724 ILE A N 1
ATOM 5622 C CA . ILE A 1 724 ? 37.211 10.637 -20.678 1.00 94.69 724 ILE A CA 1
ATOM 5623 C C . ILE A 1 724 ? 37.751 9.554 -21.620 1.00 94.69 724 ILE A C 1
ATOM 5625 O O . ILE A 1 724 ? 38.408 9.870 -22.611 1.00 94.69 724 ILE A O 1
ATOM 5629 N N . GLY A 1 725 ? 37.484 8.278 -21.328 1.00 94.25 725 GLY A N 1
ATOM 5630 C CA . GLY A 1 725 ? 37.896 7.155 -22.169 1.00 94.25 725 GLY A CA 1
ATOM 5631 C C . GLY A 1 725 ? 37.368 7.246 -23.603 1.00 94.25 725 GLY A C 1
ATOM 5632 O O . GLY A 1 725 ? 38.111 6.942 -24.536 1.00 94.25 725 GLY A O 1
ATOM 5633 N N . GLU A 1 726 ? 36.128 7.700 -23.782 1.00 94.81 726 GLU A N 1
ATOM 5634 C CA . GLU A 1 726 ? 35.520 7.910 -25.102 1.00 94.81 726 GLU A CA 1
ATOM 5635 C C . GLU A 1 726 ? 35.953 9.219 -25.755 1.00 94.81 726 GLU A C 1
ATOM 5637 O O . GLU A 1 726 ? 36.310 9.227 -26.931 1.00 94.81 726 GLU A O 1
ATOM 5642 N N . ALA A 1 727 ? 36.023 10.305 -24.986 1.00 93.31 727 ALA A N 1
ATOM 5643 C CA . ALA A 1 727 ? 36.511 11.598 -25.457 1.00 93.31 727 ALA A CA 1
ATOM 5644 C C . ALA A 1 727 ? 37.937 11.513 -26.032 1.00 93.31 727 ALA A C 1
ATOM 5646 O O . ALA A 1 727 ? 38.244 12.140 -27.038 1.00 93.31 727 ALA A O 1
ATOM 5647 N N . ARG A 1 728 ? 38.808 10.673 -25.459 1.00 91.88 728 ARG A N 1
ATOM 5648 C CA . ARG A 1 728 ? 40.169 10.430 -25.980 1.00 91.88 728 ARG A CA 1
ATOM 5649 C C . ARG A 1 728 ? 40.204 9.856 -27.401 1.00 91.88 728 ARG A C 1
ATOM 5651 O O . ARG A 1 728 ? 41.244 9.929 -28.051 1.00 91.88 728 ARG A O 1
ATOM 5658 N N . LYS A 1 729 ? 39.114 9.235 -27.856 1.00 90.69 729 LYS A N 1
ATOM 5659 C CA . LYS A 1 729 ? 39.014 8.573 -29.165 1.00 90.69 729 LYS A CA 1
ATOM 5660 C C . LYS A 1 729 ? 38.345 9.459 -30.221 1.00 90.69 729 LYS A C 1
ATOM 5662 O O . LYS A 1 729 ? 38.481 9.166 -31.404 1.00 90.69 729 LYS A O 1
ATOM 5667 N N . ASP A 1 730 ? 37.639 10.514 -29.809 1.00 92.25 730 ASP A N 1
ATOM 5668 C CA . ASP A 1 730 ? 36.819 11.361 -30.680 1.00 92.25 730 ASP A CA 1
ATOM 5669 C C . ASP A 1 730 ? 36.925 12.842 -30.277 1.00 92.25 730 ASP A C 1
ATOM 5671 O O . ASP A 1 730 ? 36.502 13.255 -29.197 1.00 92.25 730 ASP A O 1
ATOM 5675 N N . VAL A 1 731 ? 37.452 13.665 -31.188 1.00 91.75 731 VAL A N 1
ATOM 5676 C CA . VAL A 1 731 ? 37.679 15.107 -30.989 1.00 91.75 731 VAL A CA 1
ATOM 5677 C C . VAL A 1 731 ? 36.384 15.875 -30.698 1.00 91.75 731 VAL A C 1
ATOM 5679 O O . VAL A 1 731 ? 36.394 16.853 -29.944 1.00 91.75 731 VAL A O 1
ATOM 5682 N N . SER A 1 732 ? 35.256 15.453 -31.273 1.00 92.12 732 SER A N 1
ATOM 5683 C CA . SER A 1 732 ? 33.961 16.095 -31.032 1.00 92.12 732 SER A CA 1
ATOM 5684 C C . SER A 1 732 ? 33.494 15.831 -29.601 1.00 92.12 732 SER A C 1
ATOM 5686 O O . SER A 1 732 ? 33.112 16.772 -28.906 1.00 92.12 732 SER A O 1
ATOM 5688 N N . LYS A 1 733 ? 33.624 14.584 -29.131 1.00 94.25 733 LYS A N 1
ATOM 5689 C CA . LYS A 1 733 ? 33.324 14.194 -27.743 1.00 94.25 733 LYS A CA 1
ATOM 5690 C C . LYS A 1 733 ? 34.284 14.863 -26.754 1.00 94.25 733 LYS A C 1
ATOM 5692 O O . LYS A 1 733 ? 33.855 15.320 -25.699 1.00 94.25 733 LYS A O 1
ATOM 5697 N N . LEU A 1 734 ? 35.560 15.016 -27.120 1.00 94.44 734 LEU A N 1
ATOM 5698 C CA . LEU A 1 734 ? 36.535 15.778 -26.333 1.00 94.44 734 LEU A CA 1
ATOM 5699 C C . LEU A 1 734 ? 36.146 17.248 -26.177 1.00 94.44 734 LEU A C 1
ATOM 5701 O O . LEU A 1 734 ? 36.253 17.790 -25.081 1.00 94.44 734 LEU A O 1
ATOM 5705 N N . THR A 1 735 ? 35.672 17.878 -27.253 1.00 92.06 735 THR A N 1
ATOM 5706 C CA . THR A 1 735 ? 35.234 19.280 -27.228 1.00 92.06 735 THR A CA 1
ATOM 5707 C C . THR A 1 735 ? 33.972 19.446 -26.381 1.00 92.06 735 THR A C 1
ATOM 5709 O O . THR A 1 735 ? 33.933 20.337 -25.541 1.00 92.06 735 THR A O 1
ATOM 5712 N N . ALA A 1 736 ? 32.994 18.546 -26.518 1.00 92.31 736 ALA A N 1
ATOM 5713 C CA . ALA A 1 736 ? 31.806 18.541 -25.666 1.00 92.31 736 ALA A CA 1
ATOM 5714 C C . ALA A 1 736 ? 32.163 18.346 -24.179 1.00 92.31 736 ALA A C 1
ATOM 5716 O O . ALA A 1 736 ? 31.634 19.037 -23.317 1.00 92.31 736 ALA A O 1
ATOM 5717 N N . LEU A 1 737 ? 33.119 17.466 -23.858 1.00 93.81 737 LEU A N 1
ATOM 5718 C CA . LEU A 1 737 ? 33.533 17.231 -22.470 1.00 93.81 737 LEU A CA 1
ATOM 5719 C C . LEU A 1 737 ? 34.230 18.446 -21.830 1.00 93.81 737 LEU A C 1
ATOM 5721 O O . LEU A 1 737 ? 34.143 18.617 -20.614 1.00 93.81 737 LEU A O 1
ATOM 5725 N N . ILE A 1 738 ? 34.886 19.304 -22.621 1.00 92.88 738 ILE A N 1
ATOM 5726 C CA . ILE A 1 738 ? 35.481 20.560 -22.129 1.00 92.88 738 ILE A CA 1
ATOM 5727 C C . ILE A 1 738 ? 34.406 21.495 -21.555 1.00 92.88 738 ILE A C 1
ATOM 5729 O O . ILE A 1 738 ? 34.672 22.184 -20.573 1.00 92.88 738 ILE A O 1
ATOM 5733 N N . GLU A 1 739 ? 33.185 21.486 -22.094 1.00 88.31 739 GLU A N 1
ATOM 5734 C CA . GLU A 1 739 ? 32.075 22.307 -21.582 1.00 88.31 739 GLU A CA 1
ATOM 5735 C C . GLU A 1 739 ? 31.594 21.886 -20.185 1.00 88.31 739 GLU A C 1
ATOM 5737 O O . GLU A 1 739 ? 30.890 22.649 -19.527 1.00 88.31 739 GLU A O 1
ATOM 5742 N N . HIS A 1 740 ? 31.979 20.687 -19.740 1.00 89.06 740 HIS A N 1
ATOM 5743 C CA . HIS A 1 740 ? 31.666 20.136 -18.422 1.00 89.06 740 HIS A CA 1
ATOM 5744 C C . HIS A 1 740 ? 32.881 20.096 -17.487 1.00 89.06 740 HIS A C 1
ATOM 5746 O O . HIS A 1 740 ? 32.788 19.528 -16.394 1.00 89.06 740 HIS A O 1
ATOM 5752 N N . LEU A 1 741 ? 34.023 20.651 -17.905 1.00 89.44 741 LEU A N 1
ATOM 5753 C CA . LEU A 1 741 ? 35.295 20.531 -17.199 1.00 89.44 741 LEU A CA 1
ATOM 5754 C C . LEU A 1 741 ? 35.205 21.058 -15.756 1.00 89.44 741 LEU A C 1
ATOM 5756 O O . LEU A 1 741 ? 35.762 20.436 -14.856 1.00 89.44 741 LEU A O 1
ATOM 5760 N N . GLU A 1 742 ? 34.444 22.129 -15.506 1.00 86.81 742 GLU A N 1
ATOM 5761 C CA . GLU A 1 742 ? 34.242 22.703 -14.167 1.00 86.81 742 GLU A CA 1
ATOM 5762 C C . GLU A 1 742 ? 33.477 21.783 -13.206 1.00 86.81 742 GLU A C 1
ATOM 5764 O O . GLU A 1 742 ? 33.545 21.949 -11.989 1.00 86.81 742 GLU A O 1
ATOM 5769 N N . ASN A 1 743 ? 32.754 20.804 -13.751 1.00 86.50 743 ASN A N 1
ATOM 5770 C CA . ASN A 1 743 ? 31.890 19.903 -12.999 1.00 86.50 743 ASN A CA 1
ATOM 5771 C C . ASN A 1 743 ? 32.539 18.539 -12.718 1.00 86.50 743 ASN A C 1
ATOM 5773 O O . ASN A 1 743 ? 31.972 17.732 -11.976 1.00 86.50 743 ASN A O 1
ATOM 5777 N N . LEU A 1 744 ? 33.705 18.247 -13.302 1.00 89.88 744 LEU A N 1
ATOM 5778 C CA . LEU A 1 744 ? 34.376 16.961 -13.120 1.00 89.88 744 LEU A CA 1
ATOM 5779 C C . LEU A 1 744 ? 34.990 16.832 -11.714 1.00 89.88 744 LEU A C 1
ATOM 5781 O O . LEU A 1 744 ? 35.511 17.802 -11.161 1.00 89.88 744 LEU A O 1
ATOM 5785 N N . PRO A 1 745 ? 34.996 15.625 -11.118 1.00 90.19 745 PRO A N 1
ATOM 5786 C CA . PRO A 1 745 ? 35.707 15.394 -9.865 1.00 90.19 745 PRO A CA 1
ATOM 5787 C C . PRO A 1 745 ? 37.219 15.564 -10.072 1.00 90.19 745 PRO A C 1
ATOM 5789 O O . PRO A 1 745 ? 37.739 15.216 -11.131 1.00 90.19 745 PRO A O 1
ATOM 5792 N N . GLN A 1 746 ? 37.938 16.020 -9.038 1.00 90.00 746 GLN A N 1
ATOM 5793 C CA . GLN A 1 746 ? 39.366 16.372 -9.130 1.00 90.00 746 GLN A CA 1
ATOM 5794 C C . GLN A 1 746 ? 40.240 15.328 -9.859 1.00 90.00 746 GLN A C 1
ATOM 5796 O O . GLN A 1 746 ? 40.973 15.720 -10.764 1.00 90.00 746 GLN A O 1
ATOM 5801 N N . PRO A 1 747 ? 40.143 14.009 -9.576 1.00 89.62 747 PRO A N 1
ATOM 5802 C CA . PRO A 1 747 ? 40.962 13.023 -10.283 1.00 89.62 747 PRO A CA 1
ATOM 5803 C C . PRO A 1 747 ? 40.679 12.962 -11.792 1.00 89.62 747 PRO A C 1
ATOM 5805 O O . PRO A 1 747 ? 41.597 12.783 -12.589 1.00 89.62 747 PRO A O 1
ATOM 5808 N N . ALA A 1 748 ? 39.415 13.120 -12.194 1.00 91.25 748 ALA A N 1
ATOM 5809 C CA . ALA A 1 748 ? 39.014 13.124 -13.597 1.00 91.25 748 ALA A CA 1
ATOM 5810 C C . ALA A 1 748 ? 39.390 14.445 -14.285 1.00 91.25 748 ALA A C 1
ATOM 5812 O O . ALA A 1 748 ? 39.861 14.427 -15.420 1.00 91.25 748 ALA A O 1
ATOM 5813 N N . TYR A 1 749 ? 39.247 15.571 -13.580 1.00 92.12 749 TYR A N 1
ATOM 5814 C CA . TYR A 1 749 ? 39.694 16.886 -14.034 1.00 92.12 749 TYR A CA 1
ATOM 5815 C C . TYR A 1 749 ? 41.197 16.888 -14.354 1.00 92.12 749 TYR A C 1
ATOM 5817 O O . TYR A 1 749 ? 41.592 17.214 -15.473 1.00 92.12 749 TYR A O 1
ATOM 5825 N N . ASP A 1 750 ? 42.029 16.434 -13.411 1.00 92.81 750 ASP A N 1
ATOM 5826 C CA . ASP A 1 750 ? 43.486 16.373 -13.583 1.00 92.81 750 ASP A CA 1
ATOM 5827 C C . ASP A 1 750 ? 43.874 15.439 -14.741 1.00 92.81 750 ASP A C 1
ATOM 5829 O O . ASP A 1 750 ? 44.741 15.761 -15.556 1.00 92.81 750 ASP A O 1
ATOM 5833 N N . ASN A 1 751 ? 43.194 14.295 -14.854 1.00 92.00 751 ASN A N 1
ATOM 5834 C CA . ASN A 1 751 ? 43.403 13.329 -15.929 1.00 92.00 751 ASN A CA 1
ATOM 5835 C C . ASN A 1 751 ? 43.065 13.916 -17.313 1.00 92.00 751 ASN A C 1
ATOM 5837 O O . ASN A 1 751 ? 43.832 13.738 -18.266 1.00 92.00 751 ASN A O 1
ATOM 5841 N N . LEU A 1 752 ? 41.943 14.631 -17.427 1.00 93.31 752 LEU A N 1
ATOM 5842 C CA . LEU A 1 752 ? 41.538 15.279 -18.671 1.00 93.31 752 LEU A CA 1
ATOM 5843 C C . LEU A 1 752 ? 42.497 16.416 -19.041 1.00 93.31 752 LEU A C 1
ATOM 5845 O O . LEU A 1 752 ? 42.926 16.485 -20.191 1.00 93.31 752 LEU A O 1
ATOM 5849 N N . LEU A 1 753 ? 42.920 17.244 -18.079 1.00 93.00 753 LEU A N 1
ATOM 5850 C CA . LEU A 1 753 ? 43.933 18.282 -18.307 1.00 93.00 753 LEU A CA 1
ATOM 5851 C C . LEU A 1 753 ? 45.276 17.709 -18.766 1.00 93.00 753 LEU A C 1
ATOM 5853 O O . LEU A 1 753 ? 45.905 18.254 -19.677 1.00 93.00 753 LEU A O 1
ATOM 5857 N N . GLN A 1 754 ? 45.714 16.603 -18.162 1.00 93.19 754 GLN A N 1
ATOM 5858 C CA . GLN A 1 754 ? 46.930 15.912 -18.579 1.00 93.19 754 GLN A CA 1
ATOM 5859 C C . GLN A 1 754 ? 46.807 15.418 -20.024 1.00 93.19 754 GLN A C 1
ATOM 5861 O O . GLN A 1 754 ? 47.754 15.551 -20.799 1.00 93.19 754 GLN A O 1
ATOM 5866 N N . HIS A 1 755 ? 45.646 14.878 -20.406 1.00 93.06 755 HIS A N 1
ATOM 5867 C CA . HIS A 1 755 ? 45.401 14.468 -21.784 1.00 93.06 755 HIS A CA 1
ATOM 5868 C C . HIS A 1 755 ? 45.399 15.663 -22.744 1.00 93.06 755 HIS A C 1
ATOM 5870 O O . HIS A 1 755 ? 46.107 15.616 -23.745 1.00 93.06 755 HIS A O 1
ATOM 5876 N N . LEU A 1 756 ? 44.692 16.749 -22.420 1.00 93.25 756 LEU A N 1
ATOM 5877 C CA . LEU A 1 756 ? 44.644 17.981 -23.222 1.00 93.25 756 LEU A CA 1
ATOM 5878 C C . LEU A 1 756 ? 46.029 18.617 -23.422 1.00 93.25 756 LEU A C 1
ATOM 5880 O O . LEU A 1 756 ? 46.273 19.259 -24.439 1.00 93.25 756 LEU A O 1
ATOM 5884 N N . SER A 1 757 ? 46.941 18.401 -22.472 1.00 92.62 757 SER A N 1
ATOM 5885 C CA . SER A 1 757 ? 48.323 18.902 -22.503 1.00 92.62 757 SER A CA 1
ATOM 5886 C C . SER A 1 757 ? 49.327 17.915 -23.119 1.00 92.62 757 SER A C 1
ATOM 5888 O O . SER A 1 757 ? 50.531 18.152 -23.054 1.00 92.62 757 SER A O 1
ATOM 5890 N N . SER A 1 758 ? 48.865 16.783 -23.661 1.00 93.19 758 SER 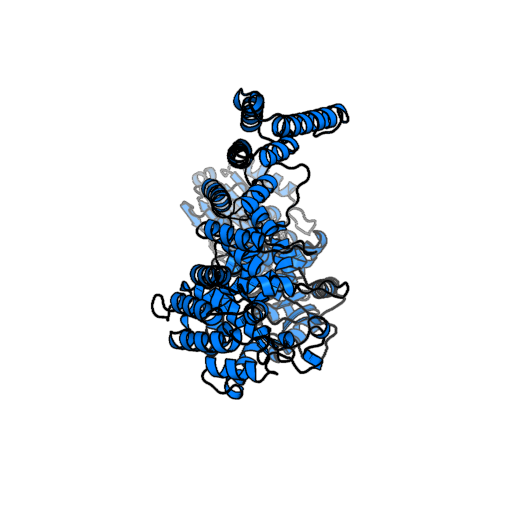A N 1
ATOM 5891 C CA . SER A 1 758 ? 49.733 15.697 -24.134 1.00 93.19 758 SER A CA 1
ATOM 5892 C C . SER A 1 758 ? 50.195 15.867 -25.589 1.00 93.19 758 SER A C 1
ATOM 5894 O O . SER A 1 758 ? 49.499 16.466 -26.412 1.00 93.19 758 SER A O 1
ATOM 5896 N N . ASP A 1 759 ? 51.342 15.270 -25.936 1.00 91.25 759 ASP A N 1
ATOM 5897 C CA . ASP A 1 759 ? 51.889 15.292 -27.304 1.00 91.25 759 ASP A CA 1
ATOM 5898 C C . ASP A 1 759 ? 50.897 14.811 -28.385 1.00 91.25 759 ASP A C 1
ATOM 5900 O O . ASP A 1 759 ? 50.836 15.446 -29.441 1.00 91.25 759 ASP A O 1
ATOM 5904 N N . PRO A 1 760 ? 50.068 13.764 -28.159 1.00 89.06 760 PRO A N 1
ATOM 5905 C CA . PRO A 1 760 ? 49.022 13.377 -29.104 1.00 89.06 760 PRO A CA 1
ATOM 5906 C C . PRO A 1 760 ? 48.054 14.504 -29.480 1.00 89.06 760 PRO A C 1
ATOM 5908 O O . PRO A 1 760 ? 47.679 14.588 -30.644 1.00 89.06 760 PRO A O 1
ATOM 5911 N N . ILE A 1 761 ? 47.680 15.382 -28.539 1.00 92.56 761 ILE A N 1
ATOM 5912 C CA . ILE A 1 761 ? 46.807 16.538 -28.814 1.00 92.56 761 ILE A CA 1
ATOM 5913 C C . ILE A 1 761 ? 47.553 17.587 -29.641 1.00 92.56 761 ILE A C 1
ATOM 5915 O O . ILE A 1 761 ? 47.018 18.118 -30.614 1.00 92.56 761 ILE A O 1
ATOM 5919 N N . ALA A 1 762 ? 48.812 17.866 -29.296 1.00 89.00 762 ALA A N 1
ATOM 5920 C CA . ALA A 1 762 ? 49.633 18.831 -30.028 1.00 89.00 762 ALA A CA 1
ATOM 5921 C C . ALA A 1 762 ? 49.896 18.399 -31.485 1.00 89.00 762 ALA A C 1
ATOM 5923 O O . ALA A 1 762 ? 49.981 19.255 -32.374 1.00 89.00 762 ALA A O 1
ATOM 5924 N N . ALA A 1 763 ? 49.989 17.084 -31.710 1.00 91.12 763 ALA A N 1
ATOM 5925 C CA . ALA A 1 763 ? 50.216 16.443 -33.001 1.00 91.12 763 ALA A CA 1
ATOM 5926 C C . ALA A 1 763 ? 48.938 16.207 -33.836 1.00 91.12 763 ALA A C 1
ATOM 5928 O O . ALA A 1 763 ? 49.041 15.684 -34.947 1.00 91.12 763 ALA A O 1
ATOM 5929 N N . MET A 1 764 ? 47.750 16.580 -33.339 1.00 91.62 764 MET A N 1
ATOM 5930 C CA . MET A 1 764 ? 46.500 16.478 -34.104 1.00 91.62 764 MET A CA 1
ATOM 5931 C C . MET A 1 764 ? 46.529 17.340 -35.379 1.00 91.62 764 MET A C 1
ATOM 5933 O O . MET A 1 764 ? 47.221 18.365 -35.420 1.00 91.62 764 MET A O 1
ATOM 5937 N N . PRO A 1 765 ? 45.737 16.979 -36.410 1.00 94.00 765 PRO A N 1
ATOM 5938 C CA . PRO A 1 765 ? 45.506 17.846 -37.560 1.00 94.00 765 PRO A CA 1
ATOM 5939 C C . PRO A 1 765 ? 45.076 19.253 -37.127 1.00 94.00 765 PRO A C 1
ATOM 5941 O O . PRO A 1 765 ? 44.335 19.420 -36.160 1.00 94.00 765 PRO A O 1
ATOM 5944 N N . GLU A 1 766 ? 45.512 20.278 -37.863 1.00 92.31 766 GLU A N 1
ATOM 5945 C CA . GLU A 1 766 ? 45.284 21.680 -37.484 1.00 92.31 766 GLU A CA 1
ATOM 5946 C C . GLU A 1 766 ? 43.798 22.013 -37.281 1.00 92.31 766 GLU A C 1
ATOM 5948 O O . GLU A 1 766 ? 43.457 22.708 -36.327 1.00 92.31 766 GLU A O 1
ATOM 5953 N N . ALA A 1 767 ? 42.916 21.467 -38.125 1.00 91.31 767 ALA A N 1
ATOM 5954 C CA . ALA A 1 767 ? 41.471 21.660 -38.022 1.00 91.31 767 ALA A CA 1
ATOM 5955 C C . ALA A 1 767 ? 40.890 21.116 -36.703 1.00 91.31 767 ALA A C 1
ATOM 5957 O O . ALA A 1 767 ? 40.080 21.786 -36.064 1.00 91.31 767 ALA A O 1
ATOM 5958 N N . ASP A 1 768 ? 41.335 19.938 -36.265 1.00 91.69 768 ASP A N 1
ATOM 5959 C CA . ASP A 1 768 ? 40.884 19.314 -35.017 1.00 91.69 768 ASP A CA 1
ATOM 5960 C C . ASP A 1 768 ? 41.471 20.024 -33.796 1.00 91.69 768 ASP A C 1
ATOM 5962 O O . ASP A 1 768 ? 40.757 20.333 -32.839 1.00 91.69 768 ASP A O 1
ATOM 5966 N N . ARG A 1 769 ? 42.757 20.388 -33.864 1.00 92.44 769 ARG A N 1
ATOM 5967 C CA . ARG A 1 769 ? 43.422 21.175 -32.821 1.00 92.44 769 ARG A CA 1
ATOM 5968 C C . ARG A 1 769 ? 42.760 22.541 -32.632 1.00 92.44 769 ARG A C 1
ATOM 5970 O O . ARG A 1 769 ? 42.633 23.001 -31.500 1.00 92.44 769 ARG A O 1
ATOM 5977 N N . LEU A 1 770 ? 42.307 23.175 -33.717 1.00 92.38 770 LEU A N 1
ATOM 5978 C CA . LEU A 1 770 ? 41.577 24.441 -33.663 1.00 92.38 770 LEU A CA 1
ATOM 5979 C C . LEU A 1 770 ? 40.230 24.297 -32.938 1.00 92.38 770 LEU A C 1
ATOM 5981 O O . LEU A 1 770 ? 39.870 25.186 -32.172 1.00 92.38 770 LEU A O 1
ATOM 5985 N N . ARG A 1 771 ? 39.499 23.189 -33.129 1.00 92.12 771 ARG A N 1
ATOM 5986 C CA . ARG A 1 771 ? 38.230 22.933 -32.418 1.00 92.12 771 ARG A CA 1
ATOM 5987 C C . ARG A 1 771 ? 38.442 22.831 -30.908 1.00 92.12 771 ARG A C 1
ATOM 5989 O O . ARG A 1 771 ? 37.772 23.532 -30.154 1.00 92.12 771 ARG A O 1
ATOM 5996 N N . VAL A 1 772 ? 39.425 22.034 -30.487 1.00 92.81 772 VAL A N 1
ATOM 5997 C CA . VAL A 1 772 ? 39.782 21.869 -29.067 1.00 92.81 772 VAL A CA 1
ATOM 5998 C C . VAL A 1 772 ? 40.258 23.193 -28.463 1.00 92.81 772 VAL A C 1
ATOM 6000 O O . VAL A 1 772 ? 39.811 23.579 -27.385 1.00 92.81 772 VAL A O 1
ATOM 6003 N N . TRP A 1 773 ? 41.127 23.924 -29.172 1.00 93.25 773 TRP A N 1
ATOM 6004 C CA . TRP A 1 773 ? 41.606 25.240 -28.745 1.00 93.25 773 TRP A CA 1
ATOM 6005 C C . TRP A 1 773 ? 40.455 26.227 -28.530 1.00 93.25 773 TRP A C 1
ATOM 6007 O O . TRP A 1 773 ? 40.404 26.889 -27.495 1.00 93.25 773 TRP A O 1
ATOM 6017 N N . THR A 1 774 ? 39.518 26.310 -29.478 1.00 93.06 774 THR A N 1
ATOM 6018 C CA . THR A 1 774 ? 38.348 27.192 -29.371 1.00 93.06 774 THR A CA 1
ATOM 6019 C C . THR A 1 774 ? 37.497 26.838 -28.155 1.00 93.06 774 THR A C 1
ATOM 6021 O O . THR A 1 774 ? 37.212 27.732 -27.361 1.00 93.06 774 THR A O 1
ATOM 6024 N N . GLY A 1 775 ? 37.185 25.553 -27.940 1.00 92.38 775 GLY A N 1
ATOM 6025 C CA . GLY A 1 775 ? 36.423 25.114 -26.764 1.00 92.38 775 GLY A CA 1
ATOM 6026 C C . GLY A 1 775 ? 37.096 25.498 -25.440 1.00 92.38 775 GLY A C 1
ATOM 6027 O O . GLY A 1 775 ? 36.446 26.018 -24.535 1.00 92.38 775 GLY A O 1
ATOM 6028 N N . LEU A 1 776 ? 38.423 25.348 -25.340 1.00 93.38 776 LEU A N 1
ATOM 6029 C CA . LEU A 1 776 ? 39.184 25.774 -24.156 1.00 93.38 776 LEU A CA 1
ATOM 6030 C C . LEU A 1 776 ? 39.164 27.294 -23.956 1.00 93.38 776 LEU A C 1
ATOM 6032 O O . LEU A 1 776 ? 39.036 27.771 -22.827 1.00 93.38 776 LEU A O 1
ATOM 6036 N N . VAL A 1 777 ? 39.297 28.070 -25.033 1.00 94.25 777 VAL A N 1
ATOM 6037 C CA . VAL A 1 777 ? 39.244 29.537 -24.963 1.00 94.25 777 VAL A CA 1
ATOM 6038 C C . VAL A 1 777 ? 37.860 30.008 -24.523 1.00 94.25 777 VAL A C 1
ATOM 6040 O O . VAL A 1 777 ? 37.772 30.892 -23.668 1.00 94.25 777 VAL A O 1
ATOM 6043 N N . GLU A 1 778 ? 36.791 29.426 -25.062 1.00 92.50 778 GLU A N 1
ATOM 6044 C CA . GLU A 1 778 ? 35.412 29.736 -24.675 1.00 92.50 778 GLU A CA 1
ATOM 6045 C C . GLU A 1 778 ? 35.158 29.397 -23.207 1.00 92.50 778 GLU A C 1
ATOM 6047 O O . GLU A 1 778 ? 34.680 30.255 -22.458 1.00 92.50 778 GLU A O 1
ATOM 6052 N N . PHE A 1 779 ? 35.579 28.206 -22.773 1.00 91.44 779 PHE A N 1
ATOM 6053 C CA . PHE A 1 779 ? 35.527 27.778 -21.379 1.00 91.44 779 PHE A CA 1
ATOM 6054 C C . PHE A 1 779 ? 36.242 28.777 -20.454 1.00 91.44 779 PHE A C 1
ATOM 6056 O O . PHE A 1 779 ? 35.628 29.367 -19.565 1.00 91.44 779 PHE A O 1
ATOM 6063 N N . VAL A 1 780 ? 37.520 29.081 -20.704 1.00 92.25 780 VAL A N 1
ATOM 6064 C CA . VAL A 1 780 ? 38.282 30.037 -19.878 1.00 92.25 780 VAL A CA 1
ATOM 6065 C C . VAL A 1 780 ? 37.645 31.430 -19.896 1.00 92.25 780 VAL A C 1
ATOM 6067 O O . VAL A 1 780 ? 37.605 32.117 -18.871 1.00 92.25 780 VAL A O 1
ATOM 6070 N N . THR A 1 781 ? 37.130 31.867 -21.046 1.00 93.00 781 THR A N 1
ATOM 6071 C CA . THR A 1 781 ? 36.479 33.177 -21.187 1.00 93.00 781 THR A CA 1
ATOM 6072 C C . THR A 1 781 ? 35.185 33.251 -20.380 1.00 93.00 781 THR A C 1
ATOM 6074 O O . THR A 1 781 ? 34.948 34.267 -19.726 1.00 93.00 781 THR A O 1
ATOM 6077 N N . LYS A 1 782 ? 34.374 32.185 -20.368 1.00 89.50 782 LYS A N 1
ATOM 6078 C CA . LYS A 1 782 ? 33.155 32.066 -19.550 1.00 89.50 782 LYS A CA 1
ATOM 6079 C C . LYS A 1 782 ? 33.476 32.275 -18.068 1.00 89.50 782 LYS A C 1
ATOM 6081 O O . LYS A 1 782 ? 32.871 33.142 -17.441 1.00 89.50 782 LYS A O 1
ATOM 6086 N N . HIS A 1 783 ? 34.468 31.561 -17.537 1.00 88.94 783 HIS A N 1
ATOM 6087 C CA . HIS A 1 783 ? 34.854 31.661 -16.124 1.00 88.94 783 HIS A CA 1
ATOM 6088 C C . HIS A 1 783 ? 35.439 33.041 -15.772 1.00 88.94 783 HIS A C 1
ATOM 6090 O O . HIS A 1 783 ? 35.062 33.630 -14.763 1.00 88.94 783 HIS A O 1
ATOM 6096 N N . LYS A 1 784 ? 36.264 33.635 -16.647 1.00 92.25 784 LYS A N 1
ATOM 6097 C CA . LYS A 1 784 ? 36.789 35.002 -16.449 1.00 92.25 784 LYS A CA 1
ATOM 6098 C C . LYS A 1 784 ? 35.722 36.095 -16.530 1.00 92.25 784 LYS A C 1
ATOM 6100 O O . LYS A 1 784 ? 35.872 37.132 -15.892 1.00 92.25 784 LYS A O 1
ATOM 6105 N N . LYS A 1 785 ? 34.686 35.906 -17.355 1.00 92.75 785 LYS A N 1
ATOM 6106 C CA . LYS A 1 785 ? 33.604 36.882 -17.558 1.00 92.75 785 LYS A CA 1
ATOM 6107 C C . LYS A 1 785 ? 32.621 36.911 -16.389 1.00 92.75 785 LYS A C 1
ATOM 6109 O O . LYS A 1 785 ? 32.032 37.957 -16.128 1.00 92.75 785 LYS A O 1
ATOM 6114 N N . PHE A 1 786 ? 32.458 35.788 -15.695 1.00 88.81 786 PHE A N 1
ATOM 6115 C CA . PHE A 1 786 ? 31.554 35.649 -14.555 1.00 88.81 786 PHE A CA 1
ATOM 6116 C C . PHE A 1 786 ? 32.309 35.219 -13.283 1.00 88.81 786 PHE A C 1
ATOM 6118 O O . PHE A 1 786 ? 31.954 34.199 -12.700 1.00 88.81 786 PHE A O 1
ATOM 6125 N N . PRO A 1 787 ? 33.322 35.980 -12.822 1.00 87.62 787 PRO A N 1
ATOM 6126 C CA . PRO A 1 787 ? 34.208 35.554 -11.732 1.00 87.62 787 PRO A CA 1
ATOM 6127 C C . PRO A 1 787 ? 33.489 35.417 -10.381 1.00 87.62 787 PRO A C 1
ATOM 6129 O O . PRO A 1 787 ? 33.925 34.657 -9.526 1.00 87.62 787 PRO A O 1
ATOM 6132 N N . ASP A 1 788 ? 32.369 36.124 -10.200 1.00 88.88 788 ASP A N 1
ATOM 6133 C CA . ASP A 1 788 ? 31.573 36.099 -8.967 1.00 88.88 788 ASP A CA 1
ATOM 6134 C C . ASP A 1 788 ? 30.477 35.014 -8.974 1.00 88.88 788 ASP A C 1
ATOM 6136 O O . ASP A 1 788 ? 29.713 34.880 -8.013 1.00 88.88 788 ASP A O 1
ATOM 6140 N N . ALA A 1 789 ? 30.333 34.253 -10.066 1.00 83.19 789 ALA A N 1
ATOM 6141 C CA . ALA A 1 789 ? 29.340 33.191 -10.139 1.00 83.19 789 ALA A CA 1
ATOM 6142 C C . ALA A 1 789 ? 29.747 32.000 -9.260 1.00 83.19 789 ALA A C 1
ATOM 6144 O O . ALA A 1 789 ? 30.905 31.607 -9.211 1.00 83.19 789 ALA A O 1
ATOM 6145 N N . LYS A 1 790 ? 28.771 31.353 -8.610 1.00 77.56 790 LYS A N 1
ATOM 6146 C CA . LYS A 1 790 ? 29.028 30.206 -7.713 1.00 77.56 790 LYS A CA 1
ATOM 6147 C C . LYS A 1 790 ? 29.655 28.982 -8.399 1.00 77.56 790 LYS A C 1
ATOM 6149 O O . LYS A 1 790 ? 30.161 28.112 -7.701 1.00 77.56 790 LYS A O 1
ATOM 6154 N N . TRP A 1 791 ? 29.553 28.895 -9.724 1.00 78.06 791 TRP A N 1
ATOM 6155 C CA . TRP A 1 791 ? 30.119 27.830 -10.560 1.00 78.06 791 TRP A CA 1
ATOM 6156 C C . TRP A 1 791 ? 31.445 28.236 -11.224 1.00 78.06 791 TRP A C 1
ATOM 6158 O O . TRP A 1 791 ? 32.042 27.428 -11.930 1.00 78.06 791 TRP A O 1
ATOM 6168 N N . ALA A 1 792 ? 31.892 29.485 -11.050 1.00 81.62 792 ALA A N 1
ATOM 6169 C CA . ALA A 1 792 ? 33.166 29.937 -11.592 1.00 81.62 792 ALA A CA 1
ATOM 6170 C C . ALA A 1 792 ? 34.339 29.228 -10.892 1.00 81.62 792 ALA A C 1
ATOM 6172 O O . ALA A 1 792 ? 34.213 28.785 -9.750 1.00 81.62 792 ALA A O 1
ATOM 6173 N N . MET A 1 793 ? 35.464 29.114 -11.604 1.00 80.19 793 MET A N 1
ATOM 6174 C CA . MET A 1 793 ? 36.660 28.370 -11.189 1.00 80.19 793 MET A CA 1
ATOM 6175 C C . MET A 1 793 ? 37.774 29.325 -10.801 1.00 80.19 793 MET A C 1
ATOM 6177 O O . MET A 1 793 ? 37.874 30.379 -11.474 1.00 80.19 793 MET A O 1
#